Protein AF-0000000083588215 (afdb_homodimer)

Structure (mmCIF, N/CA/C/O backbone):
data_AF-0000000083588215-model_v1
#
loop_
_entity.id
_entity.type
_entity.pdbx_description
1 polymer 'G-type lectin S-receptor-like serine/threonine-protein kinase LECRK2'
#
loop_
_atom_site.group_PDB
_atom_site.id
_atom_site.type_symbol
_atom_site.label_atom_id
_atom_site.label_alt_id
_atom_site.label_comp_id
_atom_site.label_asym_id
_atom_site.label_entity_id
_atom_site.label_seq_id
_atom_site.pdbx_PDB_ins_code
_atom_site.Cartn_x
_atom_site.Cartn_y
_atom_site.Cartn_z
_atom_site.occupancy
_atom_site.B_iso_or_equiv
_atom_site.auth_seq_id
_atom_site.auth_comp_id
_atom_site.auth_asym_id
_atom_site.auth_atom_id
_atom_site.pdbx_PDB_model_num
ATOM 1 N N . MET A 1 1 ? 37.438 -93.188 -8.57 1 30.72 1 MET A N 1
ATOM 2 C CA . MET A 1 1 ? 38.219 -92.062 -9.047 1 30.72 1 MET A CA 1
ATOM 3 C C . MET A 1 1 ? 37.406 -91.25 -10.078 1 30.72 1 MET A C 1
ATOM 5 O O . MET A 1 1 ? 37.406 -90.062 -10.047 1 30.72 1 MET A O 1
ATOM 9 N N . ALA A 1 2 ? 37.031 -91.938 -11.219 1 36.53 2 ALA A N 1
ATOM 10 C CA . ALA A 1 2 ? 36.688 -91.188 -12.445 1 36.53 2 ALA A CA 1
ATOM 11 C C . ALA A 1 2 ? 35.281 -90.625 -12.352 1 36.53 2 ALA A C 1
ATOM 13 O O . ALA A 1 2 ? 35 -89.562 -12.938 1 36.53 2 ALA A O 1
ATOM 14 N N . ILE A 1 3 ? 34.281 -91.375 -11.805 1 42.38 3 ILE A N 1
ATOM 15 C CA . ILE A 1 3 ? 32.875 -91 -11.984 1 42.38 3 ILE A CA 1
ATOM 16 C C . ILE A 1 3 ? 32.562 -89.75 -11.164 1 42.38 3 ILE A C 1
ATOM 18 O O . ILE A 1 3 ? 31.578 -89.062 -11.422 1 42.38 3 ILE A O 1
ATOM 22 N N . LEU A 1 4 ? 33.375 -89.438 -10.062 1 40.31 4 LEU A N 1
ATOM 23 C CA . LEU A 1 4 ? 33.094 -88.312 -9.203 1 40.31 4 LEU A CA 1
ATOM 24 C C . LEU A 1 4 ? 33.438 -87 -9.906 1 40.31 4 LEU A C 1
ATOM 26 O O . LEU A 1 4 ? 33.094 -85.938 -9.406 1 40.31 4 LEU A O 1
ATOM 30 N N . LEU A 1 5 ? 34.312 -87.125 -11.016 1 38.88 5 LEU A N 1
ATOM 31 C CA . LEU A 1 5 ? 34.844 -85.938 -11.625 1 38.88 5 LEU A CA 1
ATOM 32 C C . LEU A 1 5 ? 33.781 -85.188 -12.453 1 38.88 5 LEU A C 1
ATOM 34 O O . LEU A 1 5 ? 33.75 -84 -12.531 1 38.88 5 LEU A O 1
ATOM 38 N N . TRP A 1 6 ? 32.938 -86 -13.164 1 40.25 6 TRP A N 1
ATOM 39 C CA . TRP A 1 6 ? 32.188 -85.375 -14.227 1 40.25 6 TRP A CA 1
ATOM 40 C C . TRP A 1 6 ? 31.047 -84.562 -13.656 1 40.25 6 TRP A C 1
ATOM 42 O O . TRP A 1 6 ? 30.266 -83.938 -14.398 1 40.25 6 TRP A O 1
ATOM 52 N N . LEU A 1 7 ? 30.672 -84.75 -12.336 1 39.5 7 LEU A N 1
ATOM 53 C CA . LEU A 1 7 ? 29.516 -84 -11.828 1 39.5 7 LEU A CA 1
ATOM 54 C C . LEU A 1 7 ? 29.812 -82.562 -11.734 1 39.5 7 LEU A C 1
ATOM 56 O O . LEU A 1 7 ? 28.906 -81.75 -11.57 1 39.5 7 LEU A O 1
ATOM 60 N N . MET A 1 8 ? 31.141 -82.188 -11.5 1 37.31 8 MET A N 1
ATOM 61 C CA . MET A 1 8 ? 31.344 -80.812 -11.055 1 37.31 8 MET A CA 1
ATOM 62 C C . MET A 1 8 ? 31.188 -79.875 -12.219 1 37.31 8 MET A C 1
ATOM 64 O O . MET A 1 8 ? 31.25 -78.625 -12.023 1 37.31 8 MET A O 1
ATOM 68 N N . LEU A 1 9 ? 31.5 -80.25 -13.461 1 35.31 9 LEU A N 1
ATOM 69 C CA . LEU A 1 9 ? 31.703 -79.188 -14.422 1 35.31 9 LEU A CA 1
ATOM 70 C C . LEU A 1 9 ? 30.391 -78.562 -14.812 1 35.31 9 LEU A C 1
ATOM 72 O O . LEU A 1 9 ? 30.359 -77.625 -15.648 1 35.31 9 LEU A O 1
ATOM 76 N N . LEU A 1 10 ? 29.281 -79.25 -14.703 1 37.06 10 LEU A N 1
ATOM 77 C CA . LEU A 1 10 ? 28.156 -78.562 -15.344 1 37.06 10 LEU A CA 1
ATOM 78 C C . LEU A 1 10 ? 27.719 -77.312 -14.562 1 37.06 10 LEU A C 1
ATOM 80 O O . LEU A 1 10 ? 26.797 -77.438 -13.742 1 37.06 10 LEU A O 1
ATOM 84 N N . VAL A 1 11 ? 28.625 -76.75 -13.75 1 37.25 11 VAL A N 1
ATOM 85 C CA . VAL A 1 11 ? 28.125 -75.5 -13.242 1 37.25 11 VAL A CA 1
ATOM 86 C C . VAL A 1 11 ? 27.719 -74.562 -14.406 1 37.25 11 VAL A C 1
ATOM 88 O O . VAL A 1 11 ? 28.562 -74.188 -15.211 1 37.25 11 VAL A O 1
ATOM 91 N N . ALA A 1 12 ? 26.531 -74.812 -15.078 1 36.66 12 ALA A N 1
ATOM 92 C CA . ALA A 1 12 ? 25.812 -73.938 -16 1 36.66 12 ALA A CA 1
ATOM 93 C C . ALA A 1 12 ? 25.953 -72.438 -15.609 1 36.66 12 ALA A C 1
ATOM 95 O O . ALA A 1 12 ? 25.656 -72.062 -14.469 1 36.66 12 ALA A O 1
ATOM 96 N N . SER A 1 13 ? 26.938 -71.75 -16.25 1 37.66 13 SER A N 1
ATOM 97 C CA . SER A 1 13 ? 27.016 -70.312 -16.312 1 37.66 13 SER A CA 1
ATOM 98 C C . SER A 1 13 ? 25.656 -69.688 -16.547 1 37.66 13 SER A C 1
ATOM 100 O O . SER A 1 13 ? 25.141 -69.688 -17.672 1 37.66 13 SER A O 1
ATOM 102 N N . PHE A 1 14 ? 24.734 -69.812 -15.641 1 40.03 14 PHE A N 1
ATOM 103 C CA . PHE A 1 14 ? 23.641 -68.875 -15.742 1 40.03 14 PHE A CA 1
ATOM 104 C C . PHE A 1 14 ? 24.172 -67.438 -15.977 1 40.03 14 PHE A C 1
ATOM 106 O O . PHE A 1 14 ? 24.609 -66.75 -15.039 1 40.03 14 PHE A O 1
ATOM 113 N N . HIS A 1 15 ? 24.859 -67.312 -17.156 1 37.66 15 HIS A N 1
ATOM 114 C CA . HIS A 1 15 ? 24.984 -65.875 -17.547 1 37.66 15 HIS A CA 1
ATOM 115 C C . HIS A 1 15 ? 23.656 -65.125 -17.391 1 37.66 15 HIS A C 1
ATOM 117 O O . HIS A 1 15 ? 22.672 -65.5 -18.047 1 37.66 15 HIS A O 1
ATOM 123 N N . GLY A 1 16 ? 23.281 -64.625 -16.219 1 37.88 16 GLY A N 1
ATOM 124 C CA . GLY A 1 16 ? 22.25 -63.625 -16.125 1 37.88 16 GLY A CA 1
ATOM 125 C C . GLY A 1 16 ? 22.297 -62.625 -17.266 1 37.88 16 GLY A C 1
ATOM 126 O O . GLY A 1 16 ? 23.328 -62.031 -17.531 1 37.88 16 GLY A O 1
ATOM 127 N N . SER A 1 17 ? 21.641 -62.938 -18.375 1 40.16 17 SER A N 1
ATOM 128 C CA . SER A 1 17 ? 21.406 -61.875 -19.375 1 40.16 17 SER A CA 1
ATOM 129 C C . SER A 1 17 ? 21.188 -60.531 -18.703 1 40.16 17 SER A C 1
ATOM 131 O O . SER A 1 17 ? 20.359 -60.406 -17.797 1 40.16 17 SER A O 1
ATOM 133 N N . PRO A 1 18 ? 22.188 -59.688 -18.703 1 39.19 18 PRO A N 1
ATOM 134 C CA . PRO A 1 18 ? 21.766 -58.375 -18.25 1 39.19 18 PRO A CA 1
ATOM 135 C C . PRO A 1 18 ? 20.406 -57.969 -18.797 1 39.19 18 PRO A C 1
ATOM 137 O O . PRO A 1 18 ? 20.062 -58.312 -19.922 1 39.19 18 PRO A O 1
ATOM 140 N N . ALA A 1 19 ? 19.375 -58 -18.078 1 40.09 19 ALA A N 1
ATOM 141 C CA . ALA A 1 19 ? 18.156 -57.281 -18.453 1 40.09 19 ALA A CA 1
ATOM 142 C C . ALA A 1 19 ? 18.5 -56.031 -19.281 1 40.09 19 ALA A C 1
ATOM 144 O O . ALA A 1 19 ? 19.141 -55.094 -18.797 1 40.09 19 ALA A O 1
ATOM 145 N N . GLN A 1 20 ? 18.859 -56.188 -20.547 1 37.69 20 GLN A N 1
ATOM 146 C CA . GLN A 1 20 ? 18.891 -55 -21.391 1 37.69 20 GLN A CA 1
ATOM 147 C C . GLN A 1 20 ? 17.812 -54 -20.984 1 37.69 20 GLN A C 1
ATOM 149 O O . GLN A 1 20 ? 16.625 -54.312 -21.016 1 37.69 20 GLN A O 1
ATOM 154 N N . ASN A 1 21 ? 18 -53.156 -20.047 1 42.91 21 ASN A N 1
ATOM 155 C CA . ASN A 1 21 ? 17.141 -52 -19.828 1 42.91 21 ASN A CA 1
ATOM 156 C C . ASN A 1 21 ? 16.609 -51.438 -21.141 1 42.91 21 ASN A C 1
ATOM 158 O O . ASN A 1 21 ? 17.328 -50.75 -21.891 1 42.91 21 ASN A O 1
ATOM 162 N N . SER A 1 22 ? 15.938 -52.188 -22.016 1 46.47 22 SER A N 1
ATOM 163 C CA . SER A 1 22 ? 15.359 -51.75 -23.297 1 46.47 22 SER A CA 1
ATOM 164 C C . SER A 1 22 ? 14.758 -50.375 -23.172 1 46.47 22 SER A C 1
ATOM 166 O O . SER A 1 22 ? 13.82 -50.156 -22.406 1 46.47 22 SER A O 1
ATOM 168 N N . THR A 1 23 ? 15.602 -49.281 -23.297 1 59.81 23 THR A N 1
ATOM 169 C CA . THR A 1 23 ? 15.102 -47.938 -23.531 1 59.81 23 THR A CA 1
ATOM 170 C C . THR A 1 23 ? 14.031 -47.938 -24.625 1 59.81 23 THR A C 1
ATOM 172 O O . THR A 1 23 ? 14.305 -48.344 -25.766 1 59.81 23 THR A O 1
ATOM 175 N N . ARG A 1 24 ? 12.75 -48.156 -24.234 1 78.25 24 ARG A N 1
ATOM 176 C CA . ARG A 1 24 ? 11.648 -48.031 -25.188 1 78.25 24 ARG A CA 1
ATOM 177 C C . ARG A 1 24 ? 11.719 -46.688 -25.938 1 78.25 24 ARG A C 1
ATOM 179 O O . ARG A 1 24 ? 11.516 -45.625 -25.344 1 78.25 24 ARG A O 1
ATOM 186 N N . THR A 1 25 ? 12.32 -46.781 -27.141 1 90.75 25 THR A N 1
ATOM 187 C CA . THR A 1 25 ? 12.484 -45.594 -28 1 90.75 25 THR A CA 1
ATOM 188 C C . THR A 1 25 ? 11.219 -45.344 -28.812 1 90.75 25 THR A C 1
ATOM 190 O O . THR A 1 25 ? 10.656 -46.25 -29.406 1 90.75 25 THR A O 1
ATOM 193 N N . ILE A 1 26 ? 10.703 -44.156 -28.703 1 95.19 26 ILE A N 1
ATOM 194 C CA . ILE A 1 26 ? 9.57 -43.688 -29.484 1 95.19 26 ILE A CA 1
ATOM 195 C C . ILE A 1 26 ? 10.062 -43.094 -30.812 1 95.19 26 ILE A C 1
ATOM 197 O O . ILE A 1 26 ? 10.828 -42.125 -30.828 1 95.19 26 ILE A O 1
ATOM 201 N N . VAL A 1 27 ? 9.648 -43.719 -31.844 1 94.5 27 VAL A N 1
ATOM 202 C CA . VAL A 1 27 ? 10.188 -43.312 -33.156 1 94.5 27 VAL A CA 1
ATOM 203 C C . VAL A 1 27 ? 9.211 -42.375 -33.844 1 94.5 27 VAL A C 1
ATOM 205 O O . VAL A 1 27 ? 8.055 -42.25 -33.438 1 94.5 27 VAL A O 1
ATOM 208 N N . SER A 1 28 ? 9.75 -41.812 -34.969 1 94.12 28 SER A N 1
ATOM 209 C CA . SER A 1 28 ? 8.914 -40.938 -35.781 1 94.12 28 SER A CA 1
ATOM 210 C C . SER A 1 28 ? 7.66 -41.656 -36.25 1 94.12 28 SER A C 1
ATOM 212 O O . SER A 1 28 ? 7.719 -42.812 -36.656 1 94.12 28 SER A O 1
ATOM 214 N N . GLY A 1 29 ? 6.559 -40.906 -36.156 1 94.94 29 GLY A N 1
ATOM 215 C CA . GLY A 1 29 ? 5.297 -41.469 -36.594 1 94.94 29 GLY A CA 1
ATOM 216 C C . GLY A 1 29 ? 4.488 -42.094 -35.469 1 94.94 29 GLY A C 1
ATOM 217 O O . GLY A 1 29 ? 3.316 -42.406 -35.656 1 94.94 29 GLY A O 1
ATOM 218 N N . SER A 1 30 ? 5.164 -42.281 -34.344 1 95.5 30 SER A N 1
ATOM 219 C CA . SER A 1 30 ? 4.445 -42.812 -33.188 1 95.5 30 SER A CA 1
ATOM 220 C C . SER A 1 30 ? 3.342 -41.875 -32.719 1 95.5 30 SER A C 1
ATOM 222 O O . SER A 1 30 ? 3.521 -40.656 -32.719 1 95.5 30 SER A O 1
ATOM 224 N N . ARG A 1 31 ? 2.244 -42.469 -32.344 1 95.5 31 ARG A N 1
ATOM 225 C CA . ARG A 1 31 ? 1.081 -41.656 -32 1 95.5 31 ARG A CA 1
ATOM 226 C C . ARG A 1 31 ? 0.351 -42.25 -30.781 1 95.5 31 ARG A C 1
ATOM 228 O O . ARG A 1 31 ? 0.279 -43.469 -30.625 1 95.5 31 ARG A O 1
ATOM 235 N N . LEU A 1 32 ? -0.136 -41.406 -29.906 1 96.31 32 LEU A N 1
ATOM 236 C CA . LEU A 1 32 ? -1.045 -41.75 -28.812 1 96.31 32 LEU A CA 1
ATOM 237 C C . LEU A 1 32 ? -2.408 -41.094 -29.031 1 96.31 32 LEU A C 1
ATOM 239 O O . LEU A 1 32 ? -2.494 -39.938 -29.453 1 96.31 32 LEU A O 1
ATOM 243 N N . VAL A 1 33 ? -3.436 -41.812 -28.75 1 95.56 33 VAL A N 1
ATOM 244 C CA . VAL A 1 33 ? -4.789 -41.312 -28.953 1 95.56 33 VAL A CA 1
ATOM 245 C C . VAL A 1 33 ? -5.531 -41.281 -27.625 1 95.56 33 VAL A C 1
ATOM 247 O O . VAL A 1 33 ? -5.434 -42.219 -26.828 1 95.56 33 VAL A O 1
ATOM 250 N N . ALA A 1 34 ? -6.207 -40.156 -27.406 1 95.19 34 ALA A N 1
ATOM 251 C CA . ALA A 1 34 ? -7.023 -40.031 -26.203 1 95.19 34 ALA A CA 1
ATOM 252 C C . ALA A 1 34 ? -8.242 -40.938 -26.266 1 95.19 34 ALA A C 1
ATOM 254 O O . ALA A 1 34 ? -9.047 -40.844 -27.203 1 95.19 34 ALA A O 1
ATOM 255 N N . ASN A 1 35 ? -8.273 -41.719 -25.328 1 90 35 ASN A N 1
ATOM 256 C CA . ASN A 1 35 ? -9.375 -42.688 -25.25 1 90 35 ASN A CA 1
ATOM 257 C C . ASN A 1 35 ? -9.82 -42.906 -23.812 1 90 35 ASN A C 1
ATOM 259 O O . ASN A 1 35 ? -9.008 -42.812 -22.875 1 90 35 ASN A O 1
ATOM 263 N N . SER A 1 36 ? -11.156 -43.062 -23.609 1 79.75 36 SER A N 1
ATOM 264 C CA . SER A 1 36 ? -11.695 -43.219 -22.266 1 79.75 36 SER A CA 1
ATOM 265 C C . SER A 1 36 ? -11.375 -44.594 -21.688 1 79.75 36 SER A C 1
ATOM 267 O O . SER A 1 36 ? -11.344 -44.75 -20.469 1 79.75 36 SER A O 1
ATOM 269 N N . ARG A 1 37 ? -11.227 -45.625 -22.422 1 74.56 37 ARG A N 1
ATOM 270 C CA . ARG A 1 37 ? -11.125 -47 -21.953 1 74.56 37 ARG A CA 1
ATOM 271 C C . ARG A 1 37 ? -9.672 -47.406 -21.812 1 74.56 37 ARG A C 1
ATOM 273 O O . ARG A 1 37 ? -9.32 -48.156 -20.891 1 74.56 37 ARG A O 1
ATOM 280 N N . ILE A 1 38 ? -8.859 -46.938 -22.75 1 67.31 38 ILE A N 1
ATOM 281 C CA . ILE A 1 38 ? -7.477 -47.375 -22.766 1 67.31 38 ILE A CA 1
ATOM 282 C C . ILE A 1 38 ? -6.535 -46.188 -22.609 1 67.31 38 ILE A C 1
ATOM 284 O O . ILE A 1 38 ? -6.605 -45.25 -23.375 1 67.31 38 ILE A O 1
ATOM 288 N N . THR A 1 39 ? -5.766 -46.344 -21.453 1 68.31 39 THR A N 1
ATOM 289 C CA . THR A 1 39 ? -4.75 -45.312 -21.328 1 68.31 39 THR A CA 1
ATOM 290 C C . THR A 1 39 ? -3.578 -45.594 -22.266 1 68.31 39 THR A C 1
ATOM 292 O O . THR A 1 39 ? -2.881 -46.594 -22.125 1 68.31 39 THR A O 1
ATOM 295 N N . SER A 1 40 ? -3.537 -44.906 -23.438 1 80 40 SER A N 1
ATOM 296 C CA . SER A 1 40 ? -2.379 -44.938 -24.312 1 80 40 SER A CA 1
ATOM 297 C C . SER A 1 40 ? -1.243 -44.062 -23.797 1 80 40 SER A C 1
ATOM 299 O O . SER A 1 40 ? -1.405 -42.844 -23.641 1 80 40 SER A O 1
ATOM 301 N N . SER A 1 41 ? -0.125 -44.719 -23.375 1 94.5 41 SER A N 1
ATOM 302 C CA . SER A 1 41 ? 0.981 -43.969 -22.828 1 94.5 41 SER A CA 1
ATOM 303 C C . SER A 1 41 ? 2.326 -44.562 -23.219 1 94.5 41 SER A C 1
ATOM 305 O O . SER A 1 41 ? 2.393 -45.688 -23.688 1 94.5 41 SER A O 1
ATOM 307 N N . TRP A 1 42 ? 3.264 -43.781 -23.281 1 96.81 42 TRP A N 1
ATOM 308 C CA . TRP A 1 42 ? 4.656 -44.188 -23.422 1 96.81 42 TRP A CA 1
ATOM 309 C C . TRP A 1 42 ? 5.332 -44.281 -22.047 1 96.81 42 TRP A C 1
ATOM 311 O O . TRP A 1 42 ? 5.707 -43.25 -21.484 1 96.81 42 TRP A O 1
ATOM 321 N N . PRO A 1 43 ? 5.516 -45.5 -21.484 1 96.25 43 PRO A N 1
ATOM 322 C CA . PRO A 1 43 ? 6.121 -45.656 -20.156 1 96.25 43 PRO A CA 1
ATOM 323 C C . PRO A 1 43 ? 7.641 -45.531 -20.188 1 96.25 43 PRO A C 1
ATOM 325 O O . PRO A 1 43 ? 8.258 -45.75 -21.234 1 96.25 43 PRO A O 1
ATOM 328 N N . SER A 1 44 ? 8.188 -45.219 -19.062 1 97.25 44 SER A N 1
ATOM 329 C CA . SER A 1 44 ? 9.641 -45.281 -18.906 1 97.25 44 SER A CA 1
ATOM 330 C C . SER A 1 44 ? 10.117 -46.75 -18.812 1 97.25 44 SER A C 1
ATOM 332 O O . SER A 1 44 ? 9.32 -47.656 -18.609 1 97.25 44 SER A O 1
ATOM 334 N N . PRO A 1 45 ? 11.398 -47 -18.938 1 95.38 45 PRO A N 1
ATOM 335 C CA . PRO A 1 45 ? 11.93 -48.344 -18.969 1 95.38 45 PRO A CA 1
ATOM 336 C C . PRO A 1 45 ? 11.547 -49.156 -17.719 1 95.38 45 PRO A C 1
ATOM 338 O O . PRO A 1 45 ? 11.133 -50.312 -17.828 1 95.38 45 PRO A O 1
ATOM 341 N N . LEU A 1 46 ? 11.602 -48.562 -16.594 1 93.62 46 LEU A N 1
ATOM 342 C CA . LEU A 1 46 ? 11.25 -49.25 -15.367 1 93.62 46 LEU A CA 1
ATOM 343 C C . LEU A 1 46 ? 9.758 -49.125 -15.078 1 93.62 46 LEU A C 1
ATOM 345 O O . LEU A 1 46 ? 9.266 -49.719 -14.102 1 93.62 46 LEU A O 1
ATOM 349 N N . GLY A 1 47 ? 9.086 -48.344 -15.867 1 94.69 47 GLY A N 1
ATOM 350 C CA . GLY A 1 47 ? 7.645 -48.188 -15.75 1 94.69 47 GLY A CA 1
ATOM 351 C C . GLY A 1 47 ? 7.219 -47.219 -14.688 1 94.69 47 GLY A C 1
ATOM 352 O O . GLY A 1 47 ? 6.027 -47.062 -14.406 1 94.69 47 GLY A O 1
ATOM 353 N N . ASP A 1 48 ? 8.117 -46.562 -14.102 1 95.44 48 ASP A N 1
ATOM 354 C CA . ASP A 1 48 ? 7.82 -45.688 -12.984 1 95.44 48 ASP A CA 1
ATOM 355 C C . ASP A 1 48 ? 7.043 -44.438 -13.453 1 95.44 48 ASP A C 1
ATOM 357 O O . ASP A 1 48 ? 6.234 -43.906 -12.703 1 95.44 48 ASP A O 1
ATOM 361 N N . PHE A 1 49 ? 7.301 -43.969 -14.672 1 97.62 49 PHE A N 1
ATOM 362 C CA . PHE A 1 49 ? 6.645 -42.781 -15.242 1 97.62 49 PHE A CA 1
ATOM 363 C C . PHE A 1 49 ? 6.043 -43.125 -16.609 1 97.62 49 PHE A C 1
ATOM 365 O O . PHE A 1 49 ? 6.445 -44.094 -17.25 1 97.62 49 PHE A O 1
ATOM 372 N N . ALA A 1 50 ? 5.051 -42.344 -16.953 1 97.38 50 ALA A N 1
ATOM 373 C CA . ALA A 1 50 ? 4.457 -42.5 -18.281 1 97.38 50 ALA A CA 1
ATOM 374 C C . ALA A 1 50 ? 4.082 -41.125 -18.859 1 97.38 50 ALA A C 1
ATOM 376 O O . ALA A 1 50 ? 3.672 -40.219 -18.125 1 97.38 50 ALA A O 1
ATOM 377 N N . PHE A 1 51 ? 4.348 -41 -20.141 1 97.94 51 PHE A N 1
ATOM 378 C CA . PHE A 1 51 ? 3.896 -39.844 -20.922 1 97.94 51 PHE A CA 1
ATOM 379 C C . PHE A 1 51 ? 2.689 -40.219 -21.781 1 97.94 51 PHE A C 1
ATOM 381 O O . PHE A 1 51 ? 2.689 -41.25 -22.453 1 97.94 51 PHE A O 1
ATOM 388 N N . GLY A 1 52 ? 1.612 -39.375 -21.734 1 97.12 52 GLY A N 1
ATOM 389 C CA . GLY A 1 52 ? 0.438 -39.656 -22.547 1 97.12 52 GLY A CA 1
ATOM 390 C C . GLY A 1 52 ? -0.757 -38.781 -22.172 1 97.12 52 GLY A C 1
ATOM 391 O O . GLY A 1 52 ? -0.598 -37.625 -21.766 1 97.12 52 GLY A O 1
ATOM 392 N N . PHE A 1 53 ? -1.9 -39.344 -22.469 1 96.38 53 PHE A N 1
ATOM 393 C CA . PHE A 1 53 ? -3.123 -38.625 -22.125 1 96.38 53 PHE A CA 1
ATOM 394 C C . PHE A 1 53 ? -3.57 -38.938 -20.703 1 96.38 53 PHE A C 1
ATOM 396 O O . PHE A 1 53 ? -3.809 -40.094 -20.375 1 96.38 53 PHE A O 1
ATOM 403 N N . TYR A 1 54 ? -3.625 -37.938 -19.906 1 94.44 54 TYR A N 1
ATOM 404 C CA . TYR A 1 54 ? -4.102 -38 -18.531 1 94.44 54 TYR A CA 1
ATOM 405 C C . TYR A 1 54 ? -5.59 -37.688 -18.453 1 94.44 54 TYR A C 1
ATOM 407 O O . TYR A 1 54 ? -6.02 -36.594 -18.859 1 94.44 54 TYR A O 1
ATOM 415 N N . ASN A 1 55 ? -6.324 -38.562 -17.812 1 92.06 55 ASN A N 1
ATOM 416 C CA . ASN A 1 55 ? -7.777 -38.406 -17.766 1 92.06 55 ASN A CA 1
ATOM 417 C C . ASN A 1 55 ? -8.227 -37.469 -16.656 1 92.06 55 ASN A C 1
ATOM 419 O O . ASN A 1 55 ? -7.93 -37.719 -15.484 1 92.06 55 ASN A O 1
ATOM 423 N N . LEU A 1 56 ? -8.914 -36.406 -17.047 1 91.81 56 LEU A N 1
ATOM 424 C CA . LEU A 1 56 ? -9.57 -35.531 -16.078 1 91.81 56 LEU A CA 1
ATOM 425 C C . LEU A 1 56 ? -10.992 -36 -15.789 1 91.81 56 LEU A C 1
ATOM 427 O O . LEU A 1 56 ? -11.453 -35.938 -14.648 1 91.81 56 LEU A O 1
ATOM 431 N N . SER A 1 57 ? -11.641 -36.312 -16.797 1 88.06 57 SER A N 1
ATOM 432 C CA . SER A 1 57 ? -12.984 -36.906 -16.797 1 88.06 57 SER A CA 1
ATOM 433 C C . SER A 1 57 ? -13.148 -37.906 -17.922 1 88.06 57 SER A C 1
ATOM 435 O O . SER A 1 57 ? -12.164 -38.406 -18.469 1 88.06 57 SER A O 1
ATOM 437 N N . GLU A 1 58 ? -14.352 -38.188 -18.219 1 86.25 58 GLU A N 1
ATOM 438 C CA . GLU A 1 58 ? -14.609 -39.219 -19.25 1 86.25 58 GLU A CA 1
ATOM 439 C C . GLU A 1 58 ? -14.25 -38.688 -20.641 1 86.25 58 GLU A C 1
ATOM 441 O O . GLU A 1 58 ? -13.867 -39.438 -21.531 1 86.25 58 GLU A O 1
ATOM 446 N N . ASP A 1 59 ? -14.305 -37.375 -20.719 1 91.12 59 ASP A N 1
ATOM 447 C CA . ASP A 1 59 ? -14.148 -36.875 -22.094 1 91.12 59 ASP A CA 1
ATOM 448 C C . ASP A 1 59 ? -13.125 -35.75 -22.141 1 91.12 59 ASP A C 1
ATOM 450 O O . ASP A 1 59 ? -13 -35.062 -23.172 1 91.12 59 ASP A O 1
ATOM 454 N N . ARG A 1 60 ? -12.438 -35.531 -21.156 1 94.06 60 ARG A N 1
ATOM 455 C CA . ARG A 1 60 ? -11.453 -34.469 -21.141 1 94.06 60 ARG A CA 1
ATOM 456 C C . ARG A 1 60 ? -10.086 -34.969 -20.703 1 94.06 60 ARG A C 1
ATOM 458 O O . ARG A 1 60 ? -9.984 -35.75 -19.734 1 94.06 60 ARG A O 1
ATOM 465 N N . PHE A 1 61 ? -9.07 -34.5 -21.453 1 95.06 61 PHE A N 1
ATOM 466 C CA . PHE A 1 61 ? -7.746 -35.094 -21.25 1 95.06 61 PHE A CA 1
ATOM 467 C C . PHE A 1 61 ? -6.672 -34 -21.25 1 95.06 61 PHE A C 1
ATOM 469 O O . PHE A 1 61 ? -6.789 -33.031 -21.969 1 95.06 61 PHE A O 1
ATOM 476 N N . LEU A 1 62 ? -5.652 -34.281 -20.5 1 96.19 62 LEU A N 1
ATOM 477 C CA . LEU A 1 62 ? -4.395 -33.531 -20.594 1 96.19 62 LEU A CA 1
ATOM 478 C C . LEU A 1 62 ? -3.309 -34.406 -21.234 1 96.19 62 LEU A C 1
ATOM 480 O O . LEU A 1 62 ? -3.346 -35.625 -21.156 1 96.19 62 LEU A O 1
ATOM 484 N N . VAL A 1 63 ? -2.471 -33.75 -21.984 1 97.12 63 VAL A N 1
ATOM 485 C CA . VAL A 1 63 ? -1.191 -34.375 -22.266 1 97.12 63 VAL A CA 1
ATOM 486 C C . VAL A 1 63 ?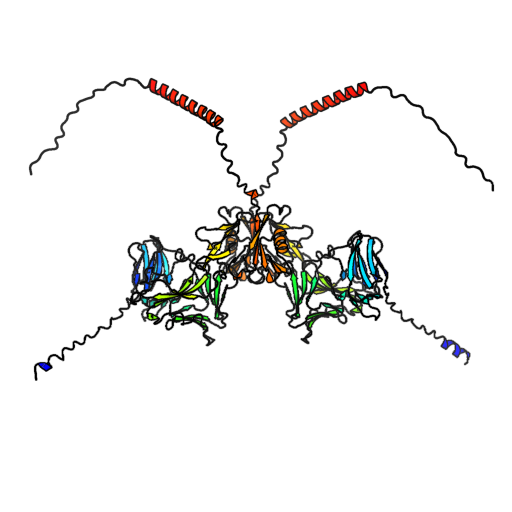 -0.24 -34.188 -21.094 1 97.12 63 VAL A C 1
ATOM 488 O O . VAL A 1 63 ? 0.054 -33.031 -20.703 1 97.12 63 VAL A O 1
ATOM 491 N N . GLY A 1 64 ? 0.18 -35.312 -20.484 1 97.19 64 GLY A N 1
ATOM 492 C CA . GLY A 1 64 ? 0.964 -35.094 -19.281 1 97.19 64 GLY A CA 1
ATOM 493 C C . GLY A 1 64 ? 1.851 -36.281 -18.938 1 97.19 64 GLY A C 1
ATOM 494 O O . GLY A 1 64 ? 1.948 -37.25 -19.719 1 97.19 64 GLY A O 1
ATOM 495 N N . ILE A 1 65 ? 2.646 -36.125 -17.922 1 98.31 65 ILE A N 1
ATOM 496 C CA . ILE A 1 65 ? 3.498 -37.125 -17.297 1 98.31 65 ILE A CA 1
ATOM 497 C C . ILE A 1 65 ? 3.023 -37.406 -15.883 1 98.31 65 ILE A C 1
ATOM 499 O O . ILE A 1 65 ? 2.734 -36.469 -15.125 1 98.31 65 ILE A O 1
ATOM 503 N N . TRP A 1 66 ? 2.895 -38.688 -15.516 1 97.56 66 TRP A N 1
ATOM 504 C CA . TRP A 1 66 ? 2.445 -39.031 -14.172 1 97.56 66 TRP A CA 1
ATOM 505 C C . TRP A 1 66 ? 3.252 -40.188 -13.602 1 97.56 66 TRP A C 1
ATOM 507 O O . TRP A 1 66 ? 4.004 -40.844 -14.328 1 97.56 66 TRP A O 1
ATOM 517 N N . PHE A 1 67 ? 3.213 -40.375 -12.289 1 97.31 67 PHE A N 1
ATOM 518 C CA . PHE A 1 67 ? 3.748 -41.562 -11.633 1 97.31 67 PHE A CA 1
ATOM 519 C C . PHE A 1 67 ? 2.912 -42.781 -11.969 1 97.31 67 PHE A C 1
ATOM 521 O O . PHE A 1 67 ? 1.812 -42.969 -11.438 1 97.31 67 PHE A O 1
ATOM 528 N N . ASN A 1 68 ? 3.482 -43.594 -12.664 1 95.44 68 ASN A N 1
ATOM 529 C CA . ASN A 1 68 ? 2.705 -44.625 -13.359 1 95.44 68 ASN A CA 1
ATOM 530 C C . ASN A 1 68 ? 2.463 -45.844 -12.477 1 95.44 68 ASN A C 1
ATOM 532 O O . ASN A 1 68 ? 1.607 -46.688 -12.781 1 95.44 68 ASN A O 1
ATOM 536 N N . LYS A 1 69 ? 3.162 -46.031 -11.445 1 93.56 69 LYS A N 1
ATOM 537 C CA . LYS A 1 69 ? 2.998 -47.156 -10.562 1 93.56 69 LYS A CA 1
ATOM 538 C C . LYS A 1 69 ? 2.297 -46.781 -9.266 1 93.56 69 LYS A C 1
ATOM 540 O O . LYS A 1 69 ? 2.166 -47.594 -8.352 1 93.56 69 LYS A O 1
ATOM 545 N N . ILE A 1 70 ? 1.966 -45.531 -9.148 1 92.88 70 ILE A N 1
ATOM 546 C CA . ILE A 1 70 ? 1.132 -45.062 -8.047 1 92.88 70 ILE A CA 1
ATOM 547 C C . ILE A 1 70 ? -0.341 -45.156 -8.43 1 92.88 70 ILE A C 1
ATOM 549 O O . ILE A 1 70 ? -0.746 -44.719 -9.5 1 92.88 70 ILE A O 1
ATOM 553 N N . PRO A 1 71 ? -1.115 -45.75 -7.559 1 89.38 71 PRO A N 1
ATOM 554 C CA . PRO A 1 71 ? -2.512 -46 -7.922 1 89.38 71 PRO A CA 1
ATOM 555 C C . PRO A 1 71 ? -3.25 -44.75 -8.336 1 89.38 71 PRO A C 1
ATOM 557 O O . PRO A 1 71 ? -4.066 -44.75 -9.258 1 89.38 71 PRO A O 1
ATOM 560 N N . GLU A 1 72 ? -2.957 -43.625 -7.742 1 89.5 72 GLU A N 1
ATOM 561 C CA . GLU A 1 72 ? -3.643 -42.375 -8.039 1 89.5 72 GLU A CA 1
ATOM 562 C C . GLU A 1 72 ? -3.076 -41.719 -9.297 1 89.5 72 GLU A C 1
ATOM 564 O O . GLU A 1 72 ? -3.627 -40.719 -9.789 1 89.5 72 GLU A O 1
ATOM 569 N N . ARG A 1 73 ? -1.989 -42.219 -9.781 1 93.44 73 ARG A N 1
ATOM 570 C CA . ARG A 1 73 ? -1.323 -41.656 -10.953 1 93.44 73 ARG A CA 1
ATOM 571 C C . ARG A 1 73 ? -1.087 -40.156 -10.789 1 93.44 73 ARG A C 1
ATOM 573 O O . ARG A 1 73 ? -1.483 -39.375 -11.648 1 93.44 73 ARG A O 1
ATOM 580 N N . THR A 1 74 ? -0.409 -39.812 -9.773 1 96.06 74 THR A N 1
ATOM 581 C CA . THR A 1 74 ? -0.124 -38.438 -9.477 1 96.06 74 THR A CA 1
ATOM 582 C C . THR A 1 74 ? 0.524 -37.75 -10.68 1 96.06 74 THR A C 1
ATOM 584 O O . THR A 1 74 ? 1.548 -38.219 -11.188 1 96.06 74 THR A O 1
ATOM 587 N N . LEU A 1 75 ? -0.137 -36.656 -11.141 1 97 75 LEU A N 1
ATOM 588 C CA . LEU A 1 75 ? 0.346 -35.906 -12.289 1 97 75 LEU A CA 1
ATOM 589 C C . LEU A 1 75 ? 1.59 -35.094 -11.938 1 97 75 LEU A C 1
ATOM 591 O O . LEU A 1 75 ? 1.622 -34.438 -10.898 1 97 75 LEU A O 1
ATOM 595 N N . ALA A 1 76 ? 2.664 -35.156 -12.758 1 97.94 76 ALA A N 1
ATOM 596 C CA . ALA A 1 76 ? 3.914 -34.438 -12.508 1 97.94 76 ALA A CA 1
ATOM 597 C C . ALA A 1 76 ? 4.086 -33.281 -13.484 1 97.94 76 ALA A C 1
ATOM 599 O O . ALA A 1 76 ? 4.777 -32.281 -13.188 1 97.94 76 ALA A O 1
ATOM 600 N N . TRP A 1 77 ? 3.52 -33.312 -14.633 1 98.19 77 TRP A N 1
ATOM 601 C CA . TRP A 1 77 ? 3.67 -32.312 -15.688 1 98.19 77 TRP A CA 1
ATOM 602 C C . TRP A 1 77 ? 2.506 -32.375 -16.672 1 98.19 77 TRP A C 1
ATOM 604 O O . TRP A 1 77 ? 1.994 -33.469 -16.953 1 98.19 77 TRP A O 1
ATOM 614 N N . SER A 1 78 ? 2.105 -31.25 -17.188 1 97.56 78 SER A N 1
ATOM 615 C CA . SER A 1 78 ? 1.104 -31.234 -18.25 1 97.56 78 SER A CA 1
ATOM 616 C C . SER A 1 78 ? 1.351 -30.109 -19.234 1 97.56 78 SER A C 1
ATOM 618 O O . SER A 1 78 ? 1.936 -29.078 -18.875 1 97.56 78 SER A O 1
ATOM 620 N N . PHE A 1 79 ? 0.963 -30.312 -20.391 1 97.56 79 PHE A N 1
ATOM 621 C CA . PHE A 1 79 ? 1.213 -29.344 -21.453 1 97.56 79 PHE A CA 1
ATOM 622 C C . PHE A 1 79 ? 0.019 -28.422 -21.625 1 97.56 79 PHE A C 1
ATOM 624 O O . PHE A 1 79 ? 0.189 -27.219 -21.844 1 97.56 79 PHE A O 1
ATOM 631 N N . ASN A 1 80 ? -1.193 -28.875 -21.516 1 97.25 80 ASN A N 1
ATOM 632 C CA . ASN A 1 80 ? -2.396 -28.141 -21.891 1 97.25 80 ASN A CA 1
ATOM 633 C C . ASN A 1 80 ? -3.355 -28 -20.703 1 97.25 80 ASN A C 1
ATOM 635 O O . ASN A 1 80 ? -4.562 -28.188 -20.859 1 97.25 80 ASN A O 1
ATOM 639 N N . ARG A 1 81 ? -2.818 -27.703 -19.578 1 95.81 81 ARG A N 1
ATOM 640 C CA . ARG A 1 81 ? -3.623 -27.734 -18.359 1 95.81 81 ARG A CA 1
ATOM 641 C C . ARG A 1 81 ? -4.715 -26.672 -18.422 1 95.81 81 ARG A C 1
ATOM 643 O O . ARG A 1 81 ? -5.75 -26.797 -17.766 1 95.81 81 ARG A O 1
ATOM 650 N N . ASN A 1 82 ? -4.598 -25.625 -19.234 1 95.62 82 ASN A N 1
ATOM 651 C CA . ASN A 1 82 ? -5.605 -24.562 -19.312 1 95.62 82 ASN A CA 1
ATOM 652 C C . ASN A 1 82 ? -6.633 -24.859 -20.406 1 95.62 82 ASN A C 1
ATOM 654 O O . ASN A 1 82 ? -7.688 -24.219 -20.453 1 95.62 82 ASN A O 1
ATOM 658 N N . GLN A 1 83 ? -6.285 -25.812 -21.281 1 95.5 83 GLN A N 1
ATOM 659 C CA . GLN A 1 83 ? -7.18 -26.156 -22.375 1 95.5 83 GLN A CA 1
ATOM 660 C C . GLN A 1 83 ? -7.195 -27.672 -22.625 1 95.5 83 GLN A C 1
ATOM 662 O O . GLN A 1 83 ? -6.691 -28.141 -23.641 1 95.5 83 GLN A O 1
ATOM 667 N N . PRO A 1 84 ? -7.859 -28.406 -21.797 1 96.19 84 PRO A N 1
ATOM 668 C CA . PRO A 1 84 ? -7.941 -29.844 -22.016 1 96.19 84 PRO A CA 1
ATOM 669 C C . PRO A 1 84 ? -8.609 -30.203 -23.328 1 96.19 84 PRO A C 1
ATOM 671 O O . PRO A 1 84 ? -9.438 -29.438 -23.844 1 96.19 84 PRO A O 1
ATOM 674 N N . VAL A 1 85 ? -8.227 -31.328 -23.859 1 96.69 85 VAL A N 1
ATOM 675 C CA . VAL A 1 85 ? -8.742 -31.734 -25.172 1 96.69 85 VAL A CA 1
ATOM 676 C C . VAL A 1 85 ? -9.742 -32.875 -25 1 96.69 85 VAL A C 1
ATOM 678 O O . VAL A 1 85 ? -9.852 -33.469 -23.922 1 96.69 85 VAL A O 1
ATOM 681 N N . GLY A 1 86 ? -10.438 -33.156 -26.094 1 95.12 86 GLY A N 1
ATOM 682 C CA . GLY A 1 86 ? -11.508 -34.125 -26.016 1 95.12 86 GLY A CA 1
ATOM 683 C C . GLY A 1 86 ? -11.094 -35.5 -26.531 1 95.12 86 GLY A C 1
ATOM 684 O O . GLY A 1 86 ? -9.945 -35.688 -26.938 1 95.12 86 GLY A O 1
ATOM 685 N N . LEU A 1 87 ? -12.07 -36.406 -26.453 1 94.06 87 LEU A N 1
ATOM 686 C CA . LEU A 1 87 ? -11.914 -37.781 -26.969 1 94.06 87 LEU A CA 1
ATOM 687 C C . LEU A 1 87 ? -11.484 -37.75 -28.438 1 94.06 87 LEU A C 1
ATOM 689 O O . LEU A 1 87 ? -12.008 -36.969 -29.219 1 94.06 87 LEU A O 1
ATOM 693 N N . GLY A 1 88 ? -10.562 -38.594 -28.734 1 94.25 88 GLY A N 1
ATOM 694 C CA . GLY A 1 88 ? -10.141 -38.719 -30.109 1 94.25 88 GLY A CA 1
ATOM 695 C C . GLY A 1 88 ? -8.961 -37.812 -30.453 1 94.25 88 GLY A C 1
ATOM 696 O O . GLY A 1 88 ? -8.359 -37.969 -31.516 1 94.25 88 GLY A O 1
ATOM 697 N N . SER A 1 89 ? -8.602 -36.969 -29.578 1 96.62 89 SER A N 1
ATOM 698 C CA . SER A 1 89 ? -7.391 -36.188 -29.781 1 96.62 89 SER A CA 1
ATOM 699 C C . SER A 1 89 ? -6.152 -37.062 -29.781 1 96.62 89 SER A C 1
ATOM 701 O O . SER A 1 89 ? -6.18 -38.188 -29.25 1 96.62 89 SER A O 1
ATOM 703 N N . TYR A 1 90 ? -5.098 -36.562 -30.391 1 96.94 90 TYR A N 1
ATOM 704 C CA . TYR A 1 90 ? -3.912 -37.406 -30.359 1 96.94 90 TYR A CA 1
ATOM 705 C C . TYR A 1 90 ? -2.645 -36.562 -30.281 1 96.94 90 TYR A C 1
ATOM 707 O O . TYR A 1 90 ? -2.648 -35.406 -30.641 1 96.94 90 TYR A O 1
ATOM 715 N N . VAL A 1 91 ? -1.652 -37.156 -29.75 1 97.62 91 VAL A N 1
ATOM 716 C CA . VAL A 1 91 ? -0.294 -36.625 -29.766 1 97.62 91 VAL A CA 1
ATOM 717 C C . VAL A 1 91 ? 0.589 -37.469 -30.672 1 97.62 91 VAL A C 1
ATOM 719 O O . VAL A 1 91 ? 0.519 -38.688 -30.656 1 97.62 91 VAL A O 1
ATOM 722 N N . GLU A 1 92 ? 1.388 -36.75 -31.484 1 97.75 92 GLU A N 1
ATOM 723 C CA . GLU A 1 92 ? 2.18 -37.469 -32.469 1 97.75 92 GLU A CA 1
ATOM 724 C C . GLU A 1 92 ? 3.58 -36.875 -32.594 1 97.75 92 GLU A C 1
ATOM 726 O O . GLU A 1 92 ? 3.738 -35.656 -32.688 1 97.75 92 GLU A O 1
ATOM 731 N N . LEU A 1 93 ? 4.547 -37.812 -32.5 1 98.06 93 LEU A N 1
ATOM 732 C CA . LEU A 1 93 ? 5.852 -37.438 -33 1 98.06 93 LEU A CA 1
ATOM 733 C C . LEU A 1 93 ? 5.875 -37.5 -34.531 1 98.06 93 LEU A C 1
ATOM 735 O O . LEU A 1 93 ? 6.027 -38.594 -35.094 1 98.06 93 LEU A O 1
ATOM 739 N N . THR A 1 94 ? 5.824 -36.375 -35.156 1 97.5 94 THR A N 1
ATOM 740 C CA . THR A 1 94 ? 5.617 -36.375 -36.594 1 97.5 94 THR A CA 1
ATOM 741 C C . THR A 1 94 ? 6.895 -36.75 -37.344 1 97.5 94 THR A C 1
ATOM 743 O O . THR A 1 94 ? 7.988 -36.688 -36.781 1 97.5 94 THR A O 1
ATOM 746 N N . VAL A 1 95 ? 6.668 -37.094 -38.594 1 96 95 VAL A N 1
ATOM 747 C CA . VAL A 1 95 ? 7.805 -37.438 -39.438 1 96 95 VAL A CA 1
ATOM 748 C C . VAL A 1 95 ? 8.688 -36.219 -39.625 1 96 95 VAL A C 1
ATOM 750 O O . VAL A 1 95 ? 9.891 -36.344 -39.875 1 96 95 VAL A O 1
ATOM 753 N N . ALA A 1 96 ? 8.141 -35.062 -39.5 1 95.75 96 ALA A N 1
ATOM 754 C CA . ALA A 1 96 ? 8.875 -33.812 -39.656 1 95.75 96 ALA A CA 1
ATOM 755 C C . ALA A 1 96 ? 9.648 -33.469 -38.375 1 95.75 96 ALA A C 1
ATOM 757 O O . ALA A 1 96 ? 10.297 -32.406 -38.281 1 95.75 96 ALA A O 1
ATOM 758 N N . GLY A 1 97 ? 9.562 -34.312 -37.406 1 97.06 97 GLY A N 1
ATOM 759 C CA . GLY A 1 97 ? 10.352 -34.125 -36.188 1 97.06 97 GLY A CA 1
ATOM 760 C C . GLY A 1 97 ? 9.734 -33.156 -35.188 1 97.06 97 GLY A C 1
ATOM 761 O O . GLY A 1 97 ? 10.445 -32.531 -34.406 1 97.06 97 GLY A O 1
ATOM 762 N N . ARG A 1 98 ? 8.43 -32.969 -35.281 1 97.75 98 ARG A N 1
ATOM 763 C CA . ARG A 1 98 ? 7.695 -32.125 -34.344 1 97.75 98 ARG A CA 1
ATOM 764 C C . ARG A 1 98 ? 6.832 -32.969 -33.406 1 97.75 98 ARG A C 1
ATOM 766 O O . ARG A 1 98 ? 6.492 -34.094 -33.719 1 97.75 98 ARG A O 1
ATOM 773 N N . LEU A 1 99 ? 6.652 -32.469 -32.25 1 98.25 99 LEU A N 1
ATOM 774 C CA . LEU A 1 99 ? 5.68 -33.094 -31.359 1 98.25 99 LEU A CA 1
ATOM 775 C C . LEU A 1 99 ? 4.363 -32.312 -31.359 1 98.25 99 LEU A C 1
ATOM 777 O O . LEU A 1 99 ? 4.285 -31.203 -30.844 1 98.25 99 LEU A O 1
ATOM 781 N N . LEU A 1 100 ? 3.359 -32.938 -31.922 1 98.12 100 LEU A N 1
ATOM 782 C CA . LEU A 1 100 ? 2.105 -32.25 -32.25 1 98.12 100 LEU A CA 1
ATOM 783 C C . LEU A 1 100 ? 0.958 -32.812 -31.406 1 98.12 100 LEU A C 1
ATOM 785 O O . LEU A 1 100 ? 0.826 -34 -31.234 1 98.12 100 LEU A O 1
ATOM 789 N N . LEU A 1 101 ? 0.198 -31.891 -30.781 1 98.25 101 LEU A N 1
ATOM 790 C CA . LEU A 1 101 ? -1.104 -32.188 -30.203 1 98.25 101 LEU A CA 1
ATOM 791 C C . LEU A 1 101 ? -2.232 -31.719 -31.125 1 98.25 101 LEU A C 1
ATOM 793 O O . LEU A 1 101 ? -2.338 -30.531 -31.422 1 98.25 101 LEU A O 1
ATOM 797 N N . LYS A 1 102 ? -2.986 -32.594 -31.625 1 97.69 102 LYS A N 1
ATOM 798 C CA . LYS A 1 102 ? -4.164 -32.281 -32.438 1 97.69 102 LYS A CA 1
ATOM 799 C C . LYS A 1 102 ? -5.449 -32.625 -31.688 1 97.69 102 LYS A C 1
ATOM 801 O O . LYS A 1 102 ? -5.637 -33.781 -31.281 1 97.69 102 LYS A O 1
ATOM 806 N N . ASP A 1 103 ? -6.316 -31.688 -31.531 1 96.56 103 ASP A N 1
ATOM 807 C CA . ASP A 1 103 ? -7.539 -31.938 -30.766 1 96.56 103 ASP A CA 1
ATOM 808 C C . ASP A 1 103 ? -8.617 -32.562 -31.656 1 96.56 103 ASP A C 1
ATOM 810 O O . ASP A 1 103 ? -8.414 -32.75 -32.844 1 96.56 103 ASP A O 1
ATOM 814 N N . SER A 1 104 ? -9.75 -32.938 -31.078 1 93.56 104 SER A N 1
ATOM 815 C CA . SER A 1 104 ? -10.805 -33.656 -31.766 1 93.56 104 SER A CA 1
ATOM 816 C C . SER A 1 104 ? -11.461 -32.781 -32.844 1 93.56 104 SER A C 1
ATOM 818 O O . SER A 1 104 ? -12.078 -33.312 -33.781 1 93.56 104 SER A O 1
ATOM 820 N N . GLN A 1 105 ? -11.297 -31.531 -32.688 1 93.88 105 GLN A N 1
ATOM 821 C CA . GLN A 1 105 ? -11.875 -30.609 -33.656 1 93.88 105 GLN A CA 1
ATOM 822 C C . GLN A 1 105 ? -10.875 -30.281 -34.781 1 93.88 105 GLN A C 1
ATOM 824 O O . GLN A 1 105 ? -11.203 -29.562 -35.719 1 93.88 105 GLN A O 1
ATOM 829 N N . GLY A 1 106 ? -9.703 -30.688 -34.594 1 93.56 106 GLY A N 1
ATOM 830 C CA . GLY A 1 106 ? -8.727 -30.531 -35.656 1 93.56 106 GLY A CA 1
ATOM 831 C C . GLY A 1 106 ? -7.715 -29.438 -35.375 1 93.56 106 GLY A C 1
ATOM 832 O O . GLY A 1 106 ? -6.773 -29.234 -36.156 1 93.56 106 GLY A O 1
ATOM 833 N N . SER A 1 107 ? -7.895 -28.734 -34.312 1 95.69 107 SER A N 1
ATOM 834 C CA . SER A 1 107 ? -6.949 -27.688 -33.969 1 95.69 107 SER A CA 1
ATOM 835 C C . SER A 1 107 ? -5.594 -28.266 -33.594 1 95.69 107 SER A C 1
ATOM 837 O O . SER A 1 107 ? -5.523 -29.266 -32.875 1 95.69 107 SER A O 1
ATOM 839 N N . GLU A 1 108 ? -4.52 -27.656 -34.188 1 96.44 108 GLU A N 1
ATOM 840 C CA . GLU A 1 108 ? -3.164 -28.141 -33.938 1 96.44 108 GLU A CA 1
ATOM 841 C C . GLU A 1 108 ? -2.424 -27.219 -32.969 1 96.44 108 GLU A C 1
ATOM 843 O O . GLU A 1 108 ? -2.484 -26 -33.094 1 96.44 108 GLU A O 1
ATOM 848 N N . THR A 1 109 ? -1.886 -27.828 -31.953 1 97.25 109 THR A N 1
ATOM 849 C CA . THR A 1 109 ? -0.976 -27.156 -31.031 1 97.25 109 THR A CA 1
ATOM 850 C C . THR A 1 109 ? 0.331 -27.922 -30.891 1 97.25 109 THR A C 1
ATOM 852 O O . THR A 1 109 ? 0.32 -29.156 -30.719 1 97.25 109 THR A O 1
ATOM 855 N N . TYR A 1 110 ? 1.47 -27.25 -30.969 1 97.75 110 TYR A N 1
ATOM 856 C CA . TYR A 1 110 ? 2.76 -27.938 -30.938 1 97.75 110 TYR A CA 1
ATOM 857 C C . TYR A 1 110 ? 3.361 -27.906 -29.531 1 97.75 110 TYR A C 1
ATOM 859 O O . TYR A 1 110 ? 3.539 -26.828 -28.953 1 97.75 110 TYR A O 1
ATOM 867 N N . ILE A 1 111 ? 3.656 -29.047 -29.031 1 97.56 111 ILE A N 1
ATOM 868 C CA . ILE A 1 111 ? 4.449 -29.156 -27.812 1 97.56 111 ILE A CA 1
ATOM 869 C C . ILE A 1 111 ? 5.898 -28.766 -28.094 1 97.56 111 ILE A C 1
ATOM 871 O O . ILE A 1 111 ? 6.527 -28.047 -27.312 1 97.56 111 ILE A O 1
ATOM 875 N N . TYR A 1 112 ? 6.371 -29.203 -29.219 1 97.88 112 TYR A N 1
ATOM 876 C CA . TYR A 1 112 ? 7.684 -28.781 -29.703 1 97.88 112 TYR A CA 1
ATOM 877 C C . TYR A 1 112 ? 7.637 -28.469 -31.188 1 97.88 112 TYR A C 1
ATOM 879 O O . TYR A 1 112 ? 7.168 -29.281 -31.984 1 97.88 112 TYR A O 1
ATOM 887 N N . ASN A 1 113 ? 8.094 -27.281 -31.531 1 96.38 113 ASN A N 1
ATOM 888 C CA . ASN A 1 113 ? 8.219 -26.828 -32.906 1 96.38 113 ASN A CA 1
ATOM 889 C C . ASN A 1 113 ? 9.484 -26 -33.125 1 96.38 113 ASN A C 1
ATOM 891 O O . ASN A 1 113 ? 9.438 -24.938 -33.719 1 96.38 113 ASN A O 1
ATOM 895 N N . GLY A 1 114 ? 10.523 -26.516 -32.562 1 93.5 114 GLY A N 1
ATOM 896 C CA . GLY A 1 114 ? 11.781 -25.781 -32.625 1 93.5 114 GLY A CA 1
ATOM 897 C C . GLY A 1 114 ? 12.492 -25.953 -33.969 1 93.5 114 GLY A C 1
ATOM 898 O O . GLY A 1 114 ? 11.969 -26.594 -34.875 1 93.5 114 GLY A O 1
ATOM 899 N N . PRO A 1 115 ? 13.641 -25.312 -34.125 1 93.75 115 PRO A N 1
ATOM 900 C CA . PRO A 1 115 ? 14.391 -25.297 -35.375 1 93.75 115 PRO A CA 1
ATOM 901 C C . PRO A 1 115 ? 15.008 -26.656 -35.719 1 93.75 115 PRO A C 1
ATOM 903 O O . PRO A 1 115 ? 15.25 -26.953 -36.875 1 93.75 115 PRO A O 1
ATOM 906 N N . LEU A 1 116 ? 15.281 -27.438 -34.75 1 94.75 116 LEU A N 1
ATOM 907 C CA . LEU A 1 116 ? 15.852 -28.75 -34.969 1 94.75 116 LEU A CA 1
ATOM 908 C C . LEU A 1 116 ? 14.758 -29.812 -35.094 1 94.75 116 LEU A C 1
ATOM 910 O O . LEU A 1 116 ? 13.648 -29.609 -34.562 1 94.75 116 LEU A O 1
ATOM 914 N N . TYR A 1 117 ? 15.156 -30.906 -35.688 1 95.62 117 TYR A N 1
ATOM 915 C CA . TYR A 1 117 ? 14.164 -31.953 -35.906 1 95.62 117 TYR A CA 1
ATOM 916 C C . TYR A 1 117 ? 14.414 -33.156 -35 1 95.62 117 TYR A C 1
ATOM 918 O O . TYR A 1 117 ? 15.539 -33.656 -34.938 1 95.62 117 TYR A O 1
ATOM 926 N N . ALA A 1 118 ? 13.352 -33.562 -34.344 1 97.56 118 ALA A N 1
ATOM 927 C CA . ALA A 1 118 ? 13.461 -34.75 -33.5 1 97.56 118 ALA A CA 1
ATOM 928 C C . ALA A 1 118 ? 13.375 -36.031 -34.312 1 97.56 118 ALA A C 1
ATOM 930 O O . ALA A 1 118 ? 12.531 -36.156 -35.219 1 97.56 118 ALA A O 1
ATOM 931 N N . THR A 1 119 ? 14.219 -37.094 -34.031 1 96.19 119 THR A N 1
ATOM 932 C CA . THR A 1 119 ? 14.18 -38.375 -34.688 1 96.19 119 THR A CA 1
ATOM 933 C C . THR A 1 119 ? 13.609 -39.438 -33.75 1 96.19 119 THR A C 1
ATOM 935 O O . THR A 1 119 ? 13.164 -40.5 -34.188 1 96.19 119 THR A O 1
ATOM 938 N N . SER A 1 120 ? 13.688 -39.188 -32.531 1 97.06 120 SER A N 1
ATOM 939 C CA . SER A 1 120 ? 13.164 -40.125 -31.531 1 97.06 120 SER A CA 1
ATOM 940 C C . SER A 1 120 ? 12.805 -39.406 -30.234 1 97.06 120 SER A C 1
ATOM 942 O O . SER A 1 120 ? 13.141 -38.219 -30.062 1 97.06 120 SER A O 1
ATOM 944 N N . ALA A 1 121 ? 12.062 -40.031 -29.406 1 97.81 121 ALA A N 1
ATOM 945 C CA . ALA A 1 121 ? 11.719 -39.531 -28.078 1 97.81 121 ALA A CA 1
ATOM 946 C C . ALA A 1 121 ? 11.812 -40.688 -27.047 1 97.81 121 ALA A C 1
ATOM 948 O O . ALA A 1 121 ? 11.859 -41.844 -27.422 1 97.81 121 ALA A O 1
ATOM 949 N N . ASN A 1 122 ? 11.945 -40.375 -25.781 1 96.81 122 ASN A N 1
ATOM 950 C CA . ASN A 1 122 ? 11.906 -41.375 -24.719 1 96.81 122 ASN A CA 1
ATOM 951 C C . ASN A 1 122 ? 11.406 -40.812 -23.406 1 96.81 122 ASN A C 1
ATOM 953 O O . ASN A 1 122 ? 11.703 -39.656 -23.078 1 96.81 122 ASN A O 1
ATOM 957 N N . MET A 1 123 ? 10.641 -41.594 -22.734 1 98 123 MET A N 1
ATOM 958 C CA . MET A 1 123 ? 10.289 -41.344 -21.344 1 98 123 MET A CA 1
ATOM 959 C C . MET A 1 123 ? 11.344 -41.938 -20.406 1 98 123 MET A C 1
ATOM 961 O O . MET A 1 123 ? 11.555 -43.156 -20.391 1 98 123 MET A O 1
ATOM 965 N N . LYS A 1 124 ? 11.984 -41.031 -19.625 1 97.19 124 LYS A N 1
ATOM 966 C CA . LYS A 1 124 ? 13.07 -41.5 -18.766 1 97.19 124 LYS A CA 1
ATOM 967 C C . LYS A 1 124 ? 12.562 -41.906 -17.391 1 97.19 124 LYS A C 1
ATOM 969 O O . LYS A 1 124 ? 11.492 -41.438 -16.969 1 97.19 124 LYS A O 1
ATOM 974 N N . ASP A 1 125 ? 13.391 -42.625 -16.703 1 96.12 125 ASP A N 1
ATOM 975 C CA . ASP A 1 125 ? 12.984 -43.125 -15.391 1 96.12 125 ASP A CA 1
ATOM 976 C C . ASP A 1 125 ? 13.062 -42.031 -14.328 1 96.12 125 ASP A C 1
ATOM 978 O O . ASP A 1 125 ? 12.555 -42.188 -13.219 1 96.12 125 ASP A O 1
ATOM 982 N N . ASP A 1 126 ? 13.672 -40.906 -14.656 1 96.88 126 ASP A N 1
ATOM 983 C CA . ASP A 1 126 ? 13.688 -39.781 -13.727 1 96.88 126 ASP A CA 1
ATOM 984 C C . ASP A 1 126 ? 12.453 -38.906 -13.906 1 96.88 126 ASP A C 1
ATOM 986 O O . ASP A 1 126 ? 12.281 -37.906 -13.195 1 96.88 126 ASP A O 1
ATOM 990 N N . GLY A 1 127 ? 11.641 -39.25 -14.859 1 98.06 127 GLY A N 1
ATOM 991 C CA . GLY A 1 127 ? 10.406 -38.5 -15.094 1 98.06 127 GLY A CA 1
ATOM 992 C C . GLY A 1 127 ? 10.531 -37.469 -16.188 1 98.06 127 GLY A C 1
ATOM 993 O O . GLY A 1 127 ? 9.578 -36.75 -16.469 1 98.06 127 GLY A O 1
ATOM 994 N N . ASN A 1 128 ? 11.703 -37.375 -16.875 1 98.31 128 ASN A N 1
ATOM 995 C CA . ASN A 1 128 ? 11.938 -36.469 -17.969 1 98.31 128 ASN A CA 1
ATOM 996 C C . ASN A 1 128 ? 11.531 -37.062 -19.312 1 98.31 128 ASN A C 1
ATOM 998 O O . ASN A 1 128 ? 11.938 -38.188 -19.641 1 98.31 128 ASN A O 1
ATOM 1002 N N . PHE A 1 129 ? 10.68 -36.375 -20.016 1 98.38 129 PHE A N 1
ATOM 1003 C CA . PHE A 1 129 ? 10.422 -36.719 -21.406 1 98.38 129 PHE A CA 1
ATOM 1004 C C . PHE A 1 129 ? 11.297 -35.906 -22.344 1 98.38 129 PHE A C 1
ATOM 1006 O O . PHE A 1 129 ? 11.289 -34.688 -22.297 1 98.38 129 PHE A O 1
ATOM 1013 N N . ALA A 1 130 ? 12 -36.625 -23.25 1 98.19 130 ALA A N 1
ATOM 1014 C CA . ALA A 1 130 ? 13.016 -35.938 -24.047 1 98.19 130 ALA A CA 1
ATOM 1015 C C . ALA A 1 130 ? 12.875 -36.281 -25.531 1 98.19 130 ALA A C 1
ATOM 1017 O O . ALA A 1 130 ? 12.633 -37.406 -25.891 1 98.19 130 ALA A O 1
ATOM 1018 N N . LEU A 1 131 ? 12.977 -35.25 -26.328 1 98.12 131 LEU A N 1
ATOM 1019 C CA . LEU A 1 131 ? 13.117 -35.375 -27.781 1 98.12 131 LEU A CA 1
ATOM 1020 C C . LEU A 1 131 ? 14.586 -35.312 -28.188 1 98.12 131 LEU A C 1
ATOM 1022 O O . LEU A 1 131 ? 15.336 -34.469 -27.688 1 98.12 131 LEU A O 1
ATOM 1026 N N . ARG A 1 132 ? 14.898 -36.25 -29.047 1 97.44 132 ARG A N 1
ATOM 1027 C CA . ARG A 1 132 ? 16.297 -36.312 -29.453 1 97.44 132 ARG A CA 1
ATOM 1028 C C . ARG A 1 132 ? 16.438 -36.156 -30.969 1 97.44 132 ARG A C 1
ATOM 1030 O O . ARG A 1 132 ? 15.562 -36.594 -31.719 1 97.44 132 ARG A O 1
ATOM 1037 N N . ASN A 1 133 ? 17.562 -35.562 -31.297 1 95.69 133 ASN A N 1
ATOM 1038 C CA . ASN A 1 133 ? 17.859 -35.5 -32.719 1 95.69 133 ASN A CA 1
ATOM 1039 C C . ASN A 1 133 ? 18.688 -36.688 -33.188 1 95.69 133 ASN A C 1
ATOM 1041 O O . ASN A 1 133 ? 18.812 -37.688 -32.469 1 95.69 133 ASN A O 1
ATOM 1045 N N . SER A 1 134 ? 19.219 -36.625 -34.469 1 93.19 134 SER A N 1
ATOM 1046 C CA . SER A 1 134 ? 19.875 -37.75 -35.094 1 93.19 134 SER A CA 1
ATOM 1047 C C . SER A 1 134 ? 21.172 -38.125 -34.375 1 93.19 134 SER A C 1
ATOM 1049 O O . SER A 1 134 ? 21.594 -39.281 -34.375 1 93.19 134 SER A O 1
ATOM 1051 N N . ASP A 1 135 ? 21.766 -37.156 -33.688 1 93.94 135 ASP A N 1
ATOM 1052 C CA . ASP A 1 135 ? 23.031 -37.438 -33.031 1 93.94 135 ASP A CA 1
ATOM 1053 C C . ASP A 1 135 ? 22.812 -37.844 -31.562 1 93.94 135 ASP A C 1
ATOM 1055 O O . ASP A 1 135 ? 23.766 -38.062 -30.828 1 93.94 135 ASP A O 1
ATOM 1059 N N . GLY A 1 136 ? 21.578 -37.906 -31.219 1 93.19 136 GLY A N 1
ATOM 1060 C CA . GLY A 1 136 ? 21.234 -38.406 -29.875 1 93.19 136 GLY A CA 1
ATOM 1061 C C . GLY A 1 136 ? 21.109 -37.281 -28.859 1 93.19 136 GLY A C 1
ATOM 1062 O O . GLY A 1 136 ? 20.703 -37.5 -27.719 1 93.19 136 GLY A O 1
ATOM 1063 N N . SER A 1 137 ? 21.312 -36.062 -29.312 1 95.94 137 SER A N 1
ATOM 1064 C CA . SER A 1 137 ? 21.25 -34.906 -28.406 1 95.94 137 SER A CA 1
ATOM 1065 C C . SER A 1 137 ? 19.797 -34.562 -28.078 1 95.94 137 SER A C 1
ATOM 1067 O O . SER A 1 137 ? 18.922 -34.656 -28.938 1 95.94 137 SER A O 1
ATOM 1069 N N . ILE A 1 138 ? 19.609 -34.125 -26.844 1 97.31 138 ILE A N 1
ATOM 1070 C CA . ILE A 1 138 ? 18.266 -33.688 -26.438 1 97.31 138 ILE A CA 1
ATOM 1071 C C . ILE A 1 138 ? 17.984 -32.312 -27 1 97.31 138 ILE A C 1
ATOM 1073 O O . ILE A 1 138 ? 18.75 -31.359 -26.766 1 97.31 138 ILE A O 1
ATOM 1077 N N . ILE A 1 139 ? 16.891 -32.094 -27.734 1 97.56 139 ILE A N 1
ATOM 1078 C CA . ILE A 1 139 ? 16.578 -30.797 -28.344 1 97.56 139 ILE A CA 1
ATOM 1079 C C . ILE A 1 139 ? 15.383 -30.172 -27.641 1 97.56 139 ILE A C 1
ATOM 1081 O O . ILE A 1 139 ? 15.109 -28.969 -27.812 1 97.56 139 ILE A O 1
ATOM 1085 N N . TRP A 1 140 ? 14.656 -30.922 -26.891 1 97.75 140 TRP A N 1
ATOM 1086 C CA . TRP A 1 140 ? 13.562 -30.484 -26.047 1 97.75 140 TRP A CA 1
ATOM 1087 C C . TRP A 1 140 ? 13.328 -31.469 -24.906 1 97.75 140 TRP A C 1
ATOM 1089 O O . TRP A 1 140 ? 13.484 -32.688 -25.094 1 97.75 140 TRP A O 1
ATOM 1099 N N . GLN A 1 141 ? 12.93 -31.047 -23.734 1 98.12 141 GLN A N 1
ATOM 1100 C CA . GLN A 1 141 ? 12.609 -31.938 -22.625 1 98.12 141 GLN A CA 1
ATOM 1101 C C . GLN A 1 141 ? 11.602 -31.281 -21.672 1 98.12 141 GLN A C 1
ATOM 1103 O O . GLN A 1 141 ? 11.57 -30.062 -21.531 1 98.12 141 GLN A O 1
ATOM 1108 N N . SER A 1 142 ? 10.797 -32.031 -21.016 1 98.19 142 SER A N 1
ATOM 1109 C CA . SER A 1 142 ? 9.758 -31.547 -20.109 1 98.19 142 SER A CA 1
ATOM 1110 C C . SER A 1 142 ? 10.367 -30.844 -18.906 1 98.19 142 SER A C 1
ATOM 1112 O O . SER A 1 142 ? 9.758 -29.922 -18.344 1 98.19 142 SER A O 1
ATOM 1114 N N . PHE A 1 143 ? 11.594 -31.156 -18.484 1 98.06 143 PHE A N 1
ATOM 1115 C CA . PHE A 1 143 ? 12.25 -30.578 -17.312 1 98.06 143 PHE A CA 1
ATOM 1116 C C . PHE A 1 143 ? 12.508 -29.094 -17.516 1 98.06 143 PHE A C 1
ATOM 1118 O O . PHE A 1 143 ? 12.703 -28.359 -16.547 1 98.06 143 PHE A O 1
ATOM 1125 N N . ASP A 1 144 ? 12.422 -28.625 -18.781 1 96.69 144 ASP A N 1
ATOM 1126 C CA . ASP A 1 144 ? 12.711 -27.219 -19.062 1 96.69 144 ASP A CA 1
ATOM 1127 C C . ASP A 1 144 ? 11.461 -26.359 -18.922 1 96.69 144 ASP A C 1
ATOM 1129 O O . ASP A 1 144 ? 11.547 -25.125 -18.906 1 96.69 144 ASP A O 1
ATOM 1133 N N . SER A 1 145 ? 10.297 -26.969 -18.797 1 95.81 145 SER A N 1
ATOM 1134 C CA . SER A 1 145 ? 9.039 -26.234 -18.688 1 95.81 145 SER A CA 1
ATOM 1135 C C . SER A 1 145 ? 8.141 -26.844 -17.609 1 95.81 145 SER A C 1
ATOM 1137 O O . SER A 1 145 ? 7.051 -27.328 -17.922 1 95.81 145 SER A O 1
ATOM 1139 N N . PRO A 1 146 ? 8.586 -26.625 -16.422 1 97.38 146 PRO A N 1
ATOM 1140 C CA . PRO A 1 146 ? 7.777 -27.219 -15.352 1 97.38 146 PRO A CA 1
ATOM 1141 C C . PRO A 1 146 ? 6.406 -26.562 -15.219 1 97.38 146 PRO A C 1
ATOM 1143 O O . PRO A 1 146 ? 6.199 -25.453 -15.703 1 97.38 146 PRO A O 1
ATOM 1146 N N . THR A 1 147 ? 5.43 -27.281 -14.633 1 97.31 147 THR A N 1
ATOM 1147 C CA . THR A 1 147 ? 4.113 -26.734 -14.312 1 97.31 147 THR A CA 1
ATOM 1148 C C . THR A 1 147 ? 4.035 -26.359 -12.836 1 97.31 147 THR A C 1
ATOM 1150 O O . THR A 1 147 ? 4.461 -25.266 -12.445 1 97.31 147 THR A O 1
ATOM 1153 N N . ASP A 1 148 ? 3.564 -27.328 -11.953 1 97.94 148 ASP A N 1
ATOM 1154 C CA . ASP A 1 148 ? 3.488 -27.031 -10.523 1 97.94 148 ASP A CA 1
ATOM 1155 C C . ASP A 1 148 ? 4.453 -27.906 -9.734 1 97.94 148 ASP A C 1
ATOM 1157 O O . ASP A 1 148 ? 4.547 -27.781 -8.508 1 97.94 148 ASP A O 1
ATOM 1161 N N . THR A 1 149 ? 5.215 -28.766 -10.438 1 98.5 149 THR A N 1
ATOM 1162 C CA . THR A 1 149 ? 5.98 -29.797 -9.758 1 98.5 149 THR A CA 1
ATOM 1163 C C . THR A 1 149 ? 7.398 -29.875 -10.312 1 98.5 149 THR A C 1
ATOM 1165 O O . THR A 1 149 ? 7.609 -29.75 -11.523 1 98.5 149 THR A O 1
ATOM 1168 N N . LEU A 1 150 ? 8.344 -30.094 -9.422 1 98.62 150 LEU A N 1
ATOM 1169 C CA . LEU A 1 150 ? 9.711 -30.453 -9.773 1 98.62 150 LEU A CA 1
ATOM 1170 C C . LEU A 1 150 ? 10.023 -31.891 -9.344 1 98.62 150 LEU A C 1
ATOM 1172 O O . LEU A 1 150 ? 9.625 -32.312 -8.258 1 98.62 150 LEU A O 1
ATOM 1176 N N . LEU A 1 151 ? 10.688 -32.562 -10.203 1 98.62 151 LEU A N 1
ATOM 1177 C CA . LEU A 1 151 ? 11.172 -33.906 -9.891 1 98.62 151 LEU A CA 1
ATOM 1178 C C . LEU A 1 151 ? 12.664 -33.875 -9.602 1 98.62 151 LEU A C 1
ATOM 1180 O O . LEU A 1 151 ? 13.367 -32.938 -9.961 1 98.62 151 LEU A O 1
ATOM 1184 N N . PRO A 1 152 ? 13.133 -34.969 -8.922 1 97.88 152 PRO A N 1
ATOM 1185 C CA . PRO A 1 152 ? 14.57 -35.031 -8.648 1 97.88 152 PRO A CA 1
ATOM 1186 C C . PRO A 1 152 ? 15.414 -34.875 -9.914 1 97.88 152 PRO A C 1
ATOM 1188 O O . PRO A 1 152 ? 15.133 -35.531 -10.922 1 97.88 152 PRO A O 1
ATOM 1191 N N . GLY A 1 153 ? 16.422 -34.031 -9.812 1 97.31 153 GLY A N 1
ATOM 1192 C CA . GLY A 1 153 ? 17.281 -33.781 -10.953 1 97.31 153 GLY A CA 1
ATOM 1193 C C . GLY A 1 153 ? 16.875 -32.562 -11.758 1 97.31 153 GLY A C 1
ATOM 1194 O O . GLY A 1 153 ? 17.641 -32.094 -12.602 1 97.31 153 GLY A O 1
ATOM 1195 N N . GLN A 1 154 ? 15.727 -32.094 -11.516 1 97.88 154 GLN A N 1
ATOM 1196 C CA . GLN A 1 154 ? 15.195 -30.938 -12.25 1 97.88 154 GLN A CA 1
ATOM 1197 C C . GLN A 1 154 ? 15.602 -29.625 -11.578 1 97.88 154 GLN A C 1
ATOM 1199 O O . GLN A 1 154 ? 15.828 -29.578 -10.367 1 97.88 154 GLN A O 1
ATOM 1204 N N . SER A 1 155 ? 15.742 -28.594 -12.422 1 96 155 SER A N 1
ATOM 1205 C CA . SER A 1 155 ? 16.078 -27.266 -11.914 1 96 155 SER A CA 1
ATOM 1206 C C . SER A 1 155 ? 15.07 -26.219 -12.406 1 96 155 SER A C 1
ATOM 1208 O O . SER A 1 155 ? 14.469 -26.375 -13.469 1 96 155 SER A O 1
ATOM 1210 N N . LEU A 1 156 ? 14.859 -25.297 -11.602 1 97.12 156 LEU A N 1
ATOM 1211 C CA . LEU A 1 156 ? 14.164 -24.062 -11.984 1 97.12 156 LEU A CA 1
ATOM 1212 C C . LEU A 1 156 ? 15.164 -22.953 -12.258 1 97.12 156 LEU A C 1
ATOM 1214 O O . LEU A 1 156 ? 15.82 -22.453 -11.336 1 97.12 156 LEU A O 1
ATOM 1218 N N . ALA A 1 157 ? 15.227 -22.594 -13.531 1 94.69 157 ALA A N 1
ATOM 1219 C CA . ALA A 1 157 ? 16.234 -21.625 -13.953 1 94.69 157 ALA A CA 1
ATOM 1220 C C . ALA A 1 157 ? 15.758 -20.188 -13.688 1 94.69 157 ALA A C 1
ATOM 1222 O O . ALA A 1 157 ? 14.609 -19.969 -13.297 1 94.69 157 ALA A O 1
ATOM 1223 N N . THR A 1 158 ? 16.703 -19.281 -13.945 1 93.44 158 THR A N 1
ATOM 1224 C CA . THR A 1 158 ? 16.422 -17.859 -13.789 1 93.44 158 THR A CA 1
ATOM 1225 C C . THR A 1 158 ? 15.219 -17.453 -14.633 1 93.44 158 THR A C 1
ATOM 1227 O O . THR A 1 158 ? 15.109 -17.844 -15.797 1 93.44 158 THR A O 1
ATOM 1230 N N . ASN A 1 159 ? 14.266 -16.719 -13.977 1 91.5 159 ASN A N 1
ATOM 1231 C CA . ASN A 1 159 ? 13.07 -16.141 -14.586 1 91.5 159 ASN A CA 1
ATOM 1232 C C . ASN A 1 159 ? 12.047 -17.219 -14.938 1 91.5 159 ASN A C 1
ATOM 1234 O O . ASN A 1 159 ? 11.133 -16.984 -15.727 1 91.5 159 ASN A O 1
ATOM 1238 N N . GLN A 1 160 ? 12.273 -18.453 -14.453 1 95.12 160 GLN A N 1
ATOM 1239 C CA . GLN A 1 160 ? 11.258 -19.5 -14.578 1 95.12 160 GLN A CA 1
ATOM 1240 C C . GLN A 1 160 ? 10.359 -19.531 -13.336 1 95.12 160 GLN A C 1
ATOM 1242 O O . GLN A 1 160 ? 10.734 -19.016 -12.281 1 95.12 160 GLN A O 1
ATOM 1247 N N . THR A 1 161 ? 9.156 -20.078 -13.578 1 95.94 161 THR A N 1
ATOM 1248 C CA . THR A 1 161 ? 8.18 -20.094 -12.492 1 95.94 161 THR A CA 1
ATOM 1249 C C . THR A 1 161 ? 7.445 -21.422 -12.445 1 95.94 161 THR A C 1
ATOM 1251 O O . THR A 1 161 ? 7.27 -22.078 -13.469 1 95.94 161 THR A O 1
ATOM 1254 N N . LEU A 1 162 ? 7.191 -21.875 -11.234 1 97.69 162 LEU A N 1
ATOM 1255 C CA . LEU A 1 162 ? 6.129 -22.844 -11.016 1 97.69 162 LEU A CA 1
ATOM 1256 C C . LEU A 1 162 ? 4.801 -22.156 -10.742 1 97.69 162 LEU A C 1
ATOM 1258 O O . LEU A 1 162 ? 4.75 -21.141 -10.039 1 97.69 162 LEU A O 1
ATOM 1262 N N . ILE A 1 163 ? 3.766 -22.656 -11.289 1 97.38 163 ILE A N 1
ATOM 1263 C CA . ILE A 1 163 ? 2.434 -22.125 -11.023 1 97.38 163 ILE A CA 1
ATOM 1264 C C . ILE A 1 163 ? 1.548 -23.219 -10.43 1 97.38 163 ILE A C 1
ATOM 1266 O O . ILE A 1 163 ? 1.483 -24.328 -10.953 1 97.38 163 ILE A O 1
ATOM 1270 N N . SER A 1 164 ? 0.892 -22.906 -9.398 1 97.56 164 SER A N 1
ATOM 1271 C CA . SER A 1 164 ? 0.02 -23.859 -8.727 1 97.56 164 SER A CA 1
ATOM 1272 C C . SER A 1 164 ? -1.165 -24.25 -9.609 1 97.56 164 SER A C 1
ATOM 1274 O O . SER A 1 164 ? -1.476 -23.547 -10.578 1 97.56 164 SER A O 1
ATOM 1276 N N . ASN A 1 165 ? -1.759 -25.406 -9.234 1 96.19 165 ASN A N 1
ATOM 1277 C CA . ASN A 1 165 ? -3.066 -25.703 -9.805 1 96.19 165 ASN A CA 1
ATOM 1278 C C . ASN A 1 165 ? -4.156 -24.828 -9.203 1 96.19 165 ASN A C 1
ATOM 1280 O O . ASN A 1 165 ? -3.975 -24.25 -8.133 1 96.19 165 ASN A O 1
ATOM 1284 N N . ALA A 1 166 ? -5.277 -24.75 -9.883 1 93.5 166 ALA A N 1
ATOM 1285 C CA . ALA A 1 166 ? -6.387 -23.906 -9.43 1 93.5 166 ALA A CA 1
ATOM 1286 C C . ALA A 1 166 ? -7.078 -24.531 -8.219 1 93.5 166 ALA A C 1
ATOM 1288 O O . ALA A 1 166 ? -7.512 -23.812 -7.309 1 93.5 166 ALA A O 1
ATOM 1289 N N . ASN A 1 167 ? -7.223 -25.844 -8.258 1 91.5 167 ASN A N 1
ATOM 1290 C CA . ASN A 1 167 ? -7.922 -26.547 -7.191 1 91.5 167 ASN A CA 1
ATOM 1291 C C . ASN A 1 167 ? -7.473 -28 -7.082 1 91.5 167 ASN A C 1
ATOM 1293 O O . ASN A 1 167 ? -8.148 -28.906 -7.57 1 91.5 167 ASN A O 1
ATOM 1297 N N . GLY A 1 168 ? -6.398 -28.141 -6.453 1 85.12 168 GLY A N 1
ATOM 1298 C CA . GLY A 1 168 ? -5.875 -29.484 -6.191 1 85.12 168 GLY A CA 1
ATOM 1299 C C . GLY A 1 168 ? -5.949 -30.391 -7.398 1 85.12 168 GLY A C 1
ATOM 1300 O O . GLY A 1 168 ? -5.414 -30.078 -8.461 1 85.12 168 GLY A O 1
ATOM 1301 N N . THR A 1 169 ? -6.688 -31.547 -7.125 1 80 169 THR A N 1
ATOM 1302 C CA . THR A 1 169 ? -6.797 -32.562 -8.188 1 80 169 THR A CA 1
ATOM 1303 C C . THR A 1 169 ? -8.117 -32.406 -8.938 1 80 169 THR A C 1
ATOM 1305 O O . THR A 1 169 ? -8.43 -33.219 -9.82 1 80 169 THR A O 1
ATOM 1308 N N . ILE A 1 170 ? -8.781 -31.391 -8.609 1 82.19 170 ILE A N 1
ATOM 1309 C CA . ILE A 1 170 ? -10.078 -31.141 -9.227 1 82.19 170 ILE A CA 1
ATOM 1310 C C . ILE A 1 170 ? -9.898 -30.297 -10.492 1 82.19 170 ILE A C 1
ATOM 1312 O O . ILE A 1 170 ? -10.531 -30.562 -11.516 1 82.19 170 ILE A O 1
ATOM 1316 N N . ASP A 1 171 ? -9.133 -29.375 -10.438 1 92.56 171 ASP A N 1
ATOM 1317 C CA . ASP A 1 171 ? -8.875 -28.438 -11.531 1 92.56 171 ASP A CA 1
ATOM 1318 C C . ASP A 1 171 ? -7.379 -28.156 -11.664 1 92.56 171 ASP A C 1
ATOM 1320 O O . ASP A 1 171 ? -6.805 -27.422 -10.852 1 92.56 171 ASP A O 1
ATOM 1324 N N . PHE A 1 172 ? -6.809 -28.656 -12.75 1 95.88 172 PHE A N 1
ATOM 1325 C CA . PHE A 1 172 ? -5.363 -28.594 -12.93 1 95.88 172 PHE A CA 1
ATOM 1326 C C . PHE A 1 172 ? -4.965 -27.328 -13.68 1 95.88 172 PHE A C 1
ATOM 1328 O O . PHE A 1 172 ? -3.781 -27.109 -13.953 1 95.88 172 PHE A O 1
ATOM 1335 N N . SER A 1 173 ? -5.969 -26.5 -14.008 1 95.81 173 SER A N 1
ATOM 1336 C CA . SER A 1 173 ? -5.609 -25.25 -14.672 1 95.81 173 SER A CA 1
ATOM 1337 C C . SER A 1 173 ? -4.766 -24.375 -13.758 1 95.81 173 SER A C 1
ATOM 1339 O O . SER A 1 173 ? -4.613 -24.672 -12.57 1 95.81 173 SER A O 1
ATOM 1341 N N . GLU A 1 174 ? -4.199 -23.359 -14.336 1 95.31 174 GLU A N 1
ATOM 1342 C CA . GLU A 1 174 ? -3.299 -22.484 -13.586 1 95.31 174 GLU A CA 1
ATOM 1343 C C . GLU A 1 174 ? -4.016 -21.828 -12.406 1 95.31 174 GLU A C 1
ATOM 1345 O O . GLU A 1 174 ? -5.121 -21.312 -12.555 1 95.31 174 GLU A O 1
ATOM 1350 N N . GLY A 1 175 ? -3.311 -21.922 -11.273 1 94.75 175 GLY A N 1
ATOM 1351 C CA . GLY A 1 175 ? -3.832 -21.312 -10.062 1 94.75 175 GLY A CA 1
ATOM 1352 C C . GLY A 1 175 ? -3.283 -19.922 -9.82 1 94.75 175 GLY A C 1
ATOM 1353 O O . GLY A 1 175 ? -2.996 -19.188 -10.766 1 94.75 175 GLY A O 1
ATOM 1354 N N . ARG A 1 176 ? -3.232 -19.547 -8.562 1 92.38 176 ARG A N 1
ATOM 1355 C CA . ARG A 1 176 ? -2.979 -18.141 -8.281 1 92.38 176 ARG A CA 1
ATOM 1356 C C . ARG A 1 176 ? -1.612 -17.953 -7.629 1 92.38 176 ARG A C 1
ATOM 1358 O O . ARG A 1 176 ? -1.172 -16.812 -7.414 1 92.38 176 ARG A O 1
ATOM 1365 N N . PHE A 1 177 ? -0.953 -19.031 -7.383 1 96.88 177 PHE A N 1
ATOM 1366 C CA . PHE A 1 177 ? 0.318 -18.906 -6.68 1 96.88 177 PHE A CA 1
ATOM 1367 C C . PHE A 1 177 ? 1.479 -19.297 -7.586 1 96.88 177 PHE A C 1
ATOM 1369 O O . PHE A 1 177 ? 1.351 -20.203 -8.414 1 96.88 177 PHE A O 1
ATOM 1376 N N . ASN A 1 178 ? 2.529 -18.641 -7.445 1 96.5 178 ASN A N 1
ATOM 1377 C CA . ASN A 1 178 ? 3.699 -19.016 -8.234 1 96.5 178 ASN A CA 1
ATOM 1378 C C . ASN A 1 178 ? 4.969 -19.031 -7.383 1 96.5 178 ASN A C 1
ATOM 1380 O O . ASN A 1 178 ? 5.012 -18.406 -6.32 1 96.5 178 ASN A O 1
ATOM 1384 N N . LEU A 1 179 ? 5.828 -19.859 -7.684 1 97.94 179 LEU A N 1
ATOM 1385 C CA . LEU A 1 179 ? 7.215 -19.891 -7.223 1 97.94 179 LEU A CA 1
ATOM 1386 C C . LEU A 1 179 ? 8.164 -19.406 -8.32 1 97.94 179 LEU A C 1
ATOM 1388 O O . LEU A 1 179 ? 8.25 -20.031 -9.383 1 97.94 179 LEU A O 1
ATOM 1392 N N . GLU A 1 180 ? 8.883 -18.344 -8.047 1 96.56 180 GLU A N 1
ATOM 1393 C CA . GLU A 1 180 ? 9.68 -17.719 -9.102 1 96.56 180 GLU A CA 1
ATOM 1394 C C . GLU A 1 180 ? 11.148 -17.609 -8.695 1 96.56 180 GLU A C 1
ATOM 1396 O O . GLU A 1 180 ? 11.453 -17.141 -7.598 1 96.56 180 GLU A O 1
ATOM 1401 N N . MET A 1 181 ? 11.992 -18.016 -9.602 1 96.31 181 MET A N 1
ATOM 1402 C CA . MET A 1 181 ? 13.422 -17.766 -9.445 1 96.31 181 MET A CA 1
ATOM 1403 C C . MET A 1 181 ? 13.82 -16.453 -10.117 1 96.31 181 MET A C 1
ATOM 1405 O O . MET A 1 181 ? 13.891 -16.375 -11.344 1 96.31 181 MET A O 1
ATOM 1409 N N . GLN A 1 182 ? 14.203 -15.516 -9.312 1 93.38 182 GLN A N 1
ATOM 1410 C CA . GLN A 1 182 ? 14.531 -14.203 -9.852 1 93.38 182 GLN A CA 1
ATOM 1411 C C . GLN A 1 182 ? 15.984 -14.156 -10.312 1 93.38 182 GLN A C 1
ATOM 1413 O O . GLN A 1 182 ? 16.812 -14.945 -9.852 1 93.38 182 GLN A O 1
ATOM 1418 N N . PHE A 1 183 ? 16.266 -13.203 -11.164 1 90.62 183 PHE A N 1
ATOM 1419 C CA . PHE A 1 183 ? 17.594 -13.023 -11.719 1 90.62 183 PHE A CA 1
ATOM 1420 C C . PHE A 1 183 ? 18.609 -12.719 -10.617 1 90.62 183 PHE A C 1
ATOM 1422 O O . PHE A 1 183 ? 19.766 -13.148 -10.688 1 90.62 183 PHE A O 1
ATOM 1429 N N . ASP A 1 184 ? 18.188 -12.07 -9.547 1 88.75 184 ASP A N 1
ATOM 1430 C CA . ASP A 1 184 ? 19.078 -11.617 -8.492 1 88.75 184 ASP A CA 1
ATOM 1431 C C . ASP A 1 184 ? 19.375 -12.742 -7.496 1 88.75 184 ASP A C 1
ATOM 1433 O O . ASP A 1 184 ? 20 -12.516 -6.465 1 88.75 184 ASP A O 1
ATOM 1437 N N . GLY A 1 185 ? 18.766 -13.938 -7.754 1 89.81 185 GLY A N 1
ATOM 1438 C CA . GLY A 1 185 ? 19.078 -15.094 -6.93 1 89.81 185 GLY A CA 1
ATOM 1439 C C . GLY A 1 185 ? 18.047 -15.352 -5.852 1 89.81 185 GLY A C 1
ATOM 1440 O O . GLY A 1 185 ? 18.125 -16.344 -5.129 1 89.81 185 GLY A O 1
ATOM 1441 N N . ASN A 1 186 ? 17.109 -14.461 -5.781 1 93.5 186 ASN A N 1
ATOM 1442 C CA . ASN A 1 186 ? 16.047 -14.648 -4.789 1 93.5 186 ASN A CA 1
ATOM 1443 C C . ASN A 1 186 ? 14.961 -15.586 -5.301 1 93.5 186 ASN A C 1
ATOM 1445 O O . ASN A 1 186 ? 14.555 -15.5 -6.461 1 93.5 186 ASN A O 1
ATOM 1449 N N . LEU A 1 187 ? 14.633 -16.562 -4.488 1 96.38 187 LEU A N 1
ATOM 1450 C CA . LEU A 1 187 ? 13.484 -17.422 -4.734 1 96.38 187 LEU A CA 1
ATOM 1451 C C . LEU A 1 187 ? 12.273 -16.969 -3.934 1 96.38 187 LEU A C 1
ATOM 1453 O O . LEU A 1 187 ? 12.352 -16.797 -2.715 1 96.38 187 LEU A O 1
ATOM 1457 N N . LEU A 1 188 ? 11.109 -16.781 -4.652 1 96.06 188 LEU A N 1
ATOM 1458 C CA . LEU A 1 188 ? 10.016 -16.203 -3.879 1 96.06 188 LEU A CA 1
ATOM 1459 C C . LEU A 1 188 ? 8.695 -16.875 -4.234 1 96.06 188 LEU A C 1
ATOM 1461 O O . LEU A 1 188 ? 8.516 -17.359 -5.359 1 96.06 188 LEU A O 1
ATOM 1465 N N . LEU A 1 189 ? 7.828 -16.969 -3.246 1 97.25 189 LEU A N 1
ATOM 1466 C CA . LEU A 1 189 ? 6.43 -17.344 -3.396 1 97.25 189 LEU A CA 1
ATOM 1467 C C . LEU A 1 189 ? 5.523 -16.125 -3.377 1 97.25 189 LEU A C 1
ATOM 1469 O O . LEU A 1 189 ? 5.668 -15.25 -2.514 1 97.25 189 LEU A O 1
ATOM 1473 N N . ASN A 1 190 ? 4.609 -16.031 -4.371 1 94.06 190 ASN A N 1
ATOM 1474 C CA . ASN A 1 190 ? 3.691 -14.906 -4.406 1 94.06 190 ASN A CA 1
ATOM 1475 C C . ASN A 1 190 ? 2.334 -15.305 -4.98 1 94.06 190 ASN A C 1
ATOM 1477 O O . ASN A 1 190 ? 2.199 -16.375 -5.578 1 94.06 190 ASN A O 1
ATOM 1481 N N . ALA A 1 191 ? 1.312 -14.477 -4.668 1 91.62 191 ALA A N 1
ATOM 1482 C CA . ALA A 1 191 ? 0.021 -14.531 -5.348 1 91.62 191 ALA A CA 1
ATOM 1483 C C . ALA A 1 191 ? -0.012 -13.578 -6.543 1 91.62 191 ALA A C 1
ATOM 1485 O O . ALA A 1 191 ? -0.045 -12.359 -6.371 1 91.62 191 ALA A O 1
ATOM 1486 N N . TYR A 1 192 ? 0.006 -14.016 -7.652 1 80.44 192 TYR A N 1
ATOM 1487 C CA . TYR A 1 192 ? 0.398 -13.18 -8.781 1 80.44 192 TYR A CA 1
ATOM 1488 C C . TYR A 1 192 ? -0.748 -12.273 -9.211 1 80.44 192 TYR A C 1
ATOM 1490 O O . TYR A 1 192 ? -0.538 -11.305 -9.938 1 80.44 192 TYR A O 1
ATOM 1498 N N . ARG A 1 193 ? -1.937 -12.461 -8.68 1 82.06 193 ARG A N 1
ATOM 1499 C CA . ARG A 1 193 ? -3.059 -11.586 -9.008 1 82.06 193 ARG A CA 1
ATOM 1500 C C . ARG A 1 193 ? -2.947 -10.25 -8.281 1 82.06 193 ARG A C 1
ATOM 1502 O O . ARG A 1 193 ? -3.533 -9.25 -8.703 1 82.06 193 ARG A O 1
ATOM 1509 N N . TYR A 1 194 ? -2.275 -10.281 -7.262 1 81.75 194 TYR A N 1
ATOM 1510 C CA . TYR A 1 194 ? -2.201 -9.086 -6.43 1 81.75 194 TYR A CA 1
ATOM 1511 C C . TYR A 1 194 ? -0.779 -8.539 -6.387 1 81.75 194 TYR A C 1
ATOM 1513 O O . TYR A 1 194 ? 0.179 -9.258 -6.668 1 81.75 194 TYR A O 1
ATOM 1521 N N . LYS A 1 195 ? -0.695 -7.242 -6.098 1 83.62 195 LYS A N 1
ATOM 1522 C CA . LYS A 1 195 ? 0.6 -6.57 -6.066 1 83.62 195 LYS A CA 1
ATOM 1523 C C . LYS A 1 195 ? 1.272 -6.738 -4.703 1 83.62 195 LYS A C 1
ATOM 1525 O O . LYS A 1 195 ? 2.354 -6.195 -4.469 1 83.62 195 LYS A O 1
ATOM 1530 N N . ASP A 1 196 ? 0.775 -7.527 -3.881 1 83.12 196 ASP A N 1
ATOM 1531 C CA . ASP A 1 196 ? 1.362 -7.773 -2.566 1 83.12 196 ASP A CA 1
ATOM 1532 C C . ASP A 1 196 ? 2.777 -8.336 -2.693 1 83.12 196 ASP A C 1
ATOM 1534 O O . ASP A 1 196 ? 3.105 -8.984 -3.689 1 83.12 196 ASP A O 1
ATOM 1538 N N . PRO A 1 197 ? 3.541 -8.023 -1.681 1 86.75 197 PRO A N 1
ATOM 1539 C CA . PRO A 1 197 ? 4.867 -8.648 -1.677 1 86.75 197 PRO A CA 1
ATOM 1540 C C . PRO A 1 197 ? 4.805 -10.172 -1.54 1 86.75 197 PRO A C 1
ATOM 1542 O O . PRO A 1 197 ? 3.756 -10.719 -1.188 1 86.75 197 PRO A O 1
ATOM 1545 N N . ALA A 1 198 ? 5.961 -10.82 -1.821 1 92.75 198 ALA A N 1
ATOM 1546 C CA . ALA A 1 198 ? 6.082 -12.258 -1.622 1 92.75 198 ALA A CA 1
ATOM 1547 C C . ALA A 1 198 ? 5.828 -12.633 -0.166 1 92.75 198 ALA A C 1
ATOM 1549 O O . ALA A 1 198 ? 6.262 -11.93 0.75 1 92.75 198 ALA A O 1
ATOM 1550 N N . TYR A 1 199 ? 5.074 -13.734 0.009 1 93.81 199 TYR A N 1
ATOM 1551 C CA . TYR A 1 199 ? 4.785 -14.164 1.373 1 93.81 199 TYR A CA 1
ATOM 1552 C C . TYR A 1 199 ? 5.863 -15.109 1.889 1 93.81 199 TYR A C 1
ATOM 1554 O O . TYR A 1 199 ? 5.859 -15.477 3.064 1 93.81 199 TYR A O 1
ATOM 1562 N N . TRP A 1 200 ? 6.762 -15.461 1.069 1 96.44 200 TRP A N 1
ATOM 1563 C CA . TRP A 1 200 ? 7.93 -16.266 1.413 1 96.44 200 TRP A CA 1
ATOM 1564 C C . TRP A 1 200 ? 9.062 -16.031 0.417 1 96.44 200 TRP A C 1
ATOM 1566 O O . TRP A 1 200 ? 8.82 -15.891 -0.784 1 96.44 200 TRP A O 1
ATOM 1576 N N . TYR A 1 201 ? 10.273 -15.953 0.864 1 95.81 201 TYR A N 1
ATOM 1577 C CA . TYR A 1 201 ? 11.422 -15.781 -0.023 1 95.81 201 TYR A CA 1
ATOM 1578 C C . TYR A 1 201 ? 12.703 -16.266 0.646 1 95.81 201 TYR A C 1
ATOM 1580 O O . TYR A 1 201 ? 12.773 -16.359 1.874 1 95.81 201 TYR A O 1
ATOM 1588 N N . THR A 1 202 ? 13.711 -16.594 -0.051 1 94.25 202 THR A N 1
ATOM 1589 C CA . THR A 1 202 ? 14.969 -17.094 0.492 1 94.25 202 THR A CA 1
ATOM 1590 C C . THR A 1 202 ? 15.898 -15.945 0.863 1 94.25 202 THR A C 1
ATOM 1592 O O . THR A 1 202 ? 16.797 -16.109 1.691 1 94.25 202 THR A O 1
ATOM 1595 N N . GLY A 1 203 ? 15.766 -14.75 0.273 1 90.94 203 GLY A N 1
ATOM 1596 C CA . GLY A 1 203 ? 16.656 -13.617 0.51 1 90.94 203 GLY A CA 1
ATOM 1597 C C . GLY A 1 203 ? 18.047 -13.82 -0.064 1 90.94 203 GLY A C 1
ATOM 1598 O O . GLY A 1 203 ? 18.969 -13.102 0.297 1 90.94 203 GLY A O 1
ATOM 1599 N N . SER A 1 204 ? 18.219 -14.852 -0.854 1 87.94 204 SER A N 1
ATOM 1600 C CA . SER A 1 204 ? 19.516 -15.102 -1.482 1 87.94 204 SER A CA 1
ATOM 1601 C C . SER A 1 204 ? 19.859 -14.016 -2.496 1 87.94 204 SER A C 1
ATOM 1603 O O . SER A 1 204 ? 18.969 -13.453 -3.131 1 87.94 204 SER A O 1
ATOM 1605 N N . ILE A 1 205 ? 21.156 -13.773 -2.559 1 85.5 205 ILE A N 1
ATOM 1606 C CA . ILE A 1 205 ? 21.641 -12.727 -3.457 1 85.5 205 ILE A CA 1
ATOM 1607 C C . ILE A 1 205 ? 22.625 -13.32 -4.465 1 85.5 205 ILE A C 1
ATOM 1609 O O . ILE A 1 205 ? 23.391 -14.219 -4.129 1 85.5 205 ILE A O 1
ATOM 1613 N N . GLY A 1 206 ? 22.625 -12.852 -5.699 1 85.19 206 GLY A N 1
ATOM 1614 C CA . GLY A 1 206 ? 23.516 -13.273 -6.773 1 85.19 206 GLY A CA 1
ATOM 1615 C C . GLY A 1 206 ? 22.906 -13.094 -8.156 1 85.19 206 GLY A C 1
ATOM 1616 O O . GLY A 1 206 ? 21.797 -12.562 -8.281 1 85.19 206 GLY A O 1
ATOM 1617 N N . GLU A 1 207 ? 23.766 -13.461 -9.094 1 86.12 207 GLU A N 1
ATOM 1618 C CA . GLU A 1 207 ? 23.266 -13.359 -10.453 1 86.12 207 GLU A CA 1
ATOM 1619 C C . GLU A 1 207 ? 23 -14.742 -11.047 1 86.12 207 GLU A C 1
ATOM 1621 O O . GLU A 1 207 ? 23.75 -15.688 -10.797 1 86.12 207 GLU A O 1
ATOM 1626 N N . ASN A 1 208 ? 21.953 -14.859 -11.789 1 87.5 208 ASN A N 1
ATOM 1627 C CA . ASN A 1 208 ? 21.578 -16.094 -12.484 1 87.5 208 ASN A CA 1
ATOM 1628 C C . ASN A 1 208 ? 21.312 -17.219 -11.5 1 87.5 208 ASN A C 1
ATOM 1630 O O . ASN A 1 208 ? 22 -18.234 -11.516 1 87.5 208 ASN A O 1
ATOM 1634 N N . GLY A 1 209 ? 20.266 -17.031 -10.75 1 90.06 209 GLY A N 1
ATOM 1635 C CA . GLY A 1 209 ? 19.875 -17.984 -9.719 1 90.06 209 GLY A CA 1
ATOM 1636 C C . GLY A 1 209 ? 19.156 -19.203 -10.266 1 90.06 209 GLY A C 1
ATOM 1637 O O . GLY A 1 209 ? 18.422 -19.109 -11.242 1 90.06 209 GLY A O 1
ATOM 1638 N N . TYR A 1 210 ? 19.453 -20.422 -9.531 1 93.19 210 TYR A N 1
ATOM 1639 C CA . TYR A 1 210 ? 18.797 -21.672 -9.836 1 93.19 210 TYR A CA 1
ATOM 1640 C C . TYR A 1 210 ? 18.266 -22.344 -8.57 1 93.19 210 TYR A C 1
ATOM 1642 O O . TYR A 1 210 ? 18.922 -22.297 -7.523 1 93.19 210 TYR A O 1
ATOM 1650 N N . LEU A 1 211 ? 17.094 -22.828 -8.68 1 96.44 211 LEU A N 1
ATOM 1651 C CA . LEU A 1 211 ? 16.609 -23.812 -7.711 1 96.44 211 LEU A CA 1
ATOM 1652 C C . LEU A 1 211 ? 16.828 -25.219 -8.227 1 96.44 211 LEU A C 1
ATOM 1654 O O . LEU A 1 211 ? 16.375 -25.562 -9.32 1 96.44 211 LEU A O 1
ATOM 1658 N N . HIS A 1 212 ? 17.516 -26.047 -7.426 1 95.75 212 HIS A N 1
ATOM 1659 C CA . HIS A 1 212 ? 17.859 -27.391 -7.883 1 95.75 212 HIS A CA 1
ATOM 1660 C C . HIS A 1 212 ? 17.344 -28.438 -6.914 1 95.75 212 HIS A C 1
ATOM 1662 O O . HIS A 1 212 ? 17.547 -28.344 -5.703 1 95.75 212 HIS A O 1
ATOM 1668 N N . PHE A 1 213 ? 16.594 -29.375 -7.496 1 97.31 213 PHE A N 1
ATOM 1669 C CA . PHE A 1 213 ? 16.188 -30.547 -6.746 1 97.31 213 PHE A CA 1
ATOM 1670 C C . PHE A 1 213 ? 17.172 -31.703 -6.98 1 97.31 213 PHE A C 1
ATOM 1672 O O . PHE A 1 213 ? 17.078 -32.406 -7.988 1 97.31 213 PHE A O 1
ATOM 1679 N N . ASN A 1 214 ? 18 -31.953 -6.012 1 95.62 214 ASN A N 1
ATOM 1680 C CA . ASN A 1 214 ? 19.125 -32.875 -6.18 1 95.62 214 ASN A CA 1
ATOM 1681 C C . ASN A 1 214 ? 18.656 -34.312 -6.242 1 95.62 214 ASN A C 1
ATOM 1683 O O . ASN A 1 214 ? 18.016 -34.812 -5.316 1 95.62 214 ASN A O 1
ATOM 1687 N N . ALA A 1 215 ? 19.109 -35 -7.277 1 95.81 215 ALA A N 1
ATOM 1688 C CA . ALA A 1 215 ? 18.641 -36.344 -7.504 1 95.81 215 ALA A CA 1
ATOM 1689 C C . ALA A 1 215 ? 19.391 -37.344 -6.613 1 95.81 215 ALA A C 1
ATOM 1691 O O . ALA A 1 215 ? 18.953 -38.469 -6.41 1 95.81 215 ALA A O 1
ATOM 1692 N N . THR A 1 216 ? 20.516 -36.938 -6.117 1 93.44 216 THR A N 1
ATOM 1693 C CA . THR A 1 216 ? 21.359 -37.875 -5.363 1 93.44 216 THR A CA 1
ATOM 1694 C C . THR A 1 216 ? 20.906 -37.969 -3.912 1 93.44 216 THR A C 1
ATOM 1696 O O . THR A 1 216 ? 20.719 -39.062 -3.389 1 93.44 216 THR A O 1
ATOM 1699 N N . ASN A 1 217 ? 20.672 -36.875 -3.299 1 92.31 217 ASN A N 1
ATOM 1700 C CA . ASN A 1 217 ? 20.344 -36.906 -1.88 1 92.31 217 ASN A CA 1
ATOM 1701 C C . ASN A 1 217 ? 18.953 -36.344 -1.621 1 92.31 217 ASN A C 1
ATOM 1703 O O . ASN A 1 217 ? 18.5 -36.281 -0.475 1 92.31 217 ASN A O 1
ATOM 1707 N N . MET A 1 218 ? 18.25 -35.844 -2.627 1 95.25 218 MET A N 1
ATOM 1708 C CA . MET A 1 218 ? 16.875 -35.375 -2.596 1 95.25 218 MET A CA 1
ATOM 1709 C C . MET A 1 218 ? 16.766 -34.062 -1.829 1 95.25 218 MET A C 1
ATOM 1711 O O . MET A 1 218 ? 15.695 -33.75 -1.298 1 95.25 218 MET A O 1
ATOM 1715 N N . ILE A 1 219 ? 17.906 -33.406 -1.721 1 93.69 219 ILE A N 1
ATOM 1716 C CA . ILE A 1 219 ? 17.891 -32.094 -1.08 1 93.69 219 ILE A CA 1
ATOM 1717 C C . ILE A 1 219 ? 17.609 -31 -2.123 1 93.69 219 ILE A C 1
ATOM 1719 O O . ILE A 1 219 ? 18.109 -31.078 -3.25 1 93.69 219 ILE A O 1
ATOM 1723 N N . MET A 1 220 ? 16.797 -30.047 -1.726 1 95.25 220 MET A N 1
ATOM 1724 C CA . MET A 1 220 ? 16.531 -28.875 -2.564 1 95.25 220 MET A CA 1
ATOM 1725 C C . MET A 1 220 ? 17.391 -27.688 -2.127 1 95.25 220 MET A C 1
ATOM 1727 O O . MET A 1 220 ? 17.469 -27.391 -0.937 1 95.25 220 MET A O 1
ATOM 1731 N N . PHE A 1 221 ? 18.016 -27 -3.107 1 94.12 221 PHE A N 1
ATOM 1732 C CA . PHE A 1 221 ? 18.844 -25.859 -2.744 1 94.12 221 PHE A CA 1
ATOM 1733 C C . PHE A 1 221 ? 18.828 -24.812 -3.844 1 94.12 221 PHE A C 1
ATOM 1735 O O . PHE A 1 221 ? 18.547 -25.109 -5.004 1 94.12 221 PHE A O 1
ATOM 1742 N N . VAL A 1 222 ? 19.031 -23.562 -3.434 1 94.75 222 VAL A N 1
ATOM 1743 C CA . VAL A 1 222 ? 19.203 -22.453 -4.352 1 94.75 222 VAL A CA 1
ATOM 1744 C C . VAL A 1 222 ? 20.703 -22.172 -4.543 1 94.75 222 VAL A C 1
ATOM 1746 O O . VAL A 1 222 ? 21.484 -22.234 -3.59 1 94.75 222 VAL A O 1
ATOM 1749 N N . TYR A 1 223 ? 21.078 -21.953 -5.828 1 90.88 223 TYR A N 1
ATOM 1750 C CA . TYR A 1 223 ? 22.469 -21.609 -6.098 1 90.88 223 TYR A CA 1
ATOM 1751 C C . TYR A 1 223 ? 22.578 -20.609 -7.242 1 90.88 223 TYR A C 1
ATOM 1753 O O . TYR A 1 223 ? 21.594 -20.375 -7.961 1 90.88 223 TYR A O 1
ATOM 1761 N N . ASN A 1 224 ? 23.625 -19.859 -7.223 1 87.81 224 ASN A N 1
ATOM 1762 C CA . ASN A 1 224 ? 23.906 -18.922 -8.297 1 87.81 224 ASN A CA 1
ATOM 1763 C C . ASN A 1 224 ? 25.25 -19.219 -8.977 1 87.81 224 ASN A C 1
ATOM 1765 O O . ASN A 1 224 ? 26.047 -20 -8.453 1 87.81 224 ASN A O 1
ATOM 1769 N N . THR A 1 225 ? 25.391 -18.781 -10.172 1 81.88 225 THR A N 1
ATOM 1770 C CA . THR A 1 225 ? 26.609 -19.078 -10.922 1 81.88 225 THR A CA 1
ATOM 1771 C C . THR A 1 225 ? 27.781 -18.266 -10.391 1 81.88 225 THR A C 1
ATOM 1773 O O . THR A 1 225 ? 28.938 -18.594 -10.656 1 81.88 225 THR A O 1
ATOM 1776 N N . THR A 1 226 ? 27.516 -17.266 -9.68 1 77.62 226 THR A N 1
ATOM 1777 C CA . THR A 1 226 ? 28.578 -16.344 -9.266 1 77.62 226 THR A CA 1
ATOM 1778 C C . THR A 1 226 ? 28.984 -16.625 -7.824 1 77.62 226 THR A C 1
ATOM 1780 O O . THR A 1 226 ? 30.094 -16.25 -7.41 1 77.62 226 THR A O 1
ATOM 1783 N N . THR A 1 227 ? 28.031 -17.078 -7.074 1 67.56 227 THR A N 1
ATOM 1784 C CA . THR A 1 227 ? 28.375 -17.297 -5.676 1 67.56 227 THR A CA 1
ATOM 1785 C C . THR A 1 227 ? 28.453 -18.797 -5.363 1 67.56 227 THR A C 1
ATOM 1787 O O . THR A 1 227 ? 27.562 -19.562 -5.77 1 67.56 227 THR A O 1
ATOM 1790 N N . PRO A 1 228 ? 29.578 -19.188 -4.746 1 66 228 PRO A N 1
ATOM 1791 C CA . PRO A 1 228 ? 29.781 -20.609 -4.484 1 66 228 PRO A CA 1
ATOM 1792 C C . PRO A 1 228 ? 28.812 -21.156 -3.436 1 66 228 PRO A C 1
ATOM 1794 O O . PRO A 1 228 ? 28.672 -22.375 -3.305 1 66 228 PRO A O 1
ATOM 1797 N N . ASN A 1 229 ? 28.094 -20.25 -2.762 1 73.31 229 ASN A N 1
ATOM 1798 C CA . ASN A 1 229 ? 27.375 -20.812 -1.615 1 73.31 229 ASN A CA 1
ATOM 1799 C C . ASN A 1 229 ? 25.969 -21.266 -1.995 1 73.31 229 ASN A C 1
ATOM 1801 O O . ASN A 1 229 ? 25.219 -20.5 -2.605 1 73.31 229 ASN A O 1
ATOM 1805 N N . GLN A 1 230 ? 25.844 -22.609 -1.782 1 80 230 GLN A N 1
AT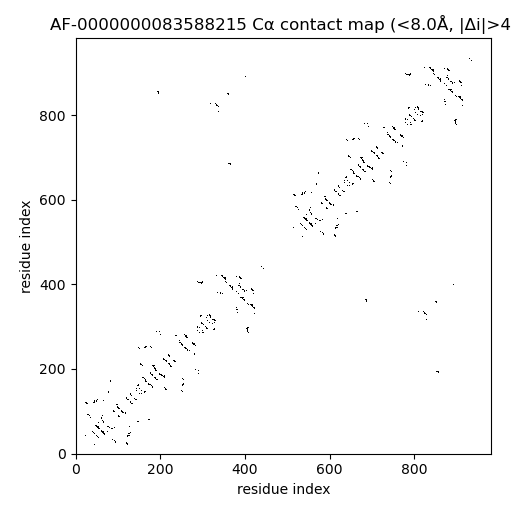OM 1806 C CA . GLN A 1 230 ? 24.531 -23.219 -1.911 1 80 230 GLN A CA 1
ATOM 1807 C C . GLN A 1 230 ? 23.672 -22.953 -0.674 1 80 230 GLN A C 1
ATOM 1809 O O . GLN A 1 230 ? 24.172 -23.031 0.454 1 80 230 GLN A O 1
ATOM 1814 N N . ASN A 1 231 ? 22.453 -22.391 -0.948 1 85.94 231 ASN A N 1
ATOM 1815 C CA . ASN A 1 231 ? 21.484 -22.203 0.119 1 85.94 231 ASN A CA 1
ATOM 1816 C C . ASN A 1 231 ? 20.453 -23.328 0.138 1 85.94 231 ASN A C 1
ATOM 1818 O O . ASN A 1 231 ? 19.531 -23.359 -0.692 1 85.94 231 ASN A O 1
ATOM 1822 N N . ASN A 1 232 ? 20.594 -24.281 1.113 1 89.94 232 ASN A N 1
ATOM 1823 C CA . ASN A 1 232 ? 19.688 -25.422 1.202 1 89.94 232 ASN A CA 1
ATOM 1824 C C . ASN A 1 232 ? 18.312 -25 1.739 1 89.94 232 ASN A C 1
ATOM 1826 O O . ASN A 1 232 ? 18.234 -24.297 2.74 1 89.94 232 ASN A O 1
ATOM 1830 N N . LEU A 1 233 ? 17.328 -25.406 1.089 1 91.5 233 LEU A N 1
ATOM 1831 C CA . LEU A 1 233 ? 15.961 -25.156 1.549 1 91.5 233 LEU A CA 1
ATOM 1832 C C . LEU A 1 233 ? 15.484 -26.281 2.455 1 91.5 233 LEU A C 1
ATOM 1834 O O . LEU A 1 233 ? 14.711 -26.047 3.389 1 91.5 233 LEU A O 1
ATOM 1838 N N . SER A 1 234 ? 15.938 -27.484 2.086 1 87.94 234 SER A N 1
ATOM 1839 C CA . SER A 1 234 ? 15.492 -28.656 2.84 1 87.94 234 SER A CA 1
ATOM 1840 C C . SER A 1 234 ? 16.672 -29.438 3.375 1 87.94 234 SER A C 1
ATOM 1842 O O . SER A 1 234 ? 17.828 -29.203 2.982 1 87.94 234 SER A O 1
ATOM 1844 N N . ASP A 1 235 ? 16.281 -30.25 4.395 1 84.19 235 ASP A N 1
ATOM 1845 C CA . ASP A 1 235 ? 17.297 -31.141 4.965 1 84.19 235 ASP A CA 1
ATOM 1846 C C . ASP A 1 235 ? 16.984 -32.594 4.668 1 84.19 235 ASP A C 1
ATOM 1848 O O . ASP A 1 235 ? 15.828 -32.969 4.453 1 84.19 235 ASP A O 1
ATOM 1852 N N . ALA A 1 236 ? 18.062 -33.375 4.664 1 77 236 ALA A N 1
ATOM 1853 C CA . ALA A 1 236 ? 17.953 -34.781 4.348 1 77 236 ALA A CA 1
ATOM 1854 C C . ALA A 1 236 ? 17.359 -35.562 5.52 1 77 236 ALA A C 1
ATOM 1856 O O . ALA A 1 236 ? 16.875 -36.688 5.352 1 77 236 ALA A O 1
ATOM 1857 N N . GLY A 1 237 ? 17.312 -34.906 6.613 1 77.75 237 GLY A N 1
ATOM 1858 C CA . GLY A 1 237 ? 16.984 -35.625 7.832 1 77.75 237 GLY A CA 1
ATOM 1859 C C . GLY A 1 237 ? 15.578 -36.188 7.832 1 77.75 237 GLY A C 1
ATOM 1860 O O . GLY A 1 237 ? 15.312 -37.219 8.445 1 77.75 237 GLY A O 1
ATOM 1861 N N . ASN A 1 238 ? 14.641 -35.688 7.145 1 83.94 238 ASN A N 1
ATOM 1862 C CA . ASN A 1 238 ? 13.25 -36.156 7.164 1 83.94 238 ASN A CA 1
ATOM 1863 C C . ASN A 1 238 ? 12.945 -37.031 5.969 1 83.94 238 ASN A C 1
ATOM 1865 O O . ASN A 1 238 ? 11.789 -37.406 5.75 1 83.94 238 ASN A O 1
ATOM 1869 N N . LEU A 1 239 ? 13.953 -37.375 5.293 1 90.19 239 LEU A N 1
ATOM 1870 C CA . LEU A 1 239 ? 13.75 -38.188 4.109 1 90.19 239 LEU A CA 1
ATOM 1871 C C . LEU A 1 239 ? 14.109 -39.656 4.391 1 90.19 239 LEU A C 1
ATOM 1873 O O . LEU A 1 239 ? 15.078 -39.938 5.098 1 90.19 239 LEU A O 1
ATOM 1877 N N . PRO A 1 240 ? 13.328 -40.469 3.877 1 88.19 240 PRO A N 1
ATOM 1878 C CA . PRO A 1 240 ? 13.633 -41.906 4.066 1 88.19 240 PRO A CA 1
ATOM 1879 C C . PRO A 1 240 ? 14.828 -42.375 3.232 1 88.19 240 PRO A C 1
ATOM 1881 O O . PRO A 1 240 ? 15.102 -41.812 2.174 1 88.19 240 PRO A O 1
ATOM 1884 N N . THR A 1 241 ? 15.484 -43.438 3.703 1 88.81 241 THR A N 1
ATOM 1885 C CA . THR A 1 241 ? 16.609 -44.031 3.004 1 88.81 241 THR A CA 1
ATOM 1886 C C . THR A 1 241 ? 16.406 -45.531 2.844 1 88.81 241 THR A C 1
ATOM 1888 O O . THR A 1 241 ? 15.828 -46.188 3.717 1 88.81 241 THR A O 1
ATOM 1891 N N . PRO A 1 242 ? 17 -46.125 1.828 1 91.5 242 PRO A N 1
ATOM 1892 C CA . PRO A 1 242 ? 17.625 -45.469 0.696 1 91.5 242 PRO A CA 1
ATOM 1893 C C . PRO A 1 242 ? 16.641 -44.688 -0.159 1 91.5 242 PRO A C 1
ATOM 1895 O O . PRO A 1 242 ? 15.5 -45.125 -0.346 1 91.5 242 PRO A O 1
ATOM 1898 N N . HIS A 1 243 ? 17.016 -43.625 -0.753 1 92.69 243 HIS A N 1
ATOM 1899 C CA . HIS A 1 243 ? 16.141 -42.719 -1.5 1 92.69 243 HIS A CA 1
ATOM 1900 C C . HIS A 1 243 ? 15.562 -43.438 -2.729 1 92.69 243 HIS A C 1
ATOM 1902 O O . HIS A 1 243 ? 14.461 -43.094 -3.17 1 92.69 243 HIS A O 1
ATOM 1908 N N . SER A 1 244 ? 16.25 -44.406 -3.223 1 90.56 244 SER A N 1
ATOM 1909 C CA . SER A 1 244 ? 15.852 -45.094 -4.445 1 90.56 244 SER A CA 1
ATOM 1910 C C . SER A 1 244 ? 14.594 -45.906 -4.227 1 90.56 244 SER A C 1
ATOM 1912 O O . SER A 1 244 ? 13.922 -46.312 -5.188 1 90.56 244 SER A O 1
ATOM 1914 N N . ASP A 1 245 ? 14.234 -46.188 -2.975 1 91.75 245 ASP A N 1
ATOM 1915 C CA . ASP A 1 245 ? 13.062 -46.969 -2.65 1 91.75 245 ASP A CA 1
ATOM 1916 C C . ASP A 1 245 ? 11.797 -46.125 -2.639 1 91.75 245 ASP A C 1
ATOM 1918 O O . ASP A 1 245 ? 10.695 -46.625 -2.428 1 91.75 245 ASP A O 1
ATOM 1922 N N . TYR A 1 246 ? 11.977 -44.906 -2.936 1 94.12 246 TYR A N 1
ATOM 1923 C CA . TYR A 1 246 ? 10.852 -44 -2.836 1 94.12 246 TYR A CA 1
ATOM 1924 C C . TYR A 1 246 ? 10.758 -43.125 -4.074 1 94.12 246 TYR A C 1
ATOM 1926 O O . TYR A 1 246 ? 11.766 -42.844 -4.727 1 94.12 246 TYR A O 1
ATOM 1934 N N . TYR A 1 247 ? 9.508 -42.719 -4.398 1 96.12 247 TYR A N 1
ATOM 1935 C CA . TYR A 1 247 ? 9.289 -41.594 -5.301 1 96.12 247 TYR A CA 1
ATOM 1936 C C . TYR A 1 247 ? 9.375 -40.281 -4.551 1 96.12 247 TYR A C 1
ATOM 1938 O O . TYR A 1 247 ? 9.008 -40.188 -3.375 1 96.12 247 TYR A O 1
ATOM 1946 N N . HIS A 1 248 ? 9.938 -39.25 -5.191 1 96.69 248 HIS A N 1
ATOM 1947 C CA . HIS A 1 248 ? 10.008 -37.938 -4.598 1 96.69 248 HIS A CA 1
ATOM 1948 C C . HIS A 1 248 ? 9.461 -36.875 -5.551 1 96.69 248 HIS A C 1
ATOM 1950 O O . HIS A 1 248 ? 9.57 -37 -6.77 1 96.69 248 HIS A O 1
ATOM 1956 N N . ARG A 1 249 ? 8.836 -35.844 -4.992 1 97.81 249 ARG A N 1
ATOM 1957 C CA . ARG A 1 249 ? 8.391 -34.688 -5.77 1 97.81 249 ARG A CA 1
ATOM 1958 C C . ARG A 1 249 ? 8.375 -33.438 -4.914 1 97.81 249 ARG A C 1
ATOM 1960 O O . ARG A 1 249 ? 8.211 -33.5 -3.693 1 97.81 249 ARG A O 1
ATOM 1967 N N . ALA A 1 250 ? 8.586 -32.344 -5.52 1 98.25 250 ALA A N 1
ATOM 1968 C CA . ALA A 1 250 ? 8.367 -31.016 -4.93 1 98.25 250 ALA A CA 1
ATOM 1969 C C . ALA A 1 250 ? 7.258 -30.266 -5.66 1 98.25 250 ALA A C 1
ATOM 1971 O O . ALA A 1 250 ? 7.367 -29.984 -6.855 1 98.25 250 ALA A O 1
ATOM 1972 N N . THR A 1 251 ? 6.207 -29.953 -4.918 1 98.19 251 THR A N 1
ATOM 1973 C CA . THR A 1 251 ? 5.012 -29.453 -5.582 1 98.19 251 THR A CA 1
ATOM 1974 C C . THR A 1 251 ? 4.527 -28.172 -4.914 1 98.19 251 THR A C 1
ATOM 1976 O O . THR A 1 251 ? 4.496 -28.078 -3.686 1 98.19 251 THR A O 1
ATOM 1979 N N . LEU A 1 252 ? 4.242 -27.109 -5.781 1 98.19 252 LEU A N 1
ATOM 1980 C CA . LEU A 1 252 ? 3.479 -25.953 -5.332 1 98.19 252 LEU A CA 1
ATOM 1981 C C . LEU A 1 252 ? 1.983 -26.25 -5.348 1 98.19 252 LEU A C 1
ATOM 1983 O O . LEU A 1 252 ? 1.39 -26.406 -6.418 1 98.19 252 LEU A O 1
ATOM 1987 N N . ASN A 1 253 ? 1.408 -26.312 -4.203 1 96.81 253 ASN A N 1
ATOM 1988 C CA . ASN A 1 253 ? 0.018 -26.75 -4.152 1 96.81 253 ASN A CA 1
ATOM 1989 C C . ASN A 1 253 ? -0.947 -25.594 -4.336 1 96.81 253 ASN A C 1
ATOM 1991 O O . ASN A 1 253 ? -0.52 -24.438 -4.5 1 96.81 253 ASN A O 1
ATOM 1995 N N . ASP A 1 254 ? -2.244 -25.859 -4.297 1 95.88 254 ASP A N 1
ATOM 1996 C CA . ASP A 1 254 ? -3.281 -24.891 -4.656 1 95.88 254 ASP A CA 1
ATOM 1997 C C . ASP A 1 254 ? -3.582 -23.953 -3.492 1 95.88 254 ASP A C 1
ATOM 1999 O O . ASP A 1 254 ? -4.359 -23.016 -3.637 1 95.88 254 ASP A O 1
ATOM 2003 N N . VAL A 1 255 ? -2.883 -24.141 -2.369 1 96.31 255 VAL A N 1
ATOM 2004 C CA . VAL A 1 255 ? -3.072 -23.234 -1.242 1 96.31 255 VAL A CA 1
ATOM 2005 C C . VAL A 1 255 ? -1.791 -22.438 -0.999 1 96.31 255 VAL A C 1
ATOM 2007 O O . VAL A 1 255 ? -1.629 -21.812 0.055 1 96.31 255 VAL A O 1
ATOM 2010 N N . GLY A 1 256 ? -0.878 -22.531 -1.942 1 97.06 256 GLY A N 1
ATOM 2011 C CA . GLY A 1 256 ? 0.245 -21.609 -1.993 1 97.06 256 GLY A CA 1
ATOM 2012 C C . GLY A 1 256 ? 1.447 -22.094 -1.204 1 97.06 256 GLY A C 1
ATOM 2013 O O . GLY A 1 256 ? 2.318 -21.297 -0.843 1 97.06 256 GLY A O 1
ATOM 2014 N N . ASN A 1 257 ? 1.498 -23.297 -0.833 1 97.5 257 ASN A N 1
ATOM 2015 C CA . ASN A 1 257 ? 2.662 -23.859 -0.147 1 97.5 257 ASN A CA 1
ATOM 2016 C C . ASN A 1 257 ? 3.525 -24.688 -1.089 1 97.5 257 ASN A C 1
ATOM 2018 O O . ASN A 1 257 ? 3.004 -25.422 -1.937 1 97.5 257 ASN A O 1
ATOM 2022 N N . PHE A 1 258 ? 4.766 -24.484 -0.981 1 98.19 258 PHE A N 1
ATOM 2023 C CA . PHE A 1 258 ? 5.723 -25.312 -1.697 1 98.19 258 PHE A CA 1
ATOM 2024 C C . PHE A 1 258 ? 6.246 -26.438 -0.8 1 98.19 258 PHE A C 1
ATOM 2026 O O . PHE A 1 258 ? 6.812 -26.172 0.262 1 98.19 258 PHE A O 1
ATOM 2033 N N . GLN A 1 259 ? 6.094 -27.734 -1.321 1 97.31 259 GLN A N 1
ATOM 2034 C CA . GLN A 1 259 ? 6.297 -28.875 -0.426 1 97.31 259 GLN A CA 1
ATOM 2035 C C . GLN A 1 259 ? 7.039 -30 -1.131 1 97.31 259 GLN A C 1
ATOM 2037 O O . GLN A 1 259 ? 6.82 -30.25 -2.318 1 97.31 259 GLN A O 1
ATOM 2042 N N . ILE A 1 260 ? 7.855 -30.688 -0.353 1 97.44 260 ILE A N 1
ATOM 2043 C CA . ILE A 1 260 ? 8.531 -31.891 -0.827 1 97.44 260 ILE A CA 1
ATOM 2044 C C . ILE A 1 260 ? 7.867 -33.125 -0.228 1 97.44 260 ILE A C 1
ATOM 2046 O O . ILE A 1 260 ? 7.645 -33.188 0.983 1 97.44 260 ILE A O 1
ATOM 2050 N N . PHE A 1 261 ? 7.609 -34.094 -1.094 1 96.75 261 PHE A N 1
ATOM 2051 C CA . PHE A 1 261 ? 6.941 -35.312 -0.68 1 96.75 261 PHE A CA 1
ATOM 2052 C C . PHE A 1 261 ? 7.762 -36.531 -1.076 1 96.75 261 PHE A C 1
ATOM 2054 O O . PHE A 1 261 ? 8.594 -36.469 -1.982 1 96.75 261 PHE A O 1
ATOM 2061 N N . TYR A 1 262 ? 7.508 -37.625 -0.377 1 95.62 262 TYR A N 1
ATOM 2062 C CA . TYR A 1 262 ? 8.023 -38.906 -0.777 1 95.62 262 TYR A CA 1
ATOM 2063 C C . TYR A 1 262 ? 6.938 -40 -0.695 1 95.62 262 TYR A C 1
ATOM 2065 O O . TYR A 1 262 ? 5.965 -39.844 0.048 1 95.62 262 TYR A O 1
ATOM 2073 N N . TYR A 1 263 ? 7.051 -40.969 -1.551 1 95 263 TYR A N 1
ATOM 2074 C CA . TYR A 1 263 ? 6.117 -42.094 -1.654 1 95 263 TYR A CA 1
ATOM 2075 C C . TYR A 1 263 ? 6.863 -43.406 -1.813 1 95 263 TYR A C 1
ATOM 2077 O O . TYR A 1 263 ? 7.688 -43.562 -2.721 1 95 263 TYR A O 1
ATOM 2085 N N . LYS A 1 264 ? 6.539 -44.344 -1.035 1 92.5 264 LYS A N 1
ATOM 2086 C CA . LYS A 1 264 ? 7.238 -45.625 -1.073 1 92.5 264 LYS A CA 1
ATOM 2087 C C . LYS A 1 264 ? 6.867 -46.438 -2.324 1 92.5 264 LYS A C 1
ATOM 2089 O O . LYS A 1 264 ? 5.688 -46.562 -2.652 1 92.5 264 LYS A O 1
ATOM 2094 N N . LYS A 1 265 ? 7.805 -46.969 -2.926 1 91.25 265 LYS A N 1
ATOM 2095 C CA . LYS A 1 265 ? 7.574 -47.812 -4.109 1 91.25 265 LYS A CA 1
ATOM 2096 C C . LYS A 1 265 ? 7.02 -49.156 -3.73 1 91.25 265 LYS A C 1
ATOM 2098 O O . LYS A 1 265 ? 7.324 -49.688 -2.656 1 91.25 265 LYS A O 1
ATOM 2103 N N . ALA A 1 266 ? 6.129 -49.719 -4.598 1 80 266 ALA A N 1
ATOM 2104 C CA . ALA A 1 266 ? 5.402 -50.969 -4.332 1 80 266 ALA A CA 1
ATOM 2105 C C . ALA A 1 266 ? 6.367 -52.125 -4.094 1 80 266 ALA A C 1
ATOM 2107 O O . ALA A 1 266 ? 6.086 -53.031 -3.291 1 80 266 ALA A O 1
ATOM 2108 N N . ASN A 1 267 ? 7.379 -52.312 -4.758 1 72.38 267 ASN A N 1
ATOM 2109 C CA . ASN A 1 267 ? 8.25 -53.469 -4.668 1 72.38 267 ASN A CA 1
ATOM 2110 C C . ASN A 1 267 ? 9.047 -53.469 -3.367 1 72.38 267 ASN A C 1
ATOM 2112 O O . ASN A 1 267 ? 9.836 -54.406 -3.121 1 72.38 267 ASN A O 1
ATOM 2116 N N . VAL A 1 268 ? 8.703 -52.469 -2.617 1 67 268 VAL A N 1
ATOM 2117 C CA . VAL A 1 268 ? 9.414 -52.406 -1.347 1 67 268 VAL A CA 1
ATOM 2118 C C . VAL A 1 268 ? 8.539 -52.969 -0.231 1 67 268 VAL A C 1
ATOM 2120 O O . VAL A 1 268 ? 7.379 -52.562 -0.082 1 67 268 VAL A O 1
ATOM 2123 N N . PRO A 1 269 ? 8.977 -54.219 0.416 1 60.94 269 PRO A N 1
ATOM 2124 C CA . PRO A 1 269 ? 8.219 -54.875 1.47 1 60.94 269 PRO A CA 1
ATOM 2125 C C . PRO A 1 269 ? 7.902 -53.969 2.65 1 60.94 269 PRO A C 1
ATOM 2127 O O . PRO A 1 269 ? 8.766 -53.188 3.09 1 60.94 269 PRO A O 1
ATOM 2130 N N . GLN A 1 270 ? 7.059 -53.188 2.893 1 57.47 270 GLN A N 1
ATOM 2131 C CA . GLN A 1 270 ? 6.719 -52.625 4.203 1 57.47 270 GLN A CA 1
ATOM 2132 C C . GLN A 1 270 ? 5.219 -52.375 4.328 1 57.47 270 GLN A C 1
ATOM 2134 O O . GLN A 1 270 ? 4.535 -52.156 3.328 1 57.47 270 GLN A O 1
ATOM 2139 N N . VAL A 1 271 ? 4.746 -52.688 5.555 1 51.88 271 VAL A N 1
ATOM 2140 C CA . VAL A 1 271 ? 3.412 -52.594 6.141 1 51.88 271 VAL A CA 1
ATOM 2141 C C . VAL A 1 271 ? 2.924 -51.156 6.113 1 51.88 271 VAL A C 1
ATOM 2143 O O . VAL A 1 271 ? 1.865 -50.844 6.664 1 51.88 271 VAL A O 1
ATOM 2146 N N . GLY A 1 272 ? 3.455 -50.344 5.242 1 54.34 272 GLY A N 1
ATOM 2147 C CA . GLY A 1 272 ? 2.953 -49 5.504 1 54.34 272 GLY A CA 1
ATOM 2148 C C . GLY A 1 272 ? 2.006 -48.5 4.43 1 54.34 272 GLY A C 1
ATOM 2149 O O . GLY A 1 272 ? 1.793 -49.156 3.418 1 54.34 272 GLY A O 1
ATOM 2150 N N . GLN A 1 273 ? 1.271 -47.469 4.797 1 60.75 273 GLN A N 1
ATOM 2151 C CA . GLN A 1 273 ? 0.21 -46.812 4.02 1 60.75 273 GLN A CA 1
ATOM 2152 C C . GLN A 1 273 ? 0.754 -46.219 2.723 1 60.75 273 GLN A C 1
ATOM 2154 O O . GLN A 1 273 ? 1.808 -45.594 2.719 1 60.75 273 GLN A O 1
ATOM 2159 N N . TRP A 1 274 ? 0.246 -46.656 1.563 1 76.75 274 TRP A N 1
ATOM 2160 C CA . TRP A 1 274 ? 0.507 -46.188 0.2 1 76.75 274 TRP A CA 1
ATOM 2161 C C . TRP A 1 274 ? -0.022 -44.781 -0.018 1 76.75 274 TRP A C 1
ATOM 2163 O O . TRP A 1 274 ? -1.076 -44.594 -0.63 1 76.75 274 TRP A O 1
ATOM 2173 N N . SER A 1 275 ? 0.625 -43.781 0.661 1 89.38 275 SER A N 1
ATOM 2174 C CA . SER A 1 275 ? 0.255 -42.406 0.465 1 89.38 275 SER A CA 1
ATOM 2175 C C . SER A 1 275 ? 1.485 -41.5 0.447 1 89.38 275 SER A C 1
ATOM 2177 O O . SER A 1 275 ? 2.564 -41.906 0.887 1 89.38 275 SER A O 1
ATOM 2179 N N . TRP A 1 276 ? 1.337 -40.438 -0.136 1 94.19 276 TRP A N 1
ATOM 2180 C CA . TRP A 1 276 ? 2.404 -39.438 -0.118 1 94.19 276 TRP A CA 1
ATOM 2181 C C . TRP A 1 276 ? 2.65 -38.906 1.299 1 94.19 276 TRP A C 1
ATOM 2183 O O . TRP A 1 276 ? 1.705 -38.625 2.029 1 94.19 276 TRP A O 1
ATOM 2193 N N . SER A 1 277 ? 3.936 -38.844 1.707 1 93.56 277 SER A N 1
ATOM 2194 C CA . SER A 1 277 ? 4.348 -38.312 3 1 93.56 277 SER A CA 1
ATOM 2195 C C . SER A 1 277 ? 5.125 -37 2.84 1 93.56 277 SER A C 1
ATOM 2197 O O . SER A 1 277 ? 5.934 -36.875 1.918 1 93.56 277 SER A O 1
ATOM 2199 N N . LEU A 1 278 ? 4.871 -36.031 3.723 1 94.62 278 LEU A N 1
ATOM 2200 C CA . LEU A 1 278 ? 5.504 -34.719 3.67 1 94.62 278 LEU A CA 1
ATOM 2201 C C . LEU A 1 278 ? 6.906 -34.781 4.262 1 94.62 278 LEU A C 1
ATOM 2203 O O . LEU A 1 278 ? 7.098 -35.25 5.383 1 94.62 278 LEU A O 1
ATOM 2207 N N . ALA A 1 279 ? 7.844 -34.281 3.498 1 95.12 279 ALA A N 1
ATOM 2208 C CA . ALA A 1 279 ? 9.227 -34.25 3.965 1 95.12 279 ALA A CA 1
ATOM 2209 C C . ALA A 1 279 ? 9.633 -32.844 4.395 1 95.12 279 ALA A C 1
ATOM 2211 O O . ALA A 1 279 ? 10.414 -32.688 5.332 1 95.12 279 ALA A O 1
ATOM 2212 N N . TRP A 1 280 ? 9.156 -31.844 3.719 1 96.12 280 TRP A N 1
ATOM 2213 C CA . TRP A 1 280 ? 9.508 -30.438 3.945 1 96.12 280 TRP A CA 1
ATOM 2214 C C . TRP A 1 280 ? 8.453 -29.516 3.363 1 96.12 280 TRP A C 1
ATOM 2216 O O . TRP A 1 280 ? 7.805 -29.844 2.369 1 96.12 280 TRP A O 1
ATOM 2226 N N . GLN A 1 281 ? 8.32 -28.391 3.922 1 96.25 281 GLN A N 1
ATOM 2227 C CA . GLN A 1 281 ? 7.434 -27.375 3.369 1 96.25 281 GLN A CA 1
ATOM 2228 C C . GLN A 1 281 ? 7.98 -25.969 3.627 1 96.25 281 GLN A C 1
ATOM 2230 O O . GLN A 1 281 ? 8.617 -25.719 4.652 1 96.25 281 GLN A O 1
ATOM 2235 N N . ALA A 1 282 ? 7.723 -25.062 2.75 1 96.75 282 ALA A N 1
ATOM 2236 C CA . ALA A 1 282 ? 8.219 -23.688 2.852 1 96.75 282 ALA A CA 1
ATOM 2237 C C . ALA A 1 282 ? 7.43 -22.906 3.891 1 96.75 282 ALA A C 1
ATOM 2239 O O . ALA A 1 282 ? 8.008 -22.125 4.656 1 96.75 282 ALA A O 1
ATOM 2240 N N . ILE A 1 283 ? 6.105 -23.141 3.887 1 96.56 283 ILE A N 1
ATOM 2241 C CA . ILE A 1 283 ? 5.23 -22.359 4.754 1 96.56 283 ILE A CA 1
ATOM 2242 C C . ILE A 1 283 ? 4.77 -23.219 5.93 1 96.56 283 ILE A C 1
ATOM 2244 O O . ILE A 1 283 ? 4.027 -24.188 5.75 1 96.56 283 ILE A O 1
ATOM 2248 N N . GLU A 1 284 ? 5.082 -22.828 7.086 1 93.88 284 GLU A N 1
ATOM 2249 C CA . GLU A 1 284 ? 4.711 -23.562 8.289 1 93.88 284 GLU A CA 1
ATOM 2250 C C . GLU A 1 284 ? 3.352 -23.109 8.82 1 93.88 284 GLU A C 1
ATOM 2252 O O . GLU A 1 284 ? 2.6 -23.906 9.375 1 93.88 284 GLU A O 1
ATOM 2257 N N . GLN A 1 285 ? 3.068 -21.828 8.633 1 94.25 285 GLN A N 1
ATOM 2258 C CA . GLN A 1 285 ? 1.777 -21.266 9.008 1 94.25 285 GLN A CA 1
ATOM 2259 C C . GLN A 1 285 ? 0.922 -20.984 7.781 1 94.25 285 GLN A C 1
ATOM 2261 O O . GLN A 1 285 ? 1.017 -19.891 7.195 1 94.25 285 GLN A O 1
ATOM 2266 N N . PRO A 1 286 ? 0.042 -21.891 7.465 1 96.06 286 PRO A N 1
ATOM 2267 C CA . PRO A 1 286 ? -0.642 -21.844 6.172 1 96.06 286 PRO A CA 1
ATOM 2268 C C . PRO A 1 286 ? -1.408 -20.531 5.965 1 96.06 286 PRO A C 1
ATOM 2270 O O . PRO A 1 286 ? -1.525 -20.062 4.832 1 96.06 286 PRO A O 1
ATOM 2273 N N . CYS A 1 287 ? -1.86 -19.906 7.023 1 96.62 287 CYS A N 1
ATOM 2274 C CA . CYS A 1 287 ? -2.678 -18.703 6.875 1 96.62 287 CYS A CA 1
ATOM 2275 C C . CYS A 1 287 ? -1.808 -17.469 6.621 1 96.62 287 CYS A C 1
ATOM 2277 O O . CYS A 1 287 ? -2.322 -16.375 6.43 1 96.62 287 CYS A O 1
ATOM 2279 N N . ASN A 1 288 ? -0.513 -17.656 6.52 1 93.88 288 ASN A N 1
ATOM 2280 C CA . ASN A 1 288 ? 0.396 -16.562 6.164 1 93.88 288 ASN A CA 1
ATOM 2281 C C . ASN A 1 288 ? 0.476 -16.375 4.656 1 93.88 288 ASN A C 1
ATOM 2283 O O . ASN A 1 288 ? 1.104 -15.422 4.18 1 93.88 288 ASN A O 1
ATOM 2287 N N . VAL A 1 289 ? -0.164 -17.25 3.926 1 96 289 VAL A N 1
ATOM 2288 C CA . VAL A 1 289 ? -0.157 -17.156 2.471 1 96 289 VAL A CA 1
ATOM 2289 C C . VAL A 1 289 ? -1.035 -15.984 2.023 1 96 289 VAL A C 1
ATOM 2291 O O . VAL A 1 289 ? -2.232 -15.953 2.32 1 96 289 VAL A O 1
ATOM 2294 N N . THR A 1 290 ? -0.435 -15.039 1.319 1 93.06 290 THR A N 1
ATOM 2295 C CA . THR A 1 290 ? -1.171 -13.883 0.812 1 93.06 290 THR A CA 1
ATOM 2296 C C . THR A 1 290 ? -2.146 -14.305 -0.283 1 93.06 290 THR A C 1
ATOM 2298 O O . THR A 1 290 ? -1.822 -15.148 -1.119 1 93.06 290 THR A O 1
ATOM 2301 N N . GLY A 1 291 ? -3.305 -13.688 -0.248 1 92.81 291 GLY A N 1
ATOM 2302 C CA . GLY A 1 291 ? -4.289 -13.922 -1.292 1 92.81 291 GLY A CA 1
ATOM 2303 C C . GLY A 1 291 ? -4.996 -15.258 -1.151 1 92.81 291 GLY A C 1
ATOM 2304 O O . GLY A 1 291 ? -5.777 -15.648 -2.021 1 92.81 291 GLY A O 1
ATOM 2305 N N . LEU A 1 292 ? -4.73 -16 -0.081 1 96 292 LEU A N 1
ATOM 2306 C CA . LEU A 1 292 ? -5.262 -17.359 0.083 1 96 292 LEU A CA 1
ATOM 2307 C C . LEU A 1 292 ? -6.789 -17.344 0.057 1 96 292 LEU A C 1
ATOM 2309 O O . LEU A 1 292 ? -7.41 -18.156 -0.636 1 96 292 LEU A O 1
ATOM 2313 N N . CYS A 1 293 ? -7.414 -16.438 0.796 1 96.44 293 CYS A N 1
ATOM 2314 C CA . CYS A 1 293 ? -8.867 -16.406 0.901 1 96.44 293 CYS A CA 1
ATOM 2315 C C . CYS A 1 293 ? -9.445 -15.266 0.077 1 96.44 293 CYS A C 1
ATOM 2317 O O . CYS A 1 293 ? -10.578 -14.844 0.307 1 96.44 293 CYS A O 1
ATOM 2319 N N . GLU A 1 294 ? -8.68 -14.758 -0.856 1 93.69 294 GLU A N 1
ATOM 2320 C CA . GLU A 1 294 ? -9.094 -13.703 -1.777 1 93.69 294 GLU A CA 1
ATOM 2321 C C . GLU A 1 294 ? -9.805 -12.57 -1.039 1 93.69 294 GLU A C 1
ATOM 2323 O O . GLU A 1 294 ? -9.43 -12.211 0.077 1 93.69 294 GLU A O 1
ATOM 2328 N N . GLU A 1 295 ? -10.75 -11.898 -1.714 1 93.69 295 GLU A N 1
ATOM 2329 C CA . GLU A 1 295 ? -11.359 -10.68 -1.197 1 93.69 295 GLU A CA 1
ATOM 2330 C C . GLU A 1 295 ? -12.336 -10.992 -0.067 1 93.69 295 GLU A C 1
ATOM 2332 O O . GLU A 1 295 ? -13.148 -11.914 -0.173 1 93.69 295 GLU A O 1
ATOM 2337 N N . TYR A 1 296 ? -12.234 -10.336 1.042 1 95.25 296 TYR A N 1
ATOM 2338 C CA . TYR A 1 296 ? -13.125 -10.219 2.193 1 95.25 296 TYR A CA 1
ATOM 2339 C C . TYR A 1 296 ? -13.102 -11.5 3.027 1 95.25 296 TYR A C 1
ATOM 2341 O O . TYR A 1 296 ? -13.633 -11.531 4.141 1 95.25 296 TYR A O 1
ATOM 2349 N N . GLY A 1 297 ? -12.547 -12.594 2.498 1 97.12 297 GLY A N 1
ATOM 2350 C CA . GLY A 1 297 ? -12.453 -13.812 3.281 1 97.12 297 GLY A CA 1
ATOM 2351 C C . GLY A 1 297 ? -11.281 -13.812 4.25 1 97.12 297 GLY A C 1
ATOM 2352 O O . GLY A 1 297 ? -10.352 -13.016 4.109 1 97.12 297 GLY A O 1
ATOM 2353 N N . TYR A 1 298 ? -11.359 -14.695 5.281 1 98.06 298 TYR A N 1
ATOM 2354 C CA . TYR A 1 298 ? -10.203 -14.844 6.152 1 98.06 298 TYR A CA 1
ATOM 2355 C C . TYR A 1 298 ? -9.922 -16.312 6.434 1 98.06 298 TYR A C 1
ATOM 2357 O O . TYR A 1 298 ? -10.852 -17.125 6.531 1 98.06 298 TYR A O 1
ATOM 2365 N N . CYS A 1 299 ? -8.68 -16.641 6.516 1 98.38 299 CYS A N 1
ATOM 2366 C CA . CYS A 1 299 ? -8.156 -18 6.648 1 98.38 299 CYS A CA 1
ATOM 2367 C C . CYS A 1 299 ? -8.227 -18.469 8.094 1 98.38 299 CYS A C 1
ATOM 2369 O O . CYS A 1 299 ? -7.961 -17.703 9.016 1 98.38 299 CYS A O 1
ATOM 2371 N N . PHE A 1 300 ? -8.648 -19.688 8.32 1 97.38 300 PHE A N 1
ATOM 2372 C CA . PHE A 1 300 ? -8.555 -20.375 9.594 1 97.38 300 PHE A CA 1
ATOM 2373 C C . PHE A 1 300 ? -8.062 -21.812 9.406 1 97.38 300 PHE A C 1
ATOM 2375 O O . PHE A 1 300 ? -8.023 -22.312 8.281 1 97.38 300 PHE A O 1
ATOM 2382 N N . LEU A 1 301 ? -7.535 -22.375 10.438 1 96.12 301 LEU A N 1
ATOM 2383 C CA . LEU A 1 301 ? -7.133 -23.781 10.398 1 96.12 301 LEU A CA 1
ATOM 2384 C C . LEU A 1 301 ? -8.242 -24.672 10.93 1 96.12 301 LEU A C 1
ATOM 2386 O O . LEU A 1 301 ? -8.773 -24.453 12.023 1 96.12 301 LEU A O 1
ATOM 2390 N N . ASP A 1 302 ? -8.57 -25.609 10.141 1 93.69 302 ASP A N 1
ATOM 2391 C CA . ASP A 1 302 ? -9.625 -26.531 10.555 1 93.69 302 ASP A CA 1
ATOM 2392 C C . ASP A 1 302 ? -9.102 -27.531 11.594 1 93.69 302 ASP A C 1
ATOM 2394 O O . ASP A 1 302 ? -7.996 -27.375 12.109 1 93.69 302 ASP A O 1
ATOM 2398 N N . ALA A 1 303 ? -9.93 -28.562 11.906 1 93 303 ALA A N 1
ATOM 2399 C CA . ALA A 1 303 ? -9.594 -29.531 12.945 1 93 303 ALA A CA 1
ATOM 2400 C C . ALA A 1 303 ? -8.344 -30.328 12.57 1 93 303 ALA A C 1
ATOM 2402 O O . ALA A 1 303 ? -7.605 -30.781 13.445 1 93 303 ALA A O 1
ATOM 2403 N N . ASN A 1 304 ? -8.086 -30.5 11.312 1 91.75 304 ASN A N 1
ATOM 2404 C CA . ASN A 1 304 ? -6.922 -31.234 10.836 1 91.75 304 ASN A CA 1
ATOM 2405 C C . ASN A 1 304 ? -5.742 -30.297 10.57 1 91.75 304 ASN A C 1
ATOM 2407 O O . ASN A 1 304 ? -4.766 -30.688 9.93 1 91.75 304 ASN A O 1
ATOM 2411 N N . GLN A 1 305 ? -5.883 -29.062 10.914 1 90.25 305 GLN A N 1
ATOM 2412 C CA . GLN A 1 305 ? -4.844 -28.047 10.789 1 90.25 305 GLN A CA 1
ATOM 2413 C C . GLN A 1 305 ? -4.598 -27.688 9.328 1 90.25 305 GLN A C 1
ATOM 2415 O O . GLN A 1 305 ? -3.482 -27.312 8.953 1 90.25 305 GLN A O 1
ATOM 2420 N N . LYS A 1 306 ? -5.609 -27.938 8.562 1 93.62 306 LYS A N 1
ATOM 2421 C CA . LYS A 1 306 ? -5.582 -27.516 7.168 1 93.62 306 LYS A CA 1
ATOM 2422 C C . LYS A 1 306 ? -6.25 -26.141 7 1 93.62 306 LYS A C 1
ATOM 2424 O O . LYS A 1 306 ? -7.258 -25.859 7.648 1 93.62 306 LYS A O 1
ATOM 2429 N N . PRO A 1 307 ? -5.676 -25.375 6.137 1 96.31 307 PRO A N 1
ATOM 2430 C CA . PRO A 1 307 ? -6.281 -24.047 5.961 1 96.31 307 PRO A CA 1
ATOM 2431 C C . PRO A 1 307 ? -7.641 -24.109 5.273 1 96.31 307 PRO A C 1
ATOM 2433 O O . PRO A 1 307 ? -7.863 -24.969 4.406 1 96.31 307 PRO A O 1
ATOM 2436 N N . SER A 1 308 ? -8.508 -23.297 5.672 1 96.62 308 SER A N 1
ATOM 2437 C CA . SER A 1 308 ? -9.797 -23.047 5.043 1 96.62 308 SER A CA 1
ATOM 2438 C C . SER A 1 308 ? -10.203 -21.594 5.168 1 96.62 308 SER A C 1
ATOM 2440 O O . SER A 1 308 ? -9.484 -20.781 5.758 1 96.62 308 SER A O 1
ATOM 2442 N N . CYS A 1 309 ? -11.297 -21.219 4.504 1 97.69 309 CYS A N 1
ATOM 2443 C CA . CYS A 1 309 ? -11.68 -19.812 4.461 1 97.69 309 CYS A CA 1
ATOM 2444 C C . CYS A 1 309 ? -13.117 -19.625 4.926 1 97.69 309 CYS A C 1
ATOM 2446 O O . CYS A 1 309 ? -13.969 -20.484 4.695 1 97.69 309 CYS A O 1
ATOM 2448 N N . LEU A 1 310 ? -13.359 -18.531 5.594 1 97.12 310 LEU A N 1
ATOM 2449 C CA . LEU A 1 310 ? -14.68 -18.109 6.059 1 97.12 310 LEU A CA 1
ATOM 2450 C C . LEU A 1 310 ? -14.977 -16.688 5.625 1 97.12 310 LEU A C 1
ATOM 2452 O O . LEU A 1 310 ? -14.055 -15.93 5.281 1 97.12 310 LEU A O 1
ATOM 2456 N N . CYS A 1 311 ? -16.234 -16.422 5.543 1 97.25 311 CYS A N 1
ATOM 2457 C CA . CYS A 1 311 ? -16.672 -15.055 5.285 1 97.25 311 CYS A CA 1
ATOM 2458 C C . CYS A 1 311 ? -17.172 -14.391 6.562 1 97.25 311 CYS A C 1
ATOM 2460 O O . CYS A 1 311 ? -17.766 -15.055 7.418 1 97.25 311 CYS A O 1
ATOM 2462 N N . PRO A 1 312 ? -16.906 -13.078 6.73 1 96.5 312 PRO A N 1
ATOM 2463 C CA . PRO A 1 312 ? -17.562 -12.367 7.824 1 96.5 312 PRO A CA 1
ATOM 2464 C C . PRO A 1 312 ? -19.094 -12.383 7.695 1 96.5 312 PRO A C 1
ATOM 2466 O O . PRO A 1 312 ? -19.625 -12.789 6.66 1 96.5 312 PRO A O 1
ATOM 2469 N N . LEU A 1 313 ? -19.703 -11.969 8.805 1 94 313 LEU A N 1
ATOM 2470 C CA . LEU A 1 313 ? -21.156 -11.859 8.766 1 94 313 LEU A CA 1
ATOM 2471 C C . LEU A 1 313 ? -21.609 -10.898 7.672 1 94 313 LEU A C 1
ATOM 2473 O O . LEU A 1 313 ? -20.969 -9.867 7.449 1 94 313 LEU A O 1
ATOM 2477 N N . ASN A 1 314 ? -22.656 -11.195 6.934 1 93 314 ASN A N 1
ATOM 2478 C CA . ASN A 1 314 ? -23.266 -10.406 5.863 1 93 314 ASN A CA 1
ATOM 2479 C C . ASN A 1 314 ? -22.422 -10.461 4.59 1 93 314 ASN A C 1
ATOM 2481 O O . ASN A 1 314 ? -22.516 -9.586 3.732 1 93 314 ASN A O 1
ATOM 2485 N N . PHE A 1 315 ? -21.531 -11.32 4.582 1 94.25 315 PHE A N 1
ATOM 2486 C CA . PHE A 1 315 ? -20.797 -11.695 3.379 1 94.25 315 PHE A CA 1
ATOM 2487 C C . PHE A 1 315 ? -21.062 -13.148 3.01 1 94.25 315 PHE A C 1
ATOM 2489 O O . PHE A 1 315 ? -21.25 -13.992 3.889 1 94.25 315 PHE A O 1
ATOM 2496 N N . THR A 1 316 ? -21.016 -13.43 1.763 1 93.94 316 THR A N 1
ATOM 2497 C CA . THR A 1 316 ? -21.281 -14.789 1.311 1 93.94 316 THR A CA 1
ATOM 2498 C C . THR A 1 316 ? -20.156 -15.281 0.404 1 93.94 316 THR A C 1
ATOM 2500 O O . THR A 1 316 ? -19.594 -14.5 -0.367 1 93.94 316 THR A O 1
ATOM 2503 N N . LEU A 1 317 ? -19.906 -16.578 0.482 1 94.62 317 LEU A N 1
ATOM 2504 C CA . LEU A 1 317 ? -18.906 -17.203 -0.374 1 94.62 317 LEU A CA 1
ATOM 2505 C C . LEU A 1 317 ? -19.266 -17.047 -1.846 1 94.62 317 LEU A C 1
ATOM 2507 O O . LEU A 1 317 ? -20.422 -17.266 -2.23 1 94.62 317 LEU A O 1
ATOM 2511 N N . LEU A 1 318 ? -18.359 -16.609 -2.621 1 90.94 318 LEU A N 1
ATOM 2512 C CA . LEU A 1 318 ? -18.594 -16.5 -4.055 1 90.94 318 LEU A CA 1
ATOM 2513 C C . LEU A 1 318 ? -18.906 -17.875 -4.656 1 90.94 318 LEU A C 1
ATOM 2515 O O . LEU A 1 318 ? -19.734 -17.984 -5.559 1 90.94 318 LEU A O 1
ATOM 2519 N N . ASP A 1 319 ? -18.141 -18.891 -4.207 1 90 319 ASP A N 1
ATOM 2520 C CA . ASP A 1 319 ? -18.344 -20.281 -4.578 1 90 319 ASP A CA 1
ATOM 2521 C C . ASP A 1 319 ? -18.422 -21.172 -3.342 1 90 319 ASP A C 1
ATOM 2523 O O . ASP A 1 319 ? -17.422 -21.438 -2.686 1 90 319 ASP A O 1
ATOM 2527 N N . PRO A 1 320 ? -19.594 -21.703 -3.041 1 91.44 320 PRO A N 1
ATOM 2528 C CA . PRO A 1 320 ? -19.75 -22.5 -1.829 1 91.44 320 PRO A CA 1
ATOM 2529 C C . PRO A 1 320 ? -18.906 -23.781 -1.854 1 91.44 320 PRO A C 1
ATOM 2531 O O . PRO A 1 320 ? -18.609 -24.359 -0.8 1 91.44 320 PRO A O 1
ATOM 2534 N N . ASN A 1 321 ? -18.5 -24.25 -3.047 1 90.12 321 ASN A N 1
ATOM 2535 C CA . ASN A 1 321 ? -17.734 -25.5 -3.16 1 90.12 321 ASN A CA 1
ATOM 2536 C C . ASN A 1 321 ? -16.234 -25.234 -3.107 1 90.12 321 ASN A C 1
ATOM 2538 O O . ASN A 1 321 ? -15.438 -26.172 -3.057 1 90.12 321 ASN A O 1
ATOM 2542 N N . ASN A 1 322 ? -15.906 -24.016 -3.131 1 92.19 322 ASN A N 1
ATOM 2543 C CA . ASN A 1 322 ? -14.508 -23.609 -3.039 1 92.19 322 ASN A CA 1
ATOM 2544 C C . ASN A 1 322 ? -14.344 -22.344 -2.203 1 92.19 322 ASN A C 1
ATOM 2546 O O . ASN A 1 322 ? -14.227 -21.25 -2.748 1 92.19 322 ASN A O 1
ATOM 2550 N N . PRO A 1 323 ? -14.211 -22.531 -0.936 1 94.25 323 PRO A N 1
ATOM 2551 C CA . PRO A 1 323 ? -14.164 -21.391 -0.028 1 94.25 323 PRO A CA 1
ATOM 2552 C C . PRO A 1 323 ? -12.961 -20.484 -0.284 1 94.25 323 PRO A C 1
ATOM 2554 O O . PRO A 1 323 ? -12.906 -19.359 0.232 1 94.25 323 PRO A O 1
ATOM 2557 N N . PHE A 1 324 ? -11.992 -20.891 -1.073 1 95.19 324 PHE A N 1
ATOM 2558 C CA . PHE A 1 324 ? -10.773 -20.125 -1.307 1 95.19 324 PHE A CA 1
ATOM 2559 C C . PHE A 1 324 ? -11.008 -19.031 -2.355 1 95.19 324 PHE A C 1
ATOM 2561 O O . PHE A 1 324 ? -10.133 -18.203 -2.594 1 95.19 324 PHE A O 1
ATOM 2568 N N . LYS A 1 325 ? -12.195 -18.938 -2.949 1 91.62 325 LYS A N 1
ATOM 2569 C CA . LYS A 1 325 ? -12.469 -18 -4.031 1 91.62 325 LYS A CA 1
ATOM 2570 C C . LYS A 1 325 ? -12.906 -16.641 -3.48 1 91.62 325 LYS A C 1
ATOM 2572 O O . LYS A 1 325 ? -13.141 -15.703 -4.242 1 91.62 325 LYS A O 1
ATOM 2577 N N . GLY A 1 326 ? -13.07 -16.562 -2.137 1 93.88 326 GLY A N 1
ATOM 2578 C CA . GLY A 1 326 ? -13.375 -15.281 -1.523 1 93.88 326 GLY A CA 1
ATOM 2579 C C . GLY A 1 326 ? -14.852 -15.086 -1.24 1 93.88 326 GLY A C 1
ATOM 2580 O O . GLY A 1 326 ? -15.633 -16.047 -1.291 1 93.88 326 GLY A O 1
ATOM 2581 N N . CYS A 1 327 ? -15.172 -13.852 -0.835 1 95.12 327 CYS A N 1
ATOM 2582 C CA . CYS A 1 327 ? -16.531 -13.508 -0.404 1 95.12 327 CYS A CA 1
ATOM 2583 C C . CYS A 1 327 ? -17.031 -12.266 -1.135 1 95.12 327 CYS A C 1
ATOM 2585 O O . CYS A 1 327 ? -16.25 -11.531 -1.728 1 95.12 327 CYS A O 1
ATOM 2587 N N . SER A 1 328 ? -18.297 -12.156 -1.135 1 91.75 328 SER A N 1
ATOM 2588 C CA . SER A 1 328 ? -18.953 -10.945 -1.613 1 91.75 328 SER A CA 1
ATOM 2589 C C . SER A 1 328 ? -19.875 -10.359 -0.548 1 91.75 328 SER A C 1
ATOM 2591 O O . SER A 1 328 ? -20.562 -11.102 0.166 1 91.75 328 SER A O 1
ATOM 2593 N N . PRO A 1 329 ? -19.828 -9 -0.443 1 90.06 329 PRO A N 1
ATOM 2594 C CA . PRO A 1 329 ? -20.781 -8.406 0.498 1 90.06 329 PRO A CA 1
ATOM 2595 C C . PRO A 1 329 ? -22.234 -8.609 0.069 1 90.06 329 PRO A C 1
ATOM 2597 O O . PRO A 1 329 ? -22.531 -8.547 -1.125 1 90.06 329 PRO A O 1
ATOM 2600 N N . ASP A 1 330 ? -23.125 -8.789 1.019 1 88.69 330 ASP A N 1
ATOM 2601 C CA . ASP A 1 330 ? -24.547 -8.953 0.766 1 88.69 330 ASP A CA 1
ATOM 2602 C C . ASP A 1 330 ? -25.25 -7.598 0.735 1 88.69 330 ASP A C 1
ATOM 2604 O O . ASP A 1 330 ? -26.484 -7.535 0.764 1 88.69 330 ASP A O 1
ATOM 2608 N N . PHE A 1 331 ? -24.5 -6.562 0.8 1 84.69 331 PHE A N 1
ATOM 2609 C CA . PHE A 1 331 ? -25.016 -5.207 0.878 1 84.69 331 PHE A CA 1
ATOM 2610 C C . PHE A 1 331 ? -24.203 -4.262 -0.005 1 84.69 331 PHE A C 1
ATOM 2612 O O . PHE A 1 331 ? -23.094 -4.59 -0.409 1 84.69 331 PHE A O 1
ATOM 2619 N N . ALA A 1 332 ? -24.844 -3.137 -0.284 1 78.62 332 ALA A N 1
ATOM 2620 C CA . ALA A 1 332 ? -24.109 -2.1 -1.007 1 78.62 332 ALA A CA 1
ATOM 2621 C C . ALA A 1 332 ? -23.25 -1.281 -0.06 1 78.62 332 ALA A C 1
ATOM 2623 O O . ALA A 1 332 ? -23.672 -0.944 1.049 1 78.62 332 ALA A O 1
ATOM 2624 N N . PRO A 1 333 ? -22.047 -1.044 -0.513 1 77.94 333 PRO A N 1
ATOM 2625 C CA . PRO A 1 333 ? -21.188 -0.229 0.354 1 77.94 333 PRO A CA 1
ATOM 2626 C C . PRO A 1 333 ? -21.75 1.17 0.593 1 77.94 333 PRO A C 1
ATOM 2628 O O . PRO A 1 333 ? -22.516 1.681 -0.233 1 77.94 333 PRO A O 1
ATOM 2631 N N . GLN A 1 334 ? -21.297 1.759 1.712 1 77.31 334 GLN A N 1
ATOM 2632 C CA . GLN A 1 334 ? -21.734 3.107 2.07 1 77.31 334 GLN A CA 1
ATOM 2633 C C . GLN A 1 334 ? -21.172 4.137 1.091 1 77.31 334 GLN A C 1
ATOM 2635 O O . GLN A 1 334 ? -20.016 4.047 0.679 1 77.31 334 GLN A O 1
ATOM 2640 N N . ARG A 1 335 ? -22.062 5.062 0.746 1 75.06 335 ARG A N 1
ATOM 2641 C CA . ARG A 1 335 ? -21.656 6.16 -0.119 1 75.06 335 ARG A CA 1
ATOM 2642 C C . ARG A 1 335 ? -21.375 7.426 0.692 1 75.06 335 ARG A C 1
ATOM 2644 O O . ARG A 1 335 ? -22.109 7.73 1.638 1 75.06 335 ARG A O 1
ATOM 2651 N N . CYS A 1 336 ? -20.172 8.094 0.223 1 76.81 336 CYS A N 1
ATOM 2652 C CA . CYS A 1 336 ? -19.891 9.375 0.856 1 76.81 336 CYS A CA 1
ATOM 2653 C C . CYS A 1 336 ? -20.578 10.516 0.099 1 76.81 336 CYS A C 1
ATOM 2655 O O . CYS A 1 336 ? -20.594 10.516 -1.134 1 76.81 336 CYS A O 1
ATOM 2657 N N . GLY A 1 337 ? -21.469 11.25 0.71 1 68.75 337 GLY A N 1
ATOM 2658 C CA . GLY A 1 337 ? -22.156 12.375 0.095 1 68.75 337 GLY A CA 1
ATOM 2659 C C . GLY A 1 337 ? -23.219 12.984 0.982 1 68.75 337 GLY A C 1
ATOM 2660 O O . GLY A 1 337 ? -23.312 12.664 2.17 1 68.75 337 GLY A O 1
ATOM 2661 N N . LYS A 1 338 ? -23.922 13.961 0.375 1 60.81 338 LYS A N 1
ATOM 2662 C CA . LYS A 1 338 ? -24.906 14.781 1.08 1 60.81 338 LYS A CA 1
ATOM 2663 C C . LYS A 1 338 ? -25.969 13.914 1.759 1 60.81 338 LYS A C 1
ATOM 2665 O O . LYS A 1 338 ? -26.422 14.227 2.861 1 60.81 338 LYS A O 1
ATOM 2670 N N . ASP A 1 339 ? -26.203 12.781 1.095 1 59.56 339 ASP A N 1
ATOM 2671 C CA . ASP A 1 339 ? -27.281 11.961 1.644 1 59.56 339 ASP A CA 1
ATOM 2672 C C . ASP A 1 339 ? -26.734 10.727 2.35 1 59.56 339 ASP A C 1
ATOM 2674 O O . ASP A 1 339 ? -27.438 9.727 2.49 1 59.56 339 ASP A O 1
ATOM 2678 N N . SER A 1 340 ? -25.453 10.883 2.764 1 63.31 340 SER A N 1
ATOM 2679 C CA . SER A 1 340 ? -24.859 9.711 3.387 1 63.31 340 SER A CA 1
ATOM 2680 C C . SER A 1 340 ? -25.375 9.5 4.805 1 63.31 340 SER A C 1
ATOM 2682 O O . SER A 1 340 ? -25.312 10.406 5.637 1 63.31 340 SER A O 1
ATOM 2684 N N . SER A 1 341 ? -26.5 8.555 4.891 1 65.06 341 SER A N 1
ATOM 2685 C CA . SER A 1 341 ? -26.969 8.258 6.238 1 65.06 341 SER A CA 1
ATOM 2686 C C . SER A 1 341 ? -26.156 7.129 6.867 1 65.06 341 SER A C 1
ATOM 2688 O O . SER A 1 341 ? -26.031 6.047 6.285 1 65.06 341 SER A O 1
ATOM 2690 N N . MET A 1 342 ? -25.438 7.461 7.906 1 73.19 342 MET A N 1
ATOM 2691 C CA . MET A 1 342 ? -24.703 6.469 8.695 1 73.19 342 MET A CA 1
ATOM 2692 C C . MET A 1 342 ? -25.672 5.566 9.453 1 73.19 342 MET A C 1
ATOM 2694 O O . MET A 1 342 ? -25.266 4.543 10.008 1 73.19 342 MET A O 1
ATOM 2698 N N . ARG A 1 343 ? -26.969 5.793 9.312 1 76.12 343 ARG A N 1
ATOM 2699 C CA . ARG A 1 343 ? -27.969 5.109 10.141 1 76.12 343 ARG A CA 1
ATOM 2700 C C . ARG A 1 343 ? -28.203 3.686 9.648 1 76.12 343 ARG A C 1
ATOM 2702 O O . ARG A 1 343 ? -28.625 2.822 10.414 1 76.12 343 ARG A O 1
ATOM 2709 N N . ASN A 1 344 ? -27.797 3.408 8.422 1 83.5 344 ASN A N 1
ATOM 2710 C CA . ASN A 1 344 ? -28.109 2.092 7.867 1 83.5 344 ASN A CA 1
ATOM 2711 C C . ASN A 1 344 ? -26.906 1.148 7.98 1 83.5 344 ASN A C 1
ATOM 2713 O O . ASN A 1 344 ? -26.891 0.084 7.359 1 83.5 344 ASN A O 1
ATOM 2717 N N . PHE A 1 345 ? -25.938 1.602 8.789 1 90.25 345 PHE A N 1
ATOM 2718 C CA . PHE A 1 345 ? -24.75 0.77 8.898 1 90.25 345 PHE A CA 1
ATOM 2719 C C . PHE A 1 345 ? -24.375 0.545 10.359 1 90.25 345 PHE A C 1
ATOM 2721 O O . PHE A 1 345 ? -24.75 1.335 11.227 1 90.25 345 PHE A O 1
ATOM 2728 N N . THR A 1 346 ? -23.828 -0.592 10.578 1 92.81 346 THR A N 1
ATOM 2729 C CA . THR A 1 346 ? -23.234 -0.93 11.867 1 92.81 346 THR A CA 1
ATOM 2730 C C . THR A 1 346 ? -21.859 -1.549 11.688 1 92.81 346 THR A C 1
ATOM 2732 O O . THR A 1 346 ? -21.406 -1.743 10.562 1 92.81 346 THR A O 1
ATOM 2735 N N . VAL A 1 347 ? -21.172 -1.73 12.812 1 95.75 347 VAL A N 1
ATOM 2736 C CA . VAL A 1 347 ? -19.812 -2.279 12.742 1 95.75 347 VAL A CA 1
ATOM 2737 C C . VAL A 1 347 ? -19.797 -3.668 13.375 1 95.75 347 VAL A C 1
ATOM 2739 O O . VAL A 1 347 ? -20.172 -3.836 14.539 1 95.75 347 VAL A O 1
ATOM 2742 N N . GLN A 1 348 ? -19.469 -4.645 12.602 1 95.94 348 GLN A N 1
ATOM 2743 C CA . GLN A 1 348 ? -19.203 -5.984 13.117 1 95.94 348 GLN A CA 1
ATOM 2744 C C . GLN A 1 348 ? -17.828 -6.07 13.758 1 95.94 348 GLN A C 1
ATOM 2746 O O . GLN A 1 348 ? -16.828 -5.633 13.172 1 95.94 348 GLN A O 1
ATOM 2751 N N . VAL A 1 349 ? -17.828 -6.68 14.922 1 97.62 349 VAL A N 1
ATOM 2752 C CA . VAL A 1 349 ? -16.578 -6.836 15.656 1 97.62 349 VAL A CA 1
ATOM 2753 C C . VAL A 1 349 ? -16.156 -8.305 15.648 1 97.62 349 VAL A C 1
ATOM 2755 O O . VAL A 1 349 ? -16.906 -9.172 16.094 1 97.62 349 VAL A O 1
ATOM 2758 N N . ILE A 1 350 ? -14.969 -8.594 15.156 1 97.69 350 ILE A N 1
ATOM 2759 C CA . ILE A 1 350 ? -14.477 -9.969 15.117 1 97.69 350 ILE A CA 1
ATOM 2760 C C . ILE A 1 350 ? -13.141 -10.062 15.844 1 97.69 350 ILE A C 1
ATOM 2762 O O . ILE A 1 350 ? -12.125 -9.562 15.359 1 97.69 350 ILE A O 1
ATOM 2766 N N . GLU A 1 351 ? -13.164 -10.742 16.922 1 97.38 351 GLU A N 1
ATOM 2767 C CA . GLU A 1 351 ? -11.945 -10.938 17.688 1 97.38 351 GLU A CA 1
ATOM 2768 C C . GLU A 1 351 ? -11.039 -11.977 17.031 1 97.38 351 GLU A C 1
ATOM 2770 O O . GLU A 1 351 ? -11.508 -12.992 16.531 1 97.38 351 GLU A O 1
ATOM 2775 N N . GLY A 1 352 ? -9.781 -11.727 17 1 97.44 352 GLY A N 1
ATOM 2776 C CA . GLY A 1 352 ? -8.82 -12.703 16.531 1 97.44 352 GLY A CA 1
ATOM 2777 C C . GLY A 1 352 ? -8.75 -12.781 15.016 1 97.44 352 GLY A C 1
ATOM 2778 O O . GLY A 1 352 ? -8.445 -13.844 14.453 1 97.44 352 GLY A O 1
ATOM 2779 N N . VAL A 1 353 ? -9.141 -11.766 14.359 1 97.81 353 VAL A N 1
ATOM 2780 C CA . VAL A 1 353 ? -9.039 -11.711 12.906 1 97.81 353 VAL A CA 1
ATOM 2781 C C . VAL A 1 353 ? -8.203 -10.508 12.484 1 97.81 353 VAL A C 1
ATOM 2783 O O . VAL A 1 353 ? -8.336 -9.422 13.062 1 97.81 353 VAL A O 1
ATOM 2786 N N . ASP A 1 354 ? -7.344 -10.711 11.531 1 97 354 ASP A N 1
ATOM 2787 C CA . ASP A 1 354 ? -6.457 -9.688 10.992 1 97 354 ASP A CA 1
ATOM 2788 C C . ASP A 1 354 ? -6.574 -9.602 9.477 1 97 354 ASP A C 1
ATOM 2790 O O . ASP A 1 354 ? -7.027 -10.547 8.828 1 97 354 ASP A O 1
ATOM 2794 N N . TYR A 1 355 ? -6.34 -8.461 8.906 1 95.88 355 TYR A N 1
ATOM 2795 C CA . TYR A 1 355 ? -6.191 -8.227 7.477 1 95.88 355 TYR A CA 1
ATOM 2796 C C . TYR A 1 355 ? -4.895 -7.484 7.172 1 95.88 355 TYR A C 1
ATOM 2798 O O . TYR A 1 355 ? -4.918 -6.309 6.801 1 95.88 355 TYR A O 1
ATOM 2806 N N . PRO A 1 356 ? -3.844 -8.18 7.25 1 92.19 356 PRO A N 1
ATOM 2807 C CA . PRO A 1 356 ? -2.562 -7.488 7.105 1 92.19 356 PRO A CA 1
ATOM 2808 C C . PRO A 1 356 ? -2.305 -7.016 5.676 1 92.19 356 PRO A C 1
ATOM 2810 O O . PRO A 1 356 ? -2.658 -7.707 4.719 1 92.19 356 PRO A O 1
ATOM 2813 N N . ASN A 1 357 ? -1.926 -5.73 5.688 1 82.94 357 ASN A N 1
ATOM 2814 C CA . ASN A 1 357 ? -1.396 -5.168 4.449 1 82.94 357 ASN A CA 1
ATOM 2815 C C . ASN A 1 357 ? 0.081 -4.809 4.582 1 82.94 357 ASN A C 1
ATOM 2817 O O . ASN A 1 357 ? 0.616 -4.77 5.691 1 82.94 357 ASN A O 1
ATOM 2821 N N . ASN A 1 358 ? 0.846 -4.902 3.5 1 75.56 358 ASN A N 1
ATOM 2822 C CA . ASN A 1 358 ? 2.234 -4.461 3.58 1 75.56 358 ASN A CA 1
ATOM 2823 C C . ASN A 1 3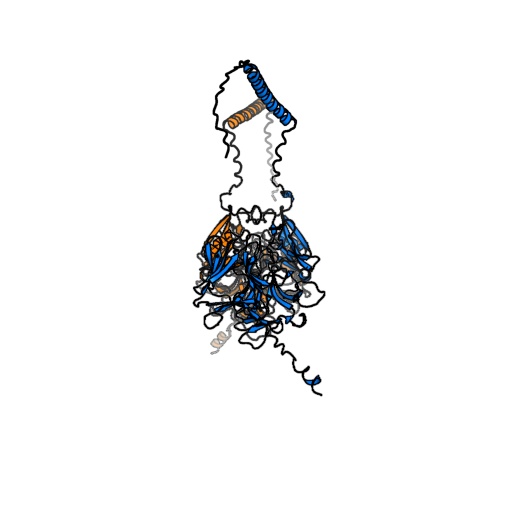58 ? 2.33 -2.979 3.934 1 75.56 358 ASN A C 1
ATOM 2825 O O . ASN A 1 358 ? 1.313 -2.287 4.016 1 75.56 358 ASN A O 1
ATOM 2829 N N . ASN A 1 359 ? 3.537 -2.518 4.191 1 70.12 359 ASN A N 1
ATOM 2830 C CA . ASN A 1 359 ? 3.785 -1.15 4.637 1 70.12 359 ASN A CA 1
ATOM 2831 C C . ASN A 1 359 ? 3.191 -0.131 3.668 1 70.12 359 ASN A C 1
ATOM 2833 O O . ASN A 1 359 ? 3.389 -0.232 2.455 1 70.12 359 ASN A O 1
ATOM 2837 N N . PHE A 1 360 ? 2.314 0.78 4.059 1 66.62 360 PHE A N 1
ATOM 2838 C CA . PHE A 1 360 ? 1.75 1.923 3.35 1 66.62 360 PHE A CA 1
ATOM 2839 C C . PHE A 1 360 ? 0.497 1.519 2.584 1 66.62 360 PHE A C 1
ATOM 2841 O O . PHE A 1 360 ? -0.085 2.33 1.86 1 66.62 360 PHE A O 1
ATOM 2848 N N . ALA A 1 361 ? 0.153 0.21 2.762 1 81 361 ALA A N 1
ATOM 2849 C CA . ALA A 1 361 ? -0.985 -0.233 1.96 1 81 361 ALA A CA 1
ATOM 2850 C C . ALA A 1 361 ? -2.299 -0.019 2.707 1 81 361 ALA A C 1
ATOM 2852 O O . ALA A 1 361 ? -3.379 -0.134 2.123 1 81 361 ALA A O 1
ATOM 2853 N N . ASP A 1 362 ? -2.145 0.307 3.967 1 87.5 362 ASP A N 1
ATOM 2854 C CA . ASP A 1 362 ? -3.352 0.662 4.707 1 87.5 362 ASP A CA 1
ATOM 2855 C C . ASP A 1 362 ? -3.805 2.08 4.367 1 87.5 362 ASP A C 1
ATOM 2857 O O . ASP A 1 362 ? -3.043 2.863 3.799 1 87.5 362 ASP A O 1
ATOM 2861 N N . LEU A 1 363 ? -4.992 2.314 4.676 1 90.81 363 LEU A N 1
ATOM 2862 C CA . LEU A 1 363 ? -5.551 3.631 4.398 1 90.81 363 LEU A CA 1
ATOM 2863 C C . LEU A 1 363 ? -5.035 4.66 5.398 1 90.81 363 LEU A C 1
ATOM 2865 O O . LEU A 1 363 ? -4.633 5.762 5.012 1 90.81 363 LEU A O 1
ATOM 2869 N N . ALA A 1 364 ? -5.07 4.355 6.684 1 91.88 364 ALA A N 1
ATOM 2870 C CA . ALA A 1 364 ? -4.637 5.262 7.742 1 91.88 364 ALA A CA 1
ATOM 2871 C C . ALA A 1 364 ? -4.152 4.492 8.961 1 91.88 364 ALA A C 1
ATOM 2873 O O . ALA A 1 364 ? -4.512 3.328 9.156 1 91.88 364 ALA A O 1
ATOM 2874 N N . GLU A 1 365 ? -3.287 5.078 9.703 1 92.06 365 GLU A N 1
ATOM 2875 C CA . GLU A 1 365 ? -2.797 4.566 10.977 1 92.06 365 GLU A CA 1
ATOM 2876 C C . GLU A 1 365 ? -3.082 5.547 12.109 1 92.06 365 GLU A C 1
ATOM 2878 O O . GLU A 1 365 ? -2.555 6.66 12.125 1 92.06 365 GLU A O 1
ATOM 2883 N N . LEU A 1 366 ? -3.955 5.191 13 1 93.19 366 LEU A N 1
ATOM 2884 C CA . LEU A 1 366 ? -4.293 6.004 14.164 1 93.19 366 LEU A CA 1
ATOM 2885 C C . LEU A 1 366 ? -3.607 5.473 15.414 1 93.19 366 LEU A C 1
ATOM 2887 O O . LEU A 1 366 ? -3.992 4.426 15.945 1 93.19 366 LEU A O 1
ATOM 2891 N N . LYS A 1 367 ? -2.693 6.199 15.898 1 90.88 367 LYS A N 1
ATOM 2892 C CA . LYS A 1 367 ? -1.926 5.797 17.062 1 90.88 367 LYS A CA 1
ATOM 2893 C C . LYS A 1 367 ? -2.648 6.184 18.359 1 90.88 367 LYS A C 1
ATOM 2895 O O . LYS A 1 367 ? -3.58 6.988 18.328 1 90.88 367 LYS A O 1
ATOM 2900 N N . HIS A 1 368 ? -2.242 5.57 19.484 1 93.31 368 HIS A N 1
ATOM 2901 C CA . HIS A 1 368 ? -2.812 5.809 20.812 1 93.31 368 HIS A CA 1
ATOM 2902 C C . HIS A 1 368 ? -4.328 5.625 20.797 1 93.31 368 HIS A C 1
ATOM 2904 O O . HIS A 1 368 ? -5.062 6.461 21.328 1 93.31 368 HIS A O 1
ATOM 2910 N N . SER A 1 369 ? -4.715 4.699 20.109 1 95.94 369 SER A N 1
ATOM 2911 C CA . SER A 1 369 ? -6.133 4.371 19.969 1 95.94 369 SER A CA 1
ATOM 2912 C C . SER A 1 369 ? -6.543 3.291 20.969 1 95.94 369 SER A C 1
ATOM 2914 O O . SER A 1 369 ? -5.691 2.686 21.625 1 95.94 369 SER A O 1
ATOM 2916 N N . ASP A 1 370 ? -7.828 3.137 21.172 1 96.88 370 ASP A N 1
ATOM 2917 C CA . ASP A 1 370 ? -8.398 2.014 21.906 1 96.88 370 ASP A CA 1
ATOM 2918 C C . ASP A 1 370 ? -9.516 1.343 21.094 1 96.88 370 ASP A C 1
ATOM 2920 O O . ASP A 1 370 ? -9.805 1.747 19.969 1 96.88 370 ASP A O 1
ATOM 2924 N N . ARG A 1 371 ? -10 0.29 21.688 1 97.19 371 ARG A N 1
ATOM 2925 C CA . ARG A 1 371 ? -11 -0.523 21.016 1 97.19 371 ARG A CA 1
ATOM 2926 C C . ARG A 1 371 ? -12.18 0.333 20.547 1 97.19 371 ARG A C 1
ATOM 2928 O O . ARG A 1 371 ? -12.578 0.267 19.391 1 97.19 371 ARG A O 1
ATOM 2935 N N . GLU A 1 372 ? -12.688 1.172 21.375 1 97.44 372 GLU A N 1
ATOM 2936 C CA . GLU A 1 372 ? -13.875 1.964 21.078 1 97.44 372 GLU A CA 1
ATOM 2937 C C . GLU A 1 372 ? -13.562 3.074 20.078 1 97.44 372 GLU A C 1
ATOM 2939 O O . GLU A 1 372 ? -14.352 3.34 19.172 1 97.44 372 GLU A O 1
ATOM 2944 N N . SER A 1 373 ? -12.484 3.686 20.25 1 97 373 SER A N 1
ATOM 2945 C CA . SER A 1 373 ? -12.117 4.746 19.312 1 97 373 SER A CA 1
ATOM 2946 C C . SER A 1 373 ? -11.883 4.195 17.922 1 97 373 SER A C 1
ATOM 2948 O O . SER A 1 373 ? -12.195 4.859 16.922 1 97 373 SER A O 1
ATOM 2950 N N . CYS A 1 374 ? -11.297 3.043 17.828 1 97.69 374 CYS A N 1
ATOM 2951 C CA . CYS A 1 374 ? -11.094 2.412 16.531 1 97.69 374 CYS A CA 1
ATOM 2952 C C . CYS A 1 374 ? -12.43 2.068 15.883 1 97.69 374 CYS A C 1
ATOM 2954 O O . CYS A 1 374 ? -12.625 2.328 14.695 1 97.69 374 CYS A O 1
ATOM 2956 N N . ARG A 1 375 ? -13.328 1.517 16.656 1 97.62 375 ARG A N 1
ATOM 2957 C CA . ARG A 1 375 ? -14.664 1.227 16.156 1 97.62 375 ARG A CA 1
ATOM 2958 C C . ARG A 1 375 ? -15.344 2.488 15.633 1 97.62 375 ARG A C 1
ATOM 2960 O O . ARG A 1 375 ? -15.938 2.477 14.555 1 97.62 375 ARG A O 1
ATOM 2967 N N . LYS A 1 376 ? -15.242 3.543 16.344 1 95.5 376 LYS A N 1
ATOM 2968 C CA . LYS A 1 376 ? -15.844 4.824 15.977 1 95.5 376 LYS A CA 1
ATOM 2969 C C . LYS A 1 376 ? -15.203 5.379 14.703 1 95.5 376 LYS A C 1
ATOM 2971 O O . LYS A 1 376 ? -15.891 5.98 13.875 1 95.5 376 LYS A O 1
ATOM 2976 N N . ALA A 1 377 ? -13.898 5.168 14.602 1 95 377 ALA A N 1
ATOM 2977 C CA . ALA A 1 377 ? -13.188 5.656 13.422 1 95 377 ALA A CA 1
ATOM 2978 C C . ALA A 1 377 ? -13.758 5.043 12.148 1 95 377 ALA A C 1
ATOM 2980 O O . ALA A 1 377 ? -13.797 5.699 11.102 1 95 377 ALA A O 1
ATOM 2981 N N . VAL A 1 378 ? -14.133 3.82 12.211 1 95.12 378 VAL A N 1
ATOM 2982 C CA . VAL A 1 378 ? -14.734 3.137 11.07 1 95.12 378 VAL A CA 1
ATOM 2983 C C . VAL A 1 378 ? -16.156 3.65 10.859 1 95.12 378 VAL A C 1
ATOM 2985 O O . VAL A 1 378 ? -16.547 3.979 9.734 1 95.12 378 VAL A O 1
ATOM 2988 N N . MET A 1 379 ? -16.891 3.793 11.93 1 93 379 MET A N 1
ATOM 2989 C CA . MET A 1 379 ? -18.281 4.188 11.844 1 93 379 MET A CA 1
ATOM 2990 C C . MET A 1 379 ? -18.422 5.605 11.297 1 93 379 MET A C 1
ATOM 2992 O O . MET A 1 379 ? -19.312 5.887 10.5 1 93 379 MET A O 1
ATOM 2996 N N . ASP A 1 380 ? -17.516 6.457 11.648 1 89.06 380 ASP A N 1
ATOM 2997 C CA . ASP A 1 380 ? -17.641 7.883 11.367 1 89.06 380 ASP A CA 1
ATOM 2998 C C . ASP A 1 380 ? -17.062 8.227 10 1 89.06 380 ASP A C 1
ATOM 3000 O O . ASP A 1 380 ? -17.141 9.367 9.547 1 89.06 380 ASP A O 1
ATOM 3004 N N . ASP A 1 381 ? -16.453 7.32 9.391 1 88.88 381 ASP A N 1
ATOM 3005 C CA . ASP A 1 381 ? -15.82 7.555 8.102 1 88.88 381 ASP A CA 1
ATOM 3006 C C . ASP A 1 381 ? -16.547 6.809 6.984 1 88.88 381 ASP A C 1
ATOM 3008 O O . ASP A 1 381 ? -16.406 5.59 6.855 1 88.88 381 ASP A O 1
ATOM 3012 N N . CYS A 1 382 ? -17.156 7.516 6.203 1 85.44 382 CYS A N 1
ATOM 3013 C CA . CYS A 1 382 ? -17.969 6.902 5.16 1 85.44 382 CYS A CA 1
ATOM 3014 C C . CYS A 1 382 ? -17.109 6.219 4.117 1 85.44 382 CYS A C 1
ATOM 3016 O O . CYS A 1 382 ? -17.594 5.391 3.346 1 85.44 382 CYS A O 1
ATOM 3018 N N . SER A 1 383 ? -15.859 6.523 4.086 1 83.19 383 SER A N 1
ATOM 3019 C CA . SER A 1 383 ? -14.977 5.949 3.072 1 83.19 383 SER A CA 1
ATOM 3020 C C . SER A 1 383 ? -14.234 4.73 3.613 1 83.19 383 SER A C 1
ATOM 3022 O O . SER A 1 383 ? -13.5 4.07 2.877 1 83.19 383 SER A O 1
ATOM 3024 N N . CYS A 1 384 ? -14.414 4.535 4.816 1 90 384 CYS A N 1
ATOM 3025 C CA . CYS A 1 384 ? -13.719 3.428 5.465 1 90 384 CYS A CA 1
ATOM 3026 C C . CYS A 1 384 ? -14.68 2.273 5.742 1 90 384 CYS A C 1
ATOM 3028 O O . CYS A 1 384 ? -15.648 2.43 6.48 1 90 384 CYS A O 1
ATOM 3030 N N . MET A 1 385 ? -14.336 1.134 5.23 1 91.69 385 MET A N 1
ATOM 3031 C CA . MET A 1 385 ? -15.203 -0.026 5.418 1 91.69 385 MET A CA 1
ATOM 3032 C C . MET A 1 385 ? -14.695 -0.902 6.559 1 91.69 385 MET A C 1
ATOM 3034 O O . MET A 1 385 ? -15.461 -1.671 7.145 1 91.69 385 MET A O 1
ATOM 3038 N N . ALA A 1 386 ? -13.438 -0.834 6.812 1 96.38 386 ALA A N 1
ATOM 3039 C CA . ALA A 1 386 ? -12.914 -1.746 7.824 1 96.38 386 ALA A CA 1
ATOM 3040 C C . ALA A 1 386 ? -11.641 -1.189 8.453 1 96.38 386 ALA A C 1
ATOM 3042 O O . ALA A 1 386 ? -10.938 -0.377 7.848 1 96.38 386 ALA A O 1
ATOM 3043 N N . ALA A 1 387 ? -11.383 -1.636 9.648 1 97.88 387 ALA A N 1
ATOM 3044 C CA . ALA A 1 387 ? -10.133 -1.363 10.359 1 97.88 387 ALA A CA 1
ATOM 3045 C C . ALA A 1 387 ? -9.75 -2.535 11.25 1 97.88 387 ALA A C 1
ATOM 3047 O O . ALA A 1 387 ? -10.586 -3.385 11.57 1 97.88 387 ALA A O 1
ATOM 3048 N N . VAL A 1 388 ? -8.492 -2.656 11.555 1 98.06 388 VAL A N 1
ATOM 3049 C CA . VAL A 1 388 ? -7.996 -3.629 12.523 1 98.06 388 VAL A CA 1
ATOM 3050 C C . VAL A 1 388 ? -7.328 -2.902 13.688 1 98.06 388 VAL A C 1
ATOM 3052 O O . VAL A 1 388 ? -6.48 -2.031 13.477 1 98.06 388 VAL A O 1
ATOM 3055 N N . PHE A 1 389 ? -7.77 -3.26 14.906 1 98.44 389 PHE A N 1
ATOM 3056 C CA . PHE A 1 389 ? -7.176 -2.697 16.109 1 98.44 389 PHE A CA 1
ATOM 3057 C C . PHE A 1 389 ? -6.082 -3.613 16.656 1 98.44 389 PHE A C 1
ATOM 3059 O O . PHE A 1 389 ? -6.328 -4.789 16.922 1 98.44 389 PHE A O 1
ATOM 3066 N N . LEU A 1 390 ? -4.883 -3.115 16.703 1 97.62 390 LEU A N 1
ATOM 3067 C CA . LEU A 1 390 ? -3.756 -3.799 17.328 1 97.62 390 LEU A CA 1
ATOM 3068 C C . LEU A 1 390 ? -3.707 -3.51 18.828 1 97.62 390 LEU A C 1
ATOM 3070 O O . LEU A 1 390 ? -3.248 -2.443 19.234 1 97.62 390 LEU A O 1
ATOM 3074 N N . VAL A 1 391 ? -4.051 -4.469 19.609 1 97.56 391 VAL A N 1
ATOM 3075 C CA . VAL A 1 391 ? -4.301 -4.258 21.031 1 97.56 391 VAL A CA 1
ATOM 3076 C C . VAL A 1 391 ? -3.006 -3.854 21.734 1 97.56 391 VAL A C 1
ATOM 3078 O O . VAL A 1 391 ? -2.963 -2.844 22.438 1 97.56 391 VAL A O 1
ATOM 3081 N N . ALA A 1 392 ? -1.977 -4.625 21.578 1 96.44 392 ALA A N 1
ATOM 3082 C CA . ALA A 1 392 ? -0.714 -4.383 22.266 1 96.44 392 ALA A CA 1
ATOM 3083 C C . ALA A 1 392 ? -0.119 -3.037 21.859 1 96.44 392 ALA A C 1
ATOM 3085 O O . ALA A 1 392 ? 0.416 -2.311 22.703 1 96.44 392 ALA A O 1
ATOM 3086 N N . GLU A 1 393 ? -0.289 -2.658 20.594 1 95.19 393 GLU A N 1
ATOM 3087 C CA . GLU A 1 393 ? 0.308 -1.439 20.047 1 95.19 393 GLU A CA 1
ATOM 3088 C C . GLU A 1 393 ? -0.609 -0.237 20.266 1 95.19 393 GLU A C 1
ATOM 3090 O O . GLU A 1 393 ? -0.19 0.908 20.078 1 95.19 393 GLU A O 1
ATOM 3095 N N . ARG A 1 394 ? -1.843 -0.54 20.625 1 97.19 394 ARG A N 1
ATOM 3096 C CA . ARG A 1 394 ? -2.85 0.51 20.75 1 97.19 394 ARG A CA 1
ATOM 3097 C C . ARG A 1 394 ? -2.936 1.342 19.469 1 97.19 394 ARG A C 1
ATOM 3099 O O . ARG A 1 394 ? -2.869 2.572 19.531 1 97.19 394 ARG A O 1
ATOM 3106 N N . THR A 1 395 ? -3.027 0.687 18.359 1 96.25 395 THR A N 1
ATOM 3107 C CA . THR A 1 395 ? -3.041 1.309 17.047 1 96.25 395 THR A CA 1
ATOM 3108 C C . THR A 1 395 ? -4.219 0.797 16.219 1 96.25 395 THR A C 1
ATOM 3110 O O . THR A 1 395 ? -4.516 -0.4 16.219 1 96.25 395 THR A O 1
ATOM 3113 N N . CYS A 1 396 ? -4.91 1.756 15.609 1 97.06 396 CYS A N 1
ATOM 3114 C CA . CYS A 1 396 ? -6.004 1.428 14.703 1 97.06 396 CYS A CA 1
ATOM 3115 C C . CYS A 1 396 ? -5.578 1.597 13.25 1 97.06 396 CYS A C 1
ATOM 3117 O O . CYS A 1 396 ? -5.195 2.691 12.836 1 97.06 396 CYS A O 1
ATOM 3119 N N . LEU A 1 397 ? -5.629 0.519 12.469 1 96.19 397 LEU A N 1
ATOM 3120 C CA . LEU A 1 397 ? -5.262 0.559 11.062 1 96.19 397 LEU A CA 1
ATOM 3121 C C . LEU A 1 397 ? -6.496 0.511 10.172 1 96.19 397 LEU A C 1
ATOM 3123 O O . LEU A 1 397 ? -7.129 -0.539 10.039 1 96.19 397 LEU A O 1
ATOM 3127 N N . LYS A 1 398 ? -6.836 1.63 9.609 1 95.38 398 LYS A N 1
ATOM 3128 C CA . LYS A 1 398 ? -7.906 1.65 8.609 1 95.38 398 LYS A CA 1
ATOM 3129 C C . LYS A 1 398 ? -7.453 1.004 7.305 1 95.38 398 LYS A C 1
ATOM 3131 O O . LYS A 1 398 ? -6.32 1.214 6.863 1 95.38 398 LYS A O 1
ATOM 3136 N N . LYS A 1 399 ? -8.344 0.245 6.719 1 94.81 399 LYS A N 1
ATOM 3137 C CA . LYS A 1 399 ? -7.941 -0.583 5.586 1 94.81 399 LYS A CA 1
ATOM 3138 C C . LYS A 1 399 ? -8.438 0.004 4.27 1 94.81 399 LYS A C 1
ATOM 3140 O O . LYS A 1 399 ? -9.531 0.581 4.215 1 94.81 399 LYS A O 1
ATOM 3145 N N . ARG A 1 400 ? -7.645 -0.144 3.203 1 91.31 400 ARG A N 1
ATOM 3146 C CA . ARG A 1 400 ? -8.109 0.087 1.84 1 91.31 400 ARG A CA 1
ATOM 3147 C C . ARG A 1 400 ? -8.953 -1.082 1.345 1 91.31 400 ARG A C 1
ATOM 3149 O O . ARG A 1 400 ? -8.867 -2.189 1.882 1 91.31 400 ARG A O 1
ATOM 3156 N N . MET A 1 401 ? -9.773 -0.796 0.343 1 89.5 401 MET A N 1
ATOM 3157 C CA . MET A 1 401 ? -10.656 -1.822 -0.203 1 89.5 401 MET A CA 1
ATOM 3158 C C . MET A 1 401 ? -10.148 -2.316 -1.554 1 89.5 401 MET A C 1
ATOM 3160 O O . MET A 1 401 ? -9.547 -1.554 -2.311 1 89.5 401 MET A O 1
ATOM 3164 N N . PRO A 1 402 ? -10.375 -3.588 -1.894 1 90.56 402 PRO A N 1
ATOM 3165 C CA . PRO A 1 402 ? -11.047 -4.605 -1.077 1 90.56 402 PRO A CA 1
ATOM 3166 C C . PRO A 1 402 ? -10.148 -5.152 0.031 1 90.56 402 PRO A C 1
ATOM 3168 O O . PRO A 1 402 ? -8.922 -5.004 -0.028 1 90.56 402 PRO A O 1
ATOM 3171 N N . LEU A 1 403 ? -10.836 -5.762 1.026 1 93.19 403 LEU A N 1
ATOM 3172 C CA . LEU A 1 403 ? -10.086 -6.402 2.102 1 93.19 403 LEU A CA 1
ATOM 3173 C C . LEU A 1 403 ? -9.391 -7.664 1.604 1 93.19 403 LEU A C 1
ATOM 3175 O O . LEU A 1 403 ? -10.016 -8.508 0.954 1 93.19 403 LEU A O 1
ATOM 3179 N N . LEU A 1 404 ? -8.141 -7.77 1.91 1 93.25 404 LEU A N 1
ATOM 3180 C CA . LEU A 1 404 ? -7.363 -8.922 1.476 1 93.25 404 LEU A CA 1
ATOM 3181 C C . LEU A 1 404 ? -6.562 -9.508 2.637 1 93.25 404 LEU A C 1
ATOM 3183 O O . LEU A 1 404 ? -6.375 -8.852 3.66 1 93.25 404 LEU A O 1
ATOM 3187 N N . ASN A 1 405 ? -6.191 -10.82 2.477 1 94.94 405 ASN A N 1
ATOM 3188 C CA . ASN A 1 405 ? -5.223 -11.508 3.326 1 94.94 405 ASN A CA 1
ATOM 3189 C C . ASN A 1 405 ? -5.781 -11.75 4.727 1 94.94 405 ASN A C 1
ATOM 3191 O O . ASN A 1 405 ? -5.023 -11.805 5.699 1 94.94 405 ASN A O 1
ATOM 3195 N N . GLY A 1 406 ? -7.043 -11.875 4.836 1 96.88 406 GLY A N 1
ATOM 3196 C CA . GLY A 1 406 ? -7.641 -12.148 6.137 1 96.88 406 GLY A CA 1
ATOM 3197 C C . GLY A 1 406 ? -7.152 -13.445 6.758 1 96.88 406 GLY A C 1
ATOM 3198 O O . GLY A 1 406 ? -6.965 -14.438 6.059 1 96.88 406 GLY A O 1
ATOM 3199 N N . ARG A 1 407 ? -6.965 -13.406 8.078 1 97.62 407 ARG A N 1
ATOM 3200 C CA . ARG A 1 407 ? -6.52 -14.609 8.773 1 97.62 407 ARG A CA 1
ATOM 3201 C C . ARG A 1 407 ? -6.977 -14.602 10.234 1 97.62 407 ARG A C 1
ATOM 3203 O O . ARG A 1 407 ? -7.109 -13.539 10.836 1 97.62 407 ARG A O 1
ATOM 3210 N N . SER A 1 408 ? -7.227 -15.75 10.805 1 97 408 SER A N 1
ATOM 3211 C CA . SER A 1 408 ? -7.688 -15.898 12.18 1 97 408 SER A CA 1
ATOM 3212 C C . SER A 1 408 ? -6.891 -16.969 12.914 1 97 408 SER A C 1
ATOM 3214 O O . SER A 1 408 ? -7.375 -17.562 13.883 1 97 408 SER A O 1
ATOM 3216 N N . ASP A 1 409 ? -5.738 -17.219 12.508 1 92.69 409 ASP A N 1
ATOM 3217 C CA . ASP A 1 409 ? -4.875 -18.172 13.211 1 92.69 409 ASP A CA 1
ATOM 3218 C C . ASP A 1 409 ? -4.117 -17.469 14.344 1 92.69 409 ASP A C 1
ATOM 3220 O O . ASP A 1 409 ? -4.508 -16.391 14.789 1 92.69 409 ASP A O 1
ATOM 3224 N N . THR A 1 410 ? -3.123 -18.062 14.914 1 91.56 410 THR A N 1
ATOM 3225 C CA . THR A 1 410 ? -2.443 -17.562 16.109 1 91.56 410 THR A CA 1
ATOM 3226 C C . THR A 1 410 ? -1.749 -16.234 15.82 1 91.56 410 THR A C 1
ATOM 3228 O O . THR A 1 410 ? -1.56 -15.422 16.734 1 91.56 410 THR A O 1
ATOM 3231 N N . SER A 1 411 ? -1.409 -16 14.57 1 89.88 411 SER A N 1
ATOM 3232 C CA . SER A 1 411 ? -0.753 -14.742 14.211 1 89.88 411 SER A CA 1
ATOM 3233 C C . SER A 1 411 ? -1.704 -13.562 14.359 1 89.88 411 SER A C 1
ATOM 3235 O O . SER A 1 411 ? -1.269 -12.406 14.398 1 89.88 411 SER A O 1
ATOM 3237 N N . ALA A 1 412 ? -2.943 -13.844 14.391 1 94.56 412 ALA A N 1
ATOM 3238 C CA . ALA A 1 412 ? -3.947 -12.789 14.5 1 94.56 412 ALA A CA 1
ATOM 3239 C C . ALA A 1 412 ? -4.336 -12.562 15.961 1 94.56 412 ALA A C 1
ATOM 3241 O O . ALA A 1 412 ? -5.242 -11.773 16.25 1 94.56 412 ALA A O 1
ATOM 3242 N N . ASN A 1 413 ? -3.645 -13.234 16.844 1 94.69 413 ASN A N 1
ATOM 3243 C CA . ASN A 1 413 ? -3.918 -12.992 18.25 1 94.69 413 ASN A CA 1
ATOM 3244 C C . ASN A 1 413 ? -3.691 -11.531 18.625 1 94.69 413 ASN A C 1
ATOM 3246 O O . ASN A 1 413 ? -2.705 -10.922 18.219 1 94.69 413 ASN A O 1
ATOM 3250 N N . GLY A 1 414 ? -4.598 -10.969 19.406 1 96.62 414 GLY A N 1
ATOM 3251 C CA . GLY A 1 414 ? -4.484 -9.578 19.828 1 96.62 414 GLY A CA 1
ATOM 3252 C C . GLY A 1 414 ? -4.953 -8.594 18.781 1 96.62 414 GLY A C 1
ATOM 3253 O O . GLY A 1 414 ? -4.688 -7.395 18.875 1 96.62 414 GLY A O 1
ATOM 3254 N N . ARG A 1 415 ? -5.539 -9.141 17.781 1 97.81 415 ARG A N 1
ATOM 3255 C CA . ARG A 1 415 ? -6.113 -8.297 16.734 1 97.81 415 ARG A CA 1
ATOM 3256 C C . ARG A 1 415 ? -7.637 -8.312 16.797 1 97.81 415 ARG A C 1
ATOM 3258 O O . ARG A 1 415 ? -8.242 -9.344 17.109 1 97.81 415 ARG A O 1
ATOM 3265 N N . ILE A 1 416 ? -8.227 -7.199 16.531 1 98.5 416 ILE A N 1
ATOM 3266 C CA . ILE A 1 416 ? -9.68 -7.09 16.453 1 98.5 416 ILE A CA 1
ATOM 3267 C C . ILE A 1 416 ? -10.078 -6.418 15.141 1 98.5 416 ILE A C 1
ATOM 3269 O O . ILE A 1 416 ? -9.734 -5.262 14.898 1 98.5 416 ILE A O 1
ATOM 3273 N N . ALA A 1 417 ? -10.797 -7.129 14.328 1 98.5 417 ALA A N 1
ATOM 3274 C CA . ALA A 1 417 ? -11.266 -6.566 13.062 1 98.5 417 ALA A CA 1
ATOM 3275 C C . ALA A 1 417 ? -12.633 -5.902 13.234 1 98.5 417 ALA A C 1
ATOM 3277 O O . ALA A 1 417 ? -13.531 -6.457 13.867 1 98.5 417 ALA A O 1
ATOM 3278 N N . PHE A 1 418 ? -12.742 -4.711 12.742 1 98.44 418 PHE A N 1
ATOM 3279 C CA . PHE A 1 418 ? -13.992 -3.969 12.633 1 98.44 418 PHE A CA 1
ATOM 3280 C C . PHE A 1 418 ? -14.438 -3.855 11.188 1 98.44 418 PHE A C 1
ATOM 3282 O O . PHE A 1 418 ? -13.727 -3.299 10.352 1 98.44 418 PHE A O 1
ATOM 3289 N N . ILE A 1 419 ? -15.594 -4.375 10.852 1 97.19 419 ILE A N 1
ATOM 3290 C CA . ILE A 1 419 ? -16.094 -4.348 9.484 1 97.19 419 ILE A CA 1
ATOM 3291 C C . ILE A 1 419 ? -17.469 -3.684 9.445 1 97.19 419 ILE A C 1
ATOM 3293 O O . ILE A 1 419 ? -18.391 -4.105 10.148 1 97.19 419 ILE A O 1
ATOM 3297 N N . LYS A 1 420 ? -17.562 -2.678 8.703 1 94.44 420 LYS A N 1
ATOM 3298 C CA . LYS A 1 420 ? -18.828 -1.979 8.516 1 94.44 420 LYS A CA 1
ATOM 3299 C C . LYS A 1 420 ? -19.797 -2.797 7.664 1 94.44 420 LYS A C 1
ATOM 3301 O O . LYS A 1 420 ? -19.438 -3.236 6.566 1 94.44 420 LYS A O 1
ATOM 3306 N N . VAL A 1 421 ? -20.969 -3.107 8.148 1 92.81 421 VAL A N 1
ATOM 3307 C CA . VAL A 1 421 ? -21.969 -3.893 7.434 1 92.81 421 VAL A CA 1
ATOM 3308 C C . VAL A 1 421 ? -23.328 -3.186 7.5 1 92.81 421 VAL A C 1
ATOM 3310 O O . VAL A 1 421 ? -23.547 -2.346 8.375 1 92.81 421 VAL A O 1
ATOM 3313 N N . ALA A 1 422 ? -24.203 -3.463 6.539 1 89 422 ALA A N 1
ATOM 3314 C CA . ALA A 1 422 ? -25.531 -2.887 6.547 1 89 422 ALA A CA 1
ATOM 3315 C C . ALA A 1 422 ? -26.375 -3.467 7.68 1 89 422 ALA A C 1
ATOM 3317 O O . ALA A 1 422 ? -26.234 -4.645 8.023 1 89 422 ALA A O 1
ATOM 3318 N N . THR A 1 423 ? -27.172 -2.605 8.336 1 85.25 423 THR A N 1
ATOM 3319 C CA . THR A 1 423 ? -28.062 -3.078 9.391 1 85.25 423 THR A CA 1
ATOM 3320 C C . THR A 1 423 ? -29.203 -3.902 8.805 1 85.25 423 THR A C 1
ATOM 3322 O O . THR A 1 423 ? -29.641 -3.654 7.68 1 85.25 423 THR A O 1
ATOM 3325 N N . THR A 1 424 ? -29.406 -5.129 8.945 1 64.44 424 THR A N 1
ATOM 3326 C CA . THR A 1 424 ? -30.406 -6.094 8.477 1 64.44 424 THR A CA 1
ATOM 3327 C C . THR A 1 424 ? -31.781 -5.445 8.391 1 64.44 424 THR A C 1
ATOM 3329 O O . THR A 1 424 ? -32.719 -6.047 7.871 1 64.44 424 THR A O 1
ATOM 3332 N N . ASP A 1 425 ? -32.156 -4.367 8.945 1 49.47 425 ASP A N 1
ATOM 3333 C CA . ASP A 1 425 ? -33.594 -4.176 8.734 1 49.47 425 ASP A CA 1
ATOM 3334 C C . ASP A 1 425 ? -33.938 -4.145 7.246 1 49.47 425 ASP A C 1
ATOM 3336 O O . ASP A 1 425 ? -35.094 -4.219 6.863 1 49.47 425 ASP A O 1
ATOM 3340 N N . ASP A 1 426 ? -33.125 -3.736 6.449 1 41.81 426 AS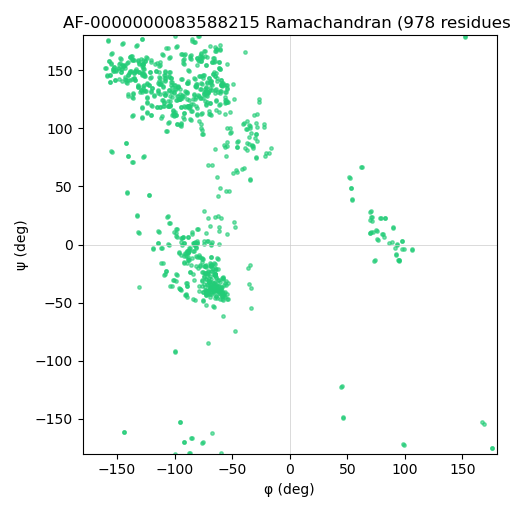P A N 1
ATOM 3341 C CA . ASP A 1 426 ? -33.531 -3.566 5.062 1 41.81 426 ASP A CA 1
ATOM 3342 C C . ASP A 1 426 ? -33.5 -4.898 4.316 1 41.81 426 ASP A C 1
ATOM 3344 O O . ASP A 1 426 ? -33 -4.984 3.193 1 41.81 426 ASP A O 1
ATOM 3348 N N . THR A 1 427 ? -33.406 -5.945 4.906 1 36 427 THR A N 1
ATOM 3349 C CA . THR A 1 427 ? -33.875 -7.109 4.164 1 36 427 THR A CA 1
ATOM 3350 C C . THR A 1 427 ? -35.25 -6.836 3.543 1 36 427 THR A C 1
ATOM 3352 O O . THR A 1 427 ? -36.219 -7.512 3.865 1 36 427 THR A O 1
ATOM 3355 N N . ALA A 1 428 ? -35.719 -5.699 3.449 1 32.5 428 ALA A N 1
ATOM 3356 C CA . ALA A 1 428 ? -36.906 -5.711 2.562 1 32.5 428 ALA A CA 1
ATOM 3357 C C . ALA A 1 428 ? -36.531 -6.305 1.202 1 32.5 428 ALA A C 1
ATOM 3359 O O . ALA A 1 428 ? -36 -5.613 0.337 1 32.5 428 ALA A O 1
ATOM 3360 N N . LEU A 1 429 ? -35.781 -7.492 1.177 1 32.12 429 LEU A N 1
ATOM 3361 C CA . LEU A 1 429 ? -36.031 -8.102 -0.127 1 32.12 429 LEU A CA 1
ATOM 3362 C C . LEU A 1 429 ? -37.406 -7.715 -0.653 1 32.12 429 LEU A C 1
ATOM 3364 O O . LEU A 1 429 ? -38.375 -7.656 0.111 1 32.12 429 LEU A O 1
ATOM 3368 N N . PRO A 1 430 ? -37.531 -6.965 -1.664 1 31.62 430 PRO A N 1
ATOM 3369 C CA . PRO A 1 430 ? -38.938 -6.934 -2.068 1 31.62 430 PRO A CA 1
ATOM 3370 C C . PRO A 1 430 ? -39.656 -8.25 -1.795 1 31.62 430 PRO A C 1
ATOM 3372 O O . PRO A 1 430 ? -39.156 -9.32 -2.139 1 31.62 430 PRO A O 1
ATOM 3375 N N . SER A 1 431 ? -40.156 -8.398 -0.562 1 30.94 431 SER A N 1
ATOM 3376 C CA . SER A 1 431 ? -41 -9.57 -0.482 1 30.94 431 SER A CA 1
ATOM 3377 C C . SER A 1 431 ? -41.656 -9.875 -1.83 1 30.94 431 SER A C 1
ATOM 3379 O O . SER A 1 431 ? -42.094 -8.961 -2.525 1 30.94 431 SER A O 1
ATOM 3381 N N . PRO A 1 432 ? -41.156 -10.883 -2.523 1 29.81 432 PRO A N 1
ATOM 3382 C CA . PRO A 1 432 ? -42.156 -11.125 -3.594 1 29.81 432 PRO A CA 1
ATOM 3383 C C . PRO A 1 432 ? -43.562 -10.75 -3.193 1 29.81 432 PRO A C 1
ATOM 3385 O O . PRO A 1 432 ? -43.969 -10.969 -2.047 1 29.81 432 PRO A O 1
ATOM 3388 N N . ASP A 1 433 ? -43.969 -9.562 -3.543 1 28.09 433 ASP A N 1
ATOM 3389 C CA . ASP A 1 433 ? -45.438 -9.453 -3.396 1 28.09 433 ASP A CA 1
ATOM 3390 C C . ASP A 1 433 ? -46.094 -10.828 -3.396 1 28.09 433 ASP A C 1
ATOM 3392 O O . ASP A 1 433 ? -46 -11.57 -4.379 1 28.09 433 ASP A O 1
ATOM 3396 N N . LYS A 1 434 ? -46 -11.562 -2.268 1 31.86 434 LYS A N 1
ATOM 3397 C CA . LYS A 1 434 ? -46.938 -12.688 -2.191 1 31.86 434 LYS A CA 1
ATOM 3398 C C . LYS A 1 434 ? -48.125 -12.469 -3.1 1 31.86 434 LYS A C 1
ATOM 3400 O O . LYS A 1 434 ? -48.781 -11.43 -3.023 1 31.86 434 LYS A O 1
ATOM 3405 N N . ASN A 1 435 ? -48.156 -13.109 -4.191 1 29.14 435 ASN A N 1
ATOM 3406 C CA . ASN A 1 435 ? -49.406 -13.234 -4.914 1 29.14 435 ASN A CA 1
ATOM 3407 C C . ASN A 1 435 ? -50.594 -13.227 -3.965 1 29.14 435 ASN A C 1
ATOM 3409 O O . ASN A 1 435 ? -50.625 -13.961 -2.977 1 29.14 435 ASN A O 1
ATOM 3413 N N . LYS A 1 436 ? -51.219 -12.039 -3.664 1 32.94 436 LYS A N 1
ATOM 3414 C CA . LYS A 1 436 ? -52.562 -12.078 -3.121 1 32.94 436 LYS A CA 1
ATOM 3415 C C . LYS A 1 436 ? -53.219 -13.43 -3.385 1 32.94 436 LYS A C 1
ATOM 3417 O O . LYS A 1 436 ? -53.5 -13.766 -4.535 1 32.94 436 LYS A O 1
ATOM 3422 N N . ASP A 1 437 ? -52.844 -14.438 -2.547 1 29.72 437 ASP A N 1
ATOM 3423 C CA . ASP A 1 437 ? -53.656 -15.648 -2.633 1 29.72 437 ASP A CA 1
ATOM 3424 C C . ASP A 1 437 ? -55.125 -15.305 -2.863 1 29.72 437 ASP A C 1
ATOM 3426 O O . ASP A 1 437 ? -55.656 -14.398 -2.223 1 29.72 437 ASP A O 1
ATOM 3430 N N . PRO A 1 438 ? -55.656 -15.5 -4.016 1 35 438 PRO A N 1
ATOM 3431 C CA . PRO A 1 438 ? -57.062 -15.125 -4.148 1 35 438 PRO A CA 1
ATOM 3432 C C . PRO A 1 438 ? -57.875 -15.453 -2.902 1 35 438 PRO A C 1
ATOM 3434 O O . PRO A 1 438 ? -57.625 -16.453 -2.229 1 35 438 PRO A O 1
ATOM 3437 N N . SER A 1 439 ? -58.125 -14.453 -2.043 1 33.19 439 SER A N 1
ATOM 3438 C CA . SER A 1 439 ? -59 -14.633 -0.907 1 33.19 439 SER A CA 1
ATOM 3439 C C . SER A 1 439 ? -60.031 -15.727 -1.182 1 33.19 439 SER A C 1
ATOM 3441 O O . SER A 1 439 ? -60.438 -15.945 -2.33 1 33.19 439 SER A O 1
ATOM 3443 N N . SER A 1 440 ? -60.062 -16.734 -0.34 1 34.62 440 SER A N 1
ATOM 3444 C CA . SER A 1 440 ? -60.969 -17.859 -0.564 1 34.62 440 SER A CA 1
ATOM 3445 C C . SER A 1 440 ? -62.25 -17.406 -1.213 1 34.62 440 SER A C 1
ATOM 3447 O O . SER A 1 440 ? -63 -18.219 -1.79 1 34.62 440 SER A O 1
ATOM 3449 N N . ARG A 1 441 ? -62.656 -16.188 -0.727 1 37.38 441 ARG A N 1
ATOM 3450 C CA . ARG A 1 441 ? -63.938 -15.742 -1.267 1 37.38 441 ARG A CA 1
ATOM 3451 C C . ARG A 1 441 ? -63.844 -15.461 -2.762 1 37.38 441 ARG A C 1
ATOM 3453 O O . ARG A 1 441 ? -64.75 -15.727 -3.516 1 37.38 441 ARG A O 1
ATOM 3460 N N . ASP A 1 442 ? -62.656 -14.867 -3.014 1 34.59 442 ASP A N 1
ATOM 3461 C CA . ASP A 1 442 ? -62.594 -14.5 -4.426 1 34.59 442 ASP A CA 1
ATOM 3462 C C . ASP A 1 442 ? -62.156 -15.68 -5.285 1 34.59 442 ASP A C 1
ATOM 3464 O O . ASP A 1 442 ? -62.312 -15.664 -6.504 1 34.59 442 ASP A O 1
ATOM 3468 N N . LEU A 1 443 ? -61.344 -16.547 -4.676 1 35.91 443 LEU A N 1
ATOM 3469 C CA . LEU A 1 443 ? -61.156 -17.859 -5.285 1 35.91 443 LEU A CA 1
ATOM 3470 C C . LEU A 1 443 ? -62.5 -18.609 -5.371 1 35.91 443 LEU A C 1
ATOM 3472 O O . LEU A 1 443 ? -62.719 -19.359 -6.32 1 35.91 443 LEU A O 1
ATOM 3476 N N . ALA A 1 444 ? -63.25 -18.391 -4.277 1 36.69 444 ALA A N 1
ATOM 3477 C CA . ALA A 1 444 ? -64.625 -18.969 -4.32 1 36.69 444 ALA A CA 1
ATOM 3478 C C . ALA A 1 444 ? -65.438 -18.391 -5.48 1 36.69 444 ALA A C 1
ATOM 3480 O O . ALA A 1 444 ? -66.188 -19.094 -6.125 1 36.69 444 ALA A O 1
ATOM 3481 N N . ALA A 1 445 ? -65.188 -17.031 -5.57 1 37.47 445 ALA A N 1
ATOM 3482 C CA . ALA A 1 445 ? -66 -16.406 -6.629 1 37.47 445 ALA A CA 1
ATOM 3483 C C . ALA A 1 445 ? -65.438 -16.781 -8.008 1 37.47 445 ALA A C 1
ATOM 3485 O O . ALA A 1 445 ? -66.25 -16.906 -8.961 1 37.47 445 ALA A O 1
ATOM 3486 N N . GLY A 1 446 ? -64.125 -16.906 -8.047 1 35.41 446 GLY A N 1
ATOM 3487 C CA . GLY A 1 446 ? -63.562 -17.328 -9.312 1 35.41 446 GLY A CA 1
ATOM 3488 C C . GLY A 1 446 ? -63.875 -18.75 -9.68 1 35.41 446 GLY A C 1
ATOM 3489 O O . GLY A 1 446 ? -63.844 -19.125 -10.859 1 35.41 446 GLY A O 1
ATOM 3490 N N . LEU A 1 447 ? -63.875 -19.516 -8.625 1 38.19 447 LEU A N 1
ATOM 3491 C CA . LEU A 1 447 ? -64.375 -20.875 -8.82 1 38.19 447 LEU A CA 1
ATOM 3492 C C . LEU A 1 447 ? -65.75 -20.891 -9.375 1 38.19 447 LEU A C 1
ATOM 3494 O O . LEU A 1 447 ? -66.188 -21.828 -10.086 1 38.19 447 LEU A O 1
ATOM 3498 N N . ILE A 1 448 ? -66.438 -19.812 -8.906 1 39.97 448 ILE A N 1
ATOM 3499 C CA . ILE A 1 448 ? -67.812 -19.75 -9.383 1 39.97 448 ILE A CA 1
ATOM 3500 C C . ILE A 1 448 ? -67.812 -19.391 -10.867 1 39.97 448 ILE A C 1
ATOM 3502 O O . ILE A 1 448 ? -68.625 -19.938 -11.641 1 39.97 448 ILE A O 1
ATOM 3506 N N . ILE A 1 449 ? -66.875 -18.469 -11.188 1 40.03 449 ILE A N 1
ATOM 3507 C CA . ILE A 1 449 ? -66.938 -18.062 -12.578 1 40.03 449 ILE A CA 1
ATOM 3508 C C . ILE A 1 449 ? -66.5 -19.188 -13.492 1 40.03 449 ILE A C 1
ATOM 3510 O O . ILE A 1 449 ? -67.062 -19.453 -14.539 1 40.03 449 ILE A O 1
ATOM 3514 N N . THR A 1 450 ? -65.375 -19.797 -13.039 1 40.19 450 THR A N 1
ATOM 3515 C CA . THR A 1 450 ? -64.875 -20.875 -13.898 1 40.19 450 THR A CA 1
ATOM 3516 C C . THR A 1 450 ? -65.875 -22.047 -13.914 1 40.19 450 THR A C 1
ATOM 3518 O O . THR A 1 450 ? -66 -22.734 -14.922 1 40.19 450 THR A O 1
ATOM 3521 N N . SER A 1 451 ? -66.5 -22.188 -12.758 1 41.12 451 SER A N 1
ATOM 3522 C CA . SER A 1 451 ? -67.5 -23.25 -12.742 1 41.12 451 SER A CA 1
ATOM 3523 C C . SER A 1 451 ? -68.625 -22.922 -13.664 1 41.12 451 SER A C 1
ATOM 3525 O O . SER A 1 451 ? -69.375 -23.828 -14.133 1 41.12 451 SER A O 1
ATOM 3527 N N . SER A 1 452 ? -68.875 -21.594 -13.727 1 42.34 452 SER A N 1
ATOM 3528 C CA . SER A 1 452 ? -70 -21.219 -14.578 1 42.34 452 SER A CA 1
ATOM 3529 C C . SER A 1 452 ? -69.688 -21.422 -16.047 1 42.34 452 SER A C 1
ATOM 3531 O O . SER A 1 452 ? -70.562 -21.672 -16.875 1 42.34 452 SER A O 1
ATOM 3533 N N . VAL A 1 453 ? -68.375 -21.062 -16.328 1 45 453 VAL A N 1
ATOM 3534 C CA . VAL A 1 453 ? -68 -21.266 -17.719 1 45 453 VAL A CA 1
ATOM 3535 C C . VAL A 1 453 ? -68 -22.75 -18.047 1 45 453 VAL A C 1
ATOM 3537 O O . VAL A 1 453 ? -68.438 -23.156 -19.141 1 45 453 VAL A O 1
ATOM 3540 N N . LEU A 1 454 ? -67.5 -23.5 -17.047 1 43.78 454 LEU A N 1
ATOM 3541 C CA . LEU A 1 454 ? -67.5 -24.938 -17.297 1 43.78 454 LEU A CA 1
ATOM 3542 C C . LEU A 1 454 ? -68.875 -25.469 -17.438 1 43.78 454 LEU A C 1
ATOM 3544 O O . LEU A 1 454 ? -69.188 -26.391 -18.219 1 43.78 454 LEU A O 1
ATOM 3548 N N . ILE A 1 455 ? -69.812 -24.828 -16.641 1 47.47 455 ILE A N 1
ATOM 3549 C CA . ILE A 1 455 ? -71.188 -25.203 -16.766 1 47.47 455 ILE A CA 1
ATOM 3550 C C . ILE A 1 455 ? -71.688 -24.859 -18.172 1 47.47 455 ILE A C 1
ATOM 3552 O O . ILE A 1 455 ? -72.438 -25.625 -18.766 1 47.47 455 ILE A O 1
ATOM 3556 N N . LEU A 1 456 ? -71.188 -23.719 -18.656 1 47.25 456 LEU A N 1
ATOM 3557 C CA . LEU A 1 456 ? -71.625 -23.328 -19.984 1 47.25 456 LEU A CA 1
ATOM 3558 C C . LEU A 1 456 ? -71.062 -24.266 -21.047 1 47.25 456 LEU A C 1
ATOM 3560 O O . LEU A 1 456 ? -71.75 -24.609 -22.016 1 47.25 456 LEU A O 1
ATOM 3564 N N . ILE A 1 457 ? -69.75 -24.578 -20.828 1 48.97 457 ILE A N 1
ATOM 3565 C CA . ILE A 1 457 ? -69.188 -25.484 -21.812 1 48.97 457 ILE A CA 1
ATOM 3566 C C . ILE A 1 457 ? -69.812 -26.859 -21.703 1 48.97 457 ILE A C 1
ATOM 3568 O O . ILE A 1 457 ? -70.125 -27.5 -22.719 1 48.97 457 ILE A O 1
ATOM 3572 N N . PHE A 1 458 ? -70 -27.281 -20.391 1 48.97 458 PHE A N 1
ATOM 3573 C CA . PHE A 1 458 ? -70.688 -28.578 -20.266 1 48.97 458 PHE A CA 1
ATOM 3574 C C . PHE A 1 458 ? -72.125 -28.516 -20.797 1 48.97 458 PHE A C 1
ATOM 3576 O O . PHE A 1 458 ? -72.625 -29.469 -21.391 1 48.97 458 PHE A O 1
ATOM 3583 N N . ALA A 1 459 ? -72.75 -27.312 -20.547 1 46.88 459 ALA A N 1
ATOM 3584 C CA . ALA A 1 459 ? -74.062 -27.156 -21.094 1 46.88 459 ALA A CA 1
ATOM 3585 C C . ALA A 1 459 ? -74.062 -27.172 -22.625 1 46.88 459 ALA A C 1
ATOM 3587 O O . ALA A 1 459 ? -74.938 -27.75 -23.266 1 46.88 459 ALA A O 1
ATOM 3588 N N . ALA A 1 460 ? -73 -26.5 -23.141 1 46.47 460 ALA A N 1
ATOM 3589 C CA . ALA A 1 460 ? -72.875 -26.5 -24.594 1 46.47 460 ALA A CA 1
ATOM 3590 C C . ALA A 1 460 ? -72.562 -27.891 -25.125 1 46.47 460 ALA A C 1
ATOM 3592 O O . ALA A 1 460 ? -73.062 -28.297 -26.172 1 46.47 460 ALA A O 1
ATOM 3593 N N . GLY A 1 461 ? -71.625 -28.531 -24.359 1 43.28 461 GLY A N 1
ATOM 3594 C CA . GLY A 1 461 ? -71.312 -29.906 -24.734 1 43.28 461 GLY A CA 1
ATOM 3595 C C . GLY A 1 461 ? -72.562 -30.797 -24.688 1 43.28 461 GLY A C 1
ATOM 3596 O O . GLY A 1 461 ? -72.75 -31.672 -25.531 1 43.28 461 GLY A O 1
ATOM 3597 N N . ALA A 1 462 ? -73.312 -30.547 -23.531 1 43.41 462 ALA A N 1
ATOM 3598 C CA . ALA A 1 462 ? -74.5 -31.328 -23.422 1 43.41 462 ALA A CA 1
ATOM 3599 C C . ALA A 1 462 ? -75.438 -31.078 -24.609 1 43.41 462 ALA A C 1
ATOM 3601 O O . ALA A 1 462 ? -76.125 -32 -25.078 1 43.41 462 ALA A O 1
ATOM 3602 N N . ILE A 1 463 ? -75.438 -29.766 -24.938 1 44.59 463 ILE A N 1
ATOM 3603 C CA . ILE A 1 463 ? -76.375 -29.484 -26.078 1 44.59 463 ILE A CA 1
ATOM 3604 C C . ILE A 1 463 ? -75.812 -30.219 -27.312 1 44.59 463 ILE A C 1
ATOM 3606 O O . ILE A 1 463 ? -76.625 -30.812 -28.062 1 44.59 463 ILE A O 1
ATOM 3610 N N . TYR A 1 464 ? -74.438 -30.047 -27.484 1 38.66 464 TYR A N 1
ATOM 3611 C CA . TYR A 1 464 ? -73.938 -30.656 -28.703 1 38.66 464 TYR A CA 1
ATOM 3612 C C . TYR A 1 464 ? -74.125 -32.156 -28.719 1 38.66 464 TYR A C 1
ATOM 3614 O O . TYR A 1 464 ? -74.438 -32.75 -29.781 1 38.66 464 TYR A O 1
ATOM 3622 N N . CYS A 1 465 ? -73.875 -32.75 -27.469 1 35.84 465 CYS A N 1
ATOM 3623 C CA . CYS A 1 465 ? -74.062 -34.188 -27.5 1 35.84 465 CYS A CA 1
ATOM 3624 C C . CYS A 1 465 ? -75.438 -34.562 -27.906 1 35.84 465 CYS A C 1
ATOM 3626 O O . CYS A 1 465 ? -75.688 -35.688 -28.344 1 35.84 465 CYS A O 1
ATOM 3628 N N . ARG A 1 466 ? -76.438 -33.75 -27.234 1 35.47 466 ARG A N 1
ATOM 3629 C CA . ARG A 1 466 ? -77.75 -34.188 -27.531 1 35.47 466 ARG A CA 1
ATOM 3630 C C . ARG A 1 466 ? -78 -34.25 -29.047 1 35.47 466 ARG A C 1
ATOM 3632 O O . ARG A 1 466 ? -78.875 -34.938 -29.516 1 35.47 466 ARG A O 1
ATOM 3639 N N . LEU A 1 467 ? -77.5 -33.188 -29.734 1 34.28 467 LEU A N 1
ATOM 3640 C CA . LEU A 1 467 ? -78 -33.188 -31.109 1 34.28 467 LEU A CA 1
ATOM 3641 C C . LEU A 1 467 ? -77.438 -34.344 -31.891 1 34.28 467 LEU A C 1
ATOM 3643 O O . LEU A 1 467 ? -77.938 -34.719 -32.938 1 34.28 467 LEU A O 1
ATOM 3647 N N . ALA A 1 468 ? -76.125 -34.656 -31.594 1 33.16 468 ALA A N 1
ATOM 3648 C CA . ALA A 1 468 ? -75.5 -35.531 -32.562 1 33.16 468 ALA A CA 1
ATOM 3649 C C . ALA A 1 468 ? -76 -36.969 -32.438 1 33.16 468 ALA A C 1
ATOM 3651 O O . ALA A 1 468 ? -75.312 -37.906 -32.875 1 33.16 468 ALA A O 1
ATOM 3652 N N . SER A 1 469 ? -76.938 -37.219 -31.547 1 30.05 469 SER A N 1
ATOM 3653 C CA . SER A 1 469 ? -77.312 -38.625 -31.359 1 30.05 469 SER A CA 1
ATOM 3654 C C . SER A 1 469 ? -77.875 -39.219 -32.656 1 30.05 469 SER A C 1
ATOM 3656 O O . SER A 1 469 ? -78.688 -40.156 -32.625 1 30.05 469 SER A O 1
ATOM 3658 N N . ARG A 1 470 ? -77.688 -38.562 -33.812 1 27.03 470 ARG A N 1
ATOM 3659 C CA . ARG A 1 470 ? -78.5 -39.219 -34.812 1 27.03 470 ARG A CA 1
ATOM 3660 C C . ARG A 1 470 ? -78.062 -40.625 -35.094 1 27.03 470 ARG A C 1
ATOM 3662 O O . ARG A 1 470 ? -76.875 -40.906 -35.062 1 27.03 470 ARG A O 1
ATOM 3669 N N . PRO A 1 471 ? -78.875 -41.719 -35.125 1 26.95 471 PRO A N 1
ATOM 3670 C CA . PRO A 1 471 ? -78.812 -43.188 -35.156 1 26.95 471 PRO A CA 1
ATOM 3671 C C . PRO A 1 471 ? -78.125 -43.688 -36.438 1 26.95 471 PRO A C 1
ATOM 3673 O O . PRO A 1 471 ? -78.562 -43.438 -37.531 1 26.95 471 PRO A O 1
ATOM 3676 N N . CYS A 1 472 ? -76.812 -43.25 -36.688 1 22.12 472 CYS A N 1
ATOM 3677 C CA . CYS A 1 472 ? -76.375 -43.656 -38.031 1 22.12 472 CYS A CA 1
ATOM 3678 C C . CYS A 1 472 ? -76.5 -45.156 -38.25 1 22.12 472 CYS A C 1
ATOM 3680 O O . CYS A 1 472 ? -76.125 -45.938 -37.344 1 22.12 472 CYS A O 1
ATOM 3682 N N . GLY A 1 473 ? -77.25 -45.656 -39.281 1 21.72 473 GLY A N 1
ATOM 3683 C CA . GLY A 1 473 ? -77.688 -46.906 -39.906 1 21.72 473 GLY A CA 1
ATOM 3684 C C . GLY A 1 473 ? -76.5 -47.844 -40.156 1 21.72 473 GLY A C 1
ATOM 3685 O O . GLY A 1 473 ? -75.375 -47.438 -40.281 1 21.72 473 GLY A O 1
ATOM 3686 N N . LEU A 1 474 ? -76.688 -49.188 -39.875 1 21.72 474 LEU A N 1
ATOM 3687 C CA . LEU A 1 474 ? -75.938 -50.438 -39.781 1 21.72 474 LEU A CA 1
ATOM 3688 C C . LEU A 1 474 ? -75.312 -50.812 -41.125 1 21.72 474 LEU A C 1
ATOM 3690 O O . LEU A 1 474 ? -75.125 -52 -41.406 1 21.72 474 LEU A O 1
ATOM 3694 N N . ILE A 1 475 ? -74.75 -49.938 -41.875 1 18.39 475 ILE A N 1
ATOM 3695 C CA . ILE A 1 475 ? -74.562 -50.5 -43.219 1 18.39 475 ILE A CA 1
ATOM 3696 C C . ILE A 1 475 ? -73.75 -51.812 -43.094 1 18.39 475 ILE A C 1
ATOM 3698 O O . ILE A 1 475 ? -72.688 -51.844 -42.469 1 18.39 475 ILE A O 1
ATOM 3702 N N . LYS A 1 476 ? -74.375 -52.938 -43.594 1 22.58 476 LYS A N 1
ATOM 3703 C CA . LYS A 1 476 ? -74.125 -54.375 -43.781 1 22.58 476 LYS A CA 1
ATOM 3704 C C . LYS A 1 476 ? -72.938 -54.625 -44.688 1 22.58 476 LYS A C 1
ATOM 3706 O O . LYS A 1 476 ? -72.438 -55.75 -44.781 1 22.58 476 LYS A O 1
ATOM 3711 N N . PRO A 1 477 ? -72.188 -53.656 -45.25 1 18.92 477 PRO A N 1
ATOM 3712 C CA . PRO A 1 477 ? -71.812 -54.094 -46.594 1 18.92 477 PRO A CA 1
ATOM 3713 C C . PRO A 1 477 ? -71 -55.406 -46.594 1 18.92 477 PRO A C 1
ATOM 3715 O O . PRO A 1 477 ? -70.5 -55.812 -45.562 1 18.92 477 PRO A O 1
ATOM 3718 N N . SER A 1 478 ? -70.625 -55.812 -47.875 1 19.27 478 SER A N 1
ATOM 3719 C CA . SER A 1 478 ? -70.438 -56.844 -48.906 1 19.27 478 SER A CA 1
ATOM 3720 C C . SER A 1 478 ? -69.125 -57.594 -48.688 1 19.27 478 SER A C 1
ATOM 3722 O O . SER A 1 478 ? -68.188 -57.094 -48.062 1 19.27 478 SER A O 1
ATOM 3724 N N . SER A 1 479 ? -69.125 -58.875 -49.219 1 20.73 479 SER A N 1
ATOM 3725 C CA . SER A 1 479 ? -68.625 -60.25 -49.25 1 20.73 479 SER A CA 1
ATOM 3726 C C . SER A 1 479 ? -67.25 -60.281 -49.875 1 20.73 479 SER A C 1
ATOM 3728 O O . SER A 1 479 ? -66.625 -61.344 -49.969 1 20.73 479 SER A O 1
ATOM 3730 N N . ILE A 1 480 ? -66.625 -59.188 -50.312 1 19.78 480 ILE A N 1
ATOM 3731 C CA . ILE A 1 480 ? -65.688 -59.531 -51.406 1 19.78 480 ILE A CA 1
ATOM 3732 C C . ILE A 1 480 ? -64.688 -60.594 -50.969 1 19.78 480 ILE A C 1
ATOM 3734 O O . ILE A 1 480 ? -63.969 -60.406 -50 1 19.78 480 ILE A O 1
ATOM 3738 N N . THR A 1 481 ? -64.812 -61.875 -51.594 1 19.23 481 THR A N 1
ATOM 3739 C CA . THR A 1 481 ? -64.312 -63.25 -51.625 1 19.23 481 THR A CA 1
ATOM 3740 C C . THR A 1 481 ? -62.844 -63.281 -51.906 1 19.23 481 THR A C 1
ATOM 3742 O O . THR A 1 481 ? -62.094 -64.062 -51.281 1 19.23 481 THR A O 1
ATOM 3745 N N . SER A 1 482 ? -62.406 -62.75 -53.125 1 19.02 482 SER A N 1
ATOM 3746 C CA . SER A 1 482 ? -61.688 -63.688 -54 1 19.02 482 SER A CA 1
ATOM 3747 C C . SER A 1 482 ? -60.344 -64.062 -53.375 1 19.02 482 SER A C 1
ATOM 3749 O O . SER A 1 482 ? -59.844 -63.406 -52.469 1 19.02 482 SER A O 1
ATOM 3751 N N . ALA A 1 483 ? -59.438 -64.625 -54.281 1 20.61 483 ALA A N 1
ATOM 3752 C CA . ALA A 1 483 ? -58.719 -65.938 -54.531 1 20.61 483 ALA A CA 1
ATOM 3753 C C . ALA A 1 483 ? -57.312 -65.875 -54 1 20.61 483 ALA A C 1
ATOM 3755 O O . ALA A 1 483 ? -56.75 -66.875 -53.562 1 20.61 483 ALA A O 1
ATOM 3756 N N . ILE A 1 484 ? -56.594 -64.688 -53.969 1 21.8 484 ILE A N 1
ATOM 3757 C CA . ILE A 1 484 ? -55.344 -64.938 -54.656 1 21.8 484 ILE A CA 1
ATOM 3758 C C . ILE A 1 484 ? -54.594 -66.062 -53.875 1 21.8 484 ILE A C 1
ATOM 3760 O O . ILE A 1 484 ? -54.344 -65.938 -52.688 1 21.8 484 ILE A O 1
ATOM 3764 N N . GLU A 1 485 ? -54.312 -67.188 -54.594 1 19.48 485 GLU A N 1
ATOM 3765 C CA . GLU A 1 485 ? -53.844 -68.562 -54.469 1 19.48 485 GLU A CA 1
ATOM 3766 C C . GLU A 1 485 ? -52.375 -68.625 -54.031 1 19.48 485 GLU A C 1
ATOM 3768 O O . GLU A 1 485 ? -51.875 -69.688 -53.625 1 19.48 485 GLU A O 1
ATOM 3773 N N . ILE A 1 486 ? -51.719 -67.625 -53.781 1 19.09 486 ILE A N 1
ATOM 3774 C CA . ILE A 1 486 ? -50.344 -68 -54.094 1 19.09 486 ILE A CA 1
ATOM 3775 C C . ILE A 1 486 ? -49.969 -69.312 -53.375 1 19.09 486 ILE A C 1
ATOM 3777 O O . ILE A 1 486 ? -50.125 -69.438 -52.156 1 19.09 486 ILE A O 1
ATOM 3781 N N . LYS A 1 487 ? -49.719 -70.438 -54.219 1 20.08 487 LYS A N 1
ATOM 3782 C CA . LYS A 1 487 ? -49.375 -71.812 -54.438 1 20.08 487 LYS A CA 1
ATOM 3783 C C . LYS A 1 487 ? -48.281 -72.25 -53.469 1 20.08 487 LYS A C 1
ATOM 3785 O O . LYS A 1 487 ? -47.438 -71.438 -53.062 1 20.08 487 LYS A O 1
ATOM 3790 N N . LEU A 1 488 ? -48.062 -73.562 -53.344 1 19.77 488 LEU A N 1
ATOM 3791 C CA . LEU A 1 488 ? -48.25 -74.875 -52.656 1 19.77 488 LEU A CA 1
ATOM 3792 C C . LEU A 1 488 ? -46.906 -75.562 -52.406 1 19.77 488 LEU A C 1
ATOM 3794 O O . LEU A 1 488 ? -46.781 -76.375 -51.5 1 19.77 488 LEU A O 1
ATOM 3798 N N . LYS A 1 489 ? -45.844 -75.438 -53.406 1 22.8 489 LYS A N 1
ATOM 3799 C CA . LYS A 1 489 ? -45.125 -76.625 -53.906 1 22.8 489 LYS A CA 1
ATOM 3800 C C . LYS A 1 489 ? -44.25 -77.188 -52.812 1 22.8 489 LYS A C 1
ATOM 3802 O O . LYS A 1 489 ? -43.844 -76.5 -51.875 1 22.8 489 LYS A O 1
ATOM 3807 N N . SER A 1 490 ? -43.625 -78.688 -53.281 1 22.95 490 SER A N 1
ATOM 3808 C CA . SER A 1 490 ? -43.031 -80 -53.219 1 22.95 490 SER A CA 1
ATOM 3809 C C . SER A 1 490 ? -41.531 -79.938 -52.906 1 22.95 490 SER A C 1
ATOM 3811 O O . SER A 1 490 ? -41 -80.812 -52.25 1 22.95 490 SER A O 1
ATOM 3813 N N . VAL A 1 491 ? -40.625 -79.125 -53.656 1 23.25 491 VAL A N 1
ATOM 3814 C CA . VAL A 1 491 ? -39.281 -79.75 -53.562 1 23.25 491 VAL A CA 1
ATOM 3815 C C . VAL A 1 491 ? -38.75 -79.5 -52.156 1 23.25 491 VAL A C 1
ATOM 3817 O O . VAL A 1 491 ? -38.875 -78.438 -51.562 1 23.25 491 VAL A O 1
ATOM 3820 N N . MET B 1 1 ? 42.219 88.688 22.391 1 32.22 1 MET B N 1
ATOM 3821 C CA . MET B 1 1 ? 42.531 87.312 22.562 1 32.22 1 MET B CA 1
ATOM 3822 C C . MET B 1 1 ? 41.5 86.625 23.438 1 32.22 1 MET B C 1
ATOM 3824 O O . MET B 1 1 ? 41.25 85.375 23.312 1 32.22 1 MET B O 1
ATOM 3828 N N . ALA B 1 2 ? 40.969 87.312 24.469 1 38.91 2 ALA B N 1
ATOM 3829 C CA . ALA B 1 2 ? 40.219 86.688 25.547 1 38.91 2 ALA B CA 1
ATOM 3830 C C . ALA B 1 2 ? 38.781 86.375 25.094 1 38.91 2 ALA B C 1
ATOM 3832 O O . ALA B 1 2 ? 38.156 85.438 25.594 1 38.91 2 ALA B O 1
ATOM 3833 N N . ILE B 1 3 ? 38.125 87.188 24.266 1 43.91 3 ILE B N 1
ATOM 3834 C CA . ILE B 1 3 ? 36.688 87.062 24 1 43.91 3 ILE B CA 1
ATOM 3835 C C . ILE B 1 3 ? 36.438 85.812 23.109 1 43.91 3 ILE B C 1
ATOM 3837 O O . ILE B 1 3 ? 35.375 85.25 23.125 1 43.91 3 ILE B O 1
ATOM 3841 N N . LEU B 1 4 ? 37.438 85.438 22.25 1 40.81 4 LEU B N 1
ATOM 3842 C CA . LEU B 1 4 ? 37.188 84.375 21.281 1 40.81 4 LEU B CA 1
ATOM 3843 C C . LEU B 1 4 ? 37.125 83 21.984 1 40.81 4 LEU B C 1
ATOM 3845 O O . LEU B 1 4 ? 36.688 82.062 21.391 1 40.81 4 LEU B O 1
ATOM 3849 N N . LEU B 1 5 ? 37.719 82.938 23.266 1 39.97 5 LEU B N 1
ATOM 3850 C CA . LEU B 1 5 ? 37.844 81.625 23.859 1 39.97 5 LEU B CA 1
ATOM 3851 C C . LEU B 1 5 ? 36.5 81.125 24.391 1 39.97 5 LEU B C 1
ATOM 3853 O O . LEU B 1 5 ? 36.25 79.875 24.469 1 39.97 5 LEU B O 1
ATOM 3857 N N . TRP B 1 6 ? 35.625 82.062 24.859 1 41 6 TRP B N 1
ATOM 3858 C CA . TRP B 1 6 ? 34.5 81.562 25.625 1 41 6 TRP B CA 1
ATOM 3859 C C . TRP B 1 6 ? 33.469 80.875 24.719 1 41 6 TRP B C 1
ATOM 3861 O O . TRP B 1 6 ? 32.5 80.25 25.188 1 41 6 TRP B O 1
ATOM 3871 N N . LEU B 1 7 ? 33.438 81.25 23.391 1 39.66 7 LEU B N 1
ATOM 3872 C CA . LEU B 1 7 ? 32.344 80.75 22.578 1 39.66 7 LEU B CA 1
ATOM 3873 C C . LEU B 1 7 ? 32.531 79.25 22.344 1 39.66 7 LEU B C 1
ATOM 3875 O O . LEU B 1 7 ? 31.641 78.562 21.781 1 39.66 7 LEU B O 1
ATOM 3879 N N . MET B 1 8 ? 33.812 78.75 22.453 1 37.38 8 MET B N 1
ATOM 3880 C CA . MET B 1 8 ? 33.938 77.375 21.938 1 37.38 8 MET B CA 1
ATOM 3881 C C . MET B 1 8 ? 33.312 76.375 22.891 1 37.38 8 MET B C 1
ATOM 3883 O O . MET B 1 8 ? 33.281 75.188 22.609 1 37.38 8 MET B O 1
ATOM 3887 N N . LEU B 1 9 ? 33.25 76.688 24.219 1 36 9 LEU B N 1
ATOM 3888 C CA . LEU B 1 9 ? 33 75.5 25.078 1 36 9 LEU B CA 1
ATOM 3889 C C . LEU B 1 9 ? 31.547 75.062 24.969 1 36 9 LEU B C 1
ATOM 3891 O O . LEU B 1 9 ? 31.109 74.188 25.688 1 36 9 LEU B O 1
ATOM 3895 N N . LEU B 1 10 ? 30.672 75.938 24.484 1 37.22 10 LEU B N 1
ATOM 3896 C CA . LEU B 1 10 ? 29.297 75.438 24.609 1 37.22 10 LEU B CA 1
ATOM 3897 C C . LEU B 1 10 ? 29.047 74.25 23.656 1 37.22 10 LEU B C 1
ATOM 3899 O O . LEU B 1 10 ? 28.391 74.438 22.641 1 37.22 10 LEU B O 1
ATOM 3903 N N . VAL B 1 11 ? 30.141 73.625 23.125 1 36.94 11 VAL B N 1
ATOM 3904 C CA . VAL B 1 11 ? 29.672 72.5 22.375 1 36.94 11 VAL B CA 1
ATOM 3905 C C . VAL B 1 11 ? 28.844 71.562 23.281 1 36.94 11 VAL B C 1
ATOM 3907 O O . VAL B 1 11 ? 29.359 71.062 24.281 1 36.94 11 VAL B O 1
ATOM 3910 N N . ALA B 1 12 ? 27.5 71.812 23.469 1 36.62 12 ALA B N 1
ATOM 3911 C CA . ALA B 1 12 ? 26.406 71.062 24.016 1 36.62 12 ALA B CA 1
ATOM 3912 C C . ALA B 1 12 ? 26.578 69.562 23.656 1 36.62 12 ALA B C 1
ATOM 3914 O O . ALA B 1 12 ? 26.719 69.188 22.484 1 36.62 12 ALA B O 1
ATOM 3915 N N . SER B 1 13 ? 27.234 68.812 24.594 1 37.31 13 SER B N 1
ATOM 3916 C CA . SER B 1 13 ? 27.156 67.375 24.641 1 37.31 13 SER B CA 1
ATOM 3917 C C . SER B 1 13 ? 25.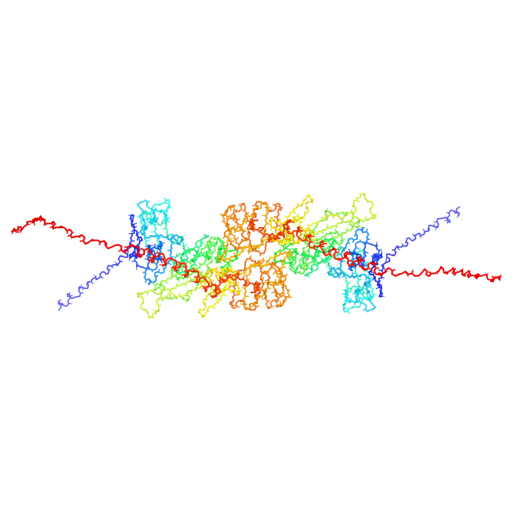734 66.875 24.344 1 37.31 13 SER B C 1
ATOM 3919 O O . SER B 1 13 ? 24.859 66.938 25.203 1 37.31 13 SER B O 1
ATOM 3921 N N . PHE B 1 14 ? 25.234 67.062 23.156 1 39.91 14 PHE B N 1
ATOM 3922 C CA . PHE B 1 14 ? 24.094 66.25 22.828 1 39.91 14 PHE B CA 1
ATOM 3923 C C . PHE B 1 14 ? 24.391 64.75 23.172 1 39.91 14 PHE B C 1
ATOM 3925 O O . PHE B 1 14 ? 25.078 64.062 22.406 1 39.91 14 PHE B O 1
ATOM 3932 N N . HIS B 1 15 ? 24.625 64.562 24.484 1 37.56 15 HIS B N 1
ATOM 3933 C CA . HIS B 1 15 ? 24.484 63.125 24.828 1 37.56 15 HIS B CA 1
ATOM 3934 C C . HIS B 1 15 ? 23.219 62.531 24.203 1 37.56 15 HIS B C 1
ATOM 3936 O O . HIS B 1 15 ? 22.109 63 24.484 1 37.56 15 HIS B O 1
ATOM 3942 N N . GLY B 1 16 ? 23.25 62.094 22.938 1 38.22 16 GLY B N 1
ATOM 3943 C CA . GLY B 1 16 ? 22.219 61.156 22.469 1 38.22 16 GLY B CA 1
ATOM 3944 C C . GLY B 1 16 ? 21.797 60.188 23.531 1 38.22 16 GLY B C 1
ATOM 3945 O O . GLY B 1 16 ? 22.625 59.469 24.109 1 38.22 16 GLY B O 1
ATOM 3946 N N . SER B 1 17 ? 20.844 60.531 24.375 1 39.84 17 SER B N 1
ATOM 3947 C CA . SER B 1 17 ? 20.203 59.5 25.188 1 39.84 17 SER B CA 1
ATOM 3948 C C . SER B 1 17 ? 20.094 58.188 24.438 1 39.84 17 SER B C 1
ATOM 3950 O O . SER B 1 17 ? 19.578 58.125 23.312 1 39.84 17 SER B O 1
ATOM 3952 N N . PRO B 1 18 ? 20.969 57.281 24.703 1 39.31 18 PRO B N 1
ATOM 3953 C CA . PRO B 1 18 ? 20.594 56 24.094 1 39.31 18 PRO B CA 1
ATOM 3954 C C . PRO B 1 18 ? 19.094 55.719 24.188 1 39.31 18 PRO B C 1
ATOM 3956 O O . PRO B 1 18 ? 18.453 56.125 25.172 1 39.31 18 PRO B O 1
ATOM 3959 N N . ALA B 1 19 ? 18.344 55.844 23.203 1 39.97 19 ALA B N 1
ATOM 3960 C CA . ALA B 1 19 ? 17.016 55.25 23.188 1 39.97 19 ALA B CA 1
ATOM 3961 C C . ALA B 1 19 ? 16.969 54 24.047 1 39.97 19 ALA B C 1
ATOM 3963 O O . ALA B 1 19 ? 17.641 53 23.75 1 39.97 19 ALA B O 1
ATOM 3964 N N . GLN B 1 20 ? 16.969 54.125 25.344 1 37.72 20 GLN B N 1
ATOM 3965 C CA . GLN B 1 20 ? 16.641 52.969 26.141 1 37.72 20 GLN B CA 1
ATOM 3966 C C . GLN B 1 20 ? 15.633 52.062 25.422 1 37.72 20 GLN B C 1
ATOM 3968 O O . GLN B 1 20 ? 14.516 52.5 25.141 1 37.72 20 GLN B O 1
ATOM 3973 N N . ASN B 1 21 ? 16.016 51.219 24.562 1 42.69 21 ASN B N 1
ATOM 3974 C CA . ASN B 1 21 ? 15.141 50.156 24.078 1 42.69 21 ASN B CA 1
ATOM 3975 C C . ASN B 1 21 ? 14.203 49.656 25.188 1 42.69 21 ASN B C 1
ATOM 3977 O O . ASN B 1 21 ? 14.633 48.938 26.078 1 42.69 21 ASN B O 1
ATOM 3981 N N . SER B 1 22 ? 13.398 50.469 25.828 1 46.25 22 SER B N 1
ATOM 3982 C CA . SER B 1 22 ? 12.445 50.125 26.875 1 46.25 22 SER B CA 1
ATOM 3983 C C . SER B 1 22 ? 11.797 48.781 26.594 1 46.25 22 SER B C 1
ATOM 3985 O O . SER B 1 22 ? 11.102 48.594 25.594 1 46.25 22 SER B O 1
ATOM 3987 N N . THR B 1 23 ? 12.508 47.625 26.938 1 59.75 23 THR B N 1
ATOM 3988 C CA . THR B 1 23 ? 11.852 46.344 27.016 1 59.75 23 THR B CA 1
ATOM 3989 C C . THR B 1 23 ? 10.523 46.438 27.766 1 59.75 23 THR B C 1
ATOM 3991 O O . THR B 1 23 ? 10.492 46.812 28.938 1 59.75 23 THR B O 1
ATOM 3994 N N . ARG B 1 24 ? 9.43 46.719 27.016 1 78.12 24 ARG B N 1
ATOM 3995 C CA . ARG B 1 24 ? 8.102 46.688 27.625 1 78.12 24 ARG B CA 1
ATOM 3996 C C . ARG B 1 24 ? 7.871 45.375 28.359 1 78.12 24 ARG B C 1
ATOM 3998 O O . ARG B 1 24 ? 7.754 44.312 27.734 1 78.12 24 ARG B O 1
ATOM 4005 N N . THR B 1 25 ? 8.125 45.406 29.688 1 90.69 25 THR B N 1
ATOM 4006 C CA . THR B 1 25 ? 7.961 44.25 30.547 1 90.69 25 THR B CA 1
ATOM 4007 C C . THR B 1 25 ? 6.504 44.094 30.969 1 90.69 25 THR B C 1
ATOM 4009 O O . THR B 1 25 ? 5.879 45.062 31.422 1 90.69 25 THR B O 1
ATOM 4012 N N . ILE B 1 26 ? 5.957 42.938 30.719 1 95.19 26 ILE B N 1
ATOM 4013 C CA . ILE B 1 26 ? 4.621 42.594 31.172 1 95.19 26 ILE B CA 1
ATOM 4014 C C . ILE B 1 26 ? 4.699 41.969 32.562 1 95.19 26 ILE B C 1
ATOM 4016 O O . ILE B 1 26 ? 5.352 40.969 32.781 1 95.19 26 ILE B O 1
ATOM 4020 N N . VAL B 1 27 ? 4.066 42.625 33.438 1 94.44 27 VAL B N 1
ATOM 4021 C CA . VAL B 1 27 ? 4.199 42.219 34.844 1 94.44 27 VAL B CA 1
ATOM 4022 C C . VAL B 1 27 ? 3 41.375 35.25 1 94.44 27 VAL B C 1
ATOM 4024 O O . VAL B 1 27 ? 1.991 41.312 34.562 1 94.44 27 VAL B O 1
ATOM 4027 N N . SER B 1 28 ? 3.166 40.781 36.469 1 94.06 28 SER B N 1
ATOM 4028 C CA . SER B 1 28 ? 2.08 39.969 37 1 94.06 28 SER B CA 1
ATOM 4029 C C . SER B 1 28 ? 0.799 40.781 37.156 1 94.06 28 SER B C 1
ATOM 4031 O O . SER B 1 28 ? 0.838 41.938 37.531 1 94.06 28 SER B O 1
ATOM 4033 N N . GLY B 1 29 ? -0.291 40.125 36.75 1 94.88 29 GLY B N 1
ATOM 4034 C CA . GLY B 1 29 ? -1.579 40.781 36.812 1 94.88 29 GLY B CA 1
ATOM 4035 C C . GLY B 1 29 ? -2.002 41.438 35.531 1 94.88 29 GLY B C 1
ATOM 4036 O O . GLY B 1 29 ? -3.156 41.844 35.375 1 94.88 29 GLY B O 1
ATOM 4037 N N . SER B 1 30 ? -1.033 41.562 34.625 1 95.5 30 SER B N 1
ATOM 4038 C CA . SER B 1 30 ? -1.375 42.156 33.344 1 95.5 30 SER B CA 1
ATOM 4039 C C . SER B 1 30 ? -2.381 41.312 32.594 1 95.5 30 SER B C 1
ATOM 4041 O O . SER B 1 30 ? -2.301 40.062 32.625 1 95.5 30 SER B O 1
ATOM 4043 N N . ARG B 1 31 ? -3.283 41.969 31.906 1 95.5 31 ARG B N 1
ATOM 4044 C CA . ARG B 1 31 ? -4.367 41.25 31.25 1 95.5 31 ARG B CA 1
ATOM 4045 C C . ARG B 1 31 ? -4.695 41.875 29.906 1 95.5 31 ARG B C 1
ATOM 4047 O O . ARG B 1 31 ? -4.629 43.094 29.734 1 95.5 31 ARG B O 1
ATOM 4054 N N . LEU B 1 32 ? -4.996 41.062 28.906 1 96.25 32 LEU B N 1
ATOM 4055 C CA . LEU B 1 32 ? -5.547 41.438 27.625 1 96.25 32 LEU B CA 1
ATOM 4056 C C . LEU B 1 32 ? -6.961 40.906 27.438 1 96.25 32 LEU B C 1
ATOM 4058 O O . LEU B 1 32 ? -7.246 39.781 27.828 1 96.25 32 LEU B O 1
ATOM 4062 N N . VAL B 1 33 ? -7.82 41.688 26.906 1 95.5 33 VAL B N 1
ATOM 4063 C CA . VAL B 1 33 ? -9.211 41.281 26.734 1 95.5 33 VAL B CA 1
ATOM 4064 C C . VAL B 1 33 ? -9.57 41.312 25.25 1 95.5 33 VAL B C 1
ATOM 4066 O O . VAL B 1 33 ? -9.18 42.219 24.516 1 95.5 33 VAL B O 1
ATOM 4069 N N . ALA B 1 34 ? -10.25 40.219 24.844 1 95.19 34 ALA B N 1
ATOM 4070 C CA . ALA B 1 34 ? -10.719 40.156 23.469 1 95.19 34 ALA B CA 1
ATOM 4071 C C . ALA B 1 34 ? -11.844 41.156 23.203 1 95.19 34 ALA B C 1
ATOM 4073 O O . ALA B 1 34 ? -12.875 41.125 23.875 1 95.19 34 ALA B O 1
ATOM 4074 N N . ASN B 1 35 ? -11.555 41.938 22.297 1 89.81 35 ASN B N 1
ATOM 4075 C CA . ASN B 1 35 ? -12.516 42.969 21.938 1 89.81 35 ASN B CA 1
ATOM 4076 C C . ASN B 1 35 ? -12.539 43.219 20.438 1 89.81 35 ASN B C 1
ATOM 4078 O O . ASN B 1 35 ? -11.516 43.031 19.766 1 89.81 35 ASN B O 1
ATOM 4082 N N . SER B 1 36 ? -13.742 43.5 19.891 1 79.56 36 SER B N 1
ATOM 4083 C CA . SER B 1 36 ? -13.891 43.656 18.453 1 79.56 36 SER B CA 1
ATOM 4084 C C . SER B 1 36 ? -13.32 45 17.984 1 79.56 36 SER B C 1
ATOM 4086 O O . SER B 1 36 ? -12.938 45.125 16.828 1 79.56 36 SER B O 1
ATOM 4088 N N . ARG B 1 37 ? -13.289 46 18.734 1 74.38 37 ARG B N 1
ATOM 4089 C CA . ARG B 1 37 ? -12.961 47.375 18.312 1 74.38 37 ARG B CA 1
ATOM 4090 C C . ARG B 1 37 ? -11.492 47.688 18.578 1 74.38 37 ARG B C 1
ATOM 4092 O O . ARG B 1 37 ? -10.859 48.375 17.781 1 74.38 37 ARG B O 1
ATOM 4099 N N . ILE B 1 38 ? -11.023 47.156 19.703 1 66.81 38 ILE B N 1
ATOM 4100 C CA . ILE B 1 38 ? -9.656 47.5 20.094 1 66.81 38 ILE B CA 1
ATOM 4101 C C . ILE B 1 38 ? -8.805 46.25 20.188 1 66.81 38 ILE B C 1
ATOM 4103 O O . ILE B 1 38 ? -9.156 45.312 20.906 1 66.81 38 ILE B O 1
ATOM 4107 N N . THR B 1 39 ? -7.73 46.281 19.312 1 67.75 39 THR B N 1
ATOM 4108 C CA . THR B 1 39 ? -6.801 45.188 19.453 1 67.75 39 THR B CA 1
ATOM 4109 C C . THR B 1 39 ? -5.91 45.375 20.672 1 67.75 39 THR B C 1
ATOM 4111 O O . THR B 1 39 ? -5.121 46.312 20.734 1 67.75 39 THR B O 1
ATOM 4114 N N . SER B 1 40 ? -6.246 44.719 21.797 1 79.81 40 SER B N 1
ATOM 4115 C CA . SER B 1 40 ? -5.371 44.688 22.969 1 79.81 40 SER B CA 1
ATOM 4116 C C . SER B 1 40 ? -4.203 43.719 22.75 1 79.81 40 SER B C 1
ATOM 4118 O O . SER B 1 40 ? -4.406 42.531 22.547 1 79.81 40 SER B O 1
ATOM 4120 N N . SER B 1 41 ? -2.959 44.312 22.672 1 94.44 41 SER B N 1
ATOM 4121 C CA . SER B 1 41 ? -1.808 43.438 22.438 1 94.44 41 SER B CA 1
ATOM 4122 C C . SER B 1 41 ? -0.579 43.938 23.188 1 94.44 41 SER B C 1
ATOM 4124 O O . SER B 1 41 ? -0.557 45.062 23.672 1 94.44 41 SER B O 1
ATOM 4126 N N . TRP B 1 42 ? 0.246 43.094 23.484 1 96.81 42 TRP B N 1
ATOM 4127 C CA . TRP B 1 42 ? 1.579 43.406 23.984 1 96.81 42 TRP B CA 1
ATOM 4128 C C . TRP B 1 42 ? 2.604 43.406 22.859 1 96.81 42 TRP B C 1
ATOM 4130 O O . TRP B 1 42 ? 3.045 42.344 22.406 1 96.81 42 TRP B O 1
ATOM 4140 N N . PRO B 1 43 ? 3.023 44.594 22.375 1 96.25 43 PRO B N 1
ATOM 4141 C CA . PRO B 1 43 ? 3.975 44.688 21.266 1 96.25 43 PRO B CA 1
ATOM 4142 C C . PRO B 1 43 ? 5.418 44.469 21.703 1 96.25 43 PRO B C 1
ATOM 4144 O O . PRO B 1 43 ? 5.742 44.656 22.875 1 96.25 43 PRO B O 1
ATOM 4147 N N . SER B 1 44 ? 6.215 44.125 20.766 1 97.25 44 SER B N 1
ATOM 4148 C CA . SER B 1 44 ? 7.652 44.062 21 1 97.25 44 SER B CA 1
ATOM 4149 C C . SER B 1 44 ? 8.25 45.469 21.062 1 97.25 44 SER B C 1
ATOM 4151 O O . SER B 1 44 ? 7.598 46.438 20.656 1 97.25 44 SER B O 1
ATOM 4153 N N . PRO B 1 45 ? 9.461 45.625 21.531 1 95.31 45 PRO B N 1
ATOM 4154 C CA . PRO B 1 45 ? 10.07 46.938 21.719 1 95.31 45 PRO B CA 1
ATOM 4155 C C . PRO B 1 45 ? 10.094 47.781 20.422 1 95.31 45 PRO B C 1
ATOM 4157 O O . PRO B 1 45 ? 9.75 48.969 20.438 1 95.31 45 PRO B O 1
ATOM 4160 N N . LEU B 1 46 ? 10.398 47.125 19.344 1 93.56 46 LEU B N 1
ATOM 4161 C CA . LEU B 1 46 ? 10.453 47.844 18.078 1 93.56 46 LEU B CA 1
ATOM 4162 C C . LEU B 1 46 ? 9.086 47.844 17.391 1 93.56 46 LEU B C 1
ATOM 4164 O O . LEU B 1 46 ? 8.922 48.438 16.312 1 93.56 46 LEU B O 1
ATOM 4168 N N . GLY B 1 47 ? 8.164 47.094 17.969 1 94.62 47 GLY B N 1
ATOM 4169 C CA . GLY B 1 47 ? 6.801 47.094 17.469 1 94.62 47 GLY B CA 1
ATOM 4170 C C . GLY B 1 47 ? 6.609 46.094 16.328 1 94.62 47 GLY B C 1
ATOM 4171 O O . GLY B 1 47 ? 5.527 46.031 15.734 1 94.62 47 GLY B O 1
ATOM 4172 N N . ASP B 1 48 ? 7.582 45.406 15.984 1 95.44 48 ASP B N 1
ATOM 4173 C CA . ASP B 1 48 ? 7.531 44.531 14.82 1 95.44 48 ASP B CA 1
ATOM 4174 C C . ASP B 1 48 ? 6.574 43.344 15.047 1 95.44 48 ASP B C 1
ATOM 4176 O O . ASP B 1 48 ? 5.957 42.844 14.102 1 95.44 48 ASP B O 1
ATOM 4180 N N . PHE B 1 49 ? 6.457 42.875 16.297 1 97.62 49 PHE B N 1
ATOM 4181 C CA . PHE B 1 49 ? 5.586 41.781 16.656 1 97.62 49 PHE B CA 1
ATOM 4182 C C . PHE B 1 49 ? 4.668 42.156 17.812 1 97.62 49 PHE B C 1
ATOM 4184 O O . PHE B 1 49 ? 4.953 43.094 18.547 1 97.62 49 PHE B O 1
ATOM 4191 N N . ALA B 1 50 ? 3.562 41.469 17.859 1 97.38 50 ALA B N 1
ATOM 4192 C CA . ALA B 1 50 ? 2.643 41.656 18.984 1 97.38 50 ALA B CA 1
ATOM 4193 C C . ALA B 1 50 ? 2.021 40.344 19.422 1 97.38 50 ALA B C 1
ATOM 4195 O O . ALA B 1 50 ? 1.759 39.469 18.594 1 97.38 50 ALA B O 1
ATOM 4196 N N . PHE B 1 51 ? 1.915 40.188 20.734 1 97.94 51 PHE B N 1
ATOM 4197 C CA . PHE B 1 51 ? 1.183 39.094 21.344 1 97.94 51 PHE B CA 1
ATOM 4198 C C . PHE B 1 51 ? -0.179 39.562 21.844 1 97.94 51 PHE B C 1
ATOM 4200 O O . PHE B 1 51 ? -0.283 40.594 22.5 1 97.94 51 PHE B O 1
ATOM 4207 N N . GLY B 1 52 ? -1.268 38.812 21.516 1 97.12 52 GLY B N 1
ATOM 4208 C CA . GLY B 1 52 ? -2.596 39.156 21.984 1 97.12 52 GLY B CA 1
ATOM 4209 C C . GLY B 1 52 ? -3.705 38.406 21.281 1 97.12 52 GLY B C 1
ATOM 4210 O O . GLY B 1 52 ? -3.531 37.219 20.938 1 97.12 52 GLY B O 1
ATOM 4211 N N . PHE B 1 53 ? -4.836 39.031 21.25 1 96.38 53 PHE B N 1
ATOM 4212 C CA . PHE B 1 53 ? -5.973 38.406 20.594 1 96.38 53 PHE B CA 1
ATOM 4213 C C . PHE B 1 53 ? -5.992 38.75 19.109 1 96.38 53 PHE B C 1
ATOM 4215 O O . PHE B 1 53 ? -6.047 39.938 18.734 1 96.38 53 PHE B O 1
ATOM 4222 N N . TYR B 1 54 ? -5.906 37.719 18.328 1 94.44 54 TYR B N 1
ATOM 4223 C CA . TYR B 1 54 ? -5.988 37.812 16.875 1 94.44 54 TYR B CA 1
ATOM 4224 C C . TYR B 1 54 ? -7.418 37.594 16.391 1 94.44 54 TYR B C 1
ATOM 4226 O O . TYR B 1 54 ? -8.023 36.562 16.641 1 94.44 54 TYR B O 1
ATOM 4234 N N . ASN B 1 55 ? -7.883 38.531 15.562 1 92.06 55 ASN B N 1
ATOM 4235 C CA . ASN B 1 55 ? -9.273 38.5 15.141 1 92.06 55 ASN B CA 1
ATOM 4236 C C . ASN B 1 55 ? -9.477 37.594 13.93 1 92.06 55 ASN B C 1
ATOM 4238 O O . ASN B 1 55 ? -8.844 37.812 12.891 1 92.06 55 ASN B O 1
ATOM 4242 N N . LEU B 1 56 ? -10.328 36.594 14.109 1 91.81 56 LEU B N 1
ATOM 4243 C CA . LEU B 1 56 ? -10.758 35.781 12.984 1 91.81 56 LEU B CA 1
ATOM 4244 C C . LEU B 1 56 ? -12.016 36.344 12.328 1 91.81 56 LEU B C 1
ATOM 4246 O O . LEU B 1 56 ? -12.148 36.312 11.109 1 91.81 56 LEU B O 1
ATOM 4250 N N . SER B 1 57 ? -12.883 36.719 13.148 1 88.06 57 SER B N 1
ATOM 4251 C CA . SER B 1 57 ? -14.133 37.406 12.797 1 88.06 57 SER B CA 1
ATOM 4252 C C . SER B 1 57 ? -14.508 38.438 13.836 1 88.06 57 SER B C 1
ATOM 4254 O O . SER B 1 57 ? -13.672 38.875 14.633 1 88.06 57 SER B O 1
ATOM 4256 N N . GLU B 1 58 ? -15.734 38.812 13.812 1 86.12 58 GLU B N 1
ATOM 4257 C CA . GLU B 1 58 ? -16.188 39.844 14.75 1 86.12 58 GLU B CA 1
ATOM 4258 C C . GLU B 1 58 ? -16.25 39.281 16.172 1 86.12 58 GLU B C 1
ATOM 4260 O O . GLU B 1 58 ? -16.062 40.031 17.141 1 86.12 58 GLU B O 1
ATOM 4265 N N . ASP B 1 59 ? -16.422 38 16.219 1 91 59 ASP B N 1
ATOM 4266 C CA . ASP B 1 59 ? -16.672 37.5 17.578 1 91 59 ASP B CA 1
ATOM 4267 C C . ASP B 1 59 ? -15.789 36.312 17.891 1 91 59 ASP B C 1
ATOM 4269 O O . ASP B 1 59 ? -15.992 35.625 18.906 1 91 59 ASP B O 1
ATOM 4273 N N . ARG B 1 60 ? -14.883 36.031 17.109 1 94 60 ARG B N 1
ATOM 4274 C CA . ARG B 1 60 ? -14.008 34.875 17.344 1 94 60 ARG B CA 1
ATOM 4275 C C . ARG B 1 60 ? -12.539 35.312 17.297 1 94 60 ARG B C 1
ATOM 4277 O O . ARG B 1 60 ? -12.125 36.062 16.406 1 94 60 ARG B O 1
ATOM 4284 N N . PHE B 1 61 ? -11.797 34.75 18.297 1 95 61 PHE B N 1
ATOM 4285 C CA . PHE B 1 61 ? -10.43 35.25 18.469 1 95 61 PHE B CA 1
ATOM 4286 C C . PHE B 1 61 ? -9.484 34.094 18.75 1 95 61 PHE B C 1
ATOM 4288 O O . PHE B 1 61 ? -9.867 33.094 19.406 1 95 61 PHE B O 1
ATOM 4295 N N . LEU B 1 62 ? -8.273 34.281 18.312 1 96.25 62 LEU B N 1
ATOM 4296 C CA . LEU B 1 62 ? -7.148 33.438 18.734 1 96.25 62 LEU B CA 1
ATOM 4297 C C . LEU B 1 62 ? -6.219 34.219 19.656 1 96.25 62 LEU B C 1
ATOM 4299 O O . LEU B 1 62 ? -6.137 35.469 19.562 1 96.25 62 LEU B O 1
ATOM 4303 N N . VAL B 1 63 ? -5.664 33.5 20.594 1 97.12 63 VAL B N 1
ATOM 4304 C CA . VAL B 1 63 ? -4.465 34.062 21.219 1 97.12 63 VAL B CA 1
ATOM 4305 C C . VAL B 1 63 ? -3.25 33.781 20.344 1 97.12 63 VAL B C 1
ATOM 4307 O O . VAL B 1 63 ? -2.945 32.625 20.047 1 97.12 63 VAL B O 1
ATOM 4310 N N . GLY B 1 64 ? -2.598 34.844 19.891 1 97.19 64 GLY B N 1
ATOM 4311 C CA . GLY B 1 64 ? -1.536 34.562 18.922 1 97.19 64 GLY B CA 1
ATOM 4312 C C . GLY B 1 64 ? -0.501 35.688 18.859 1 97.19 64 GLY B C 1
ATOM 4313 O O . GLY B 1 64 ? -0.545 36.625 19.641 1 97.19 64 GLY B O 1
ATOM 4314 N N . ILE B 1 65 ? 0.523 35.438 18.078 1 98.31 65 ILE B N 1
ATOM 4315 C CA . ILE B 1 65 ? 1.585 36.375 17.734 1 98.31 65 ILE B CA 1
ATOM 4316 C C . ILE B 1 65 ? 1.538 36.688 16.234 1 98.31 65 ILE B C 1
ATOM 4318 O O . ILE B 1 65 ? 1.401 35.75 15.414 1 98.31 65 ILE B O 1
ATOM 4322 N N . TRP B 1 66 ? 1.611 37.969 15.859 1 97.56 66 TRP B N 1
ATOM 4323 C CA . TRP B 1 66 ? 1.569 38.344 14.445 1 97.56 66 TRP B CA 1
ATOM 4324 C C . TRP B 1 66 ? 2.584 39.406 14.125 1 97.56 66 TRP B C 1
ATOM 4326 O O . TRP B 1 66 ? 3.154 40.031 15.039 1 97.56 66 TRP B O 1
ATOM 4336 N N . PHE B 1 67 ? 2.91 39.594 12.852 1 97.38 67 PHE B N 1
ATOM 4337 C CA . PHE B 1 67 ? 3.689 40.719 12.375 1 97.38 67 PHE B CA 1
ATOM 4338 C C . PHE B 1 67 ? 2.887 42 12.484 1 97.38 67 PHE B C 1
ATOM 4340 O O . PHE B 1 67 ? 1.988 42.25 11.68 1 97.38 67 PHE B O 1
ATOM 4347 N N . ASN B 1 68 ? 3.303 42.812 13.305 1 95.38 68 ASN B N 1
ATOM 4348 C CA . ASN B 1 68 ? 2.445 43.875 13.773 1 95.38 68 ASN B CA 1
ATOM 4349 C C . ASN B 1 68 ? 2.547 45.125 12.875 1 95.38 68 ASN B C 1
ATOM 4351 O O . ASN B 1 68 ? 1.71 46 12.945 1 95.38 68 ASN B O 1
ATOM 4355 N N . LYS B 1 69 ? 3.51 45.219 12.078 1 93.56 69 LYS B N 1
ATOM 4356 C CA . LYS B 1 69 ? 3.684 46.375 11.188 1 93.56 69 LYS B CA 1
ATOM 4357 C C . LYS B 1 69 ? 3.338 46 9.75 1 93.56 69 LYS B C 1
ATOM 4359 O O . LYS B 1 69 ? 3.547 46.812 8.836 1 93.56 69 LYS B O 1
ATOM 4364 N N . ILE B 1 70 ? 2.943 44.781 9.531 1 92.88 70 ILE B N 1
ATOM 4365 C CA . ILE B 1 70 ? 2.406 44.375 8.242 1 92.88 70 ILE B CA 1
ATOM 4366 C C . ILE B 1 70 ? 0.896 44.594 8.219 1 92.88 70 ILE B C 1
ATOM 4368 O O . ILE B 1 70 ? 0.184 44.156 9.141 1 92.88 70 ILE B O 1
ATOM 4372 N N . PRO B 1 71 ? 0.434 45.219 7.172 1 89.31 71 PRO B N 1
ATOM 4373 C CA . PRO B 1 71 ? -0.987 45.594 7.148 1 89.31 71 PRO B CA 1
ATOM 4374 C C . PRO B 1 71 ? -1.9 44.375 7.332 1 89.31 71 PRO B C 1
ATOM 4376 O O . PRO B 1 71 ? -2.93 44.469 8.008 1 89.31 71 PRO B O 1
ATOM 4379 N N . GLU B 1 72 ? -1.543 43.25 6.824 1 89.44 72 GLU B N 1
ATOM 4380 C CA . GLU B 1 72 ? -2.377 42.031 6.914 1 89.44 72 GLU B CA 1
ATOM 4381 C C . GLU B 1 72 ? -2.219 41.344 8.273 1 89.44 72 GLU B C 1
ATOM 4383 O O . GLU B 1 72 ? -2.959 40.438 8.594 1 89.44 72 GLU B O 1
ATOM 4388 N N . ARG B 1 73 ? -1.26 41.781 9.039 1 93.44 73 ARG B N 1
ATOM 4389 C CA . ARG B 1 73 ? -0.976 41.188 10.344 1 93.44 73 ARG B CA 1
ATOM 4390 C C . ARG B 1 73 ? -0.82 39.656 10.234 1 93.44 73 ARG B C 1
ATOM 4392 O O . ARG B 1 73 ? -1.493 38.906 10.945 1 93.44 73 ARG B O 1
ATOM 4399 N N . THR B 1 74 ? 0.08 39.281 9.445 1 96.06 74 THR B N 1
ATOM 4400 C CA . THR B 1 74 ? 0.329 37.844 9.227 1 96.06 74 THR B CA 1
ATOM 4401 C C . THR B 1 74 ? 0.572 37.125 10.555 1 96.06 74 THR B C 1
ATOM 4403 O O . THR B 1 74 ? 1.448 37.531 11.32 1 96.06 74 THR B O 1
ATOM 4406 N N . LEU B 1 75 ? -0.273 36.094 10.797 1 97 75 LEU B N 1
ATOM 4407 C CA . LEU B 1 75 ? -0.178 35.344 12.031 1 97 75 LEU B CA 1
ATOM 4408 C C . LEU B 1 75 ? 1.05 34.438 12.016 1 97 75 LEU B C 1
ATOM 4410 O O . LEU B 1 75 ? 1.308 33.75 11.023 1 97 75 LEU B O 1
ATOM 4414 N N . ALA B 1 76 ? 1.861 34.406 13.102 1 98 76 ALA B N 1
ATOM 4415 C CA . ALA B 1 76 ? 3.072 33.594 13.188 1 98 76 ALA B CA 1
ATOM 4416 C C . ALA B 1 76 ? 2.885 32.438 14.164 1 98 76 ALA B C 1
ATOM 4418 O O . ALA B 1 76 ? 3.555 31.406 14.055 1 98 76 ALA B O 1
ATOM 4419 N N . TRP B 1 77 ? 2.041 32.531 15.117 1 98.25 77 TRP B N 1
ATOM 4420 C CA . TRP B 1 77 ? 1.823 31.547 16.156 1 98.25 77 TRP B CA 1
ATOM 4421 C C . TRP B 1 77 ? 0.445 31.719 16.797 1 98.25 77 TRP B C 1
ATOM 4423 O O . TRP B 1 77 ? -0.044 32.844 16.938 1 98.25 77 TRP B O 1
ATOM 4433 N N . SER B 1 78 ? -0.166 30.609 17.188 1 97.56 78 SER B N 1
ATOM 4434 C CA . SER B 1 78 ? -1.417 30.688 17.922 1 97.56 78 SER B CA 1
ATOM 4435 C C . SER B 1 78 ? -1.535 29.547 18.938 1 97.56 78 SER B C 1
ATOM 4437 O O . SER B 1 78 ? -0.95 28.484 18.734 1 97.56 78 SER B O 1
ATOM 4439 N N . PHE B 1 79 ? -2.207 29.812 19.938 1 97.5 79 PHE B N 1
ATOM 4440 C CA . PHE B 1 79 ? -2.33 28.844 21.031 1 97.5 79 PHE B CA 1
ATOM 4441 C C . PHE B 1 79 ? -3.594 28 20.859 1 97.5 79 PHE B C 1
ATOM 4443 O O . PHE B 1 79 ? -3.582 26.797 21.109 1 97.5 79 PHE B O 1
ATOM 4450 N N . ASN B 1 80 ? -4.688 28.547 20.438 1 97.31 80 ASN B N 1
ATOM 4451 C CA . ASN B 1 80 ? -6 27.906 20.453 1 97.31 80 ASN B CA 1
ATOM 4452 C C . ASN B 1 80 ? -6.613 27.828 19.062 1 97.31 80 ASN B C 1
ATOM 4454 O O . ASN B 1 80 ? -7.801 28.094 18.891 1 97.31 80 ASN B O 1
ATOM 4458 N N . ARG B 1 81 ? -5.82 27.484 18.125 1 95.81 81 ARG B N 1
ATOM 4459 C CA . ARG B 1 81 ? -6.266 27.562 16.734 1 95.81 81 ARG B CA 1
ATOM 4460 C C . ARG B 1 81 ? -7.406 26.578 16.469 1 95.81 81 ARG B C 1
ATOM 4462 O O . ARG B 1 81 ? -8.211 26.781 15.562 1 95.81 81 ARG B O 1
ATOM 4469 N N . ASN B 1 82 ? -7.582 25.547 17.281 1 95.62 82 ASN B N 1
ATOM 4470 C CA . ASN B 1 82 ? -8.656 24.562 17.078 1 95.62 82 ASN B CA 1
ATOM 4471 C C . ASN B 1 82 ? -9.914 24.953 17.844 1 95.62 82 ASN B C 1
ATOM 4473 O O . ASN B 1 82 ? -10.984 24.391 17.609 1 95.62 82 ASN B O 1
ATOM 4477 N N . GLN B 1 83 ? -9.742 25.891 18.797 1 95.44 83 GLN B N 1
ATOM 4478 C CA . GLN B 1 83 ? -10.867 26.312 19.625 1 95.44 83 GLN B CA 1
ATOM 4479 C C . GLN B 1 83 ? -10.836 27.812 19.859 1 95.44 83 GLN B C 1
ATOM 4481 O O . GLN B 1 83 ? -10.594 28.266 20.984 1 95.44 83 GLN B O 1
ATOM 4486 N N . PRO B 1 84 ? -11.195 28.578 18.906 1 96.19 84 PRO B N 1
ATOM 4487 C CA . PRO B 1 84 ? -11.219 30.031 19.109 1 96.19 84 PRO B CA 1
ATOM 4488 C C . PRO B 1 84 ? -12.195 30.469 20.203 1 96.19 84 PRO B C 1
ATOM 4490 O O . PRO B 1 84 ? -13.18 29.766 20.453 1 96.19 84 PRO B O 1
ATOM 4493 N N . VAL B 1 85 ? -11.891 31.562 20.828 1 96.62 85 VAL B N 1
ATOM 4494 C CA . VAL B 1 85 ? -12.711 32.031 21.953 1 96.62 85 VAL B CA 1
ATOM 4495 C C . VAL B 1 85 ? -13.539 33.219 21.516 1 96.62 85 VAL B C 1
ATOM 4497 O O . VAL B 1 85 ? -13.305 33.812 20.453 1 96.62 85 VAL B O 1
ATOM 4500 N N . GLY B 1 86 ? -14.484 33.562 22.391 1 95.12 86 GLY B N 1
ATOM 4501 C CA . GLY B 1 86 ? -15.414 34.625 22.031 1 95.12 86 GLY B CA 1
ATOM 4502 C C . GLY B 1 86 ? -15.047 35.969 22.656 1 95.12 86 GLY B C 1
ATOM 4503 O O . GLY B 1 86 ? -14.047 36.062 23.359 1 95.12 86 GLY B O 1
ATOM 4504 N N . LEU B 1 87 ? -15.898 36.938 22.328 1 93.94 87 LEU B N 1
ATOM 4505 C CA . LEU B 1 87 ? -15.773 38.281 22.875 1 93.94 87 LEU B CA 1
ATOM 4506 C C . LEU B 1 87 ? -15.766 38.25 24.391 1 93.94 87 LEU B C 1
ATOM 4508 O O . LEU B 1 87 ? -16.531 37.531 25.016 1 93.94 87 LEU B O 1
ATOM 4512 N N . GLY B 1 88 ? -14.898 39.031 24.938 1 94.19 88 GLY B N 1
ATOM 4513 C CA . GLY B 1 88 ? -14.859 39.125 26.391 1 94.19 88 GLY B CA 1
ATOM 4514 C C . GLY B 1 88 ? -13.891 38.156 27.031 1 94.19 88 GLY B C 1
ATOM 4515 O O . GLY B 1 88 ? -13.586 38.25 28.219 1 94.19 88 GLY B O 1
ATOM 4516 N N . SER B 1 89 ? -13.375 37.281 26.266 1 96.62 89 SER B N 1
ATOM 4517 C CA . SER B 1 89 ? -12.32 36.406 26.781 1 96.62 89 SER B CA 1
ATOM 4518 C C . SER B 1 89 ? -11.062 37.188 27.125 1 96.62 89 SER B C 1
ATOM 4520 O O . SER B 1 89 ? -10.867 38.281 26.625 1 96.62 89 SER B O 1
ATOM 4522 N N . TYR B 1 90 ? -10.25 36.625 28 1 96.88 90 TYR B N 1
ATOM 4523 C CA . TYR B 1 90 ? -9.039 37.375 28.297 1 96.88 90 TYR B CA 1
ATOM 4524 C C . TYR B 1 90 ? -7.867 36.438 28.547 1 96.88 90 TYR B C 1
ATOM 4526 O O . TYR B 1 90 ? -8.055 35.25 28.875 1 96.88 90 TYR B O 1
ATOM 4534 N N . VAL B 1 91 ? -6.738 36.938 28.312 1 97.62 91 VAL B N 1
ATOM 4535 C CA . VAL B 1 91 ? -5.477 36.312 28.688 1 97.62 91 VAL B CA 1
ATOM 4536 C C . VAL B 1 91 ? -4.816 37.094 29.812 1 97.62 91 VAL B C 1
ATOM 4538 O O . VAL B 1 91 ? -4.785 38.312 29.781 1 97.62 91 VAL B O 1
ATOM 4541 N N . GLU B 1 92 ? -4.312 36.312 30.797 1 97.69 92 GLU B N 1
ATOM 4542 C CA . GLU B 1 92 ? -3.766 36.969 31.984 1 97.69 92 GLU B CA 1
ATOM 4543 C C . GLU B 1 92 ? -2.5 36.281 32.469 1 97.69 92 GLU B C 1
ATOM 4545 O O . GLU B 1 92 ? -2.461 35.062 32.562 1 97.69 92 GLU B O 1
ATOM 4550 N N . LEU B 1 93 ? -1.47 37.156 32.625 1 98.06 93 LEU B N 1
ATOM 4551 C CA . LEU B 1 93 ? -0.386 36.656 33.5 1 98.06 93 LEU B CA 1
ATOM 4552 C C . LEU B 1 93 ? -0.767 36.781 34.969 1 98.06 93 LEU B C 1
ATOM 4554 O O . LEU B 1 93 ? -0.686 37.844 35.562 1 98.06 93 LEU B O 1
ATOM 4558 N N . THR B 1 94 ? -1.064 35.656 35.531 1 97.5 94 THR B N 1
ATOM 4559 C CA . THR B 1 94 ? -1.656 35.688 36.875 1 97.5 94 THR B CA 1
ATOM 4560 C C . THR B 1 94 ? -0.597 35.969 37.938 1 97.5 94 THR B C 1
ATOM 4562 O O . THR B 1 94 ? 0.6 35.812 37.688 1 97.5 94 THR B O 1
ATOM 4565 N N . VAL B 1 95 ? -1.126 36.312 39.062 1 96.12 95 VAL B N 1
ATOM 4566 C CA . VAL B 1 95 ? -0.234 36.594 40.188 1 96.12 95 VAL B CA 1
ATOM 4567 C C . VAL B 1 95 ? 0.462 35.312 40.625 1 96.12 95 VAL B C 1
ATOM 4569 O O . VAL B 1 95 ? 1.563 35.344 41.188 1 96.12 95 VAL B O 1
ATOM 4572 N N . ALA B 1 96 ? -0.122 34.219 40.312 1 95.81 96 ALA B N 1
ATOM 4573 C CA . ALA B 1 96 ? 0.444 32.906 40.656 1 95.81 96 ALA B CA 1
ATOM 4574 C C . ALA B 1 96 ? 1.504 32.5 39.625 1 95.81 96 ALA B C 1
ATOM 4576 O O . ALA B 1 96 ? 2.066 31.406 39.719 1 95.81 96 ALA B O 1
ATOM 4577 N N . GLY B 1 97 ? 1.754 33.344 38.688 1 97.12 97 GLY B N 1
ATOM 4578 C CA . GLY B 1 97 ? 2.828 33.094 37.75 1 97.12 97 GLY B CA 1
ATOM 4579 C C . GLY B 1 97 ? 2.424 32.156 36.594 1 97.12 97 GLY B C 1
ATOM 4580 O O . GLY B 1 97 ? 3.264 31.438 36.062 1 97.12 97 GLY B O 1
ATOM 4581 N N . ARG B 1 98 ? 1.138 32.062 36.312 1 97.75 98 ARG B N 1
ATOM 4582 C CA . ARG B 1 98 ? 0.612 31.266 35.219 1 97.75 98 ARG B CA 1
ATOM 4583 C C . ARG B 1 98 ? 0.101 32.156 34.094 1 97.75 98 ARG B C 1
ATOM 4585 O O . ARG B 1 98 ? -0.228 33.312 34.312 1 97.75 98 ARG B O 1
ATOM 4592 N N . LEU B 1 99 ? 0.206 31.656 32.906 1 98.25 99 LEU B N 1
ATOM 4593 C CA . LEU B 1 99 ? -0.437 32.344 31.797 1 98.25 99 LEU B CA 1
ATOM 4594 C C . LEU B 1 99 ? -1.763 31.672 31.438 1 98.25 99 LEU B C 1
ATOM 4596 O O . LEU B 1 99 ? -1.782 30.562 30.906 1 98.25 99 LEU B O 1
ATOM 4600 N N . LEU B 1 100 ? -2.826 32.375 31.719 1 98.12 100 LEU B N 1
ATOM 4601 C CA . LEU B 1 100 ? -4.172 31.812 31.703 1 98.12 100 LEU B CA 1
ATOM 4602 C C . LEU B 1 100 ? -5.004 32.406 30.578 1 98.12 100 LEU B C 1
ATOM 4604 O O . LEU B 1 100 ? -4.988 33.625 30.391 1 98.12 100 LEU B O 1
ATOM 4608 N N . LEU B 1 101 ? -5.637 31.562 29.766 1 98.25 101 LEU B N 1
ATOM 4609 C CA . LEU B 1 101 ? -6.703 31.953 28.859 1 98.25 101 LEU B CA 1
ATOM 4610 C C . LEU B 1 101 ? -8.07 31.578 29.422 1 98.25 101 LEU B C 1
ATOM 4612 O O . LEU B 1 101 ? -8.344 30.406 29.672 1 98.25 101 LEU B O 1
ATOM 4616 N N . LYS B 1 102 ? -8.867 32.5 29.703 1 97.69 102 LYS B N 1
ATOM 4617 C CA . LYS B 1 102 ? -10.234 32.281 30.156 1 97.69 102 LYS B CA 1
ATOM 4618 C C . LYS B 1 102 ? -11.242 32.719 29.109 1 97.69 102 LYS B C 1
ATOM 4620 O O . LYS B 1 102 ? -11.234 33.875 28.672 1 97.69 102 LYS B O 1
ATOM 4625 N N . ASP B 1 103 ? -12.109 31.844 28.719 1 96.56 103 ASP B N 1
ATOM 4626 C CA . ASP B 1 103 ? -13.055 32.188 27.656 1 96.56 103 ASP B CA 1
ATOM 4627 C C . ASP B 1 103 ? -14.281 32.906 28.219 1 96.56 103 ASP B C 1
ATOM 4629 O O . ASP B 1 103 ? -14.398 33.094 29.438 1 96.56 103 ASP B O 1
ATOM 4633 N N . SER B 1 104 ? -15.195 33.344 27.359 1 93.44 104 SER B N 1
ATOM 4634 C CA . SER B 1 104 ? -16.344 34.156 27.75 1 93.44 104 SER B CA 1
ATOM 4635 C C . SER B 1 104 ? -17.328 33.344 28.594 1 93.44 104 SER B C 1
ATOM 4637 O O . SER B 1 104 ? -18.125 33.938 29.328 1 93.44 104 SER B O 1
ATOM 4639 N N . GLN B 1 105 ? -17.203 32.094 28.516 1 93.88 105 GLN B N 1
ATOM 4640 C CA . GLN B 1 105 ? -18.094 31.234 29.297 1 93.88 105 GLN B CA 1
ATOM 4641 C C . GLN B 1 105 ? -17.453 30.844 30.625 1 93.88 105 GLN B C 1
ATOM 4643 O O . GLN B 1 105 ? -18.078 30.156 31.438 1 93.88 105 GLN B O 1
ATOM 4648 N N . GLY B 1 106 ? -16.25 31.156 30.75 1 93.5 106 GLY B N 1
ATOM 4649 C CA . GLY B 1 106 ? -15.602 30.938 32.031 1 93.5 106 GLY B CA 1
ATOM 4650 C C . GLY B 1 106 ? -14.648 29.766 32.031 1 93.5 106 GLY B C 1
ATOM 4651 O O . GLY B 1 106 ? -13.969 29.516 33.031 1 93.5 106 GLY B O 1
ATOM 4652 N N . SER B 1 107 ? -14.586 29.078 30.953 1 95.69 107 SER B N 1
ATOM 4653 C CA . SER B 1 107 ? -13.672 27.953 30.875 1 95.69 107 SER B CA 1
ATOM 4654 C C . SER B 1 107 ? -12.219 28.422 30.859 1 95.69 107 SER B C 1
ATOM 4656 O O . SER B 1 107 ? -11.883 29.406 30.203 1 95.69 107 SER B O 1
ATOM 4658 N N . GLU B 1 108 ? -11.398 27.75 31.719 1 96.38 108 GLU B N 1
ATOM 4659 C CA . GLU B 1 108 ? -9.992 28.109 31.859 1 96.38 108 GLU B CA 1
ATOM 4660 C C . GLU B 1 108 ? -9.094 27.125 31.109 1 96.38 108 GLU B C 1
ATOM 4662 O O . GLU B 1 108 ? -9.281 25.922 31.203 1 96.38 108 GLU B O 1
ATOM 4667 N N . THR B 1 109 ? -8.258 27.688 30.281 1 97.25 109 THR B N 1
ATOM 4668 C CA . THR B 1 109 ? -7.184 26.922 29.641 1 97.25 109 THR B CA 1
ATOM 4669 C C . THR B 1 109 ? -5.836 27.594 29.859 1 97.25 109 THR B C 1
ATOM 4671 O O . THR B 1 109 ? -5.707 28.812 29.703 1 97.25 109 THR B O 1
ATOM 4674 N N . TYR B 1 110 ? -4.805 26.844 30.219 1 97.75 110 TYR B N 1
ATOM 4675 C CA . TYR B 1 110 ? -3.508 27.422 30.547 1 97.75 110 TYR B CA 1
ATOM 4676 C C . TYR B 1 110 ? -2.555 27.328 29.359 1 97.75 110 TYR B C 1
ATOM 4678 O O . TYR B 1 110 ? -2.309 26.234 28.844 1 97.75 110 TYR B O 1
ATOM 4686 N N . ILE B 1 111 ? -2.051 28.438 28.969 1 97.56 111 ILE B N 1
ATOM 4687 C CA . ILE B 1 111 ? -0.949 28.469 28.016 1 97.56 111 ILE B CA 1
ATOM 4688 C C . ILE B 1 111 ? 0.329 27.969 28.688 1 97.56 111 ILE B C 1
ATOM 4690 O O . ILE B 1 111 ? 1.092 27.203 28.094 1 97.56 111 ILE B O 1
ATOM 4694 N N . TYR B 1 112 ? 0.515 28.391 29.906 1 97.94 112 TYR B N 1
ATOM 4695 C CA . TYR B 1 112 ? 1.61 27.891 30.719 1 97.94 112 TYR B CA 1
ATOM 4696 C C . TYR B 1 112 ? 1.141 27.594 32.125 1 97.94 112 TYR B C 1
ATOM 4698 O O . TYR B 1 112 ? 0.535 28.453 32.781 1 97.94 112 TYR B O 1
ATOM 4706 N N . ASN B 1 113 ? 1.396 26.359 32.562 1 96.5 113 ASN B N 1
ATOM 4707 C CA . ASN B 1 113 ? 1.107 25.922 33.938 1 96.5 113 ASN B CA 1
ATOM 4708 C C . ASN B 1 113 ? 2.199 25 34.469 1 96.5 113 ASN B C 1
ATOM 4710 O O . ASN B 1 113 ? 1.905 23.953 35.031 1 96.5 113 ASN B O 1
ATOM 4714 N N . GLY B 1 114 ? 3.383 25.422 34.219 1 93.62 114 GLY B N 1
ATOM 4715 C CA . GLY B 1 114 ? 4.516 24.609 34.625 1 93.62 114 GLY B CA 1
ATOM 4716 C C . GLY B 1 114 ? 4.848 24.734 36.094 1 93.62 114 GLY B C 1
ATOM 4717 O O . GLY B 1 114 ? 4.145 25.422 36.844 1 93.62 114 GLY B O 1
ATOM 4718 N N . PRO B 1 115 ? 5.875 24.016 36.562 1 93.88 115 PRO B N 1
ATOM 4719 C CA . PRO B 1 115 ? 6.246 23.969 37.969 1 93.88 115 PRO B CA 1
ATOM 4720 C C . PRO B 1 115 ? 6.852 25.266 38.469 1 93.88 115 PRO B C 1
ATOM 4722 O O . PRO B 1 115 ? 6.793 25.562 39.656 1 93.88 115 PRO B O 1
ATOM 4725 N N . LEU B 1 116 ? 7.422 26.016 37.625 1 94.88 116 LEU B N 1
ATOM 4726 C CA . LEU B 1 116 ? 8.016 27.297 38 1 94.88 116 LEU B CA 1
ATOM 4727 C C . LEU B 1 116 ? 7.016 28.438 37.812 1 94.88 116 LEU B C 1
ATOM 4729 O O . LEU B 1 116 ? 6.078 28.312 37.031 1 94.88 116 LEU B O 1
ATOM 4733 N N . TYR B 1 117 ? 7.32 29.5 38.531 1 95.69 117 TYR B N 1
ATOM 4734 C CA . TYR B 1 117 ? 6.387 30.625 38.5 1 95.69 117 TYR B CA 1
ATOM 4735 C C . TYR B 1 117 ? 6.965 31.781 37.688 1 95.69 117 TYR B C 1
ATOM 4737 O O . TYR B 1 117 ? 8.102 32.219 37.938 1 95.69 117 TYR B O 1
ATOM 4745 N N . ALA B 1 118 ? 6.156 32.281 36.781 1 97.56 118 ALA B N 1
ATOM 4746 C CA . ALA B 1 118 ? 6.578 33.438 35.969 1 97.56 118 ALA B CA 1
ATOM 4747 C C . ALA B 1 118 ? 6.375 34.719 36.75 1 97.56 118 ALA B C 1
ATOM 4749 O O . ALA B 1 118 ? 5.332 34.938 37.375 1 97.56 118 ALA B O 1
ATOM 4750 N N . THR B 1 119 ? 7.344 35.719 36.719 1 96.19 119 THR B N 1
ATOM 4751 C CA . THR B 1 119 ? 7.227 37 37.344 1 96.19 119 THR B CA 1
ATOM 4752 C C . THR B 1 119 ? 7.016 38.094 36.312 1 96.19 119 THR B C 1
ATOM 4754 O O . THR B 1 119 ? 6.543 39.188 36.625 1 96.19 119 THR B O 1
ATOM 4757 N N . SER B 1 120 ? 7.406 37.844 35.156 1 97.06 120 SER B N 1
ATOM 4758 C CA . SER B 1 120 ? 7.238 38.781 34.062 1 97.06 120 SER B CA 1
ATOM 4759 C C . SER B 1 120 ? 7.191 38.062 32.719 1 97.06 120 SER B C 1
ATOM 4761 O O . SER B 1 120 ? 7.469 36.875 32.625 1 97.06 120 SER B O 1
ATOM 4763 N N . ALA B 1 121 ? 6.75 38.75 31.719 1 97.81 121 ALA B N 1
ATOM 4764 C CA . ALA B 1 121 ? 6.746 38.281 30.344 1 97.81 121 ALA B CA 1
ATOM 4765 C C . ALA B 1 121 ? 7.199 39.406 29.391 1 97.81 121 ALA B C 1
ATOM 4767 O O . ALA B 1 121 ? 7.242 40.562 29.766 1 97.81 121 ALA B O 1
ATOM 4768 N N . ASN B 1 122 ? 7.652 39.062 28.203 1 96.81 122 ASN B N 1
ATOM 4769 C CA . ASN B 1 122 ? 7.973 40.062 27.188 1 96.81 122 ASN B CA 1
ATOM 4770 C C . ASN B 1 122 ? 7.805 39.5 25.766 1 96.81 122 ASN B C 1
ATOM 4772 O O . ASN B 1 122 ? 8.078 38.344 25.531 1 96.81 122 ASN B O 1
ATOM 4776 N N . MET B 1 123 ? 7.312 40.344 24.938 1 98.06 123 MET B N 1
ATOM 4777 C CA . MET B 1 123 ? 7.336 40.094 23.5 1 98.06 123 MET B CA 1
ATOM 4778 C C . MET B 1 123 ? 8.641 40.594 22.891 1 98.06 123 MET B C 1
ATOM 4780 O O . MET B 1 123 ? 8.938 41.781 22.922 1 98.06 123 MET B O 1
ATOM 4784 N N . LYS B 1 124 ? 9.406 39.656 22.297 1 97.19 124 LYS B N 1
ATOM 4785 C CA . LYS B 1 124 ? 10.719 40.031 21.781 1 97.19 124 LYS B CA 1
ATOM 4786 C C . LYS B 1 124 ? 10.625 40.438 20.312 1 97.19 124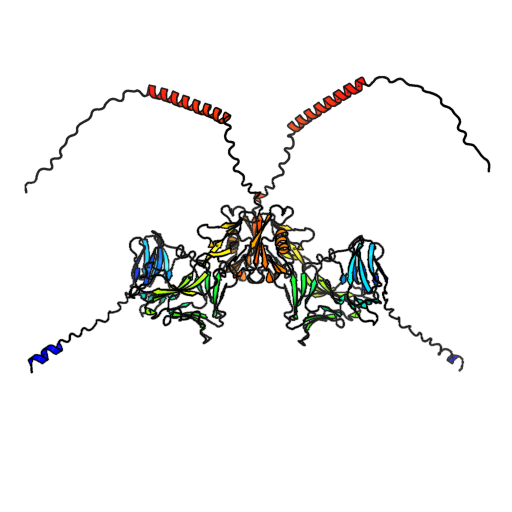 LYS B C 1
ATOM 4788 O O . LYS B 1 124 ? 9.672 40.062 19.609 1 97.19 124 LYS B O 1
ATOM 4793 N N . ASP B 1 125 ? 11.648 41.094 19.875 1 96.12 125 ASP B N 1
ATOM 4794 C CA . ASP B 1 125 ? 11.656 41.594 18.516 1 96.12 125 ASP B CA 1
ATOM 4795 C C . ASP B 1 125 ? 11.93 40.5 17.5 1 96.12 125 ASP B C 1
ATOM 4797 O O . ASP B 1 125 ? 11.758 40.688 16.297 1 96.12 125 ASP B O 1
ATOM 4801 N N . ASP B 1 126 ? 12.352 39.344 17.969 1 96.88 126 ASP B N 1
ATOM 4802 C CA . ASP B 1 126 ? 12.531 38.219 17.062 1 96.88 126 ASP B CA 1
ATOM 4803 C C . ASP B 1 126 ? 11.227 37.438 16.891 1 96.88 126 ASP B C 1
ATOM 4805 O O . ASP B 1 126 ? 11.188 36.438 16.156 1 96.88 126 ASP B O 1
ATOM 4809 N N . GLY B 1 127 ? 10.219 37.844 17.594 1 98.12 127 GLY B N 1
ATOM 4810 C CA . GLY B 1 127 ? 8.914 37.188 17.484 1 98.12 127 GLY B CA 1
ATOM 4811 C C . GLY B 1 127 ? 8.656 36.156 18.562 1 98.12 127 GLY B C 1
ATOM 4812 O O . GLY B 1 127 ? 7.613 35.5 18.562 1 98.12 127 GLY B O 1
ATOM 4813 N N . ASN B 1 128 ? 9.586 36 19.516 1 98.31 128 ASN B N 1
ATOM 4814 C CA . ASN B 1 128 ? 9.445 35.062 20.625 1 98.31 128 ASN B CA 1
ATOM 4815 C C . ASN B 1 128 ? 8.742 35.719 21.828 1 98.31 128 ASN B C 1
ATOM 4817 O O . ASN B 1 128 ? 9.133 36.812 22.266 1 98.31 128 ASN B O 1
ATOM 4821 N N . PHE B 1 129 ? 7.684 35.094 22.266 1 98.38 129 PHE B N 1
ATOM 4822 C CA . PHE B 1 129 ? 7.09 35.5 23.531 1 98.38 129 PHE B CA 1
ATOM 4823 C C . PHE B 1 129 ? 7.617 34.625 24.672 1 98.38 129 PHE B C 1
ATOM 4825 O O . PHE B 1 129 ? 7.535 33.406 24.609 1 98.38 129 PHE B O 1
ATOM 4832 N N . ALA B 1 130 ? 8.094 35.312 25.75 1 98.19 130 ALA B N 1
ATOM 4833 C CA . ALA B 1 130 ? 8.797 34.562 26.766 1 98.19 130 ALA B CA 1
ATOM 4834 C C . ALA B 1 130 ? 8.289 34.906 28.172 1 98.19 130 ALA B C 1
ATOM 4836 O O . ALA B 1 130 ? 8.039 36.062 28.469 1 98.19 130 ALA B O 1
ATOM 4837 N N . LEU B 1 131 ? 8.102 33.875 28.953 1 98.19 131 LEU B N 1
ATOM 4838 C CA . LEU B 1 131 ? 7.859 34.031 30.391 1 98.19 131 LEU B CA 1
ATOM 4839 C C . LEU B 1 131 ? 9.148 33.844 31.172 1 98.19 131 LEU B C 1
ATOM 4841 O O . LEU B 1 131 ? 9.945 32.969 30.891 1 98.19 131 LEU B O 1
ATOM 4845 N N . ARG B 1 132 ? 9.289 34.75 32.094 1 97.44 132 ARG B N 1
ATOM 4846 C CA . ARG B 1 132 ? 10.523 34.719 32.875 1 97.44 132 ARG B CA 1
ATOM 4847 C C . ARG B 1 132 ? 10.234 34.562 34.375 1 97.44 132 ARG B C 1
ATOM 4849 O O . ARG B 1 132 ? 9.219 35.062 34.875 1 97.44 132 ARG B O 1
ATOM 4856 N N . ASN B 1 133 ? 11.172 33.906 35 1 95.62 133 ASN B N 1
ATOM 4857 C CA . ASN B 1 133 ? 11.07 33.812 36.438 1 95.62 133 ASN B CA 1
ATOM 4858 C C . ASN B 1 133 ? 11.82 34.938 37.125 1 95.62 133 ASN B C 1
ATOM 4860 O O . ASN B 1 133 ? 12.211 35.938 36.5 1 95.62 133 ASN B O 1
ATOM 4864 N N . SER B 1 134 ? 11.992 34.875 38.469 1 93.12 134 SER B N 1
ATOM 4865 C CA . SER B 1 134 ? 12.539 35.969 39.281 1 93.12 134 SER B CA 1
ATOM 4866 C C . SER B 1 134 ? 14.008 36.188 38.969 1 93.12 134 SER B C 1
ATOM 4868 O O . SER B 1 134 ? 14.492 37.312 39.094 1 93.12 134 SER B O 1
ATOM 4870 N N . ASP B 1 135 ? 14.688 35.188 38.438 1 93.94 135 ASP B N 1
ATOM 4871 C CA . ASP B 1 135 ? 16.109 35.344 38.125 1 93.94 135 ASP B CA 1
ATOM 4872 C C . ASP B 1 135 ? 16.297 35.781 36.688 1 93.94 135 ASP B C 1
ATOM 4874 O O . ASP B 1 135 ? 17.438 35.938 36.219 1 93.94 135 ASP B O 1
ATOM 4878 N N . GLY B 1 136 ? 15.219 35.938 36 1 93.12 136 GLY B N 1
ATOM 4879 C CA . GLY B 1 136 ? 15.289 36.438 34.656 1 93.12 136 GLY B CA 1
ATOM 4880 C C . GLY B 1 136 ? 15.359 35.312 33.625 1 93.12 136 GLY B C 1
ATOM 4881 O O . GLY B 1 136 ? 15.305 35.594 32.406 1 93.12 136 GLY B O 1
ATOM 4882 N N . SER B 1 137 ? 15.359 34.094 34.094 1 95.94 137 SER B N 1
ATOM 4883 C CA . SER B 1 137 ? 15.453 32.938 33.188 1 95.94 137 SER B CA 1
ATOM 4884 C C . SER B 1 137 ? 14.125 32.688 32.469 1 95.94 137 SER B C 1
ATOM 4886 O O . SER B 1 137 ? 13.055 32.906 33.062 1 95.94 137 SER B O 1
ATOM 4888 N N . ILE B 1 138 ? 14.234 32.281 31.234 1 97.31 138 ILE B N 1
ATOM 4889 C CA . ILE B 1 138 ? 13.031 31.938 30.469 1 97.31 138 ILE B CA 1
ATOM 4890 C C . ILE B 1 138 ? 12.5 30.578 30.938 1 97.31 138 ILE B C 1
ATOM 4892 O O . ILE B 1 138 ? 13.227 29.578 30.906 1 97.31 138 ILE B O 1
ATOM 4896 N N . ILE B 1 139 ? 11.234 30.453 31.328 1 97.56 139 ILE B N 1
ATOM 4897 C CA . ILE B 1 139 ? 10.68 29.203 31.828 1 97.56 139 ILE B CA 1
ATOM 4898 C C . ILE B 1 139 ? 9.672 28.656 30.828 1 97.56 139 ILE B C 1
ATOM 4900 O O . ILE B 1 139 ? 9.273 27.5 30.906 1 97.56 139 ILE B O 1
ATOM 4904 N N . TRP B 1 140 ? 9.234 29.453 29.922 1 97.81 140 TRP B N 1
ATOM 4905 C CA . TRP B 1 140 ? 8.375 29.094 28.797 1 97.81 140 TRP B CA 1
ATOM 4906 C C . TRP B 1 140 ? 8.531 30.078 27.641 1 97.81 140 TRP B C 1
ATOM 4908 O O . TRP B 1 140 ? 8.727 31.281 27.875 1 97.81 140 TRP B O 1
ATOM 4918 N N . GLN B 1 141 ? 8.43 29.672 26.422 1 98.19 141 GLN B N 1
ATOM 4919 C CA . GLN B 1 141 ? 8.492 30.562 25.266 1 98.19 141 GLN B CA 1
ATOM 4920 C C . GLN B 1 141 ? 7.734 29.984 24.078 1 98.19 141 GLN B C 1
ATOM 4922 O O . GLN B 1 141 ? 7.648 28.766 23.922 1 98.19 141 GLN B O 1
ATOM 4927 N N . SER B 1 142 ? 7.199 30.781 23.219 1 98.25 142 SER B N 1
ATOM 4928 C CA . SER B 1 142 ? 6.41 30.359 22.062 1 98.25 142 SER B CA 1
ATOM 4929 C C . SER B 1 142 ? 7.262 29.594 21.062 1 98.25 142 SER B C 1
ATOM 4931 O O . SER B 1 142 ? 6.762 28.719 20.359 1 98.25 142 SER B O 1
ATOM 4933 N N . PHE B 1 143 ? 8.586 29.812 21 1 98.12 143 PHE B N 1
ATOM 4934 C CA . PHE B 1 143 ? 9.492 29.172 20.047 1 98.12 143 PHE B CA 1
ATOM 4935 C C . PHE B 1 143 ? 9.562 27.672 20.281 1 98.12 143 PHE B C 1
ATOM 4937 O O . PHE B 1 143 ? 9.953 26.922 19.391 1 98.12 143 PHE B O 1
ATOM 4944 N N . ASP B 1 144 ? 9.102 27.234 21.469 1 96.81 144 ASP B N 1
ATOM 4945 C CA . ASP B 1 144 ? 9.203 25.828 21.812 1 96.81 144 ASP B CA 1
ATOM 4946 C C . ASP B 1 144 ? 7.977 25.062 21.312 1 96.81 144 ASP B C 1
ATOM 4948 O O . ASP B 1 144 ? 7.973 23.828 21.312 1 96.81 144 ASP B O 1
ATOM 4952 N N . SER B 1 145 ? 6.926 25.75 20.906 1 95.94 145 SER B N 1
ATOM 4953 C CA . SER B 1 145 ? 5.695 25.109 20.453 1 95.94 145 SER B CA 1
ATOM 4954 C C . SER B 1 145 ? 5.168 25.766 19.188 1 95.94 145 SER B C 1
ATOM 4956 O O . SER B 1 145 ? 4.082 26.344 19.172 1 95.94 145 SER B O 1
ATOM 4958 N N . PRO B 1 146 ? 5.898 25.516 18.141 1 97.44 146 PRO B N 1
ATOM 4959 C CA . PRO B 1 146 ? 5.461 26.156 16.891 1 97.44 146 PRO B CA 1
ATOM 4960 C C . PRO B 1 146 ? 4.129 25.609 16.391 1 97.44 146 PRO B C 1
ATOM 4962 O O . PRO B 1 146 ? 3.717 24.516 16.781 1 97.44 146 PRO B O 1
ATOM 4965 N N . THR B 1 147 ? 3.402 26.391 15.57 1 97.31 147 THR B N 1
ATOM 4966 C CA . THR B 1 147 ? 2.186 25.953 14.898 1 97.31 147 THR B CA 1
ATOM 4967 C C . THR B 1 147 ? 2.479 25.562 13.453 1 97.31 147 THR B C 1
ATOM 4969 O O . THR B 1 147 ? 2.9 24.438 13.18 1 97.31 147 THR B O 1
ATOM 4972 N N . ASP B 1 148 ? 2.336 26.547 12.484 1 98 148 ASP B N 1
ATOM 4973 C CA . ASP B 1 148 ? 2.627 26.234 11.086 1 98 148 ASP B CA 1
ATOM 4974 C C . ASP B 1 148 ? 3.836 27.031 10.594 1 98 148 ASP B C 1
ATOM 4976 O O . ASP B 1 148 ? 4.246 26.891 9.438 1 98 148 ASP B O 1
ATOM 4980 N N . THR B 1 149 ? 4.449 27.844 11.492 1 98.5 149 THR B N 1
ATOM 4981 C CA . THR B 1 149 ? 5.445 28.812 11.055 1 98.5 149 THR B CA 1
ATOM 4982 C C . THR B 1 149 ? 6.664 28.781 11.977 1 98.5 149 THR B C 1
ATOM 4984 O O . THR B 1 149 ? 6.531 28.656 13.195 1 98.5 149 THR B O 1
ATOM 4987 N N . LEU B 1 150 ? 7.832 28.922 11.375 1 98.62 150 LEU B N 1
ATOM 4988 C CA . LEU B 1 150 ? 9.078 29.172 12.086 1 98.62 150 LEU B CA 1
ATOM 4989 C C . LEU B 1 150 ? 9.602 30.578 11.766 1 98.62 150 LEU B C 1
ATOM 4991 O O . LEU B 1 150 ? 9.547 31.016 10.617 1 98.62 150 LEU B O 1
ATOM 4995 N N . LEU B 1 151 ? 10.062 31.203 12.781 1 98.62 151 LEU B N 1
ATOM 4996 C CA . LEU B 1 151 ? 10.703 32.5 12.625 1 98.62 151 LEU B CA 1
ATOM 4997 C C . LEU B 1 151 ? 12.219 32.375 12.75 1 98.62 151 LEU B C 1
ATOM 4999 O O . LEU B 1 151 ? 12.727 31.375 13.273 1 98.62 151 LEU B O 1
ATOM 5003 N N . PRO B 1 152 ? 12.945 33.406 12.234 1 97.88 152 PRO B N 1
ATOM 5004 C CA . PRO B 1 152 ? 14.398 33.344 12.367 1 97.88 152 PRO B CA 1
ATOM 5005 C C . PRO B 1 152 ? 14.859 33.156 13.812 1 97.88 152 PRO B C 1
ATOM 5007 O O . PRO B 1 152 ? 14.359 33.844 14.711 1 97.88 152 PRO B O 1
ATOM 5010 N N . GLY B 1 153 ? 15.797 32.25 13.977 1 97.31 153 GLY B N 1
ATOM 5011 C CA . GLY B 1 153 ? 16.297 31.938 15.312 1 97.31 153 GLY B CA 1
ATOM 5012 C C . GLY B 1 153 ? 15.594 30.766 15.961 1 97.31 153 GLY B C 1
ATOM 5013 O O . GLY B 1 153 ? 16.062 30.234 16.969 1 97.31 153 GLY B O 1
ATOM 5014 N N . GLN B 1 154 ? 14.508 30.359 15.414 1 97.88 154 GLN B N 1
ATOM 5015 C CA .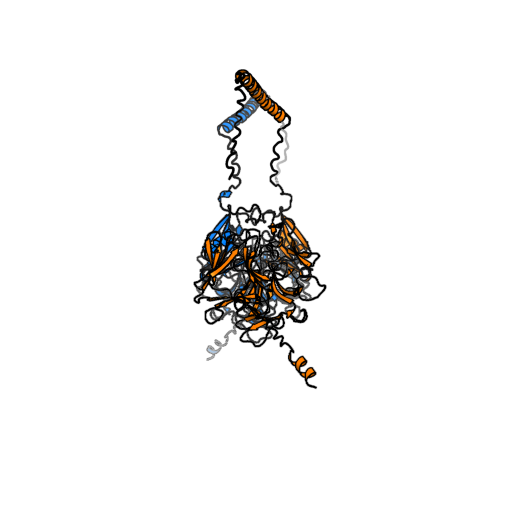 GLN B 1 154 ? 13.719 29.266 15.961 1 97.88 154 GLN B CA 1
ATOM 5016 C C . GLN B 1 154 ? 14.195 27.922 15.414 1 97.88 154 GLN B C 1
ATOM 5018 O O . GLN B 1 154 ? 14.727 27.844 14.312 1 97.88 154 GLN B O 1
ATOM 5023 N N . SER B 1 155 ? 14.008 26.891 16.25 1 96.12 155 SER B N 1
ATOM 5024 C CA . SER B 1 155 ? 14.367 25.531 15.844 1 96.12 155 SER B CA 1
ATOM 5025 C C . SER B 1 155 ? 13.195 24.578 16.031 1 96.12 155 SER B C 1
ATOM 5027 O O . SER B 1 155 ? 12.344 24.781 16.906 1 96.12 155 SER B O 1
ATOM 5029 N N . LEU B 1 156 ? 13.133 23.672 15.18 1 97.25 156 LEU B N 1
ATOM 5030 C CA . LEU B 1 156 ? 12.273 22.5 15.352 1 97.25 156 LEU B CA 1
ATOM 5031 C C . LEU B 1 156 ? 13.07 21.312 15.867 1 97.25 156 LEU B C 1
ATOM 5033 O O . LEU B 1 156 ? 13.906 20.766 15.148 1 97.25 156 LEU B O 1
ATOM 5037 N N . ALA B 1 157 ? 12.766 20.969 17.109 1 94.81 157 ALA B N 1
ATOM 5038 C CA . ALA B 1 157 ? 13.539 19.922 17.766 1 94.81 157 ALA B CA 1
ATOM 5039 C C . ALA B 1 157 ? 13.039 18.531 17.375 1 94.81 157 ALA B C 1
ATOM 5041 O O . ALA B 1 157 ? 12.039 18.406 16.672 1 94.81 157 ALA B O 1
ATOM 5042 N N . THR B 1 158 ? 13.812 17.562 17.875 1 93.5 158 THR B N 1
ATOM 5043 C CA . THR B 1 158 ? 13.469 16.156 17.641 1 93.5 158 THR B CA 1
ATOM 5044 C C . THR B 1 158 ? 12.055 15.852 18.109 1 93.5 158 THR B C 1
ATOM 5046 O O . THR B 1 158 ? 11.664 16.266 19.219 1 93.5 158 THR B O 1
ATOM 5049 N N . ASN B 1 159 ? 11.258 15.18 17.219 1 91.56 159 ASN B N 1
ATOM 5050 C CA . ASN B 1 159 ? 9.898 14.711 17.469 1 91.56 159 ASN B CA 1
ATOM 5051 C C . ASN B 1 159 ? 8.906 15.867 17.547 1 91.56 159 ASN B C 1
ATOM 5053 O O . ASN B 1 159 ? 7.793 15.711 18.047 1 91.56 159 ASN B O 1
ATOM 5057 N N . GLN B 1 160 ? 9.352 17.094 17.156 1 95.12 160 GLN B N 1
ATOM 5058 C CA . GLN B 1 160 ? 8.422 18.203 17 1 95.12 160 GLN B CA 1
ATOM 5059 C C . GLN B 1 160 ? 7.898 18.297 15.57 1 95.12 160 GLN B C 1
ATOM 5061 O O . GLN B 1 160 ? 8.516 17.75 14.648 1 95.12 160 GLN B O 1
ATOM 5066 N N . THR B 1 161 ? 6.711 18.906 15.484 1 95.94 161 THR B N 1
ATOM 5067 C CA . THR B 1 161 ? 6.078 18.984 14.172 1 95.94 161 THR B CA 1
ATOM 5068 C C . THR B 1 161 ? 5.488 20.375 13.938 1 95.94 161 THR B C 1
ATOM 5070 O O . THR B 1 161 ? 5.078 21.047 14.883 1 95.94 161 THR B O 1
ATOM 5073 N N . LEU B 1 162 ? 5.602 20.828 12.719 1 97.69 162 LEU B N 1
ATOM 5074 C CA . LEU B 1 162 ? 4.723 21.891 12.227 1 97.69 162 LEU B CA 1
ATOM 5075 C C . LEU B 1 162 ? 3.463 21.297 11.602 1 97.69 162 LEU B C 1
ATOM 5077 O O . LEU B 1 162 ? 3.531 20.281 10.898 1 97.69 162 LEU B O 1
ATOM 5081 N N . ILE B 1 163 ? 2.363 21.875 11.852 1 97.38 163 ILE B N 1
ATOM 5082 C CA . ILE B 1 163 ? 1.113 21.438 11.234 1 97.38 163 ILE B CA 1
ATOM 5083 C C . ILE B 1 163 ? 0.508 22.594 10.43 1 97.38 163 ILE B C 1
ATOM 5085 O O . ILE B 1 163 ? 0.389 23.719 10.93 1 97.38 163 ILE B O 1
ATOM 5089 N N . SER B 1 164 ? 0.134 22.328 9.25 1 97.56 164 SER B N 1
ATOM 5090 C CA . SER B 1 164 ? -0.448 23.344 8.383 1 97.56 164 SER B CA 1
ATOM 5091 C C . SER B 1 164 ? -1.796 23.812 8.914 1 97.56 164 SER B C 1
ATOM 5093 O O . SER B 1 164 ? -2.408 23.141 9.75 1 97.56 164 SER B O 1
ATOM 5095 N N . ASN B 1 165 ? -2.178 25.016 8.414 1 96.25 165 ASN B N 1
ATOM 5096 C CA . ASN B 1 165 ? -3.566 25.422 8.609 1 96.25 165 ASN B CA 1
ATOM 5097 C C . ASN B 1 165 ? -4.516 24.609 7.727 1 96.25 165 ASN B C 1
ATOM 5099 O O . ASN B 1 165 ? -4.094 24.016 6.742 1 96.25 165 ASN B O 1
ATOM 5103 N N . ALA B 1 166 ? -5.777 24.625 8.086 1 93.44 166 ALA B N 1
ATOM 5104 C CA . ALA B 1 166 ? -6.781 23.875 7.34 1 93.44 166 ALA B CA 1
ATOM 5105 C C . ALA B 1 166 ? -7.07 24.531 5.988 1 93.44 166 ALA B C 1
ATOM 5107 O O . ALA B 1 166 ? -7.293 23.828 4.992 1 93.44 166 ALA B O 1
ATOM 5108 N N . ASN B 1 167 ? -7.117 25.859 6.012 1 91.69 167 ASN B N 1
ATOM 5109 C CA . ASN B 1 167 ? -7.449 26.594 4.797 1 91.69 167 ASN B CA 1
ATOM 5110 C C . ASN B 1 167 ? -6.867 28 4.824 1 91.69 167 ASN B C 1
ATOM 5112 O O . ASN B 1 167 ? -7.582 28.969 5.094 1 91.69 167 ASN B O 1
ATOM 5116 N N . GLY B 1 168 ? -5.652 28.047 4.539 1 85.62 168 GLY B N 1
ATOM 5117 C CA . GLY B 1 168 ? -4.969 29.328 4.438 1 85.62 168 GLY B CA 1
ATOM 5118 C C . GLY B 1 168 ? -5.297 30.281 5.582 1 85.62 168 GLY B C 1
ATOM 5119 O O . GLY B 1 168 ? -5.098 29.938 6.75 1 85.62 168 GLY B O 1
ATOM 5120 N N . THR B 1 169 ? -5.84 31.469 5.129 1 80.56 169 THR B N 1
ATOM 5121 C CA . THR B 1 169 ? -6.156 32.5 6.125 1 80.56 169 THR B CA 1
ATOM 5122 C C . THR B 1 169 ? -7.641 32.469 6.484 1 80.56 169 THR B C 1
ATOM 5124 O O . THR B 1 169 ? -8.117 33.281 7.258 1 80.56 169 THR B O 1
ATOM 5127 N N . ILE B 1 170 ? -8.273 31.484 5.984 1 82.5 170 ILE B N 1
ATOM 5128 C CA . ILE B 1 170 ? -9.703 31.344 6.219 1 82.5 170 ILE B CA 1
ATOM 5129 C C . ILE B 1 170 ? -9.938 30.5 7.477 1 82.5 170 ILE B C 1
ATOM 5131 O O . ILE B 1 170 ? -10.805 30.828 8.297 1 82.5 170 ILE B O 1
ATOM 5135 N N . ASP B 1 171 ? -9.266 29.531 7.613 1 92.69 171 ASP B N 1
ATOM 5136 C CA . ASP B 1 171 ? -9.383 28.594 8.734 1 92.69 171 ASP B CA 1
ATOM 5137 C C . ASP B 1 171 ? -8 28.203 9.258 1 92.69 171 ASP B C 1
ATOM 5139 O O . ASP B 1 171 ? -7.289 27.422 8.625 1 92.69 171 ASP B O 1
ATOM 5143 N N . PHE B 1 172 ? -7.711 28.672 10.469 1 95.94 172 PHE B N 1
ATOM 5144 C CA . PHE B 1 172 ? -6.375 28.5 11.023 1 95.94 172 PHE B CA 1
ATOM 5145 C C . PHE B 1 172 ? -6.293 27.219 11.844 1 95.94 172 PHE B C 1
ATOM 5147 O O . PHE B 1 172 ? -5.25 26.906 12.43 1 95.94 172 PHE B O 1
ATOM 5154 N N . SER B 1 173 ? -7.41 26.484 11.891 1 95.75 173 SER B N 1
ATOM 5155 C CA . SER B 1 173 ? -7.34 25.219 12.617 1 95.75 173 SER B CA 1
ATOM 5156 C C . SER B 1 173 ? -6.352 24.25 11.953 1 95.75 173 SER B C 1
ATOM 5158 O O . SER B 1 173 ? -5.863 24.516 10.852 1 95.75 173 SER B O 1
ATOM 5160 N N . GLU B 1 174 ? -6.047 23.203 12.648 1 95.31 174 GLU B N 1
ATOM 5161 C CA . GLU B 1 174 ? -5.051 22.25 12.164 1 95.31 174 GLU B CA 1
ATOM 5162 C C . GLU B 1 174 ? -5.465 21.641 10.828 1 95.31 174 GLU B C 1
ATOM 5164 O O . GLU B 1 174 ? -6.609 21.203 10.664 1 95.31 174 GLU B O 1
ATOM 5169 N N . GLY B 1 175 ? -4.48 21.672 9.938 1 94.62 175 GLY B N 1
ATOM 5170 C CA . GLY B 1 175 ? -4.699 21.094 8.625 1 94.62 175 GLY B CA 1
ATOM 5171 C C . GLY B 1 175 ? -4.203 19.656 8.516 1 94.62 175 GLY B C 1
ATOM 5172 O O . GLY B 1 175 ? -4.215 18.922 9.5 1 94.62 175 GLY B O 1
ATOM 5173 N N . ARG B 1 176 ? -3.85 19.266 7.305 1 92.25 176 ARG B N 1
ATOM 5174 C CA . ARG B 1 176 ? -3.633 17.844 7.082 1 92.25 176 ARG B CA 1
ATOM 5175 C C . ARG B 1 176 ? -2.158 17.547 6.828 1 92.25 176 ARG B C 1
ATOM 5177 O O . ARG B 1 176 ? -1.761 16.391 6.727 1 92.25 176 ARG B O 1
ATOM 5184 N N . PHE B 1 177 ? -1.38 18.578 6.785 1 96.88 177 PHE B N 1
ATOM 5185 C CA . PHE B 1 177 ? 0.02 18.359 6.449 1 96.88 177 PHE B CA 1
ATOM 5186 C C . PHE B 1 177 ? 0.921 18.656 7.637 1 96.88 177 PHE B C 1
ATOM 5188 O O . PHE B 1 177 ? 0.646 19.578 8.406 1 96.88 177 PHE B O 1
ATOM 5195 N N . ASN B 1 178 ? 1.917 17.922 7.777 1 96.44 178 ASN B N 1
ATOM 5196 C CA . ASN B 1 178 ? 2.855 18.219 8.852 1 96.44 178 ASN B CA 1
ATOM 5197 C C . ASN B 1 178 ? 4.305 18.125 8.383 1 96.44 178 ASN B C 1
ATOM 5199 O O . ASN B 1 178 ? 4.586 17.484 7.367 1 96.44 178 ASN B O 1
ATOM 5203 N N . LEU B 1 179 ? 5.105 18.875 8.914 1 97.94 179 LEU B N 1
ATOM 5204 C CA . LEU B 1 179 ? 6.562 18.797 8.852 1 97.94 179 LEU B CA 1
ATOM 5205 C C . LEU B 1 179 ? 7.141 18.266 10.156 1 97.94 179 LEU B C 1
ATOM 5207 O O . LEU B 1 179 ? 6.988 18.891 11.211 1 97.94 179 LEU B O 1
ATOM 5211 N N . GLU B 1 180 ? 7.828 17.156 10.078 1 96.56 180 GLU B N 1
ATOM 5212 C CA . GLU B 1 180 ? 8.258 16.484 11.305 1 96.56 180 GLU B CA 1
ATOM 5213 C C . GLU B 1 180 ? 9.766 16.25 11.305 1 96.56 180 GLU B C 1
ATOM 5215 O O . GLU B 1 180 ? 10.32 15.75 10.328 1 96.56 180 GLU B O 1
ATOM 5220 N N . MET B 1 181 ? 10.359 16.609 12.406 1 96.38 181 MET B N 1
ATOM 5221 C CA . MET B 1 181 ? 11.758 16.234 12.641 1 96.38 181 MET B CA 1
ATOM 5222 C C . MET B 1 181 ? 11.859 14.914 13.383 1 96.38 181 MET B C 1
ATOM 5224 O O . MET B 1 181 ? 11.578 14.844 14.578 1 96.38 181 MET B O 1
ATOM 5228 N N . GLN B 1 182 ? 12.383 13.93 12.695 1 93.5 182 GLN B N 1
ATOM 5229 C CA . GLN B 1 182 ? 12.453 12.602 13.297 1 93.5 182 GLN B CA 1
ATOM 5230 C C . GLN B 1 182 ? 13.719 12.445 14.133 1 93.5 182 GLN B C 1
ATOM 5232 O O . GLN B 1 182 ? 14.695 13.172 13.93 1 93.5 182 GLN B O 1
ATOM 5237 N N . PHE B 1 183 ? 13.68 11.484 15.008 1 90.75 183 PHE B N 1
ATOM 5238 C CA . PHE B 1 183 ? 14.797 11.211 15.898 1 90.75 183 PHE B CA 1
ATOM 5239 C C . PHE B 1 183 ? 16.047 10.82 15.102 1 90.75 183 PHE B C 1
ATOM 5241 O O . PHE B 1 183 ? 17.156 11.156 15.492 1 90.75 183 PHE B O 1
ATOM 5248 N N . ASP B 1 184 ? 15.875 10.195 13.961 1 88.88 184 ASP B N 1
ATOM 5249 C CA . ASP B 1 184 ? 16.984 9.672 13.18 1 88.88 184 ASP B CA 1
ATOM 5250 C C . ASP B 1 184 ? 17.609 10.766 12.312 1 88.88 184 ASP B C 1
ATOM 5252 O O . ASP B 1 184 ? 18.5 10.492 11.492 1 88.88 184 ASP B O 1
ATOM 5256 N N . GLY B 1 185 ? 17.062 12 12.43 1 90.06 185 GLY B N 1
ATOM 5257 C CA . GLY B 1 185 ? 17.672 13.125 11.734 1 90.06 185 GLY B CA 1
ATOM 5258 C C . GLY B 1 185 ? 16.984 13.445 10.414 1 90.06 185 GLY B C 1
ATOM 5259 O O . GLY B 1 185 ? 17.344 14.422 9.75 1 90.06 185 GLY B O 1
ATOM 5260 N N . ASN B 1 186 ? 16.031 12.633 10.086 1 93.56 186 ASN B N 1
ATOM 5261 C CA . ASN B 1 186 ? 15.297 12.883 8.852 1 93.56 186 ASN B CA 1
ATOM 5262 C C . ASN B 1 186 ? 14.188 13.906 9.055 1 93.56 186 ASN B C 1
ATOM 5264 O O . ASN B 1 186 ? 13.469 13.859 10.047 1 93.56 186 ASN B O 1
ATOM 5268 N N . LEU B 1 187 ? 14.172 14.914 8.195 1 96.44 187 LEU B N 1
ATOM 5269 C CA . LEU B 1 187 ? 13.062 15.859 8.133 1 96.44 187 LEU B CA 1
ATOM 5270 C C . LEU B 1 187 ? 12.086 15.477 7.023 1 96.44 187 LEU B C 1
ATOM 5272 O O . LEU B 1 187 ? 12.484 15.281 5.875 1 96.44 187 LEU B O 1
ATOM 5276 N N . LEU B 1 188 ? 10.766 15.367 7.383 1 96.06 188 LEU B N 1
ATOM 5277 C CA . LEU B 1 188 ? 9.875 14.883 6.336 1 96.06 188 LEU B CA 1
ATOM 5278 C C . LEU B 1 188 ? 8.562 15.648 6.332 1 96.06 188 LEU B C 1
ATOM 5280 O O . LEU B 1 188 ? 8.125 16.141 7.375 1 96.06 188 LEU B O 1
ATOM 5284 N N . LEU B 1 189 ? 7.996 15.789 5.16 1 97.25 189 LEU B N 1
ATOM 5285 C CA . LEU B 1 189 ? 6.645 16.281 4.93 1 97.25 189 LEU B CA 1
ATOM 5286 C C . LEU B 1 189 ? 5.684 15.133 4.656 1 97.25 189 LEU B C 1
ATOM 5288 O O . LEU B 1 189 ? 5.988 14.242 3.852 1 97.25 189 LEU B O 1
ATOM 5292 N N . ASN B 1 190 ? 4.539 15.125 5.352 1 93.88 190 ASN B N 1
ATOM 5293 C CA . ASN B 1 190 ? 3.557 14.07 5.121 1 93.88 190 ASN B CA 1
ATOM 5294 C C . ASN B 1 190 ? 2.131 14.578 5.32 1 93.88 190 ASN B C 1
ATOM 5296 O O . ASN B 1 190 ? 1.925 15.664 5.875 1 93.88 190 ASN B O 1
ATOM 5300 N N . ALA B 1 191 ? 1.168 13.812 4.746 1 91.5 191 ALA B N 1
ATOM 5301 C CA . ALA B 1 191 ? -0.25 13.984 5.051 1 91.5 191 ALA B CA 1
ATOM 5302 C C . ALA B 1 191 ? -0.685 13.055 6.18 1 91.5 191 ALA B C 1
ATOM 5304 O O . ALA B 1 191 ? -0.744 11.836 6.004 1 91.5 191 ALA B O 1
ATOM 5305 N N . TYR B 1 192 ? -0.958 13.492 7.246 1 80.5 192 TYR B N 1
ATOM 5306 C CA . TYR B 1 192 ? -0.983 12.648 8.438 1 80.5 192 TYR B CA 1
ATOM 5307 C C . TYR B 1 192 ? -2.268 11.828 8.492 1 80.5 192 TYR B C 1
ATOM 5309 O O . TYR B 1 192 ? -2.348 10.836 9.227 1 80.5 192 TYR B O 1
ATOM 5317 N N . ARG B 1 193 ? -3.227 12.117 7.664 1 82.06 193 ARG B N 1
ATOM 5318 C CA . ARG B 1 193 ? -4.461 11.336 7.648 1 82.06 193 ARG B CA 1
ATOM 5319 C C . ARG B 1 193 ? -4.25 9.992 6.973 1 82.06 193 ARG B C 1
ATOM 5321 O O . ARG B 1 193 ? -5.004 9.047 7.211 1 82.06 193 ARG B O 1
ATOM 5328 N N . TYR B 1 194 ? -3.314 9.945 6.18 1 82.62 194 TYR B N 1
ATOM 5329 C CA . TYR B 1 194 ? -3.105 8.734 5.395 1 82.62 194 TYR B CA 1
ATOM 5330 C C . TYR B 1 194 ? -1.766 8.086 5.73 1 82.62 194 TYR B C 1
ATOM 5332 O O . TYR B 1 194 ? -0.867 8.75 6.254 1 82.62 194 TYR B O 1
ATOM 5340 N N . LYS B 1 195 ? -1.709 6.785 5.48 1 83.94 195 LYS B N 1
ATOM 5341 C CA . LYS B 1 195 ? -0.502 6.027 5.797 1 83.94 195 LYS B CA 1
ATOM 5342 C C . LYS B 1 195 ? 0.517 6.117 4.664 1 83.94 195 LYS B C 1
ATOM 5344 O O . LYS B 1 195 ? 1.564 5.469 4.711 1 83.94 195 LYS B O 1
ATOM 5349 N N . ASP B 1 196 ? 0.327 6.934 3.744 1 83.62 196 ASP B N 1
ATOM 5350 C CA . ASP B 1 196 ? 1.267 7.117 2.643 1 83.62 196 ASP B CA 1
ATOM 5351 C C . ASP B 1 196 ? 2.631 7.574 3.156 1 83.62 196 ASP B C 1
ATOM 5353 O O . ASP B 1 196 ? 2.723 8.219 4.203 1 83.62 196 ASP B O 1
ATOM 5357 N N . PRO B 1 197 ? 3.619 7.199 2.393 1 86.75 197 PRO B N 1
ATOM 5358 C CA . PRO B 1 197 ? 4.941 7.715 2.76 1 86.75 197 PRO B CA 1
ATOM 5359 C C . PRO B 1 197 ? 5.039 9.234 2.623 1 86.75 197 PRO B C 1
ATOM 5361 O O . PRO B 1 197 ? 4.18 9.859 1.995 1 86.75 197 PRO B O 1
ATOM 5364 N N . ALA B 1 198 ? 6.117 9.797 3.209 1 92.88 198 ALA B N 1
ATOM 5365 C CA . ALA B 1 198 ? 6.398 11.219 3.066 1 92.88 198 ALA B CA 1
ATOM 5366 C C . ALA B 1 198 ? 6.578 11.602 1.6 1 92.88 198 ALA B C 1
ATOM 5368 O O . ALA B 1 198 ? 7.195 10.859 0.831 1 92.88 198 ALA B O 1
ATOM 5369 N N . TYR B 1 199 ? 5.988 12.75 1.238 1 94 199 TYR B N 1
ATOM 5370 C CA . TYR B 1 199 ? 6.113 13.18 -0.149 1 94 199 TYR B CA 1
ATOM 5371 C C . TYR B 1 199 ? 7.363 14.039 -0.342 1 94 199 TYR B C 1
ATOM 5373 O O . TYR B 1 199 ? 7.707 14.398 -1.47 1 94 199 TYR B O 1
ATOM 5381 N N . TRP B 1 200 ? 8.031 14.336 0.702 1 96.5 200 TRP B N 1
ATOM 5382 C CA . TRP B 1 200 ? 9.312 15.039 0.694 1 96.5 200 TRP B CA 1
ATOM 5383 C C . TRP B 1 200 ? 10.109 14.734 1.958 1 96.5 200 TRP B C 1
ATOM 5385 O O . TRP B 1 200 ? 9.539 14.617 3.047 1 96.5 200 TRP B O 1
ATOM 5395 N N . TYR B 1 201 ? 11.383 14.555 1.852 1 95.88 201 TYR B N 1
ATOM 5396 C CA . TYR B 1 201 ? 12.234 14.305 3.014 1 95.88 201 TYR B CA 1
ATOM 5397 C C . TYR B 1 201 ? 13.68 14.68 2.721 1 95.88 201 TYR B C 1
ATOM 5399 O O . TYR B 1 201 ? 14.086 14.758 1.557 1 95.88 201 TYR B O 1
ATOM 5407 N N . THR B 1 202 ? 14.484 14.938 3.668 1 94.25 202 THR B N 1
ATOM 5408 C CA . THR B 1 202 ? 15.875 15.344 3.49 1 94.25 202 THR B CA 1
ATOM 5409 C C . THR B 1 202 ? 16.781 14.125 3.377 1 94.25 202 THR B C 1
ATOM 5411 O O . THR B 1 202 ? 17.875 14.211 2.828 1 94.25 202 THR B O 1
ATOM 5414 N N . GLY B 1 203 ? 16.406 12.945 3.896 1 90.94 203 GLY B N 1
ATOM 5415 C CA . GLY B 1 203 ? 17.234 11.75 3.896 1 90.94 203 GLY B CA 1
ATOM 5416 C C . GLY B 1 203 ? 18.422 11.852 4.824 1 90.94 203 GLY B C 1
ATOM 5417 O O . GLY B 1 203 ? 19.375 11.062 4.723 1 90.94 203 GLY B O 1
ATOM 5418 N N . SER B 1 204 ? 18.469 12.883 5.648 1 88.06 204 SER B N 1
ATOM 5419 C CA . SER B 1 204 ? 19.562 13.039 6.602 1 88.06 204 SER B CA 1
ATOM 5420 C C . SER B 1 204 ? 19.531 11.945 7.664 1 88.06 204 SER B C 1
ATOM 5422 O O . SER B 1 204 ? 18.469 11.461 8.039 1 88.06 204 SER B O 1
ATOM 5424 N N . ILE B 1 205 ? 20.75 11.594 8.07 1 85.44 205 ILE B N 1
ATOM 5425 C CA . ILE B 1 205 ? 20.891 10.531 9.055 1 85.44 205 ILE B CA 1
ATOM 5426 C C . ILE B 1 205 ? 21.609 11.055 10.297 1 85.44 205 ILE B C 1
ATOM 5428 O O . ILE B 1 205 ? 22.516 11.883 10.188 1 85.44 205 ILE B O 1
ATOM 5432 N N . GLY B 1 206 ? 21.25 10.602 11.484 1 85.12 206 GLY B N 1
ATOM 5433 C CA . GLY B 1 206 ? 21.844 10.961 12.766 1 85.12 206 GLY B CA 1
ATOM 5434 C C . GLY B 1 206 ? 20.875 10.836 13.93 1 85.12 206 GLY B C 1
ATOM 5435 O O . GLY B 1 206 ? 19.75 10.367 13.758 1 85.12 206 GLY B O 1
ATOM 5436 N N . GLU B 1 207 ? 21.484 11.172 15.062 1 86.19 207 GLU B N 1
ATOM 5437 C CA . GLU B 1 207 ? 20.625 11.125 16.234 1 86.19 207 GLU B CA 1
ATOM 5438 C C . GLU B 1 207 ? 20.297 12.531 16.75 1 86.19 207 GLU B C 1
ATOM 5440 O O . GLU B 1 207 ? 21.156 13.414 16.734 1 86.19 207 GLU B O 1
ATOM 5445 N N . ASN B 1 208 ? 19.109 12.727 17.172 1 87.5 208 ASN B N 1
ATOM 5446 C CA . ASN B 1 208 ? 18.656 13.984 17.75 1 87.5 208 ASN B CA 1
ATOM 5447 C C . ASN B 1 208 ? 18.734 15.125 16.734 1 87.5 208 ASN B C 1
ATOM 5449 O O . ASN B 1 208 ? 19.469 16.094 16.953 1 87.5 208 ASN B O 1
ATOM 5453 N N . GLY B 1 209 ? 17.922 15.008 15.734 1 90 209 GLY B N 1
ATOM 5454 C CA . GLY B 1 209 ? 17.891 15.969 14.648 1 90 209 GLY B CA 1
ATOM 5455 C C . GLY B 1 209 ? 17.156 17.25 14.992 1 90 209 GLY B C 1
ATOM 5456 O O . GLY B 1 209 ? 16.172 17.219 15.734 1 90 209 GLY B O 1
ATOM 5457 N N . TYR B 1 210 ? 17.734 18.422 14.383 1 93.19 210 TYR B N 1
ATOM 5458 C CA . TYR B 1 210 ? 17.109 19.734 14.516 1 93.19 210 TYR B CA 1
ATOM 5459 C C . TYR B 1 210 ? 17 20.422 13.156 1 93.19 210 TYR B C 1
ATOM 5461 O O . TYR B 1 210 ? 17.891 20.312 12.328 1 93.19 210 TYR B O 1
ATOM 5469 N N . LEU B 1 211 ? 15.875 21 12.953 1 96.44 211 LEU B N 1
ATOM 5470 C CA . LEU B 1 211 ? 15.75 22 11.906 1 96.44 211 LEU B CA 1
ATOM 5471 C C . LEU B 1 211 ? 15.93 23.406 12.469 1 96.44 211 LEU B C 1
ATOM 5473 O O . LEU B 1 211 ? 15.219 23.797 13.406 1 96.44 211 LEU B O 1
ATOM 5477 N N . HIS B 1 212 ? 16.859 24.172 11.898 1 95.75 212 HIS B N 1
ATOM 5478 C CA . HIS B 1 212 ? 17.172 25.484 12.445 1 95.75 212 HIS B CA 1
ATOM 5479 C C . HIS B 1 212 ? 17.016 26.562 11.383 1 95.75 212 HIS B C 1
ATOM 5481 O O . HIS B 1 212 ? 17.531 26.438 10.266 1 95.75 212 HIS B O 1
ATOM 5487 N N . PHE B 1 213 ? 16.234 27.547 11.742 1 97.31 213 PHE B N 1
ATOM 5488 C CA . PHE B 1 213 ? 16.141 28.75 10.93 1 97.31 213 PHE B CA 1
ATOM 5489 C C . PHE B 1 213 ? 17.094 29.828 11.43 1 97.31 213 PHE B C 1
ATOM 5491 O O . PHE B 1 213 ? 16.797 30.547 12.375 1 97.31 213 PHE B O 1
ATOM 5498 N N . ASN B 1 214 ? 18.172 30 10.727 1 95.69 214 ASN B N 1
ATOM 5499 C CA . ASN B 1 214 ? 19.266 30.828 11.195 1 95.69 214 ASN B CA 1
ATOM 5500 C C . ASN B 1 214 ? 18.922 32.312 11.148 1 95.69 214 ASN B C 1
ATOM 5502 O O . ASN B 1 214 ? 18.594 32.844 10.078 1 95.69 214 ASN B O 1
ATOM 5506 N N . ALA B 1 215 ? 19.109 32.969 12.258 1 95.75 215 ALA B N 1
ATOM 5507 C CA . ALA B 1 215 ? 18.719 34.375 12.367 1 95.75 215 ALA B CA 1
ATOM 5508 C C . ALA B 1 215 ? 19.75 35.281 11.719 1 95.75 215 ALA B C 1
ATOM 5510 O O . ALA B 1 215 ? 19.453 36.438 11.406 1 95.75 215 ALA B O 1
ATOM 5511 N N . THR B 1 216 ? 20.922 34.812 11.547 1 93.5 216 THR B N 1
ATOM 5512 C CA . THR B 1 216 ? 22.016 35.656 11.055 1 93.5 216 THR B CA 1
ATOM 5513 C C . THR B 1 216 ? 21.969 35.781 9.539 1 93.5 216 THR B C 1
ATOM 5515 O O . THR B 1 216 ? 22.016 36.875 8.992 1 93.5 216 THR B O 1
ATOM 5518 N N . ASN B 1 217 ? 21.828 34.688 8.883 1 92.38 217 ASN B N 1
ATOM 5519 C CA . ASN B 1 217 ? 21.891 34.719 7.422 1 92.38 217 ASN B CA 1
ATOM 5520 C C . ASN B 1 217 ? 20.578 34.25 6.793 1 92.38 217 ASN B C 1
ATOM 5522 O O . ASN B 1 217 ? 20.453 34.219 5.57 1 92.38 217 ASN B O 1
ATOM 5526 N N . MET B 1 218 ? 19.625 33.844 7.57 1 95.31 218 MET B N 1
ATOM 5527 C CA . MET B 1 218 ? 18.266 33.469 7.168 1 95.31 218 MET B CA 1
ATOM 5528 C C . MET B 1 218 ? 18.266 32.156 6.383 1 95.31 218 MET B C 1
ATOM 5530 O O . MET B 1 218 ? 17.375 31.922 5.578 1 95.31 218 MET B O 1
ATOM 5534 N N . ILE B 1 219 ? 19.328 31.406 6.582 1 93.69 219 ILE B N 1
ATOM 5535 C CA . ILE B 1 219 ? 19.391 30.094 5.953 1 93.69 219 ILE B CA 1
ATOM 5536 C C . ILE B 1 219 ? 18.75 29.062 6.871 1 93.69 219 ILE B C 1
ATOM 5538 O O . ILE B 1 219 ? 18.922 29.109 8.094 1 93.69 219 ILE B O 1
ATOM 5542 N N . MET B 1 220 ? 18.016 28.141 6.254 1 95.25 220 MET B N 1
ATOM 5543 C CA . MET B 1 220 ? 17.453 27.016 6.98 1 95.25 220 MET B CA 1
ATOM 5544 C C . MET B 1 220 ? 18.312 25.75 6.781 1 95.25 220 MET B C 1
ATOM 5546 O O . MET B 1 220 ? 18.688 25.438 5.656 1 95.25 220 MET B O 1
ATOM 5550 N N . PHE B 1 221 ? 18.594 25.047 7.887 1 94.06 221 PHE B N 1
ATOM 5551 C CA . PHE B 1 221 ? 19.406 23.844 7.75 1 94.06 221 PHE B CA 1
ATOM 5552 C C . PHE B 1 221 ? 19.016 22.797 8.797 1 94.06 221 PHE B C 1
ATOM 5554 O O . PHE B 1 221 ? 18.453 23.141 9.836 1 94.06 221 PHE B O 1
ATOM 5561 N N . VAL B 1 222 ? 19.219 21.531 8.438 1 94.69 222 VAL B N 1
ATOM 5562 C CA . VAL B 1 222 ? 19.047 20.422 9.359 1 94.69 222 VAL B CA 1
ATOM 5563 C C . VAL B 1 222 ? 20.406 20.031 9.945 1 94.69 222 VAL B C 1
ATOM 5565 O O . VAL B 1 222 ? 21.422 20.031 9.242 1 94.69 222 VAL B O 1
ATOM 5568 N N . TYR B 1 223 ? 20.406 19.812 11.281 1 90.81 223 TYR B N 1
ATOM 5569 C CA . TYR B 1 223 ? 21.641 19.344 11.914 1 90.81 223 TYR B CA 1
ATOM 5570 C C . TYR B 1 223 ? 21.344 18.359 13.031 1 90.81 223 TYR B C 1
ATOM 5572 O O . TYR B 1 223 ? 20.203 18.203 13.453 1 90.81 223 TYR B O 1
ATOM 5580 N N . ASN B 1 224 ? 22.312 17.531 13.281 1 87.81 224 ASN B N 1
ATOM 5581 C CA . ASN B 1 224 ? 22.219 16.578 14.383 1 87.81 224 ASN B CA 1
ATOM 5582 C C . ASN B 1 224 ? 23.344 16.781 15.391 1 87.81 224 ASN B C 1
ATOM 5584 O O . ASN B 1 224 ? 24.312 17.5 15.125 1 87.81 224 ASN B O 1
ATOM 5588 N N . THR B 1 225 ? 23.141 16.328 16.562 1 82.19 225 THR B N 1
ATOM 5589 C CA . THR B 1 225 ? 24.125 16.516 17.625 1 82.19 225 THR B CA 1
ATOM 5590 C C . THR B 1 225 ? 25.328 15.617 17.406 1 82.19 225 THR B C 1
ATOM 5592 O O . THR B 1 225 ? 26.406 15.852 17.969 1 82.19 225 THR B O 1
ATOM 5595 N N . THR B 1 226 ? 25.188 14.641 16.625 1 78.25 226 THR B N 1
ATOM 5596 C CA . THR B 1 226 ? 26.25 13.648 16.484 1 78.25 226 THR B CA 1
ATOM 5597 C C . THR B 1 226 ? 27.062 13.891 15.211 1 78.25 226 THR B C 1
ATOM 5599 O O . THR B 1 226 ? 28.203 13.438 15.094 1 78.25 226 THR B O 1
ATOM 5602 N N . THR B 1 227 ? 26.375 14.43 14.234 1 68.06 227 THR B N 1
ATOM 5603 C CA . THR B 1 227 ? 27.094 14.625 12.984 1 68.06 227 THR B CA 1
ATOM 5604 C C . THR B 1 227 ? 27.375 16.109 12.742 1 68.06 227 THR B C 1
ATOM 5606 O O . THR B 1 227 ? 26.484 16.938 12.93 1 68.06 227 THR B O 1
ATOM 5609 N N . PRO B 1 228 ? 28.641 16.391 12.461 1 66.12 228 PRO B N 1
ATOM 5610 C CA . PRO B 1 228 ? 29.031 17.797 12.297 1 66.12 228 PRO B CA 1
ATOM 5611 C C . PRO B 1 228 ? 28.438 18.438 11.047 1 66.12 228 PRO B C 1
ATOM 5613 O O . PRO B 1 228 ? 28.422 19.656 10.906 1 66.12 228 PRO B O 1
ATOM 5616 N N . ASN B 1 229 ? 27.859 17.578 10.188 1 73.31 229 ASN B N 1
ATOM 5617 C CA . ASN B 1 229 ? 27.516 18.188 8.906 1 73.31 229 ASN B CA 1
ATOM 5618 C C . ASN B 1 229 ? 26.094 18.734 8.906 1 73.31 229 ASN B C 1
ATOM 5620 O O . ASN B 1 229 ? 25.156 18.047 9.312 1 73.31 229 ASN B O 1
ATOM 5624 N N . GLN B 1 230 ? 26.141 20.094 8.672 1 79.62 230 GLN B N 1
ATOM 5625 C CA . GLN B 1 230 ? 24.859 20.781 8.453 1 79.62 230 GLN B CA 1
ATOM 5626 C C . GLN B 1 230 ? 24.359 20.562 7.031 1 79.62 230 GLN B C 1
ATOM 5628 O O . GLN B 1 230 ? 25.141 20.609 6.074 1 79.62 230 GLN B O 1
ATOM 5633 N N . ASN B 1 231 ? 23.078 20.094 6.961 1 85.69 231 ASN B N 1
ATOM 5634 C CA . ASN B 1 231 ? 22.422 19.953 5.672 1 85.69 231 ASN B CA 1
ATOM 5635 C C . ASN B 1 231 ? 21.516 21.156 5.383 1 85.69 231 ASN B C 1
ATOM 5637 O O . ASN B 1 231 ? 20.422 21.25 5.934 1 85.69 231 ASN B O 1
ATOM 5641 N N . ASN B 1 232 ? 21.984 22.078 4.492 1 89.75 232 ASN B N 1
ATOM 5642 C CA . ASN B 1 232 ? 21.219 23.281 4.176 1 89.75 232 ASN B CA 1
ATOM 5643 C C . ASN B 1 232 ? 20.031 22.969 3.283 1 89.75 232 ASN B C 1
ATOM 5645 O O . ASN B 1 232 ? 20.156 22.25 2.287 1 89.75 232 ASN B O 1
ATOM 5649 N N . LEU B 1 233 ? 18.922 23.453 3.639 1 91.44 233 LEU B N 1
ATOM 5650 C CA . LEU B 1 233 ? 17.734 23.312 2.822 1 91.44 233 LEU B CA 1
ATOM 5651 C C . LEU B 1 233 ? 17.609 24.453 1.831 1 91.44 233 LEU B C 1
ATOM 5653 O O . LEU B 1 233 ? 17.094 24.266 0.719 1 91.44 233 LEU B O 1
ATOM 5657 N N . SER B 1 234 ? 18.031 25.625 2.322 1 87.75 234 SER B N 1
ATOM 5658 C CA . SER B 1 234 ? 17.891 26.812 1.488 1 87.75 234 SER B CA 1
ATOM 5659 C C . SER B 1 234 ? 19.234 27.516 1.308 1 87.75 234 SER B C 1
ATOM 5661 O O . SER B 1 234 ? 20.203 27.188 1.998 1 87.75 234 SER B O 1
ATOM 5663 N N . ASP B 1 235 ? 19.188 28.344 0.231 1 84.06 235 ASP B N 1
ATOM 5664 C CA . ASP B 1 235 ? 20.391 29.125 -0.031 1 84.06 235 ASP B CA 1
ATOM 5665 C C . ASP B 1 235 ? 20.125 30.625 0.185 1 84.06 235 ASP B C 1
ATOM 5667 O O . ASP B 1 235 ? 18.984 31.078 0.051 1 84.06 235 ASP B O 1
ATOM 5671 N N . ALA B 1 236 ? 21.203 31.312 0.501 1 76.88 236 ALA B N 1
ATOM 5672 C CA . ALA B 1 236 ? 21.094 32.75 0.789 1 76.88 236 ALA B CA 1
ATOM 5673 C C . ALA B 1 236 ? 20.922 33.531 -0.494 1 76.88 236 ALA B C 1
ATOM 5675 O O . ALA B 1 236 ? 20.484 34.688 -0.453 1 76.88 236 ALA B O 1
ATOM 5676 N N . GLY B 1 237 ? 21.141 32.875 -1.552 1 77.75 237 GLY B N 1
ATOM 5677 C CA . GLY B 1 237 ? 21.203 33.625 -2.811 1 77.75 237 GLY B CA 1
ATOM 5678 C C . GLY B 1 237 ? 19.891 34.281 -3.189 1 77.75 237 GLY B C 1
ATOM 5679 O O . GLY B 1 237 ? 19.891 35.312 -3.848 1 77.75 237 GLY B O 1
ATOM 5680 N N . ASN B 1 238 ? 18.766 33.844 -2.799 1 84.06 238 ASN B N 1
ATOM 5681 C CA . ASN B 1 238 ? 17.484 34.406 -3.189 1 84.06 238 ASN B CA 1
ATOM 5682 C C . ASN B 1 238 ? 16.922 35.344 -2.115 1 84.06 238 ASN B C 1
ATOM 5684 O O . ASN B 1 238 ? 15.789 35.812 -2.217 1 84.06 238 ASN B O 1
ATOM 5688 N N . LEU B 1 239 ? 17.734 35.625 -1.186 1 90.19 239 LEU B N 1
ATOM 5689 C CA . LEU B 1 239 ? 17.281 36.469 -0.094 1 90.19 239 LEU B CA 1
ATOM 5690 C C . LEU B 1 239 ? 17.812 37.875 -0.253 1 90.19 239 LEU B C 1
ATOM 5692 O O . LEU B 1 239 ? 18.953 38.094 -0.664 1 90.19 239 LEU B O 1
ATOM 5696 N N . PRO B 1 240 ? 16.984 38.781 0.045 1 88.25 240 PRO B N 1
ATOM 5697 C CA . PRO B 1 240 ? 17.438 40.156 -0.04 1 88.25 240 PRO B CA 1
ATOM 5698 C C . PRO B 1 240 ? 18.406 40.531 1.09 1 88.25 240 PRO B C 1
ATOM 5700 O O . PRO B 1 240 ? 18.328 39.969 2.18 1 88.25 240 PRO B O 1
ATOM 5703 N N . THR B 1 241 ? 19.25 41.531 0.819 1 89.06 241 THR B N 1
ATOM 5704 C CA . THR B 1 241 ? 20.188 42.062 1.804 1 89.06 241 THR B CA 1
ATOM 5705 C C . THR B 1 241 ? 20.062 43.562 1.92 1 89.06 241 THR B C 1
ATOM 5707 O O . THR B 1 241 ? 19.781 44.25 0.932 1 89.06 241 THR B O 1
ATOM 5710 N N . PRO B 1 242 ? 20.391 44.156 3.061 1 91.56 242 PRO B N 1
ATOM 5711 C CA . PRO B 1 242 ? 20.641 43.438 4.316 1 91.56 242 PRO B CA 1
ATOM 5712 C C . PRO B 1 242 ? 19.391 42.75 4.863 1 91.56 242 PRO B C 1
ATOM 5714 O O . PRO B 1 242 ? 18.297 43.281 4.742 1 91.56 242 PRO B O 1
ATOM 5717 N N . HIS B 1 243 ? 19.531 41.656 5.527 1 92.75 243 HIS B N 1
ATOM 5718 C CA . HIS B 1 243 ? 18.406 40.844 5.996 1 92.75 243 HIS B CA 1
ATOM 5719 C C . HIS B 1 243 ? 17.578 41.594 7.027 1 92.75 243 HIS B C 1
ATOM 5721 O O . HIS B 1 243 ? 16.375 41.375 7.152 1 92.75 243 HIS B O 1
ATOM 5727 N N . SER B 1 244 ? 18.172 42.5 7.703 1 90.56 244 SER B N 1
ATOM 5728 C CA . SER B 1 244 ? 17.516 43.25 8.781 1 90.56 244 SER B CA 1
ATOM 5729 C C . SER B 1 244 ? 16.422 44.156 8.234 1 90.56 244 SER B C 1
ATOM 5731 O O . SER B 1 244 ? 15.539 44.594 8.977 1 90.56 244 SER B O 1
ATOM 5733 N N . ASP B 1 245 ? 16.438 44.438 6.938 1 91.88 245 ASP B N 1
ATOM 5734 C CA . ASP B 1 245 ? 15.461 45.312 6.312 1 91.88 245 ASP B CA 1
ATOM 5735 C C . ASP B 1 245 ? 14.188 44.562 5.953 1 91.88 245 ASP B C 1
ATOM 5737 O O . ASP B 1 245 ? 13.227 45.156 5.457 1 91.88 245 ASP B O 1
ATOM 5741 N N . TYR B 1 246 ? 14.195 43.344 6.273 1 94.19 246 TYR B N 1
ATOM 5742 C CA . TYR B 1 246 ? 13.07 42.5 5.863 1 94.19 246 TYR B CA 1
ATOM 5743 C C . TYR B 1 246 ? 12.578 41.656 7.02 1 94.19 246 TYR B C 1
ATOM 5745 O O . TYR B 1 246 ? 13.344 41.312 7.914 1 94.19 246 TYR B O 1
ATOM 5753 N N . TYR B 1 247 ? 11.266 41.375 6.984 1 96.19 247 TYR B N 1
ATOM 5754 C CA . TYR B 1 247 ? 10.719 40.281 7.777 1 96.19 247 TYR B CA 1
ATOM 5755 C C . TYR B 1 247 ? 10.906 38.938 7.066 1 96.19 247 TYR B C 1
ATOM 5757 O O . TYR B 1 247 ? 10.875 38.875 5.832 1 96.19 247 TYR B O 1
ATOM 5765 N N . HIS B 1 248 ? 11.195 37.875 7.828 1 96.75 248 HIS B N 1
ATOM 5766 C CA . HIS B 1 248 ? 11.328 36.531 7.266 1 96.75 248 HIS B CA 1
ATOM 5767 C C . HIS B 1 248 ? 10.461 35.531 8.023 1 96.75 248 HIS B C 1
ATOM 5769 O O . HIS B 1 248 ? 10.25 35.688 9.227 1 96.75 248 HIS B O 1
ATOM 5775 N N . ARG B 1 249 ? 9.945 34.562 7.301 1 97.88 249 ARG B N 1
ATOM 5776 C CA . ARG B 1 249 ? 9.219 33.469 7.918 1 97.88 249 ARG B CA 1
ATOM 5777 C C . ARG B 1 249 ? 9.336 32.188 7.074 1 97.88 249 ARG B C 1
ATOM 5779 O O . ARG B 1 249 ? 9.516 32.281 5.855 1 97.88 249 ARG B O 1
ATOM 5786 N N . ALA B 1 250 ? 9.297 31.078 7.707 1 98.25 250 ALA B N 1
ATOM 5787 C CA . ALA B 1 250 ? 9.141 29.781 7.066 1 98.25 250 ALA B CA 1
ATOM 5788 C C . ALA B 1 250 ? 7.82 29.125 7.461 1 98.25 250 ALA B C 1
ATOM 5790 O O . ALA B 1 250 ? 7.582 28.859 8.641 1 98.25 250 ALA B O 1
ATOM 5791 N N . THR B 1 251 ? 6.988 28.906 6.461 1 98.25 251 THR B N 1
ATOM 5792 C CA . THR B 1 251 ? 5.621 28.484 6.773 1 98.25 251 THR B CA 1
ATOM 5793 C C . THR B 1 251 ? 5.242 27.234 5.988 1 98.25 251 THR B C 1
ATOM 5795 O O . THR B 1 251 ? 5.531 27.141 4.793 1 98.25 251 THR B O 1
ATOM 5798 N N . LEU B 1 252 ? 4.66 26.203 6.73 1 98.19 252 LEU B N 1
ATOM 5799 C CA . LEU B 1 252 ? 3.961 25.109 6.078 1 98.19 252 LEU B CA 1
ATOM 5800 C C . LEU B 1 252 ? 2.545 25.516 5.691 1 98.19 252 LEU B C 1
ATOM 5802 O O . LEU B 1 252 ? 1.695 25.719 6.559 1 98.19 252 LEU B O 1
ATOM 5806 N N . ASN B 1 253 ? 2.307 25.625 4.426 1 96.88 253 ASN B N 1
ATOM 5807 C CA . ASN B 1 253 ? 1.021 26.156 4.004 1 96.88 253 ASN B CA 1
ATOM 5808 C C . ASN B 1 253 ? -0.046 25.078 3.912 1 96.88 253 ASN B C 1
ATOM 5810 O O . ASN B 1 253 ? 0.232 23.906 4.18 1 96.88 253 ASN B O 1
ATOM 5814 N N . ASP B 1 254 ? -1.264 25.438 3.525 1 95.94 254 ASP B N 1
ATOM 5815 C CA . ASP B 1 254 ? -2.428 24.562 3.584 1 95.94 254 ASP B CA 1
ATOM 5816 C C . ASP B 1 254 ? -2.477 23.625 2.369 1 95.94 254 ASP B C 1
ATOM 5818 O O . ASP B 1 254 ? -3.336 22.75 2.287 1 95.94 254 ASP B O 1
ATOM 5822 N N . VAL B 1 255 ? -1.485 23.75 1.476 1 96.31 255 VAL B N 1
ATOM 5823 C CA . VAL B 1 255 ? -1.432 22.844 0.33 1 96.31 255 VAL B CA 1
ATOM 5824 C C . VAL B 1 255 ? -0.196 21.953 0.432 1 96.31 255 VAL B C 1
ATOM 5826 O O . VAL B 1 255 ? 0.196 21.312 -0.545 1 96.31 255 VAL B O 1
ATOM 5829 N N . GLY B 1 256 ? 0.438 21.984 1.588 1 97.12 256 GLY B N 1
ATOM 5830 C CA . GLY B 1 256 ? 1.43 20.984 1.93 1 97.12 256 GLY B CA 1
ATOM 5831 C C . GLY B 1 256 ? 2.836 21.359 1.503 1 97.12 256 GLY B C 1
ATOM 5832 O O . GLY B 1 256 ? 3.709 20.5 1.393 1 97.12 256 GLY B O 1
ATOM 5833 N N . ASN B 1 257 ? 3.078 22.578 1.181 1 97.56 257 ASN B N 1
ATOM 5834 C CA . ASN B 1 257 ? 4.422 23.016 0.842 1 97.56 257 ASN B CA 1
ATOM 5835 C C . ASN B 1 257 ? 5.062 23.797 1.993 1 97.56 257 ASN B C 1
ATOM 5837 O O . ASN B 1 257 ? 4.383 24.562 2.684 1 97.56 257 ASN B O 1
ATOM 5841 N N . PHE B 1 258 ? 6.266 23.5 2.219 1 98.25 258 PHE B N 1
ATOM 5842 C CA . PHE B 1 258 ? 7.055 24.266 3.174 1 98.25 258 PHE B CA 1
ATOM 5843 C C . PHE B 1 258 ? 7.883 25.328 2.463 1 98.25 258 PHE B C 1
ATOM 5845 O O . PHE B 1 258 ? 8.703 25 1.596 1 98.25 258 PHE B O 1
ATOM 5852 N N . GLN B 1 259 ? 7.684 26.641 2.939 1 97.38 259 GLN B N 1
ATOM 5853 C CA . GLN B 1 259 ? 8.211 27.75 2.143 1 97.38 259 GLN B CA 1
ATOM 5854 C C . GLN B 1 259 ? 8.812 28.828 3.033 1 97.38 259 GLN B C 1
ATOM 5856 O O . GLN B 1 259 ? 8.305 29.109 4.121 1 97.38 259 GLN B O 1
ATOM 5861 N N . ILE B 1 260 ? 9.859 29.453 2.516 1 97.44 260 ILE B N 1
ATOM 5862 C CA . ILE B 1 260 ? 10.469 30.594 3.17 1 97.44 260 ILE B CA 1
ATOM 5863 C C . ILE B 1 260 ? 10.086 31.875 2.43 1 97.44 260 ILE B C 1
ATOM 5865 O O . ILE B 1 260 ? 10.203 31.953 1.204 1 97.44 260 ILE B O 1
ATOM 5869 N N . PHE B 1 261 ? 9.68 32.875 3.203 1 96.81 261 PHE B N 1
ATOM 5870 C CA . PHE B 1 261 ? 9.242 34.156 2.641 1 96.81 261 PHE B CA 1
ATOM 5871 C C . PHE B 1 261 ? 10.016 35.312 3.256 1 96.81 261 PHE B C 1
ATOM 5873 O O . PHE B 1 261 ? 10.57 35.188 4.352 1 96.81 261 PHE B O 1
ATOM 5880 N N . TYR B 1 262 ? 10.039 36.406 2.521 1 95.62 262 TYR B N 1
ATOM 5881 C CA . TYR B 1 262 ? 10.523 37.656 3.059 1 95.62 262 TYR B CA 1
ATOM 5882 C C . TYR B 1 262 ? 9.586 38.812 2.697 1 95.62 262 TYR B C 1
ATOM 5884 O O . TYR B 1 262 ? 8.836 38.719 1.721 1 95.62 262 TYR B O 1
ATOM 5892 N N . TYR B 1 263 ? 9.539 39.781 3.557 1 95.06 263 TYR B N 1
ATOM 5893 C CA . TYR B 1 263 ? 8.703 40.969 3.416 1 95.06 263 TYR B CA 1
ATOM 5894 C C . TYR B 1 263 ? 9.477 42.219 3.785 1 95.06 263 TYR B C 1
ATOM 5896 O O . TYR B 1 263 ? 10.039 42.312 4.879 1 95.06 263 TYR B O 1
ATOM 5904 N N . LYS B 1 264 ? 9.43 43.188 2.965 1 92.5 264 LYS B N 1
ATOM 5905 C CA . LYS B 1 264 ? 10.188 44.438 3.203 1 92.5 264 LYS B CA 1
ATOM 5906 C C . LYS B 1 264 ? 9.555 45.25 4.316 1 92.5 264 LYS B C 1
ATOM 5908 O O . LYS B 1 264 ? 8.344 45.469 4.32 1 92.5 264 LYS B O 1
ATOM 5913 N N . LYS B 1 265 ? 10.344 45.719 5.16 1 91.25 265 LYS B N 1
ATOM 5914 C CA . LYS B 1 265 ? 9.867 46.594 6.246 1 91.25 265 LYS B CA 1
ATOM 5915 C C . LYS B 1 265 ? 9.547 48 5.746 1 91.25 265 LYS B C 1
ATOM 5917 O O . LYS B 1 265 ? 10.172 48.469 4.805 1 91.25 265 LYS B O 1
ATOM 5922 N N . ALA B 1 266 ? 8.508 48.625 6.352 1 79.94 266 ALA B N 1
ATOM 5923 C CA . ALA B 1 266 ? 7.98 49.906 5.914 1 79.94 266 ALA B CA 1
ATOM 5924 C C . ALA B 1 266 ? 9.055 50.969 5.961 1 79.94 266 ALA B C 1
ATOM 5926 O O . ALA B 1 266 ? 9.078 51.906 5.129 1 79.94 266 ALA B O 1
ATOM 5927 N N . ASN B 1 267 ? 9.867 51.094 6.867 1 72.5 267 ASN B N 1
ATOM 5928 C CA . ASN B 1 267 ? 10.812 52.188 7.031 1 72.5 267 ASN B CA 1
ATOM 5929 C C . ASN B 1 267 ? 11.938 52.125 6.004 1 72.5 267 ASN B C 1
ATOM 5931 O O . ASN B 1 267 ? 12.836 52.969 5.996 1 72.5 267 ASN B O 1
ATOM 5935 N N . VAL B 1 268 ? 11.727 51.125 5.18 1 67.31 268 VAL B N 1
ATOM 5936 C CA . VAL B 1 268 ? 12.75 51 4.152 1 67.31 268 VAL B CA 1
ATOM 5937 C C . VAL B 1 268 ? 12.258 51.625 2.846 1 67.31 268 VAL B C 1
ATOM 5939 O O . VAL B 1 268 ? 11.156 51.312 2.385 1 67.31 268 VAL B O 1
ATOM 5942 N N . PRO B 1 269 ? 12.953 52.812 2.365 1 60.81 269 PRO B N 1
ATOM 5943 C CA . PRO B 1 269 ? 12.562 53.531 1.146 1 60.81 269 PRO B CA 1
ATOM 5944 C C . PRO B 1 269 ? 12.5 52.625 -0.076 1 60.81 269 PRO B C 1
ATOM 5946 O O . PRO B 1 269 ? 13.367 51.781 -0.257 1 60.81 269 PRO B O 1
ATOM 5949 N N . GLN B 1 270 ? 11.656 51.938 -0.576 1 57.41 270 GLN B N 1
ATOM 5950 C CA . GLN B 1 270 ? 11.648 51.406 -1.931 1 57.41 270 GLN B CA 1
ATOM 5951 C C . GLN B 1 270 ? 10.219 51.281 -2.461 1 57.41 270 GLN B C 1
ATOM 5953 O O . GLN B 1 270 ? 9.273 51.125 -1.687 1 57.41 270 GLN B O 1
ATOM 5958 N N . VAL B 1 271 ? 10.125 51.594 -3.76 1 51.53 271 VAL B N 1
ATOM 5959 C CA . VAL B 1 271 ? 8.992 51.625 -4.688 1 51.53 271 VAL B CA 1
ATOM 5960 C C . VAL B 1 271 ? 8.414 50.219 -4.816 1 51.53 271 VAL B C 1
ATOM 5962 O O . VAL B 1 271 ? 7.59 49.938 -5.695 1 51.53 271 VAL B O 1
ATOM 5965 N N . GLY B 1 272 ? 8.609 49.375 -3.834 1 54.31 272 GLY B N 1
ATOM 5966 C CA . GLY B 1 272 ? 8.102 48.062 -4.246 1 54.31 272 GLY B CA 1
ATOM 5967 C C . GLY B 1 272 ? 6.863 47.656 -3.48 1 54.31 272 GLY B C 1
ATOM 5968 O O . GLY B 1 272 ? 6.422 48.344 -2.568 1 54.31 272 GLY B O 1
ATOM 5969 N N . GLN B 1 273 ? 6.188 46.656 -4.047 1 60.81 273 GLN B N 1
ATOM 5970 C CA . GLN B 1 273 ? 4.914 46.125 -3.594 1 60.81 273 GLN B CA 1
ATOM 5971 C C . GLN B 1 273 ? 5.051 45.5 -2.209 1 60.81 273 GLN B C 1
ATOM 5973 O O . GLN B 1 273 ? 6.012 44.75 -1.939 1 60.81 273 GLN B O 1
ATOM 5978 N N . TRP B 1 274 ? 4.277 45.906 -1.224 1 76.56 274 TRP B N 1
ATOM 5979 C CA . TRP B 1 274 ? 4.141 45.469 0.153 1 76.56 274 TRP B CA 1
ATOM 5980 C C . TRP B 1 274 ? 3.465 44.094 0.202 1 76.56 274 TRP B C 1
ATOM 5982 O O . TRP B 1 274 ? 2.271 44 0.503 1 76.56 274 TRP B O 1
ATOM 5992 N N . SER B 1 275 ? 4.199 43.062 -0.278 1 89.25 275 SER B N 1
ATOM 5993 C CA . SER B 1 275 ? 3.684 41.688 -0.207 1 89.25 275 SER B CA 1
ATOM 5994 C C . SER B 1 275 ? 4.789 40.688 0.138 1 89.25 275 SER B C 1
ATOM 5996 O O . SER B 1 275 ? 5.977 41 0.015 1 89.25 275 SER B O 1
ATOM 5998 N N . TRP B 1 276 ? 4.402 39.656 0.642 1 94.19 276 TRP B N 1
ATOM 5999 C CA . TRP B 1 276 ? 5.355 38.562 0.904 1 94.19 276 TRP B CA 1
ATOM 6000 C C . TRP B 1 276 ? 5.938 38.031 -0.397 1 94.19 276 TRP B C 1
ATOM 6002 O O . TRP B 1 276 ? 5.203 37.781 -1.359 1 94.19 276 TRP B O 1
ATOM 6012 N N . SER B 1 277 ? 7.277 37.844 -0.433 1 93.62 277 SER B N 1
ATOM 6013 C CA . SER B 1 277 ? 7.98 37.281 -1.572 1 93.62 277 SER B CA 1
ATOM 6014 C C . SER B 1 277 ? 8.586 35.906 -1.221 1 93.62 277 SER B C 1
ATOM 6016 O O . SER B 1 277 ? 9.094 35.719 -0.116 1 93.62 277 SER B O 1
ATOM 6018 N N . LEU B 1 278 ? 8.516 34.969 -2.162 1 94.69 278 LEU B N 1
ATOM 6019 C CA . LEU B 1 278 ? 9.008 33.625 -1.954 1 94.69 278 LEU B CA 1
ATOM 6020 C C . LEU B 1 278 ? 10.516 33.531 -2.143 1 94.69 278 LEU B C 1
ATOM 6022 O O . LEU B 1 278 ? 11.039 34 -3.168 1 94.69 278 LEU B O 1
ATOM 6026 N N . ALA B 1 279 ? 11.164 33 -1.153 1 95.19 279 ALA B N 1
ATOM 6027 C CA . ALA B 1 279 ? 12.617 32.844 -1.229 1 95.19 279 ALA B CA 1
ATOM 6028 C C . ALA B 1 279 ? 13.016 31.422 -1.547 1 95.19 279 ALA B C 1
ATOM 6030 O O . ALA B 1 279 ? 14.008 31.172 -2.236 1 95.19 279 ALA B O 1
ATOM 6031 N N . TRP B 1 280 ? 12.297 30.453 -1.047 1 96.12 280 TRP B N 1
ATOM 6032 C CA . TRP B 1 280 ? 12.594 29.031 -1.181 1 96.12 280 TRP B CA 1
ATOM 6033 C C . TRP B 1 280 ? 11.344 28.188 -0.918 1 96.12 280 TRP B C 1
ATOM 6035 O O . TRP B 1 280 ? 10.477 28.594 -0.137 1 96.12 280 TRP B O 1
ATOM 6045 N N . GLN B 1 281 ? 11.289 27.078 -1.504 1 96.25 281 GLN B N 1
ATOM 6046 C CA . GLN B 1 281 ? 10.211 26.125 -1.223 1 96.25 281 GLN B CA 1
ATOM 6047 C C . GLN B 1 281 ? 10.703 24.688 -1.337 1 96.25 281 GLN B C 1
ATOM 6049 O O . GLN B 1 281 ? 11.578 24.391 -2.156 1 96.25 281 GLN B O 1
ATOM 6054 N N . ALA B 1 282 ? 10.148 23.812 -0.571 1 96.81 282 ALA B N 1
ATOM 6055 C CA . ALA B 1 282 ? 10.539 22.406 -0.551 1 96.81 282 ALA B CA 1
ATOM 6056 C C . ALA B 1 282 ? 10 21.672 -1.772 1 96.81 282 ALA B C 1
ATOM 6058 O O . ALA B 1 282 ? 10.703 20.859 -2.371 1 96.81 282 ALA B O 1
ATOM 6059 N N . ILE B 1 283 ? 8.758 22 -2.119 1 96.56 283 ILE B N 1
ATOM 6060 C CA . ILE B 1 283 ? 8.086 21.281 -3.197 1 96.56 283 ILE B CA 1
ATOM 6061 C C . ILE B 1 283 ? 8.031 22.156 -4.445 1 96.56 283 ILE B C 1
ATOM 6063 O O . ILE B 1 283 ? 7.355 23.188 -4.461 1 96.56 283 ILE B O 1
ATOM 6067 N N . GLU B 1 284 ? 8.609 21.734 -5.48 1 93.94 284 GLU B N 1
ATOM 6068 C CA . GLU B 1 284 ? 8.641 22.484 -6.734 1 93.94 284 GLU B CA 1
ATOM 6069 C C . GLU B 1 284 ? 7.449 22.125 -7.617 1 93.94 284 GLU B C 1
ATOM 6071 O O . GLU B 1 284 ? 6.945 22.984 -8.352 1 93.94 284 GLU B O 1
ATOM 6076 N N . GLN B 1 285 ? 7.023 20.875 -7.527 1 94.25 285 GLN B N 1
ATOM 6077 C CA . GLN B 1 285 ? 5.844 20.422 -8.25 1 94.25 285 GLN B CA 1
ATOM 6078 C C . GLN B 1 285 ? 4.668 20.203 -7.301 1 94.25 285 GLN B C 1
ATOM 6080 O O . GLN B 1 285 ? 4.508 19.125 -6.727 1 94.25 285 GLN B O 1
ATOM 6085 N N . PRO B 1 286 ? 3.814 21.188 -7.227 1 96.06 286 PRO B N 1
ATOM 6086 C CA . PRO B 1 286 ? 2.803 21.203 -6.168 1 96.06 286 PRO B CA 1
ATOM 6087 C C . PRO B 1 286 ? 1.908 19.969 -6.188 1 96.06 286 PRO B C 1
ATOM 6089 O O . PRO B 1 286 ? 1.449 19.516 -5.137 1 96.06 286 PRO B O 1
ATOM 6092 N N . CYS B 1 287 ? 1.707 19.359 -7.332 1 96.56 287 CYS B N 1
ATOM 6093 C CA . CYS B 1 287 ? 0.789 18.219 -7.426 1 96.56 287 CYS B CA 1
ATOM 6094 C C . CYS B 1 287 ? 1.459 16.938 -6.957 1 96.56 287 CYS B C 1
ATOM 6096 O O . CYS B 1 287 ? 0.827 15.883 -6.926 1 96.56 287 CYS B O 1
ATOM 6098 N N . ASN B 1 288 ? 2.689 17.016 -6.52 1 93.88 288 ASN B N 1
ATOM 6099 C CA . ASN B 1 288 ? 3.383 15.867 -5.945 1 93.88 288 ASN B CA 1
ATOM 6100 C C . ASN B 1 288 ? 3.037 15.68 -4.473 1 93.88 288 ASN B C 1
ATOM 6102 O O . ASN B 1 288 ? 3.439 14.695 -3.855 1 93.88 288 ASN B O 1
ATOM 6106 N N . VAL B 1 289 ? 2.291 16.609 -3.926 1 96.06 289 VAL B N 1
ATOM 6107 C CA . VAL B 1 289 ? 1.898 16.531 -2.521 1 96.06 289 VAL B CA 1
ATOM 6108 C C . VAL B 1 289 ? 0.842 15.445 -2.342 1 96.06 289 VAL B C 1
ATOM 6110 O O . VAL B 1 289 ? -0.23 15.508 -2.949 1 96.06 289 VAL B O 1
ATOM 6113 N N . THR B 1 290 ? 1.15 14.453 -1.513 1 93.12 290 THR B N 1
ATOM 6114 C CA . THR B 1 290 ? 0.217 13.367 -1.238 1 93.12 290 THR B CA 1
ATOM 6115 C C . THR B 1 290 ? -0.983 13.867 -0.442 1 93.12 290 THR B C 1
ATOM 6117 O O . THR B 1 290 ? -0.833 14.695 0.462 1 93.12 290 THR B O 1
ATOM 6120 N N . GLY B 1 291 ? -2.135 13.344 -0.804 1 92.81 291 GLY B N 1
ATOM 6121 C CA . GLY B 1 291 ? -3.342 13.664 -0.06 1 92.81 291 GLY B CA 1
ATOM 6122 C C . GLY B 1 291 ? -3.883 15.047 -0.373 1 92.81 291 GLY B C 1
ATOM 6123 O O . GLY B 1 291 ? -4.844 15.5 0.255 1 92.81 291 GLY B O 1
ATOM 6124 N N . LEU B 1 292 ? -3.277 15.773 -1.318 1 96.06 292 LEU B N 1
ATOM 6125 C CA . LEU B 1 292 ? -3.639 17.156 -1.606 1 96.06 292 LEU B CA 1
ATOM 6126 C C . LEU B 1 292 ? -5.109 17.266 -1.994 1 96.06 292 LEU B C 1
ATOM 6128 O O . LEU B 1 292 ? -5.828 18.141 -1.487 1 96.06 292 LEU B O 1
ATOM 6132 N N . CYS B 1 293 ? -5.578 16.422 -2.883 1 96.44 293 CYS B N 1
ATOM 6133 C CA . CYS B 1 293 ? -6.949 16.5 -3.375 1 96.44 293 CYS B CA 1
ATOM 6134 C C . CYS B 1 293 ? -7.816 15.406 -2.752 1 96.44 293 CYS B C 1
ATOM 6136 O O . CYS B 1 293 ? -8.875 15.07 -3.283 1 96.44 293 CYS B O 1
ATOM 6138 N N . GLU B 1 294 ? -7.359 14.852 -1.651 1 93.62 294 GLU B N 1
ATOM 6139 C CA . GLU B 1 294 ? -8.086 13.844 -0.888 1 93.62 294 GLU B CA 1
ATOM 6140 C C . GLU B 1 294 ? -8.664 12.766 -1.806 1 93.62 294 GLU B C 1
ATOM 6142 O O . GLU B 1 294 ? -8.039 12.375 -2.789 1 93.62 294 GLU B O 1
ATOM 6147 N N . GLU B 1 295 ? -9.812 12.188 -1.424 1 93.75 295 GLU B N 1
ATOM 6148 C CA . GLU B 1 295 ? -10.359 11.008 -2.1 1 93.75 295 GLU B CA 1
ATOM 6149 C C . GLU B 1 295 ? -10.969 11.383 -3.451 1 93.75 295 GLU B C 1
ATOM 6151 O O . GLU B 1 295 ? -11.695 12.367 -3.561 1 93.75 295 GLU B O 1
ATOM 6156 N N . TYR B 1 296 ? -10.625 10.703 -4.488 1 95.38 296 TYR B N 1
ATOM 6157 C CA . TYR B 1 296 ? -11.172 10.648 -5.84 1 95.38 296 TYR B CA 1
ATOM 6158 C C . TYR B 1 296 ? -10.82 11.906 -6.621 1 95.38 296 TYR B C 1
ATOM 6160 O O . TYR B 1 296 ? -11.023 11.961 -7.836 1 95.38 296 TYR B O 1
ATOM 6168 N N . GLY B 1 297 ? -10.352 12.961 -5.949 1 97.12 297 GLY B N 1
ATOM 6169 C CA . GLY B 1 297 ? -9.953 14.164 -6.664 1 97.12 297 GLY B CA 1
ATOM 6170 C C . GLY B 1 297 ? -8.57 14.062 -7.277 1 97.12 297 GLY B C 1
ATOM 6171 O O . GLY B 1 297 ? -7.781 13.195 -6.906 1 97.12 297 GLY B O 1
ATOM 6172 N N . TYR B 1 298 ? -8.297 14.938 -8.281 1 98.06 298 TYR B N 1
ATOM 6173 C CA . TYR B 1 298 ? -6.934 14.992 -8.812 1 98.06 298 TYR B CA 1
ATOM 6174 C C . TYR B 1 298 ? -6.473 16.422 -8.992 1 98.06 298 TYR B C 1
ATOM 6176 O O . TYR B 1 298 ? -7.273 17.312 -9.32 1 98.06 298 TYR B O 1
ATOM 6184 N N . CYS B 1 299 ? -5.238 16.641 -8.734 1 98.31 299 CYS B N 1
ATOM 6185 C CA . CYS B 1 299 ? -4.59 17.953 -8.703 1 98.31 299 CYS B CA 1
ATOM 6186 C C . CYS B 1 299 ? -4.234 18.422 -10.109 1 98.31 299 CYS B C 1
ATOM 6188 O O . CYS B 1 299 ? -3.783 17.625 -10.93 1 98.31 299 CYS B O 1
ATOM 6190 N N . PHE B 1 300 ? -4.477 19.672 -10.414 1 97.38 300 PHE B N 1
ATOM 6191 C CA . PHE B 1 300 ? -3.986 20.344 -11.617 1 97.38 300 PHE B CA 1
ATOM 6192 C C . PHE B 1 300 ? -3.451 21.734 -11.281 1 97.38 300 PHE B C 1
ATOM 6194 O O . PHE B 1 300 ? -3.676 22.234 -10.18 1 97.38 300 PHE B O 1
ATOM 6201 N N . LEU B 1 301 ? -2.625 22.234 -12.133 1 96.12 301 LEU B N 1
ATOM 6202 C CA . LEU B 1 301 ? -2.135 23.609 -11.977 1 96.12 301 LEU B CA 1
ATOM 6203 C C . LEU B 1 301 ? -2.99 24.594 -12.773 1 96.12 301 LEU B C 1
ATOM 6205 O O . LEU B 1 301 ? -3.221 24.391 -13.969 1 96.12 301 LEU B O 1
ATOM 6209 N N . ASP B 1 302 ? -3.445 25.547 -12.078 1 93.69 302 ASP B N 1
ATOM 6210 C CA . ASP B 1 302 ? -4.273 26.547 -12.75 1 93.69 302 ASP B CA 1
ATOM 6211 C C . ASP B 1 302 ? -3.42 27.484 -13.594 1 93.69 302 ASP B C 1
ATOM 6213 O O . ASP B 1 302 ? -2.23 27.234 -13.805 1 93.69 302 ASP B O 1
ATOM 6217 N N . ALA B 1 303 ? -4.047 28.594 -14.109 1 92.94 303 ALA B N 1
ATOM 6218 C CA . ALA B 1 303 ? -3.371 29.516 -15.008 1 92.94 303 ALA B CA 1
ATOM 6219 C C . ALA B 1 303 ? -2.207 30.203 -14.305 1 92.94 303 ALA B C 1
ATOM 6221 O O . ALA B 1 303 ? -1.225 30.594 -14.945 1 92.94 303 ALA B O 1
ATOM 6222 N N . ASN B 1 304 ? -2.279 30.375 -13.016 1 91.56 304 ASN B N 1
ATOM 6223 C CA . ASN B 1 304 ? -1.229 31.016 -12.234 1 91.56 304 ASN B CA 1
ATOM 6224 C C . ASN B 1 304 ? -0.24 30 -11.672 1 91.56 304 ASN B C 1
ATOM 6226 O O . ASN B 1 304 ? 0.555 30.328 -10.789 1 91.56 304 ASN B O 1
ATOM 6230 N N . GLN B 1 305 ? -0.386 28.766 -12.055 1 90.19 305 GLN B N 1
ATOM 6231 C CA . GLN B 1 305 ? 0.498 27.672 -11.672 1 90.19 305 GLN B CA 1
ATOM 6232 C C . GLN B 1 305 ? 0.312 27.312 -10.203 1 90.19 305 GLN B C 1
ATOM 6234 O O . GLN B 1 305 ? 1.25 26.844 -9.547 1 90.19 305 GLN B O 1
ATOM 6239 N N . LYS B 1 306 ? -0.84 27.641 -9.734 1 93.56 306 LYS B N 1
ATOM 6240 C CA . LYS B 1 306 ? -1.222 27.234 -8.391 1 93.56 306 LYS B CA 1
ATOM 6241 C C . LYS B 1 306 ? -2.016 25.922 -8.422 1 93.56 306 LYS B C 1
ATOM 6243 O O . LYS B 1 306 ? -2.832 25.719 -9.32 1 93.56 306 LYS B O 1
ATOM 6248 N N . PRO B 1 307 ? -1.755 25.125 -7.445 1 96.31 307 PRO B N 1
ATOM 6249 C CA . PRO B 1 307 ? -2.486 23.859 -7.457 1 96.31 307 PRO B CA 1
ATOM 6250 C C . PRO B 1 307 ? -3.975 24.031 -7.16 1 96.31 307 PRO B C 1
ATOM 6252 O O . PRO B 1 307 ? -4.352 24.906 -6.371 1 96.31 307 PRO B O 1
ATOM 6255 N N . SER B 1 308 ? -4.766 23.281 -7.785 1 96.56 308 SER B N 1
ATOM 6256 C CA . SER B 1 308 ? -6.195 23.141 -7.531 1 96.56 308 SER B CA 1
ATOM 6257 C C . SER B 1 308 ? -6.672 21.719 -7.781 1 96.56 308 SER B C 1
ATOM 6259 O O . SER B 1 308 ? -5.879 20.859 -8.164 1 96.56 308 SER B O 1
ATOM 6261 N N . CYS B 1 309 ? -7.926 21.453 -7.434 1 97.69 309 CYS B N 1
ATOM 6262 C CA . CYS B 1 309 ? -8.414 20.078 -7.512 1 97.69 309 CYS B CA 1
ATOM 6263 C C . CYS B 1 309 ? -9.688 20 -8.352 1 97.69 309 CYS B C 1
ATOM 6265 O O . CYS B 1 309 ? -10.492 20.922 -8.352 1 97.69 309 CYS B O 1
ATOM 6267 N N . LEU B 1 310 ? -9.82 18.922 -9.07 1 97.19 310 LEU B N 1
ATOM 6268 C CA . LEU B 1 310 ? -11 18.594 -9.875 1 97.19 310 LEU B CA 1
ATOM 6269 C C . LEU B 1 310 ? -11.516 17.203 -9.547 1 97.19 310 LEU B C 1
ATOM 6271 O O . LEU B 1 310 ? -10.781 16.375 -8.984 1 97.19 310 LEU B O 1
ATOM 6275 N N . CYS B 1 311 ? -12.766 17.047 -9.812 1 97.31 311 CYS B N 1
ATOM 6276 C CA . CYS B 1 311 ? -13.367 15.719 -9.695 1 97.31 311 CYS B CA 1
ATOM 6277 C C . CYS B 1 311 ? -13.562 15.086 -11.07 1 97.31 311 CYS B C 1
ATOM 6279 O O . CYS B 1 311 ? -13.844 15.789 -12.047 1 97.31 311 CYS B O 1
ATOM 6281 N N . PRO B 1 312 ? -13.359 13.758 -11.18 1 96.5 312 PRO B N 1
ATOM 6282 C CA . PRO B 1 312 ? -13.758 13.094 -12.422 1 96.5 312 PRO B CA 1
ATOM 6283 C C . PRO B 1 312 ? -15.25 13.227 -12.711 1 96.5 312 PRO B C 1
ATOM 6285 O O . PRO B 1 312 ? -16.016 13.68 -11.852 1 96.5 312 PRO B O 1
ATOM 6288 N N . LEU B 1 313 ? -15.586 12.867 -13.961 1 94.06 313 LEU B N 1
ATOM 6289 C CA . LEU B 1 313 ? -17 12.867 -14.312 1 94.06 313 LEU B CA 1
ATOM 6290 C C . LEU B 1 313 ? -17.797 11.945 -13.391 1 94.06 313 LEU B C 1
ATOM 6292 O O . LEU B 1 313 ? -17.312 10.867 -13.023 1 94.06 313 LEU B O 1
ATOM 6296 N N . ASN B 1 314 ? -18.984 12.336 -12.953 1 93.25 314 ASN B N 1
ATOM 6297 C CA . ASN B 1 314 ? -19.906 11.602 -12.094 1 93.25 314 ASN B CA 1
ATOM 6298 C C . ASN B 1 314 ? -19.438 11.609 -10.641 1 93.25 314 ASN B C 1
ATOM 6300 O O . ASN B 1 314 ? -19.844 10.75 -9.852 1 93.25 314 ASN B O 1
ATOM 6304 N N . PHE B 1 315 ? -18.516 12.391 -10.383 1 94.38 315 PHE B N 1
ATOM 6305 C CA . PHE B 1 315 ? -18.109 12.711 -9.023 1 94.38 315 PHE B CA 1
ATOM 6306 C C . PHE B 1 315 ? -18.344 14.188 -8.719 1 94.38 315 PHE B C 1
ATOM 6308 O O . PHE B 1 315 ? -18.234 15.031 -9.609 1 94.38 315 PHE B O 1
ATOM 6315 N N . THR B 1 316 ? -18.625 14.484 -7.504 1 94.12 316 THR B N 1
ATOM 6316 C CA . THR B 1 316 ? -18.891 15.867 -7.121 1 94.12 316 THR B CA 1
ATOM 6317 C C . THR B 1 316 ? -18.016 16.281 -5.941 1 94.12 316 THR B C 1
ATOM 6319 O O . THR B 1 316 ? -17.734 15.461 -5.059 1 94.12 316 THR B O 1
ATOM 6322 N N . LEU B 1 317 ? -17.656 17.562 -5.934 1 94.75 317 LEU B N 1
ATOM 6323 C CA . LEU B 1 317 ? -16.859 18.094 -4.832 1 94.75 317 LEU B CA 1
ATOM 6324 C C . LEU B 1 317 ? -17.625 17.984 -3.514 1 94.75 317 LEU B C 1
ATOM 6326 O O . LEU B 1 317 ? -18.812 18.297 -3.451 1 94.75 317 LEU B O 1
ATOM 6330 N N . LEU B 1 318 ? -17 17.484 -2.52 1 91 318 LEU B N 1
ATOM 6331 C CA . LEU B 1 318 ? -17.625 17.406 -1.205 1 91 318 LEU B CA 1
ATOM 6332 C C . LEU B 1 318 ? -17.969 18.797 -0.688 1 91 318 LEU B C 1
ATOM 6334 O O . LEU B 1 318 ? -19 18.984 -0.045 1 91 318 LEU B O 1
ATOM 6338 N N . ASP B 1 319 ? -17.031 19.75 -0.905 1 90.06 319 ASP B N 1
ATOM 6339 C CA . ASP B 1 319 ? -17.219 21.156 -0.583 1 90.06 319 ASP B CA 1
ATOM 6340 C C . ASP B 1 319 ? -16.891 22.047 -1.786 1 90.06 319 ASP B C 1
ATOM 6342 O O . ASP B 1 319 ? -15.719 22.203 -2.141 1 90.06 319 ASP B O 1
ATOM 6346 N N . PRO B 1 320 ? -17.875 22.641 -2.389 1 91.5 320 PRO B N 1
ATOM 6347 C CA . PRO B 1 320 ? -17.641 23.453 -3.588 1 91.5 320 PRO B CA 1
ATOM 6348 C C . PRO B 1 320 ? -16.75 24.656 -3.322 1 91.5 320 PRO B C 1
ATOM 6350 O O . PRO B 1 320 ? -16.125 25.188 -4.25 1 91.5 320 PRO B O 1
ATOM 6353 N N . ASN B 1 321 ? -16.641 25.109 -2.055 1 90.19 321 ASN B N 1
ATOM 6354 C CA . ASN B 1 321 ? -15.844 26.281 -1.724 1 90.19 321 ASN B CA 1
ATOM 6355 C C . ASN B 1 321 ? -14.406 25.906 -1.38 1 90.19 321 ASN B C 1
ATOM 6357 O O . ASN B 1 321 ? -13.562 26.781 -1.205 1 90.19 321 ASN B O 1
ATOM 6361 N N . ASN B 1 322 ? -14.188 24.656 -1.284 1 92.25 322 ASN B N 1
ATOM 6362 C CA . ASN B 1 322 ? -12.852 24.141 -1.006 1 92.25 322 ASN B CA 1
ATOM 6363 C C . ASN B 1 322 ? -12.562 22.859 -1.784 1 92.25 322 ASN B C 1
ATOM 6365 O O . ASN B 1 322 ? -12.688 21.766 -1.243 1 92.25 322 ASN B O 1
ATOM 6369 N N . PRO B 1 323 ? -12.086 23.031 -2.971 1 94.31 323 PRO B N 1
ATOM 6370 C CA . PRO B 1 323 ? -11.883 21.875 -3.846 1 94.31 323 PRO B CA 1
ATOM 6371 C C . PRO B 1 323 ? -10.875 20.875 -3.285 1 94.31 323 PRO B C 1
ATOM 6373 O O . PRO B 1 323 ? -10.773 19.75 -3.779 1 94.31 323 PRO B O 1
ATOM 6376 N N . PHE B 1 324 ? -10.125 21.219 -2.258 1 95.19 324 PHE B N 1
ATOM 6377 C CA . PHE B 1 324 ? -9.078 20.359 -1.716 1 95.19 324 PHE B CA 1
ATOM 6378 C C . PHE B 1 324 ? -9.672 19.312 -0.779 1 95.19 324 PHE B C 1
ATOM 6380 O O . PHE B 1 324 ? -8.961 18.406 -0.32 1 95.19 324 PHE B O 1
ATOM 6387 N N . LYS B 1 325 ? -10.969 19.312 -0.526 1 91.69 325 LYS B N 1
ATOM 6388 C CA . LYS B 1 325 ? -11.602 18.406 0.431 1 91.69 325 LYS B CA 1
ATOM 6389 C C . LYS B 1 325 ? -11.984 17.094 -0.229 1 91.69 325 LYS B C 1
ATOM 6391 O O . LYS B 1 325 ? -12.484 16.188 0.436 1 91.69 325 LYS B O 1
ATOM 6396 N N . GLY B 1 326 ? -11.797 17 -1.566 1 93.88 326 GLY B N 1
ATOM 6397 C CA . GLY B 1 326 ? -12.031 15.734 -2.25 1 93.88 326 GLY B CA 1
ATOM 6398 C C . GLY B 1 326 ? -13.383 15.664 -2.926 1 93.88 326 GLY B C 1
ATOM 6399 O O . GLY B 1 326 ? -14.07 16.672 -3.068 1 93.88 326 GLY B O 1
ATOM 6400 N N . CYS B 1 327 ? -13.672 14.453 -3.428 1 95.25 327 CYS B N 1
ATOM 6401 C CA . CYS B 1 327 ? -14.883 14.211 -4.211 1 95.25 327 CYS B CA 1
ATOM 6402 C C . CYS B 1 327 ? -15.664 13.031 -3.658 1 95.25 327 CYS B C 1
ATOM 6404 O O . CYS B 1 327 ? -15.125 12.227 -2.889 1 95.25 327 CYS B O 1
ATOM 6406 N N . SER B 1 328 ? -16.891 13.023 -3.994 1 91.88 328 SER B N 1
ATOM 6407 C CA . SER B 1 328 ? -17.75 11.875 -3.727 1 91.88 328 SER B CA 1
ATOM 6408 C C . SER B 1 328 ? -18.391 11.352 -5.008 1 91.88 328 SER B C 1
ATOM 6410 O O . SER B 1 328 ? -18.797 12.141 -5.871 1 91.88 328 SER B O 1
ATOM 6412 N N . PRO B 1 329 ? -18.422 9.992 -5.113 1 90.25 329 PRO B N 1
ATOM 6413 C CA . PRO B 1 329 ? -19.125 9.469 -6.285 1 90.25 329 PRO B CA 1
ATOM 6414 C C . PRO B 1 329 ? -20.625 9.789 -6.262 1 90.25 329 PRO B C 1
ATOM 6416 O O . PRO B 1 329 ? -21.25 9.773 -5.195 1 90.25 329 PRO B O 1
ATOM 6419 N N . ASP B 1 330 ? -21.203 10.039 -7.418 1 88.88 330 ASP B N 1
ATOM 6420 C CA . ASP B 1 330 ? -22.625 10.32 -7.559 1 88.88 330 ASP B CA 1
ATOM 6421 C C . ASP B 1 330 ? -23.422 9.031 -7.738 1 88.88 330 ASP B C 1
ATOM 6423 O O . ASP B 1 330 ? -24.609 9.062 -8.094 1 88.88 330 ASP B O 1
ATOM 6427 N N . PHE B 1 331 ? -22.75 7.934 -7.602 1 84.81 331 PHE B N 1
ATOM 6428 C CA . PHE B 1 331 ? -23.359 6.621 -7.832 1 84.81 331 PHE B CA 1
ATOM 6429 C C . PHE B 1 331 ? -22.891 5.625 -6.773 1 84.81 331 PHE B C 1
ATOM 6431 O O . PHE B 1 331 ? -21.906 5.863 -6.074 1 84.81 331 PHE B O 1
ATOM 6438 N N . ALA B 1 332 ? -23.688 4.559 -6.695 1 78.69 332 ALA B N 1
ATOM 6439 C CA . ALA B 1 332 ? -23.266 3.471 -5.809 1 78.69 332 ALA B CA 1
ATOM 6440 C C . ALA B 1 332 ? -22.234 2.576 -6.488 1 78.69 332 ALA B C 1
ATOM 6442 O O . ALA B 1 332 ? -22.359 2.256 -7.672 1 78.69 332 ALA B O 1
ATOM 6443 N N . PRO B 1 333 ? -21.219 2.256 -5.734 1 77.81 333 PRO B N 1
ATOM 6444 C CA . PRO B 1 333 ? -20.234 1.364 -6.34 1 77.81 333 PRO B CA 1
ATOM 6445 C C . PRO B 1 333 ? -20.812 0.009 -6.73 1 77.81 333 PRO B C 1
ATOM 6447 O O . PRO B 1 333 ? -21.812 -0.427 -6.145 1 77.81 333 PRO B O 1
ATOM 6450 N N . GLN B 1 334 ? -20.125 -0.625 -7.68 1 77.06 334 GLN B N 1
ATOM 6451 C CA . GLN B 1 334 ? -20.531 -1.941 -8.148 1 77.06 334 GLN B CA 1
ATOM 6452 C C . GLN B 1 334 ? -20.359 -2.996 -7.062 1 77.06 334 GLN B C 1
ATOM 6454 O O . GLN B 1 334 ? -19.344 -2.988 -6.348 1 77.06 334 GLN B O 1
ATOM 6459 N N . ARG B 1 335 ? -21.391 -3.85 -6.988 1 74.88 335 ARG B N 1
ATOM 6460 C CA . ARG B 1 335 ? -21.312 -4.969 -6.055 1 74.88 335 ARG B CA 1
ATOM 6461 C C . ARG B 1 335 ? -20.938 -6.258 -6.777 1 74.88 335 ARG B C 1
ATOM 6463 O O . ARG B 1 335 ? -21.406 -6.52 -7.883 1 74.88 335 ARG B O 1
ATOM 6470 N N . CYS B 1 336 ? -19.938 -7.012 -6.008 1 76.56 336 CYS B N 1
ATOM 6471 C CA . CYS B 1 336 ? -19.609 -8.32 -6.555 1 76.56 336 CYS B CA 1
ATOM 6472 C C . CYS B 1 336 ? -20.547 -9.391 -6.016 1 76.56 336 CYS B C 1
ATOM 6474 O O . CYS B 1 336 ? -20.891 -9.375 -4.836 1 76.56 336 CYS B O 1
ATOM 6476 N N . GLY B 1 337 ? -21.297 -10.07 -6.836 1 68.69 337 GLY B N 1
ATOM 6477 C CA . GLY B 1 337 ? -22.203 -11.133 -6.438 1 68.69 337 GLY B CA 1
ATOM 6478 C C . GLY B 1 337 ? -23.031 -11.672 -7.586 1 68.69 337 GLY B C 1
ATOM 6479 O O . GLY B 1 337 ? -22.766 -11.383 -8.75 1 68.69 337 GLY B O 1
ATOM 6480 N N . LYS B 1 338 ? -23.938 -12.586 -7.215 1 61.06 338 LYS B N 1
ATOM 6481 C CA . LYS B 1 338 ? -24.75 -13.336 -8.172 1 61.06 338 LYS B CA 1
ATOM 6482 C C . LYS B 1 338 ? -25.484 -12.398 -9.117 1 61.06 338 LYS B C 1
ATOM 6484 O O . LYS B 1 338 ? -25.625 -12.695 -10.312 1 61.06 338 LYS B O 1
ATOM 6489 N N . ASP B 1 339 ? -25.844 -11.234 -8.531 1 59.47 339 ASP B N 1
ATOM 6490 C CA . ASP B 1 339 ? -26.672 -10.352 -9.359 1 59.47 339 ASP B CA 1
ATOM 6491 C C . ASP B 1 339 ? -25.859 -9.172 -9.875 1 59.47 339 ASP B C 1
ATOM 6493 O O . ASP B 1 339 ? -26.406 -8.117 -10.195 1 59.47 339 ASP B O 1
ATOM 6497 N N . SER B 1 340 ? -24.516 -9.43 -9.93 1 63.16 340 SER B N 1
ATOM 6498 C CA . SER B 1 340 ? -23.688 -8.305 -10.344 1 63.16 340 SER B CA 1
ATOM 6499 C C . SER B 1 340 ? -23.781 -8.078 -11.852 1 63.16 340 SER B C 1
ATOM 6501 O O . SER B 1 340 ? -23.547 -9 -12.641 1 63.16 340 SER B O 1
ATOM 6503 N N . SER B 1 341 ? -24.766 -7.082 -12.25 1 64.94 341 SER B N 1
ATOM 6504 C CA . SER B 1 341 ? -24.812 -6.77 -13.68 1 64.94 341 SER B CA 1
ATOM 6505 C C . SER B 1 341 ? -23.781 -5.703 -14.039 1 64.94 341 SER B C 1
ATOM 6507 O O . SER B 1 341 ? -23.734 -4.637 -13.422 1 64.94 341 SER B O 1
ATOM 6509 N N . MET B 1 342 ? -22.812 -6.098 -14.852 1 72.94 342 MET B N 1
ATOM 6510 C CA . MET B 1 342 ? -21.844 -5.16 -15.391 1 72.94 342 MET B CA 1
ATOM 6511 C C . MET B 1 342 ? -22.484 -4.199 -16.375 1 72.94 342 MET B C 1
ATOM 6513 O O . MET B 1 342 ? -21.875 -3.219 -16.797 1 72.94 342 MET B O 1
ATOM 6517 N N . ARG B 1 343 ? -23.781 -4.34 -16.578 1 76.56 343 ARG B N 1
ATOM 6518 C CA . ARG B 1 343 ? -24.453 -3.602 -17.641 1 76.56 343 ARG B CA 1
ATOM 6519 C C . ARG B 1 343 ? -24.703 -2.156 -17.219 1 76.56 343 ARG B C 1
ATOM 6521 O O . ARG B 1 343 ? -24.844 -1.275 -18.078 1 76.56 343 ARG B O 1
ATOM 6528 N N . ASN B 1 344 ? -24.656 -1.882 -15.938 1 83.5 344 ASN B N 1
ATOM 6529 C CA . ASN B 1 344 ? -25 -0.54 -15.484 1 83.5 344 ASN B CA 1
ATOM 6530 C C . ASN B 1 344 ? -23.75 0.308 -15.25 1 83.5 344 ASN B C 1
ATOM 6532 O O . ASN B 1 344 ? -23.812 1.376 -14.641 1 83.5 344 ASN B O 1
ATOM 6536 N N . PHE B 1 345 ? -22.625 -0.219 -15.773 1 90.19 345 PHE B N 1
ATOM 6537 C CA . PHE B 1 345 ? -21.391 0.519 -15.539 1 90.19 345 PHE B CA 1
ATOM 6538 C C . PHE B 1 345 ? -20.625 0.696 -16.844 1 90.19 345 PHE B C 1
ATOM 6540 O O . PHE B 1 345 ? -20.812 -0.073 -17.797 1 90.19 345 PHE B O 1
ATOM 6547 N N . THR B 1 346 ? -19.938 1.785 -16.891 1 92.75 346 THR B N 1
ATOM 6548 C CA . THR B 1 346 ? -19 2.062 -17.984 1 92.75 346 THR B CA 1
ATOM 6549 C C . THR B 1 346 ? -17.672 2.576 -17.422 1 92.75 346 THR B C 1
ATOM 6551 O O . THR B 1 346 ? -17.531 2.748 -16.219 1 92.75 346 THR B O 1
ATOM 6554 N N . VAL B 1 347 ? -16.688 2.682 -18.312 1 95.69 347 VAL B N 1
ATOM 6555 C CA . VAL B 1 347 ? -15.375 3.127 -17.875 1 95.69 347 VAL B CA 1
ATOM 6556 C C . VAL B 1 347 ? -15.07 4.504 -18.469 1 95.69 347 VAL B C 1
ATOM 6558 O O . VAL B 1 347 ? -15.117 4.688 -19.688 1 95.69 347 VAL B O 1
ATOM 6561 N N . GLN B 1 348 ? -14.891 5.477 -17.625 1 96 348 GLN B N 1
ATOM 6562 C CA . GLN B 1 348 ? -14.406 6.789 -18.047 1 96 348 GLN B CA 1
ATOM 6563 C C . GLN B 1 348 ? -12.898 6.762 -18.281 1 96 348 GLN B C 1
ATOM 6565 O O . GLN B 1 348 ? -12.141 6.262 -17.453 1 96 348 GLN B O 1
ATOM 6570 N N . VAL B 1 349 ? -12.539 7.348 -19.406 1 97.62 349 VAL B N 1
ATOM 6571 C CA . VAL B 1 349 ? -11.125 7.398 -19.781 1 97.62 349 VAL B CA 1
ATOM 6572 C C . VAL B 1 349 ? -10.609 8.828 -19.641 1 97.62 349 VAL B C 1
ATOM 6574 O O . VAL B 1 349 ? -11.141 9.75 -20.266 1 97.62 349 VAL B O 1
ATOM 6577 N N . ILE B 1 350 ? -9.586 9.031 -18.828 1 97.69 350 ILE B N 1
ATOM 6578 C CA . ILE B 1 350 ? -9.023 10.359 -18.656 1 97.69 350 ILE B CA 1
ATOM 6579 C C . ILE B 1 350 ? -7.531 10.336 -18.984 1 97.69 350 ILE B C 1
ATOM 6581 O O . ILE B 1 350 ? -6.727 9.773 -18.234 1 97.69 350 ILE B O 1
ATOM 6585 N N . GLU B 1 351 ? -7.211 11.008 -20.016 1 97.31 351 GLU B N 1
ATOM 6586 C CA . GLU B 1 351 ? -5.812 11.094 -20.422 1 97.31 351 GLU B CA 1
ATOM 6587 C C . GLU B 1 351 ? -5.039 12.07 -19.547 1 97.31 351 GLU B C 1
ATOM 6589 O O . GLU B 1 351 ? -5.555 13.133 -19.188 1 97.31 351 GLU B O 1
ATOM 6594 N N . GLY B 1 352 ? -3.863 11.734 -19.188 1 97.44 352 GLY B N 1
ATOM 6595 C CA . GLY B 1 352 ? -2.992 12.641 -18.453 1 97.44 352 GLY B CA 1
ATOM 6596 C C . GLY B 1 352 ? -3.326 12.734 -16.984 1 97.44 352 GLY B C 1
ATOM 6597 O O . GLY B 1 352 ? -3.102 13.766 -16.344 1 97.44 352 GLY B O 1
ATOM 6598 N N . VAL B 1 353 ? -3.963 11.758 -16.469 1 97.81 353 VAL B N 1
ATOM 6599 C CA . VAL B 1 353 ? -4.262 11.711 -15.031 1 97.81 353 VAL B CA 1
ATOM 6600 C C . VAL B 1 353 ? -3.67 10.445 -14.422 1 97.81 353 VAL B C 1
ATOM 6602 O O . VAL B 1 353 ? -3.729 9.375 -15.023 1 97.81 353 VAL B O 1
ATOM 6605 N N . ASP B 1 354 ? -3.076 10.594 -13.266 1 97.19 354 ASP B N 1
ATOM 6606 C CA . ASP B 1 354 ? -2.449 9.508 -12.523 1 97.19 354 ASP B CA 1
ATOM 6607 C C . ASP B 1 354 ? -2.977 9.445 -11.094 1 97.19 354 ASP B C 1
ATOM 6609 O O . ASP B 1 354 ? -3.508 10.438 -10.578 1 97.19 354 ASP B O 1
ATOM 6613 N N . TYR B 1 355 ? -3.004 8.305 -10.492 1 96 355 TYR B N 1
ATOM 6614 C CA . TYR B 1 355 ? -3.262 8.07 -9.078 1 96 355 TYR B CA 1
ATOM 6615 C C . TYR B 1 355 ? -2.152 7.238 -8.445 1 96 355 TYR B C 1
ATOM 6617 O O . TYR B 1 355 ? -2.359 6.066 -8.125 1 96 355 TYR B O 1
ATOM 6625 N N . PRO B 1 356 ? -1.077 7.852 -8.203 1 92.5 356 PRO B N 1
ATOM 6626 C CA . PRO B 1 356 ? 0.067 7.062 -7.738 1 92.5 356 PRO B CA 1
ATOM 6627 C C . PRO B 1 356 ? -0.102 6.57 -6.305 1 92.5 356 PRO B C 1
ATOM 6629 O O . PRO B 1 356 ? -0.646 7.289 -5.461 1 92.5 356 PRO B O 1
ATOM 6632 N N . ASN B 1 357 ? 0.155 5.266 -6.137 1 83.44 357 ASN B N 1
ATOM 6633 C CA . ASN B 1 357 ? 0.302 4.668 -4.812 1 83.44 357 ASN B CA 1
ATOM 6634 C C . ASN B 1 357 ? 1.732 4.195 -4.57 1 83.44 357 ASN B C 1
ATOM 6636 O O . ASN B 1 357 ? 2.551 4.172 -5.488 1 83.44 357 ASN B O 1
ATOM 6640 N N . ASN B 1 358 ? 2.027 4.102 -3.283 1 76.12 358 ASN B N 1
ATOM 6641 C CA . ASN B 1 358 ? 3.324 3.502 -2.98 1 76.12 358 ASN B CA 1
ATOM 6642 C C . ASN B 1 358 ? 3.375 2.037 -3.404 1 76.12 358 ASN B C 1
ATOM 6644 O O . ASN B 1 358 ? 2.35 1.452 -3.758 1 76.12 358 ASN B O 1
ATOM 6648 N N . ASN B 1 359 ? 4.609 1.548 -3.324 1 70.19 359 ASN B N 1
ATOM 6649 C CA . ASN B 1 359 ? 4.805 0.161 -3.734 1 70.19 359 ASN B CA 1
ATOM 6650 C C . ASN B 1 359 ? 3.891 -0.786 -2.961 1 70.19 359 ASN B C 1
ATOM 6652 O O . ASN B 1 359 ? 3.748 -0.662 -1.743 1 70.19 359 ASN B O 1
ATOM 6656 N N . PHE B 1 360 ? 3.107 -1.566 -3.543 1 67.12 360 PHE B N 1
ATOM 6657 C CA . PHE B 1 360 ? 2.289 -2.641 -2.996 1 67.12 360 PHE B CA 1
ATOM 6658 C C . PHE B 1 360 ? 0.905 -2.127 -2.615 1 67.12 360 PHE B C 1
ATOM 6660 O O . PHE B 1 360 ? 0.06 -2.891 -2.146 1 67.12 360 PHE B O 1
ATOM 6667 N N . ALA B 1 361 ? 0.766 -0.79 -2.811 1 80.25 361 ALA B N 1
ATOM 6668 C CA . ALA B 1 361 ? -0.521 -0.244 -2.387 1 80.25 361 ALA B CA 1
ATOM 6669 C C . ALA B 1 361 ? -1.568 -0.391 -3.486 1 80.25 361 ALA B C 1
ATOM 6671 O O . ALA B 1 361 ? -2.764 -0.216 -3.242 1 80.25 361 ALA B O 1
ATOM 6672 N N . ASP B 1 362 ? -1.077 -0.73 -4.641 1 86.81 362 ASP B N 1
ATOM 6673 C CA . ASP B 1 362 ? -2.033 -1.009 -5.707 1 86.81 362 ASP B CA 1
ATOM 6674 C C . ASP B 1 362 ? -2.666 -2.387 -5.531 1 86.81 362 ASP B C 1
ATOM 6676 O O . ASP B 1 362 ? -2.152 -3.221 -4.781 1 86.81 362 ASP B O 1
ATOM 6680 N N . LEU B 1 363 ? -3.729 -2.529 -6.164 1 90.88 363 LEU B N 1
ATOM 6681 C CA . LEU B 1 363 ? -4.445 -3.797 -6.082 1 90.88 363 LEU B CA 1
ATOM 6682 C C . LEU B 1 363 ? -3.75 -4.871 -6.914 1 90.88 363 LEU B C 1
ATOM 6684 O O . LEU B 1 363 ? -3.553 -5.992 -6.449 1 90.88 363 LEU B O 1
ATOM 6688 N N . ALA B 1 364 ? -3.404 -4.574 -8.148 1 92 364 ALA B N 1
ATOM 6689 C CA . ALA B 1 364 ? -2.77 -5.523 -9.062 1 92 364 ALA B CA 1
ATOM 6690 C C . ALA B 1 364 ? -1.912 -4.801 -10.094 1 92 364 ALA B C 1
ATOM 6692 O O . ALA B 1 364 ? -2.121 -3.617 -10.367 1 92 364 ALA B O 1
ATOM 6693 N N . GLU B 1 365 ? -0.923 -5.469 -10.578 1 92.19 365 GLU B N 1
ATOM 6694 C CA . GLU B 1 365 ? -0.067 -5.008 -11.672 1 92.19 365 GLU B CA 1
ATOM 6695 C C . GLU B 1 365 ? -0.108 -5.973 -12.852 1 92.19 365 GLU B C 1
ATOM 6697 O O . GLU B 1 365 ? 0.322 -7.125 -12.734 1 92.19 365 GLU B O 1
ATOM 6702 N N . LEU B 1 366 ? -0.678 -5.555 -13.93 1 93.19 366 LEU B N 1
ATOM 6703 C CA . LEU B 1 366 ? -0.75 -6.352 -15.148 1 93.19 366 LEU B CA 1
ATOM 6704 C C . LEU B 1 366 ? 0.292 -5.891 -16.156 1 93.19 366 LEU B C 1
ATOM 6706 O O . LEU B 1 366 ? 0.152 -4.82 -16.766 1 93.19 366 LEU B O 1
ATOM 6710 N N . LYS B 1 367 ? 1.234 -6.703 -16.391 1 91 367 LYS B N 1
ATOM 6711 C CA . LYS B 1 367 ? 2.322 -6.375 -17.297 1 91 367 LYS B CA 1
ATOM 6712 C C . LYS B 1 367 ? 1.948 -6.715 -18.734 1 91 367 LYS B C 1
ATOM 6714 O O . LYS B 1 367 ? 0.984 -7.441 -18.984 1 91 367 LY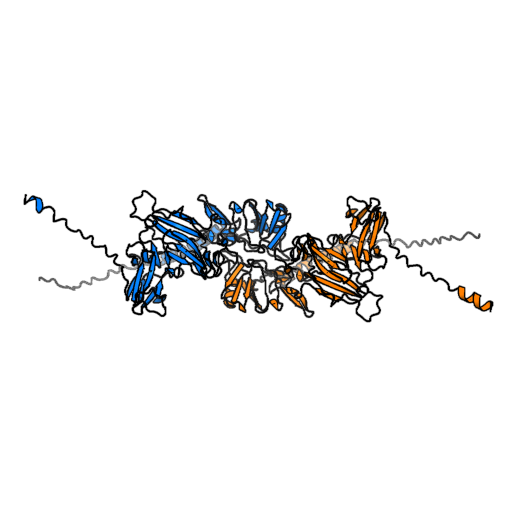S B O 1
ATOM 6719 N N . HIS B 1 368 ? 2.691 -6.133 -19.719 1 93.44 368 HIS B N 1
ATOM 6720 C CA . HIS B 1 368 ? 2.486 -6.336 -21.141 1 93.44 368 HIS B CA 1
ATOM 6721 C C . HIS B 1 368 ? 1.044 -6.039 -21.547 1 93.44 368 HIS B C 1
ATOM 6723 O O . HIS B 1 368 ? 0.421 -6.824 -22.266 1 93.44 368 HIS B O 1
ATOM 6729 N N . SER B 1 369 ? 0.556 -5.086 -20.969 1 95.81 369 SER B N 1
ATOM 6730 C CA . SER B 1 369 ? -0.813 -4.648 -21.219 1 95.81 369 SER B CA 1
ATOM 6731 C C . SER B 1 369 ? -0.854 -3.545 -22.281 1 95.81 369 SER B C 1
ATOM 6733 O O . SER B 1 369 ? 0.187 -3.006 -22.656 1 95.81 369 SER B O 1
ATOM 6735 N N . ASP B 1 370 ? -2.023 -3.295 -22.828 1 96.88 370 ASP B N 1
ATOM 6736 C CA . ASP B 1 370 ? -2.285 -2.135 -23.672 1 96.88 370 ASP B CA 1
ATOM 6737 C C . ASP B 1 370 ? -3.514 -1.368 -23.188 1 96.88 370 ASP B C 1
ATOM 6739 O O . ASP B 1 370 ? -4.129 -1.736 -22.188 1 96.88 370 ASP B O 1
ATOM 6743 N N . ARG B 1 371 ? -3.742 -0.298 -23.875 1 97.19 371 ARG B N 1
ATOM 6744 C CA . ARG B 1 371 ? -4.828 0.599 -23.484 1 97.19 371 ARG B CA 1
ATOM 6745 C C . ARG B 1 371 ? -6.145 -0.156 -23.375 1 97.19 371 ARG B C 1
ATOM 6747 O O . ARG B 1 371 ? -6.844 -0.041 -22.359 1 97.19 371 ARG B O 1
ATOM 6754 N N . GLU B 1 372 ? -6.469 -0.956 -24.312 1 97.44 372 GLU B N 1
ATOM 6755 C CA . GLU B 1 372 ? -7.754 -1.646 -24.359 1 97.44 372 GLU B CA 1
ATOM 6756 C C . GLU B 1 372 ? -7.812 -2.766 -23.312 1 97.44 372 GLU B C 1
ATOM 6758 O O . GLU B 1 372 ? -8.836 -2.955 -22.656 1 97.44 372 GLU B O 1
ATOM 6763 N N . SER B 1 373 ? -6.789 -3.463 -23.203 1 97 373 SER B N 1
ATOM 6764 C CA . SER B 1 373 ? -6.77 -4.539 -22.203 1 97 373 SER B CA 1
ATOM 6765 C C . SER B 1 373 ? -6.883 -3.988 -20.797 1 97 373 SER B C 1
ATOM 6767 O O . SER B 1 373 ? -7.496 -4.613 -19.922 1 97 373 SER B O 1
ATOM 6769 N N . CYS B 1 374 ? -6.25 -2.881 -20.531 1 97.62 374 CYS B N 1
ATOM 6770 C CA . CYS B 1 374 ? -6.352 -2.252 -19.219 1 97.62 374 CYS B CA 1
ATOM 6771 C C . CYS B 1 374 ? -7.781 -1.799 -18.953 1 97.62 374 CYS B C 1
ATOM 6773 O O . CYS B 1 374 ? -8.312 -2.031 -17.859 1 97.62 374 CYS B O 1
ATOM 6775 N N . ARG B 1 375 ? -8.398 -1.193 -19.938 1 97.62 375 ARG B N 1
ATOM 6776 C CA . ARG B 1 375 ? -9.797 -0.792 -19.812 1 97.62 375 ARG B CA 1
ATOM 6777 C C . ARG B 1 375 ? -10.688 -1.991 -19.516 1 97.62 375 ARG B C 1
ATOM 6779 O O . ARG B 1 375 ? -11.547 -1.92 -18.641 1 97.62 375 ARG B O 1
ATOM 6786 N N . LYS B 1 376 ? -10.477 -3.055 -20.172 1 95.5 376 LYS B N 1
ATOM 6787 C CA . LYS B 1 376 ? -11.25 -4.277 -20 1 95.5 376 LYS B CA 1
ATOM 6788 C C . LYS B 1 376 ? -11.031 -4.871 -18.609 1 95.5 376 LYS B C 1
ATOM 6790 O O . LYS B 1 376 ? -11.961 -5.406 -18 1 95.5 376 LYS B O 1
ATOM 6795 N N . ALA B 1 377 ? -9.789 -4.762 -18.172 1 95 377 ALA B N 1
ATOM 6796 C CA . ALA B 1 377 ? -9.469 -5.289 -16.844 1 95 377 ALA B CA 1
ATOM 6797 C C . ALA B 1 377 ? -10.305 -4.621 -15.758 1 95 377 ALA B C 1
ATOM 6799 O O . ALA B 1 377 ? -10.688 -5.258 -14.773 1 95 377 ALA B O 1
ATOM 6800 N N . VAL B 1 378 ? -10.555 -3.377 -15.898 1 95.06 378 VAL B N 1
ATOM 6801 C CA . VAL B 1 378 ? -11.383 -2.635 -14.961 1 95.06 378 VAL B CA 1
ATOM 6802 C C . VAL B 1 378 ? -12.852 -3.031 -15.141 1 95.06 378 VAL B C 1
ATOM 6804 O O . VAL B 1 378 ? -13.547 -3.312 -14.164 1 95.06 378 VAL B O 1
ATOM 6807 N N . MET B 1 379 ? -13.266 -3.133 -16.375 1 92.88 379 MET B N 1
ATOM 6808 C CA . MET B 1 379 ? -14.672 -3.414 -16.672 1 92.88 379 MET B CA 1
ATOM 6809 C C . MET B 1 379 ? -15.055 -4.812 -16.203 1 92.88 379 MET B C 1
ATOM 6811 O O . MET B 1 379 ? -16.156 -5.012 -15.68 1 92.88 379 MET B O 1
ATOM 6815 N N . ASP B 1 380 ? -14.164 -5.734 -16.312 1 89.06 380 ASP B N 1
ATOM 6816 C CA . ASP B 1 380 ? -14.477 -7.145 -16.078 1 89.06 380 ASP B CA 1
ATOM 6817 C C . ASP B 1 380 ? -14.305 -7.516 -14.609 1 89.06 380 ASP B C 1
ATOM 6819 O O . ASP B 1 380 ? -14.609 -8.641 -14.211 1 89.06 380 ASP B O 1
ATOM 6823 N N . ASP B 1 381 ? -13.828 -6.664 -13.859 1 88.88 381 ASP B N 1
ATOM 6824 C CA . ASP B 1 381 ? -13.578 -6.934 -12.445 1 88.88 381 ASP B CA 1
ATOM 6825 C C . ASP B 1 381 ? -14.508 -6.117 -11.555 1 88.88 381 ASP B C 1
ATOM 6827 O O . ASP B 1 381 ? -14.312 -4.914 -11.375 1 88.88 381 ASP B O 1
ATOM 6831 N N . CYS B 1 382 ? -15.383 -6.758 -10.977 1 85.38 382 CYS B N 1
ATOM 6832 C CA . CYS B 1 382 ? -16.391 -6.07 -10.188 1 85.38 382 CYS B CA 1
ATOM 6833 C C . CYS B 1 382 ? -15.789 -5.441 -8.938 1 85.38 382 CYS B C 1
ATOM 6835 O O . CYS B 1 382 ? -16.391 -4.562 -8.328 1 85.38 382 CYS B O 1
ATOM 6837 N N . SER B 1 383 ? -14.625 -5.848 -8.57 1 83.19 383 SER B N 1
ATOM 6838 C CA . SER B 1 383 ? -14.008 -5.328 -7.359 1 83.19 383 SER B CA 1
ATOM 6839 C C . SER B 1 383 ? -13.055 -4.18 -7.668 1 83.19 383 SER B C 1
ATOM 6841 O O . SER B 1 383 ? -12.492 -3.566 -6.758 1 83.19 383 SER B O 1
ATOM 6843 N N . CYS B 1 384 ? -12.875 -3.994 -8.891 1 90 384 CYS B N 1
ATOM 6844 C CA . CYS B 1 384 ? -11.953 -2.953 -9.312 1 90 384 CYS B CA 1
ATOM 6845 C C . CYS B 1 384 ? -12.703 -1.727 -9.82 1 90 384 CYS B C 1
ATOM 6847 O O . CYS B 1 384 ? -13.453 -1.81 -10.797 1 90 384 CYS B O 1
ATOM 6849 N N . MET B 1 385 ? -12.43 -0.613 -9.219 1 91.75 385 MET B N 1
ATOM 6850 C CA . MET B 1 385 ? -13.109 0.613 -9.617 1 91.75 385 MET B CA 1
ATOM 6851 C C . MET B 1 385 ? -12.25 1.434 -10.57 1 91.75 385 MET B C 1
ATOM 6853 O O . MET B 1 385 ? -12.766 2.254 -11.328 1 91.75 385 MET B O 1
ATOM 6857 N N . ALA B 1 386 ? -10.977 1.265 -10.477 1 96.38 386 ALA B N 1
ATOM 6858 C CA . ALA B 1 386 ? -10.125 2.121 -11.297 1 96.38 386 ALA B CA 1
ATOM 6859 C C . ALA B 1 386 ? -8.781 1.46 -11.57 1 96.38 386 ALA B C 1
ATOM 6861 O O . ALA B 1 386 ? -8.336 0.6 -10.805 1 96.38 386 ALA B O 1
ATOM 6862 N N . ALA B 1 387 ? -8.172 1.872 -12.633 1 97.81 387 ALA B N 1
ATOM 6863 C CA . ALA B 1 387 ? -6.805 1.494 -12.984 1 97.81 387 ALA B CA 1
ATOM 6864 C C . ALA B 1 387 ? -6.098 2.621 -13.734 1 97.81 387 ALA B C 1
ATOM 6866 O O . ALA B 1 387 ? -6.746 3.533 -14.25 1 97.81 387 ALA B O 1
ATOM 6867 N N . VAL B 1 388 ? -4.805 2.645 -13.68 1 98.12 388 VAL B N 1
ATOM 6868 C CA . VAL B 1 388 ? -3.998 3.564 -14.469 1 98.12 388 VAL B CA 1
ATOM 6869 C C . VAL B 1 388 ? -3.1 2.777 -15.422 1 98.12 388 VAL B C 1
ATOM 6871 O O . VAL B 1 388 ? -2.408 1.846 -15.008 1 98.12 388 VAL B O 1
ATOM 6874 N N . PHE B 1 389 ? -3.158 3.162 -16.703 1 98.44 389 PHE B N 1
ATOM 6875 C CA . PHE B 1 389 ? -2.307 2.545 -17.719 1 98.44 389 PHE B CA 1
ATOM 6876 C C . PHE B 1 389 ? -1.041 3.365 -17.922 1 98.44 389 PHE B C 1
ATOM 6878 O O . PHE B 1 389 ? -1.112 4.555 -18.25 1 98.44 389 PHE B O 1
ATOM 6885 N N . LEU B 1 390 ? 0.07 2.758 -17.656 1 97.62 390 LEU B N 1
ATOM 6886 C CA . LEU B 1 390 ? 1.375 3.344 -17.953 1 97.62 390 LEU B CA 1
ATOM 6887 C C . LEU B 1 390 ? 1.808 3.031 -19.375 1 97.62 390 LEU B C 1
ATOM 6889 O O . LEU B 1 390 ? 2.273 1.926 -19.656 1 97.62 390 LEU B O 1
ATOM 6893 N N . VAL B 1 391 ? 1.777 4.012 -20.219 1 97.56 391 VAL B N 1
ATOM 6894 C CA . VAL B 1 391 ? 1.901 3.797 -21.656 1 97.56 391 VAL B CA 1
ATOM 6895 C C . VAL B 1 391 ? 3.303 3.287 -21.984 1 97.56 391 VAL B C 1
ATOM 6897 O O . VAL B 1 391 ? 3.457 2.27 -22.672 1 97.56 391 VAL B O 1
ATOM 6900 N N . ALA B 1 392 ? 4.316 3.969 -21.547 1 96.5 392 ALA B N 1
ATOM 6901 C CA . ALA B 1 392 ? 5.695 3.619 -21.875 1 96.5 392 ALA B CA 1
ATOM 6902 C C . ALA B 1 392 ? 6.051 2.234 -21.344 1 96.5 392 ALA B C 1
ATOM 6904 O O . ALA B 1 392 ? 6.734 1.459 -22.016 1 96.5 392 ALA B O 1
ATOM 6905 N N . GLU B 1 393 ? 5.516 1.893 -20.172 1 95.25 393 GLU B N 1
ATOM 6906 C CA . GLU B 1 393 ? 5.848 0.638 -19.5 1 95.25 393 GLU B CA 1
ATOM 6907 C C . GLU B 1 393 ? 4.926 -0.491 -19.953 1 95.25 393 GLU B C 1
ATOM 6909 O O . GLU B 1 393 ? 5.191 -1.663 -19.688 1 95.25 393 GLU B O 1
ATOM 6914 N N . ARG B 1 394 ? 3.867 -0.086 -20.641 1 97.25 394 ARG B N 1
ATOM 6915 C CA . ARG B 1 394 ? 2.852 -1.055 -21.047 1 97.25 394 ARG B CA 1
ATOM 6916 C C . ARG B 1 394 ? 2.359 -1.86 -19.844 1 97.25 394 ARG B C 1
ATOM 6918 O O . ARG B 1 394 ? 2.336 -3.092 -19.891 1 97.25 394 ARG B O 1
ATOM 6925 N N . THR B 1 395 ? 2.02 -1.191 -18.797 1 96.38 395 THR B N 1
ATOM 6926 C CA . THR B 1 395 ? 1.603 -1.794 -17.531 1 96.38 395 THR B CA 1
ATOM 6927 C C . THR B 1 395 ? 0.289 -1.186 -17.047 1 96.38 395 THR B C 1
ATOM 6929 O O . THR B 1 395 ? 0.097 0.03 -17.125 1 96.38 395 THR B O 1
ATOM 6932 N N . CYS B 1 396 ? -0.612 -2.076 -16.656 1 97 396 CYS B N 1
ATOM 6933 C CA . CYS B 1 396 ? -1.882 -1.653 -16.078 1 97 396 CYS B CA 1
ATOM 6934 C C . CYS B 1 396 ? -1.878 -1.838 -14.562 1 97 396 CYS B C 1
ATOM 6936 O O . CYS B 1 396 ? -1.711 -2.955 -14.07 1 97 396 CYS B O 1
ATOM 6938 N N . LEU B 1 397 ? -2.057 -0.757 -13.82 1 96.31 397 LEU B N 1
ATOM 6939 C CA . LEU B 1 397 ? -2.088 -0.809 -12.367 1 96.31 397 LEU B CA 1
ATOM 6940 C C . LEU B 1 397 ? -3.514 -0.656 -11.844 1 96.31 397 LEU B C 1
ATOM 6942 O O . LEU B 1 397 ? -4.074 0.442 -11.867 1 96.31 397 LEU B O 1
ATOM 6946 N N . LYS B 1 398 ? -4.078 -1.742 -11.414 1 95.44 398 LYS B N 1
ATOM 6947 C CA . LYS B 1 398 ? -5.375 -1.673 -10.742 1 95.44 398 LYS B CA 1
ATOM 6948 C C . LYS B 1 398 ? -5.246 -1.058 -9.352 1 95.44 398 LYS B C 1
ATOM 6950 O O . LYS B 1 398 ? -4.297 -1.354 -8.625 1 95.44 398 LYS B O 1
ATOM 6955 N N . LYS B 1 399 ? -6.199 -0.227 -9.023 1 94.81 399 LYS B N 1
ATOM 6956 C CA . LYS B 1 399 ? -6.051 0.572 -7.809 1 94.81 399 LYS B CA 1
ATOM 6957 C C . LYS B 1 399 ? -6.938 0.038 -6.688 1 94.81 399 LYS B C 1
ATOM 6959 O O . LYS B 1 399 ? -8.047 -0.432 -6.938 1 94.81 399 LYS B O 1
ATOM 6964 N N . ARG B 1 400 ? -6.438 0.111 -5.441 1 91.31 400 ARG B N 1
ATOM 6965 C CA . ARG B 1 400 ? -7.277 -0.07 -4.262 1 91.31 400 ARG B CA 1
ATOM 6966 C C . ARG B 1 400 ? -8.109 1.176 -3.984 1 91.31 400 ARG B C 1
ATOM 6968 O O . ARG B 1 400 ? -7.777 2.268 -4.445 1 91.31 400 ARG B O 1
ATOM 6975 N N . MET B 1 401 ? -9.195 0.982 -3.256 1 89.56 401 MET B N 1
ATOM 6976 C CA . MET B 1 401 ? -10.102 2.086 -2.947 1 89.56 401 MET B CA 1
ATOM 6977 C C . MET B 1 401 ? -9.922 2.551 -1.507 1 89.56 401 MET B C 1
ATOM 6979 O O . MET B 1 401 ? -9.602 1.751 -0.627 1 89.56 401 MET B O 1
ATOM 6983 N N . PRO B 1 402 ? -10.133 3.844 -1.228 1 90.56 402 PRO B N 1
ATOM 6984 C CA . PRO B 1 402 ? -10.484 4.906 -2.176 1 90.56 402 PRO B CA 1
ATOM 6985 C C . PRO B 1 402 ? -9.289 5.371 -3.004 1 90.56 402 PRO B C 1
ATOM 6987 O O . PRO B 1 402 ? -8.141 5.129 -2.629 1 90.56 402 PRO B O 1
ATOM 6990 N N . LEU B 1 403 ? -9.633 6.02 -4.133 1 93.19 403 LEU B N 1
ATOM 6991 C CA . LEU B 1 403 ? -8.586 6.594 -4.965 1 93.19 403 LEU B CA 1
ATOM 6992 C C . LEU B 1 403 ? -7.953 7.809 -4.285 1 93.19 403 LEU B C 1
ATOM 6994 O O . LEU B 1 403 ? -8.664 8.695 -3.812 1 93.19 403 LEU B O 1
ATOM 6998 N N . LEU B 1 404 ? -6.664 7.805 -4.25 1 93.25 404 LEU B N 1
ATOM 6999 C CA . LEU B 1 404 ? -5.949 8.906 -3.609 1 93.25 404 LEU B CA 1
ATOM 7000 C C . LEU B 1 404 ? -4.824 9.414 -4.508 1 93.25 404 LEU B C 1
ATOM 7002 O O . LEU B 1 404 ? -4.43 8.742 -5.461 1 93.25 404 LEU B O 1
ATOM 7006 N N . ASN B 1 405 ? -4.406 10.695 -4.234 1 95 405 ASN B N 1
ATOM 7007 C CA . ASN B 1 405 ? -3.197 11.297 -4.781 1 95 405 ASN B CA 1
ATOM 7008 C C . ASN B 1 405 ? -3.336 11.57 -6.277 1 95 405 ASN B C 1
ATOM 7010 O O . ASN B 1 405 ? -2.344 11.562 -7.008 1 95 405 ASN B O 1
ATOM 7014 N N . GLY B 1 406 ? -4.512 11.789 -6.73 1 97 406 GLY B N 1
ATOM 7015 C CA . GLY B 1 406 ? -4.711 12.094 -8.141 1 97 406 GLY B CA 1
ATOM 7016 C C . GLY B 1 406 ? -3.977 13.336 -8.594 1 97 406 GLY B C 1
ATOM 7017 O O . GLY B 1 406 ? -3.904 14.32 -7.855 1 97 406 GLY B O 1
ATOM 7018 N N . ARG B 1 407 ? -3.436 13.273 -9.805 1 97.69 407 ARG B N 1
ATOM 7019 C CA . ARG B 1 407 ? -2.727 14.438 -10.344 1 97.69 407 ARG B CA 1
ATOM 7020 C C . ARG B 1 407 ? -2.771 14.445 -11.867 1 97.69 407 ARG B C 1
ATOM 7022 O O . ARG B 1 407 ? -2.82 13.391 -12.5 1 97.69 407 ARG B O 1
ATOM 7029 N N . SER B 1 408 ? -2.764 15.609 -12.477 1 97 408 SER B N 1
ATOM 7030 C CA . SER B 1 408 ? -2.818 15.781 -13.922 1 97 408 SER B CA 1
ATOM 7031 C C . SER B 1 408 ? -1.767 16.766 -14.406 1 97 408 SER B C 1
ATOM 7033 O O . SER B 1 408 ? -1.922 17.391 -15.461 1 97 408 SER B O 1
ATOM 7035 N N . ASP B 1 409 ? -0.75 16.938 -13.695 1 92.56 409 ASP B N 1
ATOM 7036 C CA . ASP B 1 409 ? 0.345 17.797 -14.133 1 92.56 409 ASP B CA 1
ATOM 7037 C C . ASP B 1 409 ? 1.321 17.047 -15.023 1 92.56 409 ASP B C 1
ATOM 7039 O O . ASP B 1 409 ? 0.98 15.984 -15.57 1 92.56 409 ASP B O 1
ATOM 7043 N N . THR B 1 410 ? 2.475 17.547 -15.305 1 91.5 410 THR B N 1
ATOM 7044 C CA . THR B 1 410 ? 3.408 16.984 -16.281 1 91.5 410 THR B CA 1
ATOM 7045 C C . THR B 1 410 ? 3.891 15.602 -15.828 1 91.5 410 THR B C 1
ATOM 7047 O O . THR B 1 410 ? 4.258 14.766 -16.656 1 91.5 410 THR B O 1
ATOM 7050 N N . SER B 1 411 ? 3.865 15.344 -14.547 1 89.88 411 SER B N 1
ATOM 7051 C CA . SER B 1 411 ? 4.301 14.047 -14.039 1 89.88 411 SER B CA 1
ATOM 7052 C C . SER B 1 411 ? 3.33 12.945 -14.445 1 89.88 411 SER B C 1
ATOM 7054 O O . SER B 1 411 ? 3.666 11.758 -14.375 1 89.88 411 SER B O 1
ATOM 7056 N N . ALA B 1 412 ? 2.172 13.328 -14.797 1 94.56 412 ALA B N 1
ATOM 7057 C CA . ALA B 1 412 ? 1.153 12.359 -15.188 1 94.56 412 ALA B CA 1
ATOM 7058 C C . ALA B 1 412 ? 1.152 12.141 -16.703 1 94.56 412 ALA B C 1
ATOM 7060 O O . ALA B 1 412 ? 0.299 11.43 -17.234 1 94.56 412 ALA B O 1
ATOM 7061 N N . ASN B 1 413 ? 2.109 12.75 -17.359 1 94.62 413 ASN B N 1
ATOM 7062 C CA . ASN B 1 413 ? 2.209 12.523 -18.797 1 94.62 413 ASN B CA 1
ATOM 7063 C C . ASN B 1 413 ? 2.41 11.039 -19.109 1 94.62 413 ASN B C 1
ATOM 7065 O O . ASN B 1 413 ? 3.197 10.359 -18.453 1 94.62 413 ASN B O 1
ATOM 7069 N N . GLY B 1 414 ? 1.704 10.539 -20.125 1 96.62 414 GLY B N 1
ATOM 7070 C CA . GLY B 1 414 ? 1.814 9.141 -20.516 1 96.62 414 GLY B CA 1
ATOM 7071 C C . GLY B 1 414 ? 1.006 8.211 -19.641 1 96.62 414 GLY B C 1
ATOM 7072 O O . GLY B 1 414 ? 1.191 6.988 -19.672 1 96.62 414 GLY B O 1
ATOM 7073 N N . ARG B 1 415 ? 0.219 8.812 -18.828 1 97.81 415 ARG B N 1
ATOM 7074 C CA . ARG B 1 415 ? -0.679 8.031 -17.984 1 97.81 415 ARG B CA 1
ATOM 7075 C C . ARG B 1 415 ? -2.125 8.164 -18.453 1 97.81 415 ARG B C 1
ATOM 7077 O O . ARG B 1 415 ? -2.539 9.227 -18.906 1 97.81 415 ARG B O 1
ATOM 7084 N N . ILE B 1 416 ? -2.855 7.098 -18.359 1 98.5 416 ILE B N 1
ATOM 7085 C CA . ILE B 1 416 ? -4.277 7.102 -18.672 1 98.5 416 ILE B CA 1
ATOM 7086 C C . ILE B 1 416 ? -5.066 6.48 -17.516 1 98.5 416 ILE B C 1
ATOM 7088 O O . ILE B 1 416 ? -4.887 5.301 -17.203 1 98.5 416 ILE B O 1
ATOM 7092 N N . ALA B 1 417 ? -5.914 7.246 -16.938 1 98.5 417 ALA B N 1
ATOM 7093 C CA . ALA B 1 417 ? -6.75 6.738 -15.852 1 98.5 417 ALA B CA 1
ATOM 7094 C C . ALA B 1 417 ? -8.062 6.18 -16.391 1 98.5 417 ALA B C 1
ATOM 7096 O O . ALA B 1 417 ? -8.711 6.801 -17.234 1 98.5 417 ALA B O 1
ATOM 7097 N N . PHE B 1 418 ? -8.406 5.012 -15.945 1 98.44 418 PHE B N 1
ATOM 7098 C CA . PHE B 1 418 ? -9.688 4.371 -16.188 1 98.44 418 PHE B CA 1
ATOM 7099 C C . PHE B 1 418 ? -10.523 4.312 -14.914 1 98.44 418 PHE B C 1
ATOM 7101 O O . PHE B 1 418 ? -10.102 3.711 -13.922 1 98.44 418 PHE B O 1
ATOM 7108 N N . ILE B 1 419 ? -11.672 4.926 -14.906 1 97.19 419 ILE B N 1
ATOM 7109 C CA . ILE B 1 419 ? -12.523 4.953 -13.719 1 97.19 419 ILE B CA 1
ATOM 7110 C C . ILE B 1 419 ? -13.898 4.398 -14.062 1 97.19 419 ILE B C 1
ATOM 7112 O O . ILE B 1 419 ? -14.562 4.883 -14.984 1 97.19 419 ILE B O 1
ATOM 7116 N N . LYS B 1 420 ? -14.281 3.412 -13.367 1 94.5 420 LYS B N 1
ATOM 7117 C CA . LYS B 1 420 ? -15.594 2.812 -13.547 1 94.5 420 LYS B CA 1
ATOM 7118 C C . LYS B 1 420 ? -16.688 3.709 -12.977 1 94.5 420 LYS B C 1
ATOM 7120 O O . LYS B 1 420 ? -16.609 4.133 -11.82 1 94.5 420 LYS B O 1
ATOM 7125 N N . VAL B 1 421 ? -17.672 4.109 -13.758 1 92.88 421 VAL B N 1
ATOM 7126 C CA . VAL B 1 421 ? -18.766 4.973 -13.336 1 92.88 421 VAL B CA 1
ATOM 7127 C C . VAL B 1 421 ? -20.094 4.371 -13.766 1 92.88 421 VAL B C 1
ATOM 7129 O O . VAL B 1 421 ? -20.141 3.535 -14.672 1 92.88 421 VAL B O 1
ATOM 7132 N N . ALA B 1 422 ? -21.172 4.727 -13.078 1 88.94 422 ALA B N 1
ATOM 7133 C CA . ALA B 1 422 ? -22.5 4.254 -13.453 1 88.94 422 ALA B CA 1
ATOM 7134 C C . ALA B 1 422 ? -22.953 4.883 -14.766 1 88.94 422 ALA B C 1
ATOM 7136 O O . ALA B 1 422 ? -22.641 6.039 -15.055 1 88.94 422 ALA B O 1
ATOM 7137 N N . THR B 1 423 ? -23.609 4.078 -15.633 1 85.44 423 THR B N 1
ATOM 7138 C CA . THR B 1 423 ? -24.141 4.609 -16.891 1 85.44 423 THR B CA 1
ATOM 7139 C C . THR B 1 423 ? -25.328 5.523 -16.625 1 85.44 423 THR B C 1
ATOM 7141 O O . THR B 1 423 ? -26.078 5.32 -15.656 1 85.44 423 THR B O 1
ATOM 7144 N N . THR B 1 424 ? -25.391 6.75 -16.844 1 64.38 424 THR B N 1
ATOM 7145 C CA . THR B 1 424 ? -26.406 7.785 -16.656 1 64.38 424 THR B CA 1
ATOM 7146 C C . THR B 1 424 ? -27.812 7.23 -16.922 1 64.38 424 THR B C 1
ATOM 7148 O O . THR B 1 424 ? -28.812 7.883 -16.609 1 64.38 424 THR B O 1
ATOM 7151 N N . ASP B 1 425 ? -28.094 6.184 -17.594 1 49.66 425 ASP B N 1
ATOM 7152 C CA . ASP B 1 425 ? -29.547 6.059 -17.75 1 49.66 425 ASP B CA 1
ATOM 7153 C C . ASP B 1 425 ? -30.25 5.98 -16.406 1 49.66 425 ASP B C 1
ATOM 7155 O O . ASP B 1 425 ? -31.469 6.09 -16.328 1 49.66 425 ASP B O 1
ATOM 7159 N N . ASP B 1 426 ? -29.672 5.516 -15.469 1 41.81 426 ASP B N 1
ATOM 7160 C CA . ASP B 1 426 ? -30.422 5.328 -14.234 1 41.81 426 ASP B CA 1
ATOM 7161 C C . ASP B 1 426 ? -30.547 6.637 -13.453 1 41.81 426 ASP B C 1
ATOM 7163 O O . ASP B 1 426 ? -30.391 6.656 -12.234 1 41.81 426 ASP B O 1
ATOM 7167 N N . THR B 1 427 ? -30.281 7.684 -13.977 1 35.88 427 THR B N 1
ATOM 7168 C CA . THR B 1 427 ? -30.891 8.844 -13.328 1 35.88 427 THR B CA 1
ATOM 7169 C C . THR B 1 427 ? -32.375 8.609 -13.086 1 35.88 427 THR B C 1
ATOM 7171 O O . THR B 1 427 ? -33.219 9.305 -13.664 1 35.88 427 THR B O 1
ATOM 7174 N N . ALA B 1 428 ? -32.875 7.484 -13.078 1 32.66 428 ALA B N 1
ATOM 7175 C CA . ALA B 1 428 ? -34.219 7.543 -12.492 1 32.66 428 ALA B CA 1
ATOM 7176 C C . ALA B 1 428 ? -34.188 8.219 -11.125 1 32.66 428 ALA B C 1
ATOM 7178 O O . ALA B 1 428 ? -33.906 7.578 -10.117 1 32.66 428 ALA B O 1
ATOM 7179 N N . LEU B 1 429 ? -33.469 9.383 -10.992 1 31.92 429 LEU B N 1
ATOM 7180 C CA . LEU B 1 429 ? -34 10.062 -9.82 1 31.92 429 LEU B CA 1
ATOM 7181 C C . LEU B 1 429 ? -35.5 9.742 -9.656 1 31.92 429 LEU B C 1
ATOM 7183 O O . LEU B 1 429 ? -36.219 9.688 -10.633 1 31.92 429 LEU B O 1
ATOM 7187 N N . PRO B 1 430 ? -35.875 9.023 -8.656 1 31.34 430 PRO B N 1
ATOM 7188 C CA . PRO B 1 430 ? -37.344 9.047 -8.633 1 31.34 430 PRO B CA 1
ATOM 7189 C C . PRO B 1 430 ? -37.906 10.359 -9.156 1 31.34 430 PRO B C 1
ATOM 7191 O O . PRO B 1 430 ? -37.5 11.438 -8.734 1 31.34 430 PRO B O 1
ATOM 7194 N N . SER B 1 431 ? -38.031 10.43 -10.461 1 30.66 431 SER B N 1
ATOM 7195 C CA . SER B 1 431 ? -38.812 11.609 -10.836 1 30.66 431 SER B CA 1
ATOM 7196 C C . SER B 1 431 ? -39.812 11.992 -9.734 1 30.66 431 SER B C 1
ATOM 7198 O O . SER B 1 431 ? -40.5 11.133 -9.172 1 30.66 431 SER B O 1
ATOM 7200 N N . PRO B 1 432 ? -39.469 13.008 -8.945 1 29.72 432 PRO B N 1
ATOM 7201 C CA . PRO B 1 432 ? -40.688 13.328 -8.188 1 29.72 432 PRO B CA 1
ATOM 7202 C C . PRO B 1 432 ? -41.969 13 -8.953 1 29.72 432 PRO B C 1
ATOM 7204 O O . PRO B 1 432 ? -42.031 13.219 -10.164 1 29.72 432 PRO B O 1
ATOM 7207 N N . ASP B 1 433 ? -42.5 11.828 -8.703 1 27.94 433 ASP B N 1
ATOM 7208 C CA . ASP B 1 433 ? -43.844 11.758 -9.227 1 27.94 433 ASP B CA 1
ATOM 7209 C C . ASP B 1 433 ? -44.438 13.156 -9.445 1 27.94 433 ASP B C 1
ATOM 7211 O O . ASP B 1 433 ? -44.562 13.938 -8.5 1 27.94 433 ASP B O 1
ATOM 7215 N N . LYS B 1 434 ? -44.062 13.82 -10.523 1 31.75 434 LYS B N 1
ATOM 7216 C CA . LYS B 1 434 ? -44.875 14.977 -10.867 1 31.75 434 LYS B CA 1
ATOM 7217 C C . LYS B 1 434 ? -46.25 14.867 -10.273 1 31.75 434 LYS B C 1
ATOM 7219 O O . LYS B 1 434 ? -46.969 13.875 -10.477 1 31.75 434 LYS B O 1
ATOM 7224 N N . ASN B 1 435 ? -46.469 15.555 -9.203 1 28.61 435 ASN B N 1
ATOM 7225 C CA . ASN B 1 435 ? -47.875 15.773 -8.805 1 28.61 435 ASN B CA 1
ATOM 7226 C C . ASN B 1 435 ? -48.812 15.773 -10.008 1 28.61 435 ASN B C 1
ATOM 7228 O O . ASN B 1 435 ? -48.531 16.469 -10.992 1 28.61 435 ASN B O 1
ATOM 7232 N N . LYS B 1 436 ? -49.344 14.602 -10.406 1 32.78 436 LYS B N 1
ATOM 7233 C CA . LYS B 1 436 ? -50.562 14.664 -11.234 1 32.78 436 LYS B CA 1
ATOM 7234 C C . LYS B 1 436 ? -51.219 16.047 -11.148 1 32.78 436 LYS B C 1
ATOM 7236 O O . LYS B 1 436 ? -51.719 16.438 -10.086 1 32.78 436 LYS B O 1
ATOM 7241 N N . ASP B 1 437 ? -50.719 16.984 -11.945 1 29.7 437 ASP B N 1
ATOM 7242 C CA . ASP B 1 437 ? -51.469 18.25 -12.07 1 29.7 437 ASP B CA 1
ATOM 7243 C C . ASP B 1 437 ? -52.969 18.016 -12.008 1 29.7 437 ASP B C 1
ATOM 7245 O O . ASP B 1 437 ? -53.5 17.125 -12.688 1 29.7 437 ASP B O 1
ATOM 7249 N N . PRO B 1 438 ? -53.625 18.281 -10.906 1 34.81 438 PRO B N 1
ATOM 7250 C CA . PRO B 1 438 ? -55.062 18.016 -10.953 1 34.81 438 PRO B CA 1
ATOM 7251 C C . PRO B 1 438 ? -55.688 18.359 -12.305 1 34.81 438 PRO B C 1
ATOM 7253 O O . PRO B 1 438 ? -55.25 19.312 -12.953 1 34.81 438 PRO B O 1
ATOM 7256 N N . SER B 1 439 ? -55.906 17.375 -13.141 1 33.06 439 SER B N 1
ATOM 7257 C CA . SER B 1 439 ? -56.625 17.562 -14.398 1 33.06 439 SER B CA 1
ATOM 7258 C C . SER B 1 439 ? -57.594 18.734 -14.312 1 33.06 439 SER B C 1
ATOM 7260 O O . SER B 1 439 ? -58.125 19.031 -13.234 1 33.06 439 SER B O 1
ATOM 7262 N N . SER B 1 440 ? -57.5 19.703 -15.219 1 34 440 SER B N 1
ATOM 7263 C CA . SER B 1 440 ? -58.312 20.922 -15.219 1 34 440 SER B CA 1
ATOM 7264 C C . SER B 1 440 ? -59.719 20.656 -14.719 1 34 440 SER B C 1
ATOM 7266 O O . SER B 1 440 ? -60.438 21.594 -14.391 1 34 440 SER B O 1
ATOM 7268 N N . ARG B 1 441 ? -60.156 19.406 -15.078 1 36.84 441 ARG B N 1
ATOM 7269 C CA . ARG B 1 441 ? -61.562 19.156 -14.734 1 36.84 441 ARG B CA 1
ATOM 7270 C C . ARG B 1 441 ? -61.75 19.094 -13.219 1 36.84 441 ARG B C 1
ATOM 7272 O O . ARG B 1 441 ? -62.781 19.531 -12.695 1 36.84 441 ARG B O 1
ATOM 7279 N N . ASP B 1 442 ? -60.688 18.438 -12.688 1 34.62 442 ASP B N 1
ATOM 7280 C CA . ASP B 1 442 ? -60.938 18.281 -11.258 1 34.62 442 ASP B CA 1
ATOM 7281 C C . ASP B 1 442 ? -60.531 19.531 -10.484 1 34.62 442 ASP B C 1
ATOM 7283 O O . ASP B 1 442 ? -60.844 19.672 -9.297 1 34.62 442 ASP B O 1
ATOM 7287 N N . LEU B 1 443 ? -59.594 20.266 -11.086 1 35.62 443 LEU B N 1
ATOM 7288 C CA . LEU B 1 443 ? -59.344 21.625 -10.578 1 35.62 443 LEU B CA 1
ATOM 7289 C C . LEU B 1 443 ? -60.625 22.469 -10.68 1 35.62 443 LEU B C 1
ATOM 7291 O O . LEU B 1 443 ? -60.844 23.344 -9.844 1 35.62 443 LEU B O 1
ATOM 7295 N N . ALA B 1 444 ? -61.344 22.188 -11.805 1 36.5 444 ALA B N 1
ATOM 7296 C CA . ALA B 1 444 ? -62.594 22.906 -12 1 36.5 444 ALA B CA 1
ATOM 7297 C C . ALA B 1 444 ? -63.594 22.578 -10.883 1 36.5 444 ALA B C 1
ATOM 7299 O O . ALA B 1 444 ? -64.312 23.453 -10.43 1 36.5 444 ALA B O 1
ATOM 7300 N N . ALA B 1 445 ? -63.5 21.234 -10.578 1 37.06 445 ALA B N 1
ATOM 7301 C CA . ALA B 1 445 ? -64.5 20.844 -9.594 1 37.06 445 ALA B CA 1
ATOM 7302 C C . ALA B 1 445 ? -64.188 21.391 -8.211 1 37.06 445 ALA B C 1
ATOM 7304 O O . ALA B 1 445 ? -65.062 21.688 -7.406 1 37.06 445 ALA B O 1
ATOM 7305 N N . GLY B 1 446 ? -62.844 21.438 -8.008 1 35.44 446 GLY B N 1
ATOM 7306 C CA . GLY B 1 446 ? -62.406 21.938 -6.707 1 35.44 446 GLY B CA 1
ATOM 7307 C C . GLY B 1 446 ? -62.656 23.422 -6.527 1 35.44 446 GLY B C 1
ATOM 7308 O O . GLY B 1 446 ? -62.656 23.922 -5.398 1 35.44 446 GLY B O 1
ATOM 7309 N N . LEU B 1 447 ? -62.562 24.062 -7.66 1 37.5 447 LEU B N 1
ATOM 7310 C CA . LEU B 1 447 ? -62.875 25.484 -7.66 1 37.5 447 LEU B CA 1
ATOM 7311 C C . LEU B 1 447 ? -64.312 25.719 -7.215 1 37.5 447 LEU B C 1
ATOM 7313 O O . LEU B 1 447 ? -64.625 26.766 -6.645 1 37.5 447 LEU B O 1
ATOM 7317 N N . ILE B 1 448 ? -65.125 24.688 -7.594 1 39.94 448 ILE B N 1
ATOM 7318 C CA . ILE B 1 448 ? -66.5 24.844 -7.277 1 39.94 448 ILE B CA 1
ATOM 7319 C C . ILE B 1 448 ? -66.75 24.719 -5.77 1 39.94 448 ILE B C 1
ATOM 7321 O O . ILE B 1 448 ? -67.5 25.438 -5.184 1 39.94 448 ILE B O 1
ATOM 7325 N N . ILE B 1 449 ? -65.875 23.781 -5.219 1 39.91 449 ILE B N 1
ATOM 7326 C CA . ILE B 1 449 ? -66.188 23.562 -3.816 1 39.91 449 ILE B CA 1
ATOM 7327 C C . ILE B 1 449 ? -65.688 24.734 -2.979 1 39.91 449 ILE B C 1
ATOM 7329 O O . ILE B 1 449 ? -66.375 25.172 -2.045 1 39.91 449 ILE B O 1
ATOM 7333 N N . THR B 1 450 ? -64.562 25.25 -3.398 1 40 450 THR B N 1
ATOM 7334 C CA . THR B 1 450 ? -64 26.344 -2.58 1 40 450 THR B CA 1
ATOM 7335 C C . THR B 1 450 ? -64.875 27.594 -2.738 1 40 450 THR B C 1
ATOM 7337 O O . THR B 1 450 ? -65 28.406 -1.813 1 40 450 THR B O 1
ATOM 7340 N N . SER B 1 451 ? -65.5 27.688 -3.92 1 41.31 451 SER B N 1
ATOM 7341 C CA . SER B 1 451 ? -66.312 28.844 -4.121 1 41.31 451 SER B CA 1
ATOM 7342 C C . SER B 1 451 ? -67.562 28.766 -3.244 1 41.31 451 SER B C 1
ATOM 7344 O O . SER B 1 451 ? -68.188 29.781 -2.949 1 41.31 451 SER B O 1
ATOM 7346 N N . SER B 1 452 ? -68 27.5 -3.027 1 42.66 452 SER B N 1
ATOM 7347 C CA . SER B 1 452 ? -69.188 27.359 -2.24 1 42.66 452 SER B CA 1
ATOM 7348 C C . SER B 1 452 ? -68.938 27.734 -0.782 1 42.66 452 SER B C 1
ATOM 7350 O O . SER B 1 452 ? -69.875 28.141 -0.077 1 42.66 452 SER B O 1
ATOM 7352 N N . VAL B 1 453 ? -67.75 27.328 -0.356 1 44.91 453 VAL B N 1
ATOM 7353 C CA . VAL B 1 453 ? -67.5 27.641 1.044 1 44.91 453 VAL B CA 1
ATOM 7354 C C . VAL B 1 453 ? -67.312 29.156 1.211 1 44.91 453 VAL B C 1
ATOM 7356 O O . VAL B 1 453 ? -67.812 29.719 2.215 1 44.91 453 VAL B O 1
ATOM 7359 N N . LEU B 1 454 ? -66.75 29.781 0.15 1 43.75 454 LEU B N 1
ATOM 7360 C CA . LEU B 1 454 ? -66.625 31.234 0.243 1 43.75 454 LEU B CA 1
ATOM 7361 C C . LEU B 1 454 ? -68 31.922 0.28 1 43.75 454 LEU B C 1
ATOM 7363 O O . LEU B 1 454 ? -68.125 32.906 0.99 1 43.75 454 LEU B O 1
ATOM 7367 N N . ILE B 1 455 ? -68.938 31.281 -0.422 1 48.44 455 ILE B N 1
ATOM 7368 C CA . ILE B 1 455 ? -70.25 31.828 -0.418 1 48.44 455 ILE B CA 1
ATOM 7369 C C . ILE B 1 455 ? -70.875 31.719 0.982 1 48.44 455 ILE B C 1
ATOM 7371 O O . ILE B 1 455 ? -71.562 32.625 1.45 1 48.44 455 ILE B O 1
ATOM 7375 N N . LEU B 1 456 ? -70.5 30.609 1.634 1 47.56 456 LEU B N 1
ATOM 7376 C CA . LEU B 1 456 ? -71.125 30.438 2.965 1 47.56 456 LEU B CA 1
ATOM 7377 C C . LEU B 1 456 ? -70.5 31.422 3.953 1 47.56 456 LEU B C 1
ATOM 7379 O O . LEU B 1 456 ? -71.188 31.953 4.82 1 47.56 456 LEU B O 1
ATOM 7383 N N . ILE B 1 457 ? -69.188 31.609 3.756 1 48.19 457 ILE B N 1
ATOM 7384 C CA . ILE B 1 457 ? -68.5 32.531 4.676 1 48.19 457 ILE B CA 1
ATOM 7385 C C . ILE B 1 457 ? -69 33.969 4.406 1 48.19 457 ILE B C 1
ATOM 7387 O O . ILE B 1 457 ? -69.25 34.719 5.34 1 48.19 457 ILE B O 1
ATOM 7391 N N . PHE B 1 458 ? -69.25 34.25 3.064 1 49.44 458 PHE B N 1
ATOM 7392 C CA . PHE B 1 458 ? -69.75 35.594 2.787 1 49.44 458 PHE B CA 1
ATOM 7393 C C . PHE B 1 458 ? -71.188 35.75 3.34 1 49.44 458 PHE B C 1
ATOM 7395 O O . PHE B 1 458 ? -71.562 36.812 3.818 1 49.44 458 PHE B O 1
ATOM 7402 N N . ALA B 1 459 ? -71.938 34.594 3.232 1 47.56 459 ALA B N 1
ATOM 7403 C CA . ALA B 1 459 ? -73.312 34.656 3.779 1 47.56 459 ALA B CA 1
ATOM 7404 C C . ALA B 1 459 ? -73.25 34.844 5.293 1 47.56 459 ALA B C 1
ATOM 7406 O O . ALA B 1 459 ? -74.062 35.594 5.848 1 47.56 459 ALA B O 1
ATOM 7407 N N . ALA B 1 460 ? -72.312 34.125 5.906 1 46.38 460 ALA B N 1
ATOM 7408 C CA . ALA B 1 460 ? -72.25 34.281 7.355 1 46.38 460 ALA B CA 1
ATOM 7409 C C . ALA B 1 460 ? -71.75 35.656 7.746 1 46.38 460 ALA B C 1
ATOM 7411 O O . ALA B 1 460 ? -72.25 36.25 8.734 1 46.38 460 ALA B O 1
ATOM 7412 N N . GLY B 1 461 ? -70.75 36.125 6.898 1 42.97 461 GLY B N 1
ATOM 7413 C CA . GLY B 1 461 ? -70.375 37.5 7.141 1 42.97 461 GLY B CA 1
ATOM 7414 C C . GLY B 1 461 ? -71.5 38.5 7.008 1 42.97 461 GLY B C 1
ATOM 7415 O O . GLY B 1 461 ? -71.5 39.5 7.742 1 42.97 461 GLY B O 1
ATOM 7416 N N . ALA B 1 462 ? -72.312 38.188 5.938 1 44.06 462 ALA B N 1
ATOM 7417 C CA . ALA B 1 462 ? -73.375 39.094 5.75 1 44.06 462 ALA B CA 1
ATOM 7418 C C . ALA B 1 462 ? -74.312 39.094 6.965 1 44.06 462 ALA B C 1
ATOM 7420 O O . ALA B 1 462 ? -74.875 40.125 7.344 1 44.06 462 ALA B O 1
ATOM 7421 N N . ILE B 1 463 ? -74.5 37.812 7.438 1 45.19 463 ILE B N 1
ATOM 7422 C CA . ILE B 1 463 ? -75.375 37.781 8.578 1 45.19 463 ILE B CA 1
ATOM 7423 C C . ILE B 1 463 ? -74.812 38.531 9.75 1 45.19 463 ILE B C 1
ATOM 7425 O O . ILE B 1 463 ? -75.5 39.281 10.43 1 45.19 463 ILE B O 1
ATOM 7429 N N . TYR B 1 464 ? -73.438 38.188 9.945 1 37.88 464 TYR B N 1
ATOM 7430 C CA . TYR B 1 464 ? -72.875 38.812 11.125 1 37.88 464 TYR B CA 1
ATOM 7431 C C . TYR B 1 464 ? -72.875 40.344 10.984 1 37.88 464 TYR B C 1
ATOM 7433 O O . TYR B 1 464 ? -72.938 41.062 11.984 1 37.88 464 TYR B O 1
ATOM 7441 N N . CYS B 1 465 ? -72.625 40.75 9.648 1 35.84 465 CYS B N 1
ATOM 7442 C CA . CYS B 1 465 ? -72.625 42.219 9.539 1 35.84 465 CYS B CA 1
ATOM 7443 C C . CYS B 1 465 ? -73.938 42.781 10.062 1 35.84 465 CYS B C 1
ATOM 7445 O O . CYS B 1 465 ? -74 43.938 10.484 1 35.84 465 CYS B O 1
ATOM 7447 N N . ARG B 1 466 ? -75.062 42.031 9.57 1 36.31 466 ARG B N 1
ATOM 7448 C CA . ARG B 1 466 ? -76.312 42.688 9.898 1 36.31 466 ARG B CA 1
ATOM 7449 C C . ARG B 1 466 ? -76.5 42.844 11.406 1 36.31 466 ARG B C 1
ATOM 7451 O O . ARG B 1 466 ? -77.25 43.719 11.867 1 36.31 466 ARG B O 1
ATOM 7458 N N . LEU B 1 467 ? -76.062 41.781 12.141 1 35.12 467 LEU B N 1
ATOM 7459 C CA . LEU B 1 467 ? -76.5 41.906 13.531 1 35.12 467 LEU B CA 1
ATOM 7460 C C . LEU B 1 467 ? -75.75 43.031 14.242 1 35.12 467 LEU B C 1
ATOM 7462 O O . LEU B 1 467 ? -76.188 43.562 15.25 1 35.12 467 LEU B O 1
ATOM 7466 N N . ALA B 1 468 ? -74.375 43.031 13.938 1 33.06 468 ALA B N 1
ATOM 7467 C CA . ALA B 1 468 ? -73.625 43.844 14.891 1 33.06 468 ALA B CA 1
ATOM 7468 C C . ALA B 1 468 ? -73.875 45.344 14.672 1 33.06 468 ALA B C 1
ATOM 7470 O O . ALA B 1 468 ? -73 46.156 14.984 1 33.06 468 ALA B O 1
ATOM 7471 N N . SER B 1 469 ? -74.812 45.719 13.859 1 30.14 469 SER B N 1
ATOM 7472 C CA . SER B 1 469 ? -75 47.156 13.617 1 30.14 469 SER B CA 1
ATOM 7473 C C . SER B 1 469 ? -75.188 47.906 14.922 1 30.14 469 SER B C 1
ATOM 7475 O O . SER B 1 469 ? -75.812 49 14.938 1 30.14 469 SER B O 1
ATOM 7477 N N . ARG B 1 470 ? -75 47.312 16.125 1 28.7 470 ARG B N 1
ATOM 7478 C CA . ARG B 1 470 ? -75.625 48.156 17.156 1 28.7 470 ARG B CA 1
ATOM 7479 C C . ARG B 1 470 ? -74.812 49.469 17.297 1 28.7 470 ARG B C 1
ATOM 7481 O O . ARG B 1 470 ? -73.625 49.469 17.203 1 28.7 470 ARG B O 1
ATOM 7488 N N . PRO B 1 471 ? -75.438 50.719 17.359 1 26.36 471 PRO B N 1
ATOM 7489 C CA . PRO B 1 471 ? -75 52.125 17.234 1 26.36 471 PRO B CA 1
ATOM 7490 C C . PRO B 1 471 ? -74.062 52.562 18.328 1 26.36 471 PRO B C 1
ATOM 7492 O O . PRO B 1 471 ? -74.312 52.375 19.516 1 26.36 471 PRO B O 1
ATOM 7495 N N . CYS B 1 472 ? -72.75 52.281 18.266 1 23.28 472 CYS B N 1
ATOM 7496 C CA . CYS B 1 472 ? -71.75 52.656 19.234 1 23.28 472 CYS B CA 1
ATOM 7497 C C . CYS B 1 472 ? -71.75 54.156 19.484 1 23.28 472 CYS B C 1
ATOM 7499 O O . CYS B 1 472 ? -71.688 54.938 18.547 1 23.28 472 CYS B O 1
ATOM 7501 N N . GLY B 1 473 ? -72.375 54.688 20.609 1 22.83 473 GLY B N 1
ATOM 7502 C CA . GLY B 1 473 ? -72.5 56.031 21.141 1 22.83 473 GLY B CA 1
ATOM 7503 C C . GLY B 1 473 ? -71.25 56.812 21.219 1 22.83 473 GLY B C 1
ATOM 7504 O O . GLY B 1 473 ? -70.188 56.219 21.438 1 22.83 473 GLY B O 1
ATOM 7505 N N . LEU B 1 474 ? -71.125 58.094 20.609 1 21.98 474 LEU B N 1
ATOM 7506 C CA . LEU B 1 474 ? -70.125 59.125 20.266 1 21.98 474 LEU B CA 1
ATOM 7507 C C . LEU B 1 474 ? -69.438 59.656 21.516 1 21.98 474 LEU B C 1
ATOM 7509 O O . LEU B 1 474 ? -70.125 60.375 22.328 1 21.98 474 LEU B O 1
ATOM 7513 N N . ILE B 1 475 ? -68.938 58.906 22.453 1 22.14 475 ILE B N 1
ATOM 7514 C CA . ILE B 1 475 ? -68.562 59.625 23.656 1 22.14 475 ILE B CA 1
ATOM 7515 C C . ILE B 1 475 ? -67.562 60.75 23.281 1 22.14 475 ILE B C 1
ATOM 7517 O O . ILE B 1 475 ? -66.625 60.5 22.547 1 22.14 475 ILE B O 1
ATOM 7521 N N . LYS B 1 476 ? -67.875 62.062 23.703 1 23.02 476 LYS B N 1
ATOM 7522 C CA . LYS B 1 476 ? -67.438 63.469 23.562 1 23.02 476 LYS B CA 1
ATOM 7523 C C . LYS B 1 476 ? -65.938 63.625 23.938 1 23.02 476 LYS B C 1
ATOM 7525 O O . LYS B 1 476 ? -65.438 62.875 24.75 1 23.02 476 LYS B O 1
ATOM 7530 N N . PRO B 1 477 ? -65.188 64.75 23.359 1 24.27 477 PRO B N 1
ATOM 7531 C CA . PRO B 1 477 ? -63.812 65.25 23.109 1 24.27 477 PRO B CA 1
ATOM 7532 C C . PRO B 1 477 ? -63.156 65.75 24.375 1 24.27 477 PRO B C 1
ATOM 7534 O O . PRO B 1 477 ? -61.969 66.062 24.359 1 24.27 477 PRO B O 1
ATOM 7537 N N . SER B 1 478 ? -63.281 65.438 25.641 1 20.95 478 SER B N 1
ATOM 7538 C CA . SER B 1 478 ? -62.969 66.438 26.641 1 20.95 478 SER B CA 1
ATOM 7539 C C . SER B 1 478 ? -61.562 67 26.484 1 20.95 478 SER B C 1
ATOM 7541 O O . SER B 1 478 ? -60.625 66.25 26.203 1 20.95 478 SER B O 1
ATOM 7543 N N . SER B 1 479 ? -61.281 68.438 26.328 1 21.83 479 SER B N 1
ATOM 7544 C CA . SER B 1 479 ? -60.312 69.5 26.062 1 21.83 479 SER B CA 1
ATOM 7545 C C . SER B 1 479 ? -59.281 69.562 27.172 1 21.83 479 SER B C 1
ATOM 7547 O O . SER B 1 479 ? -58.375 70.375 27.109 1 21.83 479 SER B O 1
ATOM 7549 N N . ILE B 1 480 ? -58.906 68.625 28 1 20.06 480 ILE B N 1
ATOM 7550 C CA . ILE B 1 480 ? -58.219 69.125 29.203 1 20.06 480 ILE B CA 1
ATOM 7551 C C . ILE B 1 480 ? -56.938 69.875 28.828 1 20.06 480 ILE B C 1
ATOM 7553 O O . ILE B 1 480 ? -56.094 69.312 28.094 1 20.06 480 ILE B O 1
ATOM 7557 N N . THR B 1 481 ? -56.812 71.312 29.062 1 20.38 481 THR B N 1
ATOM 7558 C CA . THR B 1 481 ? -56.062 72.562 28.969 1 20.38 481 THR B CA 1
ATOM 7559 C C . THR B 1 481 ? -54.75 72.5 29.719 1 20.38 481 THR B C 1
ATOM 7561 O O . THR B 1 481 ? -53.75 73.062 29.297 1 20.38 481 THR B O 1
ATOM 7564 N N . SER B 1 482 ? -54.594 72 31.031 1 20.25 482 SER B N 1
ATOM 7565 C CA . SER B 1 482 ? -53.906 72.75 32.031 1 20.25 482 SER B CA 1
ATOM 7566 C C . SER B 1 482 ? -52.438 72.938 31.672 1 20.25 482 SER B C 1
ATOM 7568 O O . SER B 1 482 ? -51.75 72 31.234 1 20.25 482 SER B O 1
ATOM 7570 N N . ALA B 1 483 ? -52 74.25 31.438 1 22.75 483 ALA B N 1
ATOM 7571 C CA . ALA B 1 483 ? -50.875 75.188 31.438 1 22.75 483 ALA B CA 1
ATOM 7572 C C . ALA B 1 483 ? -50.062 75.062 32.719 1 22.75 483 ALA B C 1
ATOM 7574 O O . ALA B 1 483 ? -50.531 75.438 33.812 1 22.75 483 ALA B O 1
ATOM 7575 N N . ILE B 1 484 ? -49.406 74.062 33.094 1 20.97 484 ILE B N 1
ATOM 7576 C CA . ILE B 1 484 ? -48.5 74.125 34.219 1 20.97 484 ILE B CA 1
ATOM 7577 C C . ILE B 1 484 ? -47.531 75.312 34.031 1 20.97 484 ILE B C 1
ATOM 7579 O O . ILE B 1 484 ? -46.781 75.375 33.031 1 20.97 484 ILE B O 1
ATOM 7583 N N . GLU B 1 485 ? -47.719 76.562 34.688 1 21.48 485 GLU B N 1
ATOM 7584 C CA . GLU B 1 485 ? -47.156 77.938 34.906 1 21.48 485 GLU B CA 1
ATOM 7585 C C . GLU B 1 485 ? -45.781 77.812 35.562 1 21.48 485 GLU B C 1
ATOM 7587 O O . GLU B 1 485 ? -45.062 78.812 35.625 1 21.48 485 GLU B O 1
ATOM 7592 N N . ILE B 1 486 ? -45 76.812 35.75 1 23.23 486 ILE B N 1
ATOM 7593 C CA . ILE B 1 486 ? -44.031 77.125 36.812 1 23.23 486 ILE B CA 1
ATOM 7594 C C . ILE B 1 486 ? -43.25 78.375 36.5 1 23.23 486 ILE B C 1
ATOM 7596 O O . ILE B 1 486 ? -42.5 78.438 35.5 1 23.23 486 ILE B O 1
ATOM 7600 N N . LYS B 1 487 ? -43.781 79.75 36.812 1 21.48 487 LYS B N 1
ATOM 7601 C CA . LYS B 1 487 ? -43.406 81.188 36.938 1 21.48 487 LYS B CA 1
ATOM 7602 C C . LYS B 1 487 ? -42.125 81.312 37.781 1 21.48 487 LYS B C 1
ATOM 7604 O O . LYS B 1 487 ? -41.25 82.125 37.438 1 21.48 487 LYS B O 1
ATOM 7609 N N . LEU B 1 488 ? -42.219 81.125 39.188 1 20.72 488 LEU B N 1
ATOM 7610 C CA . LEU B 1 488 ? -42.062 82.188 40.219 1 20.72 488 LEU B CA 1
ATOM 7611 C C . LEU B 1 488 ? -40.625 82.625 40.312 1 20.72 488 LEU B C 1
ATOM 7613 O O . LEU B 1 488 ? -40.344 83.812 40.469 1 20.72 488 LEU B O 1
ATOM 7617 N N . LYS B 1 489 ? -39.688 82.125 40.969 1 26.08 489 LYS B N 1
ATOM 7618 C CA . LYS B 1 489 ? -38.781 82.938 41.75 1 26.08 489 LYS B CA 1
ATOM 7619 C C . LYS B 1 489 ? -37.969 83.875 40.875 1 26.08 489 LYS B C 1
ATOM 7621 O O . LYS B 1 489 ? -37.469 83.438 39.812 1 26.08 489 LYS B O 1
ATOM 7626 N N . SER B 1 490 ? -38 85.375 41.125 1 23.59 490 SER B N 1
ATOM 7627 C CA . SER B 1 490 ? -37.25 86.625 41.188 1 23.59 490 SER B CA 1
ATOM 7628 C C . SER B 1 490 ? -35.844 86.375 41.688 1 23.59 490 SER B C 1
ATOM 7630 O O . SER B 1 490 ? -34.906 87.125 41.344 1 23.59 490 SER B O 1
ATOM 7632 N N . VAL B 1 491 ? -35.406 85.75 42.844 1 23.72 491 VAL B N 1
ATOM 7633 C CA . VAL B 1 491 ? -34.031 86.062 43.156 1 23.72 491 VAL B CA 1
ATOM 7634 C C . VAL B 1 491 ? -33.094 85.688 42.031 1 23.72 491 VAL B C 1
ATOM 7636 O O . VAL B 1 491 ? -33.219 84.562 41.469 1 23.72 491 VAL B O 1
#

Organism: NCBI:txid337451

InterPro domains:
  IPR000858 S-locus glycoprotein domain [PF00954] (231-315)
  IPR001480 Bulb-type lectin domain [PF01453] (74-161)
  IPR001480 Bulb-type lectin domain [PS50927] (23-144)
  IPR001480 Bulb-type lectin domain [SM00108] (23-146)
  IPR001480 Bulb-type lectin domain [cd00028] (23-146)
  IPR036426 Bulb-type lectin domain superfamily [G3DSA:2.90.10.10] (18-144)
  IPR036426 Bulb-type lectin domain superfamily [SSF51110] (61-204)
  IPR051343 G-type lectin S-receptor-like kinases and EP1-like glycoproteins [PTHR47976] (37-458)

pLDDT: mean 81.49, std 23.75, range [18.39, 98.62]

Foldseek 3Di:
DPPVPPVPPPPPPPPVPPPPLPQPKAFAFDKAFDAQPDFGWAAASVRQKTFGWDDLDSFWTWGFMFGRQAPVRHTFATDPLVHTATGGWMWGCHPQQWTWTAGPVGDIDTPDDDPAHFGIWGQHPQRKTFTAHPVGDTPDIRLQQGEFKDTAFGKAWAQGKHFAACAFSNGRPGHQWIWHQHQQQKTFIARNVDPADGLFIDPDGDGTKMWHQHNCQRWIWIDYPVDPDTGTPADSVQPDPPLVQWGKMWGQYNLRKTFIWIAGGPVDDDPDDRDIDTRDIRDPQSLSHWLQQPFQWAWDQDPVRDIFIDHPPQWDQPDPVHRRNHIDHNDDAFDDDPPGDLVFKAKDKDAQKDQDGPPPQFDDKDFQADPVRLRVVQSVDSQFFKWKQQQVRNMITTGDPGGISMYRPPVSHRIMMIGMHTDPPPVCPVPPPPPPPCDVVNVVVVCVVVVVVVVVVVVVVVVVVVVVPPPPDDPPDDDPDDDDDPDDDDD/DPPVPPVPPPPPPPVPPPPPLPQPKAFAFDKAFDAQPDFGWAAASVRQKTFGWDDLDSFWTWGFMFGRQAPVRHTWATDPLVHTATGGWMWGCHPQQWTWTAGPVGDIDTPDDDPAHFGIWGQHPQRKTFTAHPVRDTPDIRLQQGEFKDTAFGKAWAQGKHFAACAFSNRRPGHQWIWHQHQQQKTFIARNVDPADGLFIDPDGDGTKMWHQHNCQRWIWIDYPVDPDTGTPADSPQPDPPLVQWGKMWGQYNLGKTFIWIAGGPVDDDPDDGDIDTRDIRDPQSLSHWLQQPFQWAWDQDPVRDIFIDHPPQWDQPDPVHRRNHIDHNDDAFDDDPPGDLVFKAKDKDAQKDQDGPPPQFDDKDFQADPVRLRVVQSVDSQFFKWKQQQVRNMITTGDPGGISMYRPPVSHRIMMIGMHTDPPPVCPVPPPPPPPPDVVVVVVVVVVVVVVVVVVVVVVVVVVVPVPPPPDPPDDPPPDDDPCPDDDPD

Sequence (982 aa):
MAILLWLMLLVASFHGSPAQNSTRTIVSGSRLVANSRITSSWPSPLGDFAFGFYNLSEDRFLVGIWFNKIPERTLAWSFNRNQPVGLGSYVELTVAGRLLLKDSQGSETYIYNGPLYATSANMKDDGNFALRNSDGSIIWQSFDSPTDTLLPGQSLATNQTLISNANGTIDFSEGRFNLEMQFDGNLLLNAYRYKDPAYWYTGSIGENGYLHFNATNMIMFVYNTTTPNQNNLSDAGNLPTPHSDYYHRATLNDVGNFQIFYYKKANVPQVGQWSWSLAWQAIEQPCNVTGLCEEYGYCFLDANQKPSCLCPLNFTLLDPNNPFKGCSPDFAPQRCGKDSSMRNFTVQVIEGVDYPNNNFADLAELKHSDRESCRKAVMDDCSCMAAVFLVAERTCLKKRMPLLNGRSDTSANGRIAFIKVATTDDTALPSPDKNKDPSSRDLAAGLIITSSVLILIFAAGAIYCRLASRPCGLIKPSSITSAIEIKLKSVMAILLWLMLLVASFHGSPAQNSTRTIVSGSRLVANSRITSSWPSPLGDFAFGFYNLSEDRFLVGIWFNKIPERTLAWSFNRNQPVGLGSYVELTVAGRLLLKDSQGSETYIYNGPLYATSANMKDDGNFALRNSDGSIIWQSFDSPTDTLLPGQSLATNQTLISNANGTIDFSEGRFNLEMQFDGNLLLNAYRYKDPAYWYTGSIGENGYLHFNATNMIMFVYNTTTPNQNNLSDAGNLPTPHSDYYHRATLNDVGNFQIFYYKKANVPQVGQWSWSLAWQAIEQPCNVTGLCEEYGYCFLDANQKPSCLCPLNFTLLDPNNPFKGCSPDFAPQRCGKDSSMRNFTVQVIEGVDYPNNNFADLAELKHSDRESCRKAVMDDCSCMAAVFLVAERTCLKKRMPLLNGRSDTSANGRIAFIKVATTDDTALPSPDKNKDPSSRDLAAGLIITSSVLILIFAAGAIYCRLASRPCGLIKPSSITSAIEIKLKSV

Solvent-accessible surface area (backbone atoms only — not comparable to full-atom values): 53284 Å² total; per-residue (Å²): 126,70,79,74,56,70,68,65,67,71,65,74,76,75,70,72,68,71,74,71,78,60,71,59,71,41,46,57,61,40,71,38,50,35,51,77,88,49,82,37,59,46,47,9,64,82,39,49,18,29,38,33,53,39,76,78,52,80,53,34,30,28,49,28,32,25,35,55,74,42,93,82,39,54,74,49,38,55,74,32,50,81,59,59,34,40,59,64,11,34,40,30,36,33,81,81,19,30,35,37,36,32,37,60,86,62,55,76,46,66,82,40,78,66,96,64,53,35,51,32,32,38,36,34,71,67,63,40,41,36,29,16,28,89,85,65,48,74,80,46,48,50,56,80,61,52,32,32,35,46,39,53,64,31,52,42,46,51,76,34,57,34,40,7,23,51,39,59,95,80,32,63,23,75,36,58,25,34,41,36,24,31,51,50,27,29,39,34,32,35,33,67,72,37,37,58,71,61,62,42,65,69,78,41,78,37,49,57,8,30,40,37,29,31,62,86,72,68,32,34,31,38,36,28,79,74,41,90,64,70,46,67,78,47,68,57,83,62,52,72,80,67,58,87,54,36,47,59,39,34,36,34,38,52,70,59,38,44,34,32,35,37,30,72,40,83,91,50,92,63,96,62,81,94,52,79,40,83,49,44,61,74,56,87,56,60,59,60,35,52,53,48,11,25,42,55,7,26,18,35,61,46,98,84,67,42,74,44,42,46,50,51,91,69,34,40,56,71,35,86,91,40,43,50,66,8,32,24,60,76,54,77,76,71,56,47,55,97,79,47,64,68,80,54,48,42,72,46,77,38,78,30,26,35,59,67,62,63,80,50,30,36,42,21,65,41,69,84,35,50,76,66,57,39,50,46,55,33,67,75,28,53,81,36,49,29,30,36,35,35,58,90,74,20,29,25,35,31,41,33,37,70,44,42,31,18,18,43,45,79,89,15,58,62,22,33,27,32,36,59,41,65,50,68,80,70,65,63,53,75,62,69,74,66,70,76,63,63,49,66,64,55,41,46,48,44,48,46,50,52,48,47,49,47,46,46,49,49,49,47,47,50,50,52,55,59,64,64,62,65,80,78,78,76,81,75,80,86,74,91,74,84,72,88,63,90,83,84,90,84,132,126,71,76,71,58,68,69,62,68,70,65,74,75,74,68,71,67,71,74,70,77,59,71,58,69,41,46,57,62,42,69,38,52,37,50,77,85,49,82,38,60,45,46,10,66,82,39,50,17,29,38,34,51,40,77,79,52,78,52,35,29,28,47,26,30,25,35,54,76,43,93,83,39,54,74,49,36,56,76,33,48,81,58,58,34,38,58,64,11,34,40,30,35,34,79,80,19,31,36,38,36,32,36,60,86,64,55,76,44,66,82,39,79,65,95,64,52,34,52,33,31,37,36,34,72,68,64,41,40,35,30,16,29,90,86,64,47,75,79,47,48,49,57,80,61,53,30,31,34,46,38,52,64,30,54,42,45,53,76,34,54,34,38,6,22,51,40,57,94,80,31,63,24,75,34,58,24,35,42,36,23,32,51,50,26,30,40,33,32,35,34,67,72,37,36,57,71,61,63,42,63,70,80,41,77,37,48,56,8,32,40,36,30,33,61,86,71,68,33,34,31,37,36,28,79,73,41,91,63,71,46,67,77,47,66,57,83,60,52,73,78,66,58,86,54,38,47,60,40,34,36,36,39,51,70,59,38,44,33,33,34,37,28,73,39,82,90,48,93,64,97,62,83,94,52,80,40,81,47,46,62,74,57,87,56,62,56,60,36,53,54,48,14,25,41,55,8,25,17,35,61,47,98,85,67,42,73,45,41,45,52,51,91,70,33,40,56,70,36,86,92,41,44,50,68,9,34,22,59,74,56,77,73,71,55,48,56,96,81,48,64,68,80,54,48,43,70,47,78,40,78,31,26,35,58,67,64,60,79,49,32,36,41,21,66,40,69,84,35,49,74,65,57,40,50,46,54,33,68,75,29,53,82,35,49,29,32,36,35,34,58,92,74,20,30,24,35,31,40,32,38,70,44,41,31,18,20,43,45,80,88,16,59,62,22,33,26,35,37,57,41,66,49,70,81,69,66,61,53,76,61,68,71,66,71,73,65,66,51,70,65,58,46,49,51,49,50,50,53,55,50,51,51,49,48,48,51,50,49,49,46,50,50,52,56,62,66,66,62,68,82,80,78,82,81,81,80,82,75,90,75,88,76,85,64,98,77,73,89,81,127

Radius of gyration: 45.65 Å; Cα contacts (8 Å, |Δi|>4): 2147; chains: 2; bounding box: 121×179×98 Å

Secondary structure (DSSP, 8-state):
--TTTTTSS---------------PEETT-EEE--SS---EEE-TTSSEEEEEEESSSS-EEEEEEETTSTT--EEEES-TTS-B-TT-EEEE-TTS-EEEE-TT--EEEEE--SS--SEEEE-TTS-EEEE-TTS-EEEEGGGS-SSEE-TT-EE-TT-EEEEEEETTTEEEEEEEEEEE-TTS-EEEEETTS-PPPSEE-----SSEEEEE-TTT--EEEEESS----EESS-GGGS-SSGGGEEEEEEE-TTS-EEEEEEE-TTS------S-EEEEES-SSGGGSTTTTTTT-EEEE-TTS-EEEEPPTTEEES-TT-GGG-EEESSPPPPPSTT--GGGEEEEEEET-B----TT-SSEEE-S--HHHHHHHHHT-TT--EEEEETTTTEEEE--BS---EE-SGGGTTEEEEEEEE-GGG-------------HHHHHHHHHHHHHHHHHHHHHHHHHHHHT-----------------------/--TTTGGGG---------------PEETT-EEE--SS---EEE-TTSSEEEEEEESSSS-EEEEEEETTSTT--EEEES-TTS-B-TT-EEEE-TTS-EEEE-TT--EEEEE--SS--SEEEE-TTS-EEEE-TTS-EEEEGGGS-SSEE-TT-EE-TT-EEEEEEETTTEEEEEEEEEEE-TTS-EEEEETTS-PPPSEE-----SSEEEEE-TTT--EEEEESS----EESS-GGGS-SSGGGEEEEEEE-TTS-EEEEEEE-TTS------S-EEEEES-SSGGGSTTTTTTT-EEEE-TTS-EEEEPPTTEEES-TT-GGG-EEESSPPPPPSTT--GGGEEEEEEET-B----TT-SSEEE-S--HHHHHHHHHT-TT--EEEEETTTTEEEE--BS---EE-SGGGTTEEEEEEEE-GGG-------------HHHHHHHHHHHHHHHHHHHHHHHHHHHHT-----------------------

Nearest PDB structures (foldseek):
  6kyw-assembly1_A  TM=4.916E-01  e=1.454E-23  Brassica rapa
  1dlp-assembly1_C  TM=3.675E-01  e=8.588E-06  Hyacinthoides hispanica
  5j76-assembly1_B  TM=6.791E-01  e=9.802E-03  Colocasia esculenta
  4by2-assembly1_A  TM=1.828E-01  e=3.135E-01  Drosophila melanogaster
  4by2-assembly2_B  TM=1.817E-01  e=6.770E-01  Drosophila melanogaster